Protein AF-0000000085509567 (afdb_homodimer)

pLDDT: mean 89.62, std 10.0, range [28.12, 97.81]

Secondary structure (DSSP, 8-state):
-HHHHHHHHHHHHHHHHHHHHHHHHHHHTT--TTHHHHHHHHHHHHHHHH-GGGHHHHHTS---HHHHHHHHHHHHHHHHHHHHHHHTTEEEEEEEEEEEE-TTS-EEEEEEEEEEETT--EEEEEEEEEEE-S---HHHHHHHHHHHHHHTT--GGGEEEEEE---HHHH-SSSSHHHHHHHHHHHTTPPPPEEEE-HHHHHHHHHHHS--HHHHHHHHHHHHHHHHSHHHHHHHHHHHHHTT-S-S-PPP--TT-HHHHHHHHHHHHHTHHHHHHHHHHTT---GGGG-HHHHHHHHHHHHHHHHHHHHHHHT--SS--HHHHHHHHHHHHHHHHHHHHHHHTT--TT-HHHHHHHTT-SS---HHHHHHHHHHHHHHHHHHTHHHHHTHHHHHHHH-GGG--GGGS-HHHHHHHHHHHT-HHHHHHHHTS-HHHHHHHS-TTTSHHHHHHHHHHHT--S--HHHHHHHHHHHHHT-GGGTT--HHHHHHHHHHHH-SPPP-HHHHHHH-S-PPPPP----/-HHHHHHHHHHHHHHHHHHHHHHHHHHHTT--TTHHHHHHHHHHHHHHHH-GGGHHHHHT----HHHHHHHHHHHHHHHHHHHHHHHTT-SEEEEEEEEEE-TTS-EEEEEEEEEE-TT--EEEEEEEEEEE-S---HHHHHHHHHHHHHHTT--GGGEEEEEE---HHHH-SSSSHHHHHHHHHHHTTPPPPEEEE-HHHHHHHHHHHS--HHHHHHHHHHHHHHHHSHHHHHHHHHHHHHTT-S-S-PPP--TT-HHHHHHHHHHHHHTHHHHHHHHHHTT---GGGG-HHHHHHHHHHHHHHHHHHHHHHHT--SS--HHHHHHHHHHHHHHHHHHHHHHHTT--TT-HHHHHHHTT-SS---HHHHHHHHHHHHHHHHHHTHHHHHTHHHHHHHH-GGG--GGGS-HHHHHHHHHHHT-HHHHHHHHTS-HHHHHHHS-TTT-HHHHHHHHHHHT--S--HHHHHHHHHHHHHT-GGGTT--HHHHHHHHHHHH-SPPP-HHHHHHH-S-PPPPP----

Radius of gyration: 35.25 Å; Cα contacts (8 Å, |Δi|>4): 1503; chains: 2; bounding box: 77×113×80 Å

Structure (mmCIF, N/CA/C/O backbone):
data_AF-0000000085509567-model_v1
#
loop_
_entity.id
_entity.type
_entity.pdbx_description
1 polymer 'Transcription factor II-I repeat domain-containing 2-like'
#
loop_
_atom_site.group_PDB
_atom_site.id
_atom_site.type_symbol
_atom_site.label_atom_id
_atom_site.label_alt_id
_atom_site.label_comp_id
_atom_site.label_asym_id
_atom_site.label_entity_id
_atom_site.label_seq_id
_atom_site.pdbx_PDB_ins_code
_atom_site.Cartn_x
_atom_site.Cartn_y
_atom_site.Cartn_z
_atom_site.occupancy
_atom_site.B_iso_or_equiv
_atom_site.auth_seq_id
_atom_site.auth_comp_id
_atom_site.auth_asym_id
_atom_site.auth_atom_id
_atom_site.pdbx_PDB_model_num
ATOM 1 N N . MET A 1 1 ? 49.219 -7.938 20.172 1 51.41 1 MET A N 1
ATOM 2 C CA . MET A 1 1 ? 47.969 -8.438 20.734 1 51.41 1 MET A CA 1
ATOM 3 C C . MET A 1 1 ? 47.062 -7.285 21.109 1 51.41 1 MET A C 1
ATOM 5 O O . MET A 1 1 ? 45.875 -7.27 20.719 1 51.41 1 MET A O 1
ATOM 9 N N . GLN A 1 2 ? 47.625 -6.383 21.859 1 54.72 2 GLN A N 1
ATOM 10 C CA . GLN A 1 2 ? 46.844 -5.215 22.281 1 54.72 2 GLN A CA 1
ATOM 11 C C . GLN A 1 2 ? 46.438 -4.367 21.094 1 54.72 2 GLN A C 1
ATOM 13 O O . GLN A 1 2 ? 45.312 -3.877 21.031 1 54.72 2 GLN A O 1
ATOM 18 N N . PHE A 1 3 ? 47.188 -4.254 20.094 1 52.94 3 PHE A N 1
ATOM 19 C CA . PHE A 1 3 ? 46.938 -3.445 18.906 1 52.94 3 PHE A CA 1
ATOM 20 C C . PHE A 1 3 ? 45.844 -4.078 18.031 1 52.94 3 PHE A C 1
ATOM 22 O O . PHE A 1 3 ? 44.969 -3.381 17.5 1 52.94 3 PHE A O 1
ATOM 29 N N . VAL A 1 4 ? 45.938 -5.383 17.891 1 52.88 4 VAL A N 1
ATOM 30 C CA . VAL A 1 4 ? 44.938 -6.121 17.109 1 52.88 4 VAL A CA 1
ATOM 31 C C . VAL A 1 4 ? 43.594 -6.035 17.781 1 52.88 4 VAL A C 1
ATOM 33 O O . VAL A 1 4 ? 42.562 -5.863 17.094 1 52.88 4 VAL A O 1
ATOM 36 N N . PHE A 1 5 ? 43.625 -6.055 19.125 1 49.5 5 PHE A N 1
ATOM 37 C CA . PHE A 1 5 ? 42.344 -5.969 19.859 1 49.5 5 PHE A CA 1
ATOM 38 C C . PHE A 1 5 ? 41.75 -4.574 19.75 1 49.5 5 PHE A C 1
ATOM 40 O O . PHE A 1 5 ? 40.531 -4.418 19.641 1 49.5 5 PHE A O 1
ATOM 47 N N . LYS A 1 6 ? 42.688 -3.643 19.797 1 53.94 6 LYS A N 1
ATOM 48 C CA . LYS A 1 6 ? 42.219 -2.268 19.672 1 53.94 6 LYS A CA 1
ATOM 49 C C . LYS A 1 6 ? 41.656 -1.998 18.281 1 53.94 6 LYS A C 1
ATOM 51 O O . LYS A 1 6 ? 40.625 -1.31 18.141 1 53.94 6 LYS A O 1
ATOM 56 N N . LYS A 1 7 ? 42.312 -2.549 17.375 1 65.44 7 LYS A N 1
ATOM 57 C CA . LYS A 1 7 ? 41.875 -2.352 16 1 65.44 7 LYS A CA 1
ATOM 58 C C . LYS A 1 7 ? 40.5 -3.004 15.758 1 65.44 7 LYS A C 1
ATOM 60 O O . LYS A 1 7 ? 39.625 -2.414 15.117 1 65.44 7 LYS A O 1
ATOM 65 N N . LYS A 1 8 ? 40.469 -4.062 16.344 1 66.31 8 LYS A N 1
ATOM 66 C CA . LYS A 1 8 ? 39.188 -4.77 16.203 1 66.31 8 LYS A CA 1
ATOM 67 C C . LYS A 1 8 ? 38.062 -4.035 16.922 1 66.31 8 LYS A C 1
ATOM 69 O O . LYS A 1 8 ? 36.938 -4.004 16.438 1 66.31 8 LYS A O 1
ATOM 74 N N . ALA A 1 9 ? 38.469 -3.492 18.016 1 70.69 9 ALA A N 1
ATOM 75 C CA . ALA A 1 9 ? 37.469 -2.742 18.766 1 70.69 9 ALA A CA 1
ATOM 76 C C . ALA A 1 9 ? 37.031 -1.504 18 1 70.69 9 ALA A C 1
ATOM 78 O O . ALA A 1 9 ? 35.844 -1.166 18 1 70.69 9 ALA A O 1
ATOM 79 N N . VAL A 1 10 ? 37.938 -0.827 17.438 1 78.31 10 VAL A N 1
ATOM 80 C CA . VAL A 1 10 ? 37.656 0.365 16.641 1 78.31 10 VAL A CA 1
ATOM 81 C C . VAL A 1 10 ? 36.812 -0.015 15.43 1 78.31 10 VAL A C 1
ATOM 83 O O . VAL A 1 10 ? 35.875 0.704 15.062 1 78.31 10 VAL A O 1
ATOM 86 N N . GLU A 1 11 ? 37.094 -1.118 14.93 1 81.69 11 GLU A N 1
ATOM 87 C CA . GLU A 1 11 ? 36.344 -1.59 13.766 1 81.69 11 GLU A CA 1
ATOM 88 C C . GLU A 1 11 ? 34.906 -1.926 14.148 1 81.69 11 GLU A C 1
ATOM 90 O O . GLU A 1 11 ? 33.969 -1.673 13.367 1 81.69 11 GLU A O 1
ATOM 95 N N . LYS A 1 12 ? 34.781 -2.514 15.281 1 85.31 12 LYS A N 1
ATOM 96 C CA . LYS A 1 12 ? 33.438 -2.85 15.766 1 85.31 12 LYS A CA 1
ATOM 97 C C . LYS A 1 12 ? 32.625 -1.591 16.031 1 85.31 12 LYS A C 1
ATOM 99 O O . LYS A 1 12 ? 31.422 -1.561 15.758 1 85.31 12 LYS A O 1
ATOM 104 N N . GLU A 1 13 ? 33.312 -0.675 16.578 1 88.81 13 GLU A N 1
ATOM 105 C CA . GLU A 1 13 ? 32.625 0.588 16.828 1 88.81 13 GLU A CA 1
ATOM 106 C C . GLU A 1 13 ? 32.219 1.262 15.516 1 88.81 13 GLU A C 1
ATOM 108 O O . GLU A 1 13 ? 31.109 1.816 15.414 1 88.81 13 GLU A O 1
ATOM 113 N N . ARG A 1 14 ? 33.125 1.211 14.57 1 90.06 14 ARG A N 1
ATOM 114 C CA . ARG A 1 14 ? 32.812 1.804 13.273 1 90.06 14 ARG A CA 1
ATOM 115 C C . ARG A 1 14 ? 31.672 1.078 12.586 1 90.06 14 ARG A C 1
ATOM 117 O O . ARG A 1 14 ? 30.812 1.711 11.969 1 90.06 14 ARG A O 1
ATOM 124 N N . ALA A 1 15 ? 31.672 -0.149 12.695 1 92.38 15 ALA A N 1
ATOM 125 C CA . ALA A 1 15 ? 30.609 -0.95 12.102 1 92.38 15 ALA A CA 1
ATOM 126 C C . ALA A 1 15 ? 29.266 -0.639 12.758 1 92.38 15 ALA A C 1
ATOM 128 O O . ALA A 1 15 ? 28.234 -0.588 12.086 1 92.38 15 ALA A O 1
ATOM 129 N N . THR A 1 16 ? 29.328 -0.497 14.039 1 93.81 16 THR A N 1
ATOM 130 C CA . THR A 1 16 ? 28.109 -0.164 14.773 1 93.81 16 THR A CA 1
ATOM 131 C C . THR A 1 16 ? 27.594 1.219 14.375 1 93.81 16 THR A C 1
ATOM 133 O O . THR A 1 16 ? 26.391 1.414 14.188 1 93.81 16 THR A O 1
ATOM 136 N N . ARG A 1 17 ? 28.531 2.168 14.242 1 94.06 17 ARG A N 1
ATOM 137 C CA . ARG A 1 17 ? 28.156 3.508 13.797 1 94.06 17 ARG A CA 1
ATOM 138 C C . ARG A 1 17 ? 27.516 3.469 12.414 1 94.06 17 ARG A C 1
ATOM 140 O O . ARG A 1 17 ? 26.531 4.152 12.164 1 94.06 17 ARG A O 1
ATOM 147 N N . ALA A 1 18 ? 28.141 2.68 11.594 1 95 18 ALA A N 1
ATOM 148 C CA . ALA A 1 18 ? 27.609 2.529 10.242 1 95 18 ALA A CA 1
ATOM 149 C C . ALA A 1 18 ? 26.188 1.986 10.266 1 95 18 ALA A C 1
ATOM 151 O O . ALA A 1 18 ? 25.328 2.443 9.508 1 95 18 ALA A O 1
ATOM 152 N N . SER A 1 19 ? 25.953 1.021 11.102 1 96.12 19 SER A N 1
ATOM 153 C CA . SER A 1 19 ? 24.625 0.432 11.227 1 96.12 19 SER A CA 1
ATOM 154 C C . SER A 1 19 ? 23.609 1.461 11.703 1 96.12 19 SER A C 1
ATOM 156 O O . SER A 1 19 ? 22.438 1.429 11.289 1 96.12 19 SER A O 1
ATOM 158 N N . PHE A 1 20 ? 24.016 2.389 12.578 1 96.81 20 PHE A N 1
ATOM 159 C CA . PHE A 1 20 ? 23.125 3.441 13.062 1 96.81 20 PHE A CA 1
ATOM 160 C C . PHE A 1 20 ? 22.781 4.414 11.945 1 96.81 20 PHE A C 1
ATOM 162 O O . PHE A 1 20 ? 21.641 4.875 11.852 1 96.81 20 PHE A O 1
ATOM 169 N N . HIS A 1 21 ? 23.781 4.727 11.125 1 96.88 21 HIS A N 1
ATOM 170 C CA . HIS A 1 21 ? 23.516 5.617 10.008 1 96.88 21 HIS A CA 1
ATOM 171 C C . HIS A 1 21 ? 22.469 5.027 9.07 1 96.88 21 HIS A C 1
ATOM 173 O O . HIS A 1 21 ? 21.547 5.723 8.633 1 96.88 21 HIS A O 1
ATOM 179 N N . VAL A 1 22 ? 22.625 3.768 8.789 1 97.38 22 VAL A N 1
ATOM 180 C CA . VAL A 1 22 ? 21.703 3.09 7.891 1 97.38 22 VAL A CA 1
ATOM 181 C C . VAL A 1 22 ? 20.312 3.049 8.516 1 97.38 22 VAL A C 1
ATOM 183 O O . VAL A 1 22 ? 19.312 3.355 7.859 1 97.38 22 VAL A O 1
ATOM 186 N N . ALA A 1 23 ? 20.25 2.654 9.766 1 97.75 23 ALA A N 1
ATOM 187 C CA . ALA A 1 23 ? 18.969 2.574 10.469 1 97.75 23 ALA A CA 1
ATOM 188 C C . ALA A 1 23 ? 18.281 3.93 10.492 1 97.75 23 ALA A C 1
ATOM 190 O O . ALA A 1 23 ? 17.047 4.008 10.32 1 97.75 23 ALA A O 1
ATOM 191 N N . ASN A 1 24 ? 19.031 4.988 10.719 1 97.69 24 ASN A N 1
ATOM 192 C CA . ASN A 1 24 ? 18.469 6.336 10.742 1 97.69 24 ASN A CA 1
ATOM 193 C C . ASN A 1 24 ? 17.875 6.723 9.391 1 97.69 24 ASN A C 1
ATOM 195 O O . ASN A 1 24 ? 16.797 7.305 9.328 1 97.69 24 ASN A O 1
ATOM 199 N N . LEU A 1 25 ? 18.609 6.406 8.359 1 97.25 25 LEU A N 1
ATOM 200 C CA . LEU A 1 25 ? 18.141 6.734 7.02 1 97.25 25 LEU A CA 1
ATOM 201 C C . LEU A 1 25 ? 16.875 5.953 6.68 1 97.25 25 LEU A C 1
ATOM 203 O O . LEU A 1 25 ? 15.93 6.508 6.102 1 97.25 25 LEU A O 1
ATOM 207 N N . LEU A 1 26 ? 16.828 4.695 7.02 1 97.31 26 LEU A N 1
ATOM 208 C CA . LEU A 1 26 ? 15.641 3.875 6.793 1 97.31 26 LEU A CA 1
ATOM 209 C C . LEU A 1 26 ? 14.445 4.414 7.57 1 97.31 26 LEU A C 1
ATOM 211 O O . LEU A 1 26 ? 13.344 4.523 7.031 1 97.31 26 LEU A O 1
ATOM 215 N N . ALA A 1 27 ? 14.656 4.742 8.797 1 97.19 27 ALA A N 1
ATOM 216 C CA . ALA A 1 27 ? 13.586 5.246 9.648 1 97.19 27 ALA A CA 1
ATOM 217 C C . ALA A 1 27 ? 13.062 6.582 9.141 1 97.19 27 ALA A C 1
ATOM 219 O O . ALA A 1 27 ? 11.852 6.82 9.141 1 97.19 27 ALA A O 1
ATOM 220 N N . LYS A 1 28 ? 13.945 7.48 8.734 1 96.5 28 LYS A N 1
ATOM 221 C CA . LYS A 1 28 ? 13.555 8.789 8.227 1 96.5 28 LYS A CA 1
ATOM 222 C C . LYS A 1 28 ? 12.641 8.656 7.008 1 96.5 28 LYS A C 1
ATOM 224 O O . LYS A 1 28 ? 11.75 9.484 6.805 1 96.5 28 LYS A O 1
ATOM 229 N N . LYS A 1 29 ? 12.859 7.613 6.254 1 95 29 LYS A N 1
ATOM 230 C CA . LYS A 1 29 ? 12.07 7.422 5.035 1 95 29 LYS A CA 1
ATOM 231 C C . LYS A 1 29 ? 10.891 6.488 5.285 1 95 29 LYS A C 1
ATOM 233 O O . LYS A 1 29 ? 10.117 6.199 4.367 1 95 29 LYS A O 1
ATOM 238 N N . GLY A 1 30 ? 10.75 6.031 6.508 1 94.12 30 GLY A N 1
ATOM 239 C CA . GLY A 1 30 ? 9.641 5.172 6.875 1 94.12 30 GLY A CA 1
ATOM 240 C C . GLY A 1 30 ? 9.719 3.793 6.246 1 94.12 30 GLY A C 1
ATOM 241 O O . GLY A 1 30 ? 8.688 3.162 5.992 1 94.12 30 GLY A O 1
ATOM 242 N N . LYS A 1 31 ? 10.914 3.301 5.902 1 95.56 31 LYS A N 1
ATOM 243 C CA . LYS A 1 31 ? 11.102 1.993 5.281 1 95.56 31 LYS A CA 1
ATOM 244 C C . LYS A 1 31 ? 11.039 0.877 6.32 1 95.56 31 LYS A C 1
ATOM 246 O O . LYS A 1 31 ? 11.32 1.104 7.5 1 95.56 31 LYS A O 1
ATOM 251 N N . PRO A 1 32 ? 10.648 -0.38 5.934 1 94.62 32 PRO A N 1
ATOM 252 C CA . PRO A 1 32 ? 10.625 -1.504 6.871 1 94.62 32 PRO A CA 1
ATOM 253 C C . PRO A 1 32 ? 12.008 -1.86 7.402 1 94.62 32 PRO A C 1
ATOM 255 O O . PRO A 1 32 ? 13.016 -1.613 6.734 1 94.62 32 PRO A O 1
ATOM 258 N N . PHE A 1 33 ? 12.039 -2.48 8.539 1 96.06 33 PHE A N 1
ATOM 259 C CA . PHE A 1 33 ? 13.289 -2.893 9.164 1 96.06 33 PHE A CA 1
ATOM 260 C C . PHE A 1 33 ? 14 -3.938 8.305 1 96.06 33 PHE A C 1
ATOM 262 O O . PHE A 1 33 ? 15.234 -3.994 8.281 1 96.06 33 PHE A O 1
ATOM 269 N N . THR A 1 34 ? 13.25 -4.711 7.609 1 94.94 34 THR A N 1
ATOM 270 C CA . THR A 1 34 ? 13.797 -5.789 6.797 1 94.94 34 THR A CA 1
ATOM 271 C C . THR A 1 34 ? 14.609 -5.234 5.633 1 94.94 34 THR A C 1
ATOM 273 O O . THR A 1 34 ? 15.406 -5.953 5.02 1 94.94 34 THR A O 1
ATOM 276 N N . ASP A 1 35 ? 14.383 -3.977 5.305 1 95.75 35 ASP A N 1
ATOM 277 C CA . ASP A 1 35 ? 15.164 -3.361 4.238 1 95.75 35 ASP A CA 1
ATOM 278 C C . ASP A 1 35 ? 16.641 -3.256 4.621 1 95.75 35 ASP A C 1
ATOM 280 O O . ASP A 1 35 ? 17.5 -3.072 3.76 1 95.75 35 ASP A O 1
ATOM 284 N N . GLY A 1 36 ? 16.891 -3.334 5.93 1 96.62 36 GLY A N 1
ATOM 285 C CA . GLY A 1 36 ? 18.281 -3.4 6.348 1 96.62 36 GLY A CA 1
ATOM 286 C C . GLY A 1 36 ? 19.047 -4.559 5.727 1 96.62 36 GLY A C 1
ATOM 287 O O . GLY A 1 36 ? 20.203 -4.422 5.352 1 96.62 36 GLY A O 1
ATOM 288 N N . GLU A 1 37 ? 18.406 -5.629 5.57 1 96 37 GLU A N 1
ATOM 289 C CA . GLU A 1 37 ? 19.031 -6.805 4.957 1 96 37 GLU A CA 1
ATOM 290 C C . GLU A 1 37 ? 19.312 -6.57 3.48 1 96 37 GLU A C 1
ATOM 292 O O . GLU A 1 37 ? 20.344 -7.027 2.963 1 96 37 GLU A O 1
ATOM 297 N N . LEU A 1 38 ? 18.406 -5.938 2.873 1 96.19 38 LEU A N 1
ATOM 298 C CA . LEU A 1 38 ? 18.625 -5.582 1.474 1 96.19 38 LEU A CA 1
ATOM 299 C C . LEU A 1 38 ? 19.828 -4.66 1.32 1 96.19 38 LEU A C 1
ATOM 301 O O . LEU A 1 38 ? 20.641 -4.844 0.418 1 96.19 38 LEU A O 1
ATOM 305 N N . ILE A 1 39 ? 19.891 -3.686 2.188 1 96.75 39 ILE A N 1
ATOM 306 C CA . ILE A 1 39 ? 21 -2.742 2.145 1 96.75 39 ILE A CA 1
ATOM 307 C C . ILE A 1 39 ? 22.312 -3.479 2.396 1 96.75 39 ILE A C 1
ATOM 309 O O . ILE A 1 39 ? 23.328 -3.189 1.759 1 96.75 39 ILE A O 1
ATOM 313 N N . LYS A 1 40 ? 22.297 -4.387 3.307 1 96 40 LYS A N 1
ATOM 314 C CA . LYS A 1 40 ? 23.484 -5.18 3.582 1 96 40 LYS A CA 1
ATOM 315 C C . LYS A 1 40 ? 23.953 -5.93 2.338 1 96 40 LYS A C 1
ATOM 317 O O . LYS A 1 40 ? 25.141 -5.941 2.018 1 96 40 LYS A O 1
ATOM 322 N N . LYS A 1 41 ? 23.016 -6.562 1.664 1 95.94 41 LYS A N 1
ATOM 323 C CA . LYS A 1 41 ? 23.359 -7.273 0.433 1 95.94 41 LYS A CA 1
ATOM 324 C C . LYS A 1 41 ? 23.938 -6.324 -0.611 1 95.94 41 LYS A C 1
ATOM 326 O O . LYS A 1 41 ? 24.891 -6.668 -1.304 1 95.94 41 LYS A O 1
ATOM 331 N N . CYS A 1 42 ? 23.344 -5.148 -0.742 1 95.94 42 CYS A N 1
ATOM 332 C CA . CYS A 1 42 ? 23.859 -4.148 -1.676 1 95.94 42 CYS A CA 1
ATOM 333 C C . CYS A 1 42 ? 25.266 -3.725 -1.308 1 95.94 42 CYS A C 1
ATOM 335 O O . CYS A 1 42 ? 26.141 -3.625 -2.176 1 95.94 42 CYS A O 1
ATOM 337 N N . LEU A 1 43 ? 25.484 -3.523 -0.003 1 94.94 43 LEU A N 1
ATOM 338 C CA . LEU A 1 43 ? 26.797 -3.119 0.482 1 94.94 43 LEU A CA 1
ATOM 339 C C . LEU A 1 43 ? 27.844 -4.164 0.135 1 94.94 43 LEU A C 1
ATOM 341 O O . LEU A 1 43 ? 28.938 -3.824 -0.325 1 94.94 43 LEU A O 1
ATOM 345 N N . ASN A 1 44 ? 27.469 -5.375 0.305 1 94.19 44 ASN A N 1
ATOM 346 C CA . ASN A 1 44 ? 28.406 -6.461 0.036 1 94.19 44 ASN A CA 1
ATOM 347 C C . ASN A 1 44 ? 28.719 -6.566 -1.451 1 94.19 44 ASN A C 1
ATOM 349 O O . ASN A 1 44 ? 29.891 -6.73 -1.83 1 94.19 44 ASN A O 1
ATOM 353 N N . GLU A 1 45 ? 27.719 -6.461 -2.26 1 94.62 45 GLU A N 1
ATOM 354 C CA . GLU A 1 45 ? 27.938 -6.543 -3.701 1 94.62 45 GLU A CA 1
ATOM 355 C C . GLU A 1 45 ? 28.766 -5.367 -4.203 1 94.62 45 GLU A C 1
ATOM 357 O O . GLU A 1 45 ? 29.625 -5.535 -5.07 1 94.62 45 GLU A O 1
ATOM 362 N N . VAL A 1 46 ? 28.484 -4.211 -3.662 1 94.19 46 VAL A N 1
ATOM 363 C CA . VAL A 1 46 ? 29.219 -3.018 -4.07 1 94.19 46 VAL A CA 1
ATOM 364 C C . VAL A 1 46 ? 30.672 -3.117 -3.598 1 94.19 46 VAL A C 1
ATOM 366 O O . VAL A 1 46 ? 31.594 -2.779 -4.34 1 94.19 46 VAL A O 1
ATOM 369 N N . ALA A 1 47 ? 30.859 -3.537 -2.363 1 92.94 47 ALA A N 1
ATOM 370 C CA . ALA A 1 47 ? 32.219 -3.678 -1.822 1 92.94 47 ALA A CA 1
ATOM 371 C C . ALA A 1 47 ? 33.031 -4.668 -2.645 1 92.94 47 ALA A C 1
ATOM 373 O O . ALA A 1 47 ? 34.219 -4.457 -2.871 1 92.94 47 ALA A O 1
ATOM 374 N N . LYS A 1 48 ? 32.406 -5.699 -3.098 1 93 48 LYS A N 1
ATOM 375 C CA . LYS A 1 48 ? 33.094 -6.699 -3.912 1 93 48 LYS A CA 1
ATOM 376 C C . LYS A 1 48 ? 33.625 -6.082 -5.203 1 93 48 LYS A C 1
ATOM 378 O O . LYS A 1 48 ? 34.688 -6.457 -5.684 1 93 48 LYS A O 1
ATOM 383 N N . GLU A 1 49 ? 32.875 -5.141 -5.754 1 91.5 49 GLU A N 1
ATOM 384 C CA . GLU A 1 49 ? 33.25 -4.52 -7.02 1 91.5 49 GLU A CA 1
ATOM 385 C C . GLU A 1 49 ? 34.25 -3.377 -6.793 1 91.5 49 GLU A C 1
ATOM 387 O O . GLU A 1 49 ? 35.219 -3.229 -7.543 1 91.5 49 GLU A O 1
ATOM 392 N N . MET A 1 50 ? 33.969 -2.584 -5.742 1 89.5 50 MET A N 1
ATOM 393 C CA . MET A 1 50 ? 34.688 -1.314 -5.605 1 89.5 50 MET A CA 1
ATOM 394 C C . MET A 1 50 ? 35.938 -1.474 -4.727 1 89.5 50 MET A C 1
ATOM 396 O O . MET A 1 50 ? 36.938 -0.81 -4.949 1 89.5 50 MET A O 1
ATOM 400 N N . CYS A 1 51 ? 35.781 -2.262 -3.693 1 89.62 51 CYS A N 1
ATOM 401 C CA . CYS A 1 51 ? 36.875 -2.436 -2.764 1 89.62 51 CYS A CA 1
ATOM 402 C C . CYS A 1 51 ? 36.969 -3.871 -2.256 1 89.62 51 CYS A C 1
ATOM 404 O O . CYS A 1 51 ? 36.75 -4.121 -1.065 1 89.62 51 CYS A O 1
ATOM 406 N N . PRO A 1 52 ? 37.406 -4.738 -3.131 1 88.38 52 PRO A N 1
ATOM 407 C CA . PRO A 1 52 ? 37.406 -6.16 -2.777 1 88.38 52 PRO A CA 1
ATOM 408 C C . PRO A 1 52 ? 38.25 -6.449 -1.541 1 88.38 52 PRO A C 1
ATOM 410 O O . PRO A 1 52 ? 38 -7.414 -0.818 1 88.38 52 PRO A O 1
ATOM 413 N N . GLU A 1 53 ? 39.156 -5.586 -1.181 1 87.44 53 GLU A N 1
ATOM 414 C CA . GLU A 1 53 ? 40.031 -5.789 -0.031 1 87.44 53 GLU A CA 1
ATOM 415 C C . GLU A 1 53 ? 39.312 -5.504 1.278 1 87.44 53 GLU A C 1
ATOM 417 O O . GLU A 1 53 ? 39.719 -5.98 2.34 1 87.44 53 GLU A O 1
ATOM 422 N N . ASN A 1 54 ? 38.281 -4.828 1.218 1 86.31 54 ASN A N 1
ATOM 423 C CA . ASN A 1 54 ? 37.562 -4.422 2.422 1 86.31 54 ASN A CA 1
ATOM 424 C C . ASN A 1 54 ? 36.219 -5.125 2.537 1 86.31 54 ASN A C 1
ATOM 426 O O . ASN A 1 54 ? 35.344 -4.688 3.291 1 86.31 54 ASN A O 1
ATOM 430 N N . VAL A 1 55 ? 36 -6.129 1.829 1 88.38 55 VAL A N 1
ATOM 431 C CA . VAL A 1 55 ? 34.688 -6.793 1.778 1 88.38 55 VAL A CA 1
ATOM 432 C C . VAL A 1 55 ? 34.312 -7.297 3.17 1 88.38 55 VAL A C 1
ATOM 434 O O . VAL A 1 55 ? 33.156 -7.227 3.566 1 88.38 55 VAL A O 1
ATOM 437 N N . ASP A 1 56 ? 35.219 -7.73 3.9 1 87.56 56 ASP A N 1
ATOM 438 C CA . ASP A 1 56 ? 34.969 -8.266 5.234 1 87.56 56 ASP A CA 1
ATOM 439 C C . ASP A 1 56 ? 34.5 -7.172 6.191 1 87.56 56 ASP A C 1
ATOM 441 O O . ASP A 1 56 ? 33.688 -7.418 7.086 1 87.56 56 ASP A O 1
ATOM 445 N N . LEU A 1 57 ? 35.062 -6.051 5.98 1 86.5 57 LEU A N 1
ATOM 446 C CA . LEU A 1 57 ? 34.688 -4.922 6.82 1 86.5 57 LEU A CA 1
ATOM 447 C C . LEU A 1 57 ? 33.219 -4.602 6.664 1 86.5 57 LEU A C 1
ATOM 449 O O . LEU A 1 57 ? 32.531 -4.301 7.648 1 86.5 57 LEU A O 1
ATOM 453 N N . PHE A 1 58 ? 32.781 -4.715 5.5 1 88.81 58 PHE A N 1
ATOM 454 C CA . PHE A 1 58 ? 31.375 -4.387 5.211 1 88.81 58 PHE A CA 1
ATOM 455 C C . PHE A 1 58 ? 30.453 -5.516 5.656 1 88.81 58 PHE A C 1
ATOM 457 O O . PHE A 1 58 ? 29.328 -5.266 6.102 1 88.81 58 PHE A O 1
ATOM 464 N N . SER A 1 59 ? 30.922 -6.695 5.52 1 89.12 59 SER A N 1
ATOM 465 C CA . SER A 1 59 ? 30.125 -7.852 5.926 1 89.12 59 SER A CA 1
ATOM 466 C C . SER A 1 59 ? 29.922 -7.879 7.434 1 89.12 59 SER A C 1
ATOM 468 O O . SER A 1 59 ? 28.984 -8.516 7.926 1 89.12 59 SER A O 1
ATOM 470 N N . ALA A 1 60 ? 30.734 -7.148 8.141 1 90.56 60 ALA A N 1
ATOM 471 C CA . ALA A 1 60 ? 30.672 -7.121 9.594 1 90.56 60 ALA A CA 1
ATOM 472 C C . ALA A 1 60 ? 29.547 -6.211 10.078 1 90.56 60 ALA A C 1
ATOM 474 O O . ALA A 1 60 ? 29.141 -6.281 11.242 1 90.56 60 ALA A O 1
ATOM 475 N N . ILE A 1 61 ? 29.047 -5.391 9.273 1 93.56 61 ILE A N 1
ATOM 476 C CA . ILE A 1 61 ? 27.984 -4.473 9.648 1 93.56 61 ILE A CA 1
ATOM 477 C C . ILE A 1 61 ? 26.688 -5.254 9.875 1 93.56 61 ILE A C 1
ATOM 479 O O . ILE A 1 61 ? 26.25 -6.004 9 1 93.56 61 ILE A O 1
ATOM 483 N N . SER A 1 62 ? 26.062 -5.137 11.008 1 93.69 62 SER A N 1
ATOM 484 C CA . SER A 1 62 ? 24.812 -5.836 11.312 1 93.69 62 SER A CA 1
ATOM 485 C C . SER A 1 62 ? 23.609 -5.012 10.906 1 93.69 62 SER A C 1
ATOM 487 O O . SER A 1 62 ? 23.359 -3.936 11.453 1 93.69 62 SER A O 1
ATOM 489 N N . LEU A 1 63 ? 22.875 -5.57 10.016 1 96.19 63 LEU A N 1
ATOM 490 C CA . LEU A 1 63 ? 21.719 -4.848 9.516 1 96.19 63 LEU A CA 1
ATOM 491 C C . LEU A 1 63 ? 20.5 -5.766 9.43 1 96.19 63 LEU A C 1
ATOM 493 O O . LEU A 1 63 ? 19.641 -5.594 8.555 1 96.19 63 LEU A O 1
ATOM 497 N N . SER A 1 64 ? 20.438 -6.777 10.297 1 95.44 64 SER A N 1
ATOM 498 C CA . SER A 1 64 ? 19.234 -7.602 10.367 1 95.44 64 SER A CA 1
ATOM 499 C C . SER A 1 64 ? 18.031 -6.777 10.797 1 95.44 64 SER A C 1
ATOM 501 O O . SER A 1 64 ? 18.172 -5.688 11.352 1 95.44 64 SER A O 1
ATOM 503 N N . ALA A 1 65 ? 16.875 -7.301 10.547 1 95.19 65 ALA A N 1
ATOM 504 C CA . ALA A 1 65 ? 15.648 -6.594 10.898 1 95.19 65 ALA A CA 1
ATOM 505 C C . ALA A 1 65 ? 15.609 -6.273 12.391 1 95.19 65 ALA A C 1
ATOM 507 O O . ALA A 1 65 ? 15.242 -5.164 12.781 1 95.19 65 ALA A O 1
ATOM 508 N N . ASN A 1 66 ? 15.977 -7.207 13.172 1 94.56 66 ASN A N 1
ATOM 509 C CA . ASN A 1 66 ? 15.977 -7.016 14.617 1 94.56 66 ASN A CA 1
ATOM 510 C C . ASN A 1 66 ? 16.984 -5.961 15.047 1 94.56 66 ASN A C 1
ATOM 512 O O . ASN A 1 66 ? 16.719 -5.156 15.938 1 94.56 66 ASN A O 1
ATOM 516 N N . THR A 1 67 ? 18.172 -6.039 14.461 1 95.38 67 THR A N 1
ATOM 517 C CA . THR A 1 67 ? 19.203 -5.062 14.781 1 95.38 67 THR A CA 1
ATOM 518 C C . THR A 1 67 ? 18.75 -3.654 14.406 1 95.38 67 THR A C 1
ATOM 520 O O . THR A 1 67 ? 18.922 -2.715 15.188 1 95.38 67 THR A O 1
ATOM 523 N N . VAL A 1 68 ? 18.25 -3.535 13.219 1 96.94 68 VAL A N 1
ATOM 524 C CA . VAL A 1 68 ? 17.781 -2.232 12.75 1 96.94 68 VAL A CA 1
ATOM 525 C C . VAL A 1 68 ? 16.703 -1.697 13.68 1 96.94 68 VAL A C 1
ATOM 527 O O . VAL A 1 68 ? 16.703 -0.513 14.023 1 96.94 68 VAL A O 1
ATOM 530 N N . ALA A 1 69 ? 15.758 -2.549 14.094 1 96.88 69 ALA A N 1
ATOM 531 C CA . ALA A 1 69 ? 14.695 -2.15 15.016 1 96.88 69 ALA A CA 1
ATOM 532 C C . ALA A 1 69 ? 15.273 -1.609 16.312 1 96.88 69 ALA A C 1
ATOM 534 O O . ALA A 1 69 ? 14.82 -0.582 16.828 1 96.88 69 ALA A O 1
ATOM 535 N N . ARG A 1 70 ? 16.25 -2.285 16.844 1 95.75 70 ARG A N 1
ATOM 536 C CA . ARG A 1 70 ? 16.891 -1.864 18.094 1 95.75 70 ARG A CA 1
ATOM 537 C C . ARG A 1 70 ? 17.594 -0.522 17.922 1 95.75 70 ARG A C 1
ATOM 539 O O . ARG A 1 70 ? 17.547 0.325 18.812 1 95.75 70 ARG A O 1
ATOM 546 N N . ARG A 1 71 ? 18.297 -0.378 16.828 1 97 71 ARG A N 1
ATOM 547 C CA . ARG A 1 71 ? 18.969 0.892 16.562 1 97 71 ARG A CA 1
ATOM 548 C C . ARG A 1 71 ? 17.969 2.035 16.5 1 97 71 ARG A C 1
ATOM 550 O O . ARG A 1 71 ? 18.219 3.133 16.984 1 97 71 ARG A O 1
ATOM 557 N N . VAL A 1 72 ? 16.859 1.796 15.828 1 97.44 72 VAL A N 1
ATOM 558 C CA . VAL A 1 72 ? 15.805 2.801 15.695 1 97.44 72 VAL A CA 1
ATOM 559 C C . VAL A 1 72 ? 15.297 3.201 17.078 1 97.44 72 VAL A C 1
ATOM 561 O O . VAL A 1 72 ? 15.055 4.383 17.344 1 97.44 72 VAL A O 1
ATOM 564 N N . GLU A 1 73 ? 15.141 2.24 17.969 1 96.94 73 GLU A N 1
ATOM 565 C CA . GLU A 1 73 ? 14.727 2.523 19.344 1 96.94 73 GLU A CA 1
ATOM 566 C C . GLU A 1 73 ? 15.719 3.447 20.031 1 96.94 73 GLU A C 1
ATOM 568 O O . GLU A 1 73 ? 15.32 4.395 20.719 1 96.94 73 GLU A O 1
ATOM 573 N N . HIS A 1 74 ? 17 3.133 19.859 1 96.31 74 HIS A N 1
ATOM 574 C CA . HIS A 1 74 ? 18.031 3.949 20.469 1 96.31 74 HIS A CA 1
ATOM 575 C C . HIS A 1 74 ? 18.016 5.375 19.922 1 96.31 74 HIS A C 1
ATOM 577 O O . HIS A 1 74 ? 18.156 6.336 20.688 1 96.31 74 HIS A O 1
ATOM 583 N N . ILE A 1 75 ? 17.812 5.457 18.656 1 97.81 75 ILE A N 1
ATOM 584 C CA . ILE A 1 75 ? 17.797 6.766 18.016 1 97.81 75 ILE A CA 1
ATOM 585 C C . ILE A 1 75 ? 16.609 7.574 18.531 1 97.81 75 ILE A C 1
ATOM 587 O O . ILE A 1 75 ? 16.75 8.758 18.859 1 97.81 75 ILE A O 1
ATOM 591 N N . GLU A 1 76 ? 15.453 6.957 18.547 1 97.12 76 GLU A N 1
ATOM 592 C CA . GLU A 1 76 ? 14.266 7.637 19.047 1 97.12 76 GLU A CA 1
ATOM 593 C C . GLU A 1 76 ? 14.469 8.141 20.484 1 97.12 76 GLU A C 1
ATOM 595 O O . GLU A 1 76 ? 14.078 9.258 20.812 1 97.12 76 GLU A O 1
ATOM 600 N N . ARG A 1 77 ? 15.094 7.305 21.359 1 95.69 77 ARG A N 1
ATOM 601 C CA . ARG A 1 77 ? 15.359 7.703 22.734 1 95.69 77 ARG A CA 1
ATOM 602 C C . ARG A 1 77 ? 16.266 8.922 22.781 1 95.69 77 ARG A C 1
ATOM 604 O O . ARG A 1 77 ? 16.078 9.805 23.625 1 95.69 77 ARG A O 1
ATOM 611 N N . ASN A 1 78 ? 17.203 8.883 21.922 1 97.38 78 ASN A N 1
ATOM 612 C CA . ASN A 1 78 ? 18.109 10.023 21.859 1 97.38 78 ASN A CA 1
ATOM 613 C C . ASN A 1 78 ? 17.375 11.297 21.438 1 97.38 78 ASN A C 1
ATOM 615 O O . ASN A 1 78 ? 17.609 12.367 22 1 97.38 78 ASN A O 1
ATOM 619 N N . ILE A 1 79 ? 16.547 11.195 20.438 1 97.31 79 ILE A N 1
ATOM 620 C CA . ILE A 1 79 ? 15.789 12.336 19.938 1 97.31 79 ILE A CA 1
ATOM 621 C C . ILE A 1 79 ? 14.867 12.867 21.031 1 97.31 79 ILE A C 1
ATOM 623 O O . ILE A 1 79 ? 14.781 14.078 21.25 1 97.31 79 ILE A O 1
ATOM 627 N N . LYS A 1 80 ? 14.211 11.992 21.75 1 96.06 80 LYS A N 1
ATOM 628 C CA . LYS A 1 80 ? 13.328 12.391 22.844 1 96.06 80 LYS A CA 1
ATOM 629 C C . LYS A 1 80 ? 14.117 13.086 23.953 1 96.06 80 LYS A C 1
ATOM 631 O O . LYS A 1 80 ? 13.625 14.047 24.547 1 96.06 80 LYS A O 1
ATOM 636 N N . SER A 1 81 ? 15.289 12.586 24.188 1 96.06 81 SER A N 1
ATOM 637 C CA . SER A 1 81 ? 16.141 13.211 25.203 1 96.06 81 SER A CA 1
ATOM 638 C C . SER A 1 81 ? 16.547 14.617 24.781 1 96.06 81 SER A C 1
ATOM 640 O O . SER A 1 81 ? 16.594 15.531 25.609 1 96.06 81 SER A O 1
ATOM 642 N N . GLN A 1 82 ? 16.859 14.75 23.531 1 97.06 82 GLN A N 1
ATOM 643 C CA . GLN A 1 82 ? 17.188 16.078 23.016 1 97.06 82 GLN A CA 1
ATOM 644 C C . GLN A 1 82 ? 16 17.031 23.141 1 97.06 82 GLN A C 1
ATOM 646 O O . GLN A 1 82 ? 16.188 18.203 23.5 1 97.06 82 GLN A O 1
ATOM 651 N N . LEU A 1 83 ? 14.852 16.547 22.844 1 97.19 83 LEU A N 1
ATOM 652 C CA . LEU A 1 83 ? 13.656 17.375 22.984 1 97.19 83 LEU A CA 1
ATOM 653 C C . LEU A 1 83 ? 13.414 17.734 24.438 1 97.19 83 LEU A C 1
ATOM 655 O O . LEU A 1 83 ? 13.016 18.875 24.75 1 97.19 83 LEU A O 1
ATOM 659 N N . LYS A 1 84 ? 13.617 16.812 25.312 1 96.69 84 LYS A N 1
ATOM 660 C CA . LYS A 1 84 ? 13.477 17.078 26.734 1 96.69 84 LYS A CA 1
ATOM 661 C C . LYS A 1 84 ? 14.406 18.188 27.188 1 96.69 84 LYS A C 1
ATOM 663 O O . LYS A 1 84 ? 14.008 19.062 27.984 1 96.69 84 LYS A O 1
ATOM 668 N N . ASP A 1 85 ? 15.578 18.141 26.703 1 96.12 85 ASP A N 1
ATOM 669 C CA . ASP A 1 85 ? 16.562 19.172 27.016 1 96.12 85 ASP A CA 1
ATOM 670 C C . ASP A 1 85 ? 16.109 20.531 26.516 1 96.12 85 ASP A C 1
ATOM 672 O O . ASP A 1 85 ? 16.219 21.531 27.219 1 96.12 85 ASP A O 1
ATOM 676 N N . LYS A 1 86 ? 15.609 20.609 25.344 1 96.62 86 LYS A N 1
ATOM 677 C CA . LYS A 1 86 ? 15.117 21.859 24.781 1 96.62 86 LYS A CA 1
ATOM 678 C C . LYS A 1 86 ? 13.883 22.344 25.516 1 96.62 86 LYS A C 1
ATOM 680 O O . LYS A 1 86 ? 13.727 23.547 25.75 1 96.62 86 LYS A O 1
ATOM 685 N N . ALA A 1 87 ? 13.008 21.438 25.844 1 96.5 87 ALA A N 1
ATOM 686 C CA . ALA A 1 87 ? 11.734 21.75 26.484 1 96.5 87 ALA A CA 1
ATOM 687 C C . ALA A 1 87 ? 11.953 22.406 27.844 1 96.5 87 ALA A C 1
ATOM 689 O O . ALA A 1 87 ? 11.164 23.25 28.266 1 96.5 87 ALA A O 1
ATOM 690 N N . SER A 1 88 ? 13.031 22.047 28.5 1 95.19 88 SER A N 1
ATOM 691 C CA . SER A 1 88 ? 13.336 22.609 29.812 1 95.19 88 SER A CA 1
ATOM 692 C C . SER A 1 88 ? 13.625 24.094 29.719 1 95.19 88 SER A C 1
ATOM 694 O O . SER A 1 88 ? 13.523 24.812 30.719 1 95.19 88 SER A O 1
ATOM 696 N N . LYS A 1 89 ? 13.898 24.578 28.562 1 95.88 89 LYS A N 1
ATOM 697 C CA . LYS A 1 89 ? 14.289 25.969 28.391 1 95.88 89 LYS A CA 1
ATOM 698 C C . LYS A 1 89 ? 13.141 26.781 27.797 1 95.88 89 LYS A C 1
ATOM 700 O O . LYS A 1 89 ? 13.297 27.984 27.531 1 95.88 89 LYS A O 1
ATOM 705 N N . PHE A 1 90 ? 12.023 26.188 27.656 1 97.12 90 PHE A N 1
ATOM 706 C CA . PHE A 1 90 ? 10.898 26.875 27.047 1 97.12 90 PHE A CA 1
ATOM 707 C C . PHE A 1 90 ? 10.375 27.969 27.969 1 97.12 90 PHE A C 1
ATOM 709 O O . PHE A 1 90 ? 10.227 27.766 29.172 1 97.12 90 PHE A O 1
ATOM 716 N N . VAL A 1 91 ? 10.133 29.125 27.438 1 96.25 91 VAL A N 1
ATOM 717 C CA . VAL A 1 91 ? 9.422 30.188 28.156 1 96.25 91 VAL A CA 1
ATOM 718 C C . VAL A 1 91 ? 7.914 29.969 28.031 1 96.25 91 VAL A C 1
ATOM 720 O O . VAL A 1 91 ? 7.164 30.234 28.969 1 96.25 91 VAL A O 1
ATOM 723 N N . CYS A 1 92 ? 7.496 29.5 26.922 1 96.38 92 CYS A N 1
ATOM 724 C CA . CYS A 1 92 ? 6.117 29.094 26.688 1 96.38 92 CYS A CA 1
ATOM 725 C C . CYS A 1 92 ? 6.035 28.078 25.547 1 96.38 92 CYS A C 1
ATOM 727 O O . CYS A 1 92 ? 7.008 27.875 24.828 1 96.38 92 CYS A O 1
ATOM 729 N N . PHE A 1 93 ? 4.961 27.391 25.453 1 97.69 93 PHE A N 1
ATOM 730 C CA . PHE A 1 93 ? 4.766 26.422 24.391 1 97.69 93 PHE A CA 1
ATOM 731 C C . PHE A 1 93 ? 3.285 26.25 24.078 1 97.69 93 PHE A C 1
ATOM 733 O O . PHE A 1 93 ? 2.428 26.719 24.828 1 97.69 93 PHE A O 1
ATOM 740 N N . SER A 1 94 ? 2.986 25.781 22.953 1 97.75 94 SER A N 1
ATOM 741 C CA . SER A 1 94 ? 1.649 25.406 22.5 1 97.75 94 SER A CA 1
ATOM 742 C C . SER A 1 94 ? 1.634 24 21.906 1 97.75 94 SER A C 1
ATOM 744 O O . SER A 1 94 ? 2.689 23.438 21.641 1 97.75 94 SER A O 1
ATOM 746 N N . VAL A 1 95 ? 0.38 23.438 21.797 1 97 95 VAL A N 1
ATOM 747 C CA . VAL A 1 95 ? 0.291 22.062 21.312 1 97 95 VAL A CA 1
ATOM 748 C C . VAL A 1 95 ? -0.757 21.969 20.219 1 97 95 VAL A C 1
ATOM 750 O O . VAL A 1 95 ? -1.691 22.781 20.156 1 97 95 VAL A O 1
ATOM 753 N N . ALA A 1 96 ? -0.53 21.156 19.312 1 96.62 96 ALA A N 1
ATOM 754 C CA . ALA A 1 96 ? -1.48 20.797 18.281 1 96.62 96 ALA A CA 1
ATOM 755 C C . ALA A 1 96 ? -1.764 19.297 18.297 1 96.62 96 ALA A C 1
ATOM 757 O O . ALA A 1 96 ? -0.84 18.484 18.406 1 96.62 96 ALA A O 1
ATOM 758 N N . LEU A 1 97 ? -3.051 18.938 18.297 1 95.94 97 LEU A N 1
ATOM 759 C CA . LEU A 1 97 ? -3.445 17.547 18.391 1 95.94 97 LEU A CA 1
ATOM 760 C C . LEU A 1 97 ? -4.406 17.172 17.266 1 95.94 97 LEU A C 1
ATOM 762 O O . LEU A 1 97 ? -5.223 17.984 16.844 1 95.94 97 LEU A O 1
ATOM 766 N N . ASP A 1 98 ? -4.27 16.031 16.828 1 94.06 98 ASP A N 1
ATOM 767 C CA . ASP A 1 98 ? -5.188 15.438 15.852 1 94.06 98 ASP A CA 1
ATOM 768 C C . ASP A 1 98 ? -5.16 13.914 15.93 1 94.06 98 ASP A C 1
ATOM 770 O O . ASP A 1 98 ? -4.207 13.328 16.453 1 94.06 98 ASP A O 1
ATOM 774 N N . GLU A 1 99 ? -6.254 13.344 15.57 1 92.94 99 GLU A N 1
ATOM 775 C CA . GLU A 1 99 ? -6.379 11.891 15.617 1 92.94 99 GLU A CA 1
ATOM 776 C C . GLU A 1 99 ? -6.75 11.32 14.25 1 92.94 99 GLU A C 1
ATOM 778 O O . GLU A 1 99 ? -7.492 11.945 13.492 1 92.94 99 GLU A O 1
ATOM 783 N N . SER A 1 100 ? -6.148 10.195 13.93 1 89.94 100 SER A N 1
ATOM 784 C CA . SER A 1 100 ? -6.48 9.492 12.695 1 89.94 100 SER A CA 1
ATOM 785 C C . SER A 1 100 ? -6.426 7.977 12.898 1 89.94 100 SER A C 1
ATOM 787 O O . SER A 1 100 ? -5.734 7.492 13.797 1 89.94 100 SER A O 1
ATOM 789 N N . ILE A 1 101 ? -7.145 7.266 12.109 1 88.44 101 ILE A N 1
ATOM 790 C CA . ILE A 1 101 ? -7.211 5.812 12.227 1 88.44 101 ILE A CA 1
ATOM 791 C C . ILE A 1 101 ? -6.168 5.176 11.312 1 88.44 101 ILE A C 1
ATOM 793 O O . ILE A 1 101 ? -6.031 5.566 10.148 1 88.44 101 ILE A O 1
ATOM 797 N N . ASP A 1 102 ? -5.441 4.27 11.789 1 88.94 102 ASP A N 1
ATOM 798 C CA . ASP A 1 102 ? -4.445 3.596 10.961 1 88.94 102 ASP A CA 1
ATOM 799 C C . ASP A 1 102 ? -5.035 2.363 10.281 1 88.94 102 ASP A C 1
ATOM 801 O O . ASP A 1 102 ? -6.242 2.127 10.352 1 88.94 102 ASP A O 1
ATOM 805 N N . VAL A 1 103 ? -4.258 1.599 9.586 1 84.81 103 VAL A N 1
ATOM 806 C CA . VAL A 1 103 ? -4.695 0.483 8.758 1 84.81 103 VAL A CA 1
ATOM 807 C C . VAL A 1 103 ? -5.297 -0.612 9.633 1 84.81 103 VAL A C 1
ATOM 809 O O . VAL A 1 103 ? -6.16 -1.37 9.18 1 84.81 103 VAL A O 1
ATOM 812 N N . SER A 1 104 ? -4.91 -0.731 10.891 1 80.56 104 SER A N 1
ATOM 813 C CA . SER A 1 104 ? -5.434 -1.736 11.812 1 80.56 104 SER A CA 1
ATOM 814 C C . SER A 1 104 ? -6.66 -1.218 12.555 1 80.56 104 SER A C 1
ATOM 816 O O . SER A 1 104 ? -7.066 -1.796 13.57 1 80.56 104 SER A O 1
ATOM 818 N N . ASP A 1 105 ? -7.117 -0.001 12.203 1 80.81 105 ASP A N 1
ATOM 819 C CA . ASP A 1 105 ? -8.312 0.622 12.766 1 80.81 105 ASP A CA 1
ATOM 820 C C . ASP A 1 105 ? -8.055 1.116 14.188 1 80.81 105 ASP A C 1
ATOM 822 O O . ASP A 1 105 ? -8.961 1.141 15.016 1 80.81 105 ASP A O 1
ATOM 826 N N . THR A 1 106 ? -6.887 1.312 14.414 1 87 106 THR A N 1
ATOM 827 C CA . THR A 1 106 ? -6.508 1.924 15.688 1 87 106 THR A CA 1
ATOM 828 C C . THR A 1 106 ? -6.383 3.438 15.539 1 87 106 THR A C 1
ATOM 830 O O . THR A 1 106 ? -5.777 3.928 14.586 1 87 106 THR A O 1
ATOM 833 N N . SER A 1 107 ? -7.051 4.141 16.469 1 89.62 107 SER A N 1
ATOM 834 C CA . SER A 1 107 ? -6.926 5.594 16.453 1 89.62 107 SER A CA 1
ATOM 835 C C . SER A 1 107 ? -5.555 6.039 16.953 1 89.62 107 SER A C 1
ATOM 837 O O . SER A 1 107 ? -5.113 5.617 18.031 1 89.62 107 SER A O 1
ATOM 839 N N . GLN A 1 108 ? -4.895 6.777 16.141 1 94.06 108 GLN A N 1
ATOM 840 C CA . GLN A 1 108 ? -3.588 7.316 16.5 1 94.06 108 GLN A CA 1
ATOM 841 C C . GLN A 1 108 ? -3.68 8.805 16.828 1 94.06 108 GLN A C 1
ATOM 843 O O . GLN A 1 108 ? -4.074 9.609 15.977 1 94.06 108 GLN A O 1
ATOM 848 N N . LEU A 1 109 ? -3.293 9.133 18.031 1 95.75 109 LEU A N 1
ATOM 849 C CA . LEU A 1 109 ? -3.291 10.523 18.469 1 95.75 109 LEU A CA 1
ATOM 850 C C . LEU A 1 109 ? -1.9 11.133 18.344 1 95.75 109 LEU A C 1
ATOM 852 O O . LEU A 1 109 ? -0.928 10.602 18.875 1 95.75 109 LEU A O 1
ATOM 856 N N . LEU A 1 110 ? -1.834 12.188 17.594 1 97.12 110 LEU A N 1
ATOM 857 C CA . LEU A 1 110 ? -0.572 12.906 17.453 1 97.12 110 LEU A CA 1
ATOM 858 C C . LEU A 1 110 ? -0.56 14.156 18.328 1 97.12 110 LEU A C 1
ATOM 860 O O . LEU A 1 110 ? -1.571 14.852 18.438 1 97.12 110 LEU A O 1
ATOM 864 N N . LEU A 1 111 ? 0.507 14.359 19 1 97.12 111 LEU A N 1
ATOM 865 C CA . LEU A 1 111 ? 0.721 15.555 19.797 1 97.12 111 LEU A CA 1
ATOM 866 C C . LEU A 1 111 ? 1.986 16.281 19.359 1 97.12 111 LEU A C 1
ATOM 868 O O . LEU A 1 111 ? 3.096 15.773 19.531 1 97.12 111 LEU A O 1
ATOM 872 N N . PHE A 1 112 ? 1.865 17.438 18.75 1 97.69 112 PHE A N 1
ATOM 873 C CA . PHE A 1 112 ? 2.986 18.297 18.375 1 97.69 112 PHE A CA 1
ATOM 874 C C . PHE A 1 112 ? 3.15 19.438 19.375 1 97.69 112 PHE A C 1
ATOM 876 O O . PHE A 1 112 ? 2.168 19.922 19.938 1 97.69 112 PHE A O 1
ATOM 883 N N . ILE A 1 113 ? 4.355 19.859 19.547 1 97.5 113 ILE A N 1
ATOM 884 C CA . ILE A 1 113 ? 4.652 20.969 20.438 1 97.5 113 ILE A CA 1
ATOM 885 C C . ILE A 1 113 ? 5.441 22.031 19.672 1 97.5 113 ILE A C 1
ATOM 887 O O . ILE A 1 113 ? 6.215 21.719 18.766 1 97.5 113 ILE A O 1
ATOM 891 N N . ARG A 1 114 ? 5.125 23.203 19.875 1 97.56 114 ARG A N 1
ATOM 892 C CA . ARG A 1 114 ? 5.922 24.344 19.438 1 97.56 114 ARG A CA 1
ATOM 893 C C . ARG A 1 114 ? 6.352 25.188 20.625 1 97.56 114 ARG A C 1
ATOM 895 O O . ARG A 1 114 ? 5.52 25.844 21.266 1 97.56 114 ARG A O 1
ATOM 902 N N . GLY A 1 115 ? 7.625 25.109 20.953 1 97.12 115 GLY A N 1
ATOM 903 C CA . GLY A 1 115 ? 8.172 25.875 22.078 1 97.12 115 GLY A CA 1
ATOM 904 C C . GLY A 1 115 ? 9.148 26.953 21.641 1 97.12 115 GLY A C 1
ATOM 905 O O . GLY A 1 115 ? 9.711 26.875 20.547 1 97.12 115 GLY A O 1
ATOM 906 N N . ILE A 1 116 ? 9.188 27.922 22.5 1 97.19 116 ILE A N 1
ATOM 907 C CA . ILE A 1 116 ? 10.109 29.031 22.234 1 97.19 116 ILE A CA 1
ATOM 908 C C . ILE A 1 116 ? 10.906 29.344 23.5 1 97.19 116 ILE A C 1
ATOM 910 O O . ILE A 1 116 ? 10.352 29.328 24.609 1 97.19 116 ILE A O 1
ATOM 914 N N . ASN A 1 117 ? 12.195 29.516 23.344 1 96.31 117 ASN A N 1
ATOM 915 C CA . ASN A 1 117 ? 13.016 29.875 24.5 1 96.31 117 ASN A CA 1
ATOM 916 C C . ASN A 1 117 ? 13.266 31.375 24.562 1 96.31 117 ASN A C 1
ATOM 918 O O . ASN A 1 117 ? 12.719 32.156 23.75 1 96.31 117 ASN A O 1
ATOM 922 N N . ALA A 1 118 ? 14.047 31.797 25.516 1 93.06 118 ALA A N 1
ATOM 923 C CA . ALA A 1 118 ? 14.273 33.219 25.766 1 93.06 118 ALA A CA 1
ATOM 924 C C . ALA A 1 118 ? 15.031 33.844 24.609 1 93.06 118 ALA A C 1
ATOM 926 O O . ALA A 1 118 ? 14.945 35.062 24.391 1 93.06 118 ALA A O 1
ATOM 927 N N . ASN A 1 119 ? 15.719 33.031 23.828 1 93.5 119 ASN A N 1
ATOM 928 C CA . ASN A 1 119 ? 16.484 33.531 22.688 1 93.5 119 ASN A CA 1
ATOM 929 C C . ASN A 1 119 ? 15.695 33.438 21.391 1 93.5 119 ASN A C 1
ATOM 931 O O . ASN A 1 119 ? 16.266 33.531 20.297 1 93.5 119 ASN A O 1
ATOM 935 N N . PHE A 1 120 ? 14.438 33.219 21.469 1 96 120 PHE A N 1
ATOM 936 C CA . PHE A 1 120 ? 13.508 33.156 20.359 1 96 120 PHE A CA 1
ATOM 937 C C . PHE A 1 120 ? 13.859 32.031 19.406 1 96 120 PHE A C 1
ATOM 939 O O . PHE A 1 120 ? 13.688 32.156 18.188 1 96 120 PHE A O 1
ATOM 946 N N . GLU A 1 121 ? 14.438 30.969 19.953 1 95.19 121 GLU A N 1
ATOM 947 C CA . GLU A 1 121 ? 14.609 29.734 19.203 1 95.19 121 GLU A CA 1
ATOM 948 C C . GLU A 1 121 ? 13.336 28.891 19.234 1 95.19 121 GLU A C 1
ATOM 950 O O . GLU A 1 121 ? 12.844 28.547 20.312 1 95.19 121 GLU A O 1
ATOM 955 N N . ILE A 1 122 ? 12.898 28.672 18.078 1 96.25 122 ILE A N 1
ATOM 956 C CA . ILE A 1 122 ? 11.641 27.938 17.984 1 96.25 122 ILE A CA 1
ATOM 957 C C . ILE A 1 122 ? 11.922 26.453 17.828 1 96.25 122 ILE A C 1
ATOM 959 O O . ILE A 1 122 ? 12.797 26.047 17.047 1 96.25 122 ILE A O 1
ATOM 963 N N . THR A 1 123 ? 11.25 25.578 18.594 1 96.44 123 THR A N 1
ATOM 964 C CA . THR A 1 123 ? 11.305 24.125 18.484 1 96.44 123 THR A CA 1
ATOM 965 C C . THR A 1 123 ? 9.938 23.562 18.156 1 96.44 123 THR A C 1
ATOM 967 O O . THR A 1 123 ? 8.977 23.719 18.922 1 96.44 123 THR A O 1
ATOM 970 N N . GLU A 1 124 ? 9.82 23.031 17.016 1 96.44 124 GLU A N 1
ATOM 971 C CA . GLU A 1 124 ? 8.609 22.375 16.578 1 96.44 124 GLU A CA 1
ATOM 972 C C . GLU A 1 124 ? 8.844 20.875 16.359 1 96.44 124 GLU A C 1
ATOM 974 O O . GLU A 1 124 ? 9.578 20.484 15.445 1 96.44 124 GLU A O 1
ATOM 979 N N . GLU A 1 125 ? 8.234 20.047 17.203 1 97.12 125 GLU A N 1
ATOM 980 C CA . GLU A 1 125 ? 8.539 18.609 17.156 1 97.12 125 GLU A CA 1
ATOM 981 C C . GLU A 1 125 ? 7.324 17.766 17.516 1 97.12 125 GLU A C 1
ATOM 983 O O . GLU A 1 125 ? 6.406 18.25 18.188 1 97.12 125 GLU A O 1
ATOM 988 N N . LEU A 1 126 ? 7.289 16.594 17.078 1 97.44 126 LEU A N 1
ATOM 989 C CA . LEU A 1 126 ? 6.328 15.586 17.516 1 97.44 126 LEU A CA 1
ATOM 990 C C . LEU A 1 126 ? 6.691 15.047 18.891 1 97.44 126 LEU A C 1
ATOM 992 O O . LEU A 1 126 ? 7.777 14.484 19.078 1 97.44 126 LEU A O 1
ATOM 996 N N . VAL A 1 127 ? 5.801 15.266 19.812 1 95.38 127 VAL A N 1
ATOM 997 C CA . VAL A 1 127 ? 6.062 14.859 21.188 1 95.38 127 VAL A CA 1
ATOM 998 C C . VAL A 1 127 ? 5.773 13.367 21.359 1 95.38 127 VAL A C 1
ATOM 1000 O O . VAL A 1 127 ? 6.527 12.656 22.016 1 95.38 127 VAL A O 1
ATOM 1003 N N . SER A 1 128 ? 4.625 13.008 20.766 1 91.5 128 SER A N 1
ATOM 1004 C CA . SER A 1 128 ? 4.27 11.609 20.938 1 91.5 128 SER A CA 1
ATOM 1005 C C . SER A 1 128 ? 3.203 11.172 19.938 1 91.5 128 SER A C 1
ATOM 1007 O O . SER A 1 128 ? 2.479 12.016 19.406 1 91.5 128 SER A O 1
ATOM 1009 N N . VAL A 1 129 ? 3.223 9.93 19.719 1 94.62 129 VAL A N 1
ATOM 1010 C CA . VAL A 1 129 ? 2.17 9.203 19.016 1 94.62 129 VAL A CA 1
ATOM 1011 C C . VAL A 1 129 ? 1.519 8.195 19.969 1 94.62 129 VAL A C 1
ATOM 1013 O O . VAL A 1 129 ? 2.176 7.27 20.453 1 94.62 129 VAL A O 1
ATOM 1016 N N . HIS A 1 130 ? 0.284 8.422 20.219 1 93.56 130 HIS A N 1
ATOM 1017 C CA . HIS A 1 130 ? -0.388 7.516 21.141 1 93.56 130 HIS A CA 1
ATOM 1018 C C . HIS A 1 130 ? -1.427 6.664 20.422 1 93.56 130 HIS A C 1
ATOM 1020 O O . HIS A 1 130 ? -2.361 7.195 19.812 1 93.56 130 HIS A O 1
ATOM 1026 N N . SER A 1 131 ? -1.226 5.387 20.484 1 91.12 131 SER A N 1
ATOM 1027 C CA . SER A 1 131 ? -2.23 4.461 19.969 1 91.12 131 SER A CA 1
ATOM 1028 C C . SER A 1 131 ? -3.389 4.301 20.938 1 91.12 131 SER A C 1
ATOM 1030 O O . SER A 1 131 ? -3.213 3.779 22.047 1 91.12 131 SER A O 1
ATOM 1032 N N . MET A 1 132 ? -4.543 4.699 20.469 1 89.81 132 MET A N 1
ATOM 1033 C CA . MET A 1 132 ? -5.723 4.664 21.328 1 89.81 132 MET A CA 1
ATOM 1034 C C . MET A 1 132 ? -6.469 3.342 21.188 1 89.81 132 MET A C 1
ATOM 1036 O O . MET A 1 132 ? -7.281 3.186 20.266 1 89.81 132 MET A O 1
ATOM 1040 N N . HIS A 1 133 ? -6.332 2.26 21.922 1 81.88 133 HIS A N 1
ATOM 1041 C CA . HIS A 1 133 ? -6.918 0.926 21.812 1 81.88 133 HIS A CA 1
ATOM 1042 C C . HIS A 1 133 ? -8.32 0.889 22.406 1 81.88 133 HIS A C 1
ATOM 1044 O O . HIS A 1 133 ? -9.141 0.05 22.016 1 81.88 133 HIS A O 1
ATOM 1050 N N . GLY A 1 134 ? -8.906 1.854 22.906 1 79.44 134 GLY A N 1
ATOM 1051 C CA . GLY A 1 134 ? -10.234 1.927 23.484 1 79.44 134 GLY A CA 1
ATOM 1052 C C . GLY A 1 134 ? -11.031 3.125 23 1 79.44 134 GLY A C 1
ATOM 1053 O O . GLY A 1 134 ? -11.18 3.336 21.797 1 79.44 134 GLY A O 1
ATOM 1054 N N . THR A 1 135 ? -11.586 3.676 23.906 1 79.69 135 THR A N 1
ATOM 1055 C CA . THR A 1 135 ? -12.383 4.848 23.547 1 79.69 135 THR A CA 1
ATOM 1056 C C . THR A 1 135 ? -11.484 6.066 23.344 1 79.69 135 THR A C 1
ATOM 1058 O O . THR A 1 135 ? -10.328 6.07 23.766 1 79.69 135 THR A O 1
ATOM 1061 N N . THR A 1 136 ? -11.969 6.898 22.547 1 84.56 136 THR A N 1
ATOM 1062 C CA . THR A 1 136 ? -11.234 8.133 22.281 1 84.56 136 THR A CA 1
ATOM 1063 C C . THR A 1 136 ? -11.977 9.336 22.859 1 84.56 136 THR A C 1
ATOM 1065 O O . THR A 1 136 ? -12.141 10.352 22.172 1 84.56 136 THR A O 1
ATOM 1068 N N . THR A 1 137 ? -12.367 9.148 24.094 1 86.88 137 THR A N 1
ATOM 1069 C CA . THR A 1 137 ? -13.078 10.242 24.734 1 86.88 137 THR A CA 1
ATOM 1070 C C . THR A 1 137 ? -12.117 11.367 25.109 1 86.88 137 THR A C 1
ATOM 1072 O O . THR A 1 137 ? -10.898 11.195 25.062 1 86.88 137 THR A O 1
ATOM 1075 N N . GLY A 1 138 ? -12.672 12.477 25.469 1 89.88 138 GLY A N 1
ATOM 1076 C CA . GLY A 1 138 ? -11.859 13.602 25.906 1 89.88 138 GLY A CA 1
ATOM 1077 C C . GLY A 1 138 ? -10.961 13.266 27.078 1 89.88 138 GLY A C 1
ATOM 1078 O O . GLY A 1 138 ? -9.805 13.695 27.125 1 89.88 138 GLY A O 1
ATOM 1079 N N . ILE A 1 139 ? -11.484 12.461 27.938 1 91 139 ILE A N 1
ATOM 1080 C CA . ILE A 1 139 ? -10.742 12.07 29.141 1 91 139 ILE A CA 1
ATOM 1081 C C . ILE A 1 139 ? -9.578 11.164 28.734 1 91 139 ILE A C 1
ATOM 1083 O O . ILE A 1 139 ? -8.477 11.281 29.281 1 91 139 ILE A O 1
ATOM 1087 N N . ASP A 1 140 ? -9.844 10.273 27.828 1 90.56 140 ASP A N 1
ATOM 1088 C CA . ASP A 1 140 ? -8.789 9.375 27.359 1 90.56 140 ASP A CA 1
ATOM 1089 C C . ASP A 1 140 ? -7.656 10.164 26.703 1 90.56 140 ASP A C 1
ATOM 1091 O O . ASP A 1 140 ? -6.48 9.891 26.969 1 90.56 140 ASP A O 1
ATOM 1095 N N . ILE A 1 141 ? -8.07 11.055 25.891 1 93.25 141 ILE A N 1
ATOM 1096 C CA . ILE A 1 141 ? -7.09 11.883 25.188 1 93.25 141 ILE A CA 1
ATOM 1097 C C . ILE A 1 141 ? -6.289 12.703 26.203 1 93.25 141 ILE A C 1
ATOM 1099 O O . ILE A 1 141 ? -5.062 12.797 26.094 1 93.25 141 ILE A O 1
ATOM 1103 N N . PHE A 1 142 ? -6.977 13.273 27.172 1 94.69 142 PHE A N 1
ATOM 1104 C CA . PHE A 1 142 ? -6.324 14.086 28.188 1 94.69 142 PHE A CA 1
ATOM 1105 C C . PHE A 1 142 ? -5.289 13.266 28.953 1 94.69 142 PHE A C 1
ATOM 1107 O O . PHE A 1 142 ? -4.203 13.766 29.25 1 94.69 142 PHE A O 1
ATOM 1114 N N . ARG A 1 143 ? -5.602 12.047 29.234 1 93.5 143 ARG A N 1
ATOM 1115 C CA . ARG A 1 143 ? -4.668 11.18 29.938 1 93.5 143 ARG A CA 1
ATOM 1116 C C . ARG A 1 143 ? -3.367 11.016 29.156 1 93.5 143 ARG A C 1
ATOM 1118 O O . ARG A 1 143 ? -2.279 11.047 29.734 1 93.5 143 ARG A O 1
ATOM 1125 N N . GLU A 1 144 ? -3.523 10.867 27.938 1 92.06 144 GLU A N 1
ATOM 1126 C CA . GLU A 1 144 ? -2.346 10.703 27.094 1 92.06 144 GLU A CA 1
ATOM 1127 C C . GLU A 1 144 ? -1.542 12 27 1 92.06 144 GLU A C 1
ATOM 1129 O O . GLU A 1 144 ? -0.31 11.969 26.969 1 92.06 144 GLU A O 1
ATOM 1134 N N . VAL A 1 145 ? -2.221 13.086 26.922 1 93.62 145 VAL A N 1
ATOM 1135 C CA . VAL A 1 145 ? -1.553 14.383 26.891 1 93.62 145 VAL A CA 1
ATOM 1136 C C . VAL A 1 145 ? -0.803 14.609 28.203 1 93.62 145 VAL A C 1
ATOM 1138 O O . VAL A 1 145 ? 0.338 15.078 28.203 1 93.62 145 VAL A O 1
ATOM 1141 N N . GLU A 1 146 ? -1.442 14.273 29.25 1 94.31 146 GLU A N 1
ATOM 1142 C CA . GLU A 1 146 ? -0.833 14.438 30.562 1 94.31 146 GLU A CA 1
ATOM 1143 C C . GLU A 1 146 ? 0.446 13.609 30.688 1 94.31 146 GLU A C 1
ATOM 1145 O O . GLU A 1 146 ? 1.442 14.078 31.234 1 94.31 146 GLU A O 1
ATOM 1150 N N . LYS A 1 147 ? 0.337 12.445 30.188 1 93.5 147 LYS A N 1
ATOM 1151 C CA . LYS A 1 147 ? 1.516 11.586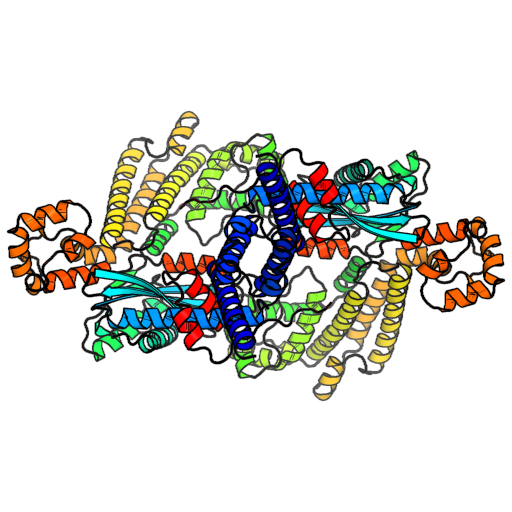 30.188 1 93.5 147 LYS A CA 1
ATOM 1152 C C . LYS A 1 147 ? 2.672 12.227 29.422 1 93.5 147 LYS A C 1
ATOM 1154 O O . LYS A 1 147 ? 3.822 12.164 29.859 1 93.5 147 LYS A O 1
ATOM 1159 N N . SER A 1 148 ? 2.389 12.805 28.328 1 92.38 148 SER A N 1
ATOM 1160 C CA . SER A 1 148 ? 3.408 13.438 27.5 1 92.38 148 SER A CA 1
ATOM 1161 C C . SER A 1 148 ? 3.992 14.664 28.188 1 92.38 148 SER A C 1
ATOM 1163 O O . SER A 1 148 ? 5.203 14.898 28.141 1 92.38 148 SER A O 1
ATOM 1165 N N . VAL A 1 149 ? 3.141 15.469 28.797 1 92.94 149 VAL A N 1
ATOM 1166 C CA . VAL A 1 149 ? 3.578 16.656 29.516 1 92.94 149 VAL A CA 1
ATOM 1167 C C . VAL A 1 149 ? 4.516 16.266 30.656 1 92.94 149 VAL A C 1
ATOM 1169 O O . VAL A 1 149 ? 5.539 16.922 30.875 1 92.94 149 VAL A O 1
ATOM 1172 N N . ALA A 1 150 ? 4.137 15.18 31.281 1 93.44 150 ALA A N 1
ATOM 1173 C CA . ALA A 1 150 ? 4.953 14.688 32.406 1 93.44 150 ALA A CA 1
ATOM 1174 C C . ALA A 1 150 ? 6.289 14.148 31.891 1 93.44 150 ALA A C 1
ATOM 1176 O O . ALA A 1 150 ? 7.332 14.383 32.5 1 93.44 150 ALA A O 1
ATOM 1177 N N . GLU A 1 151 ? 6.211 13.5 30.828 1 92.88 151 GLU A N 1
ATOM 1178 C CA . GLU A 1 151 ? 7.398 12.867 30.266 1 92.88 151 GLU A CA 1
ATOM 1179 C C . GLU A 1 151 ? 8.461 13.906 29.906 1 92.88 151 GLU A C 1
ATOM 1181 O O . GLU A 1 151 ? 9.656 13.672 30.078 1 92.88 151 GLU A O 1
ATOM 1186 N N . TYR A 1 152 ? 8.078 15.031 29.406 1 94.75 152 TYR A N 1
ATOM 1187 C CA . TYR A 1 152 ? 9.016 16.047 28.953 1 94.75 152 TYR A CA 1
ATOM 1188 C C . TYR A 1 152 ? 9.164 17.156 29.984 1 94.75 152 TYR A C 1
ATOM 1190 O O . TYR A 1 152 ? 9.758 18.203 29.703 1 94.75 152 TYR A O 1
ATOM 1198 N N . ASN A 1 153 ? 8.602 17 31.156 1 93.06 153 ASN A N 1
ATOM 1199 C CA . ASN A 1 153 ? 8.688 17.922 32.281 1 93.06 153 ASN A CA 1
ATOM 1200 C C . ASN A 1 153 ? 8.211 19.328 31.875 1 93.06 153 ASN A C 1
ATOM 1202 O O . ASN A 1 153 ? 8.898 20.312 32.125 1 93.06 153 ASN A O 1
ATOM 1206 N N . LEU A 1 154 ? 7.133 19.328 31.219 1 95.06 154 LEU A N 1
ATOM 1207 C CA . LEU A 1 154 ? 6.535 20.609 30.828 1 95.06 154 LEU A CA 1
ATOM 1208 C C . LEU A 1 154 ? 5.641 21.141 31.938 1 95.06 154 LEU A C 1
ATOM 1210 O O . LEU A 1 154 ? 5.082 20.375 32.719 1 95.06 154 LEU A O 1
ATOM 1214 N N . GLU A 1 155 ? 5.555 22.422 31.984 1 94.12 155 GLU A N 1
ATOM 1215 C CA . GLU A 1 155 ? 4.688 23.078 32.969 1 94.12 155 GLU A CA 1
ATOM 1216 C C . GLU A 1 155 ? 3.395 23.562 32.312 1 94.12 155 GLU A C 1
ATOM 1218 O O . GLU A 1 155 ? 3.428 24.344 31.375 1 94.12 155 GLU A O 1
ATOM 1223 N N . TRP A 1 156 ? 2.303 23.234 32.938 1 94.31 156 TRP A N 1
ATOM 1224 C CA . TRP A 1 156 ? 0.992 23.578 32.375 1 94.31 156 TRP A CA 1
ATOM 1225 C C . TRP A 1 156 ? 0.814 25.094 32.281 1 94.31 156 TRP A C 1
ATOM 1227 O O . TRP A 1 156 ? 0.145 25.578 31.375 1 94.31 156 TRP A O 1
ATOM 1237 N N . LYS A 1 157 ? 1.428 25.828 33.156 1 92.75 157 LYS A N 1
ATOM 1238 C CA . LYS A 1 157 ? 1.282 27.281 33.219 1 92.75 157 LYS A CA 1
ATOM 1239 C C . LYS A 1 157 ? 1.899 27.938 31.969 1 92.75 157 LYS A C 1
ATOM 1241 O O . LYS A 1 157 ? 1.552 29.062 31.625 1 92.75 157 LYS A O 1
ATOM 1246 N N . LYS A 1 158 ? 2.795 27.219 31.359 1 95 158 LYS A N 1
ATOM 1247 C CA . LYS A 1 158 ? 3.5 27.766 30.188 1 95 158 LYS A CA 1
ATOM 1248 C C . LYS A 1 158 ? 2.756 27.438 28.906 1 95 158 LYS A C 1
ATOM 1250 O O . LYS A 1 158 ? 3.162 27.875 27.828 1 95 158 LYS A O 1
ATOM 1255 N N . LEU A 1 159 ? 1.651 26.656 29 1 96.56 159 LEU A N 1
ATOM 1256 C CA . LEU A 1 159 ? 0.846 26.328 27.828 1 96.56 159 LEU A CA 1
ATOM 1257 C C . LEU A 1 159 ? 0.003 27.516 27.391 1 96.56 159 LEU A C 1
ATOM 1259 O O . LEU A 1 159 ? -0.801 28.031 28.172 1 96.56 159 LEU A O 1
ATOM 1263 N N . LYS A 1 160 ? 0.147 27.922 26.141 1 95.88 160 LYS A N 1
ATOM 1264 C CA . LYS A 1 160 ? -0.489 29.172 25.734 1 95.88 160 LYS A CA 1
ATOM 1265 C C . LYS A 1 160 ? -1.621 28.906 24.75 1 95.88 160 LYS A C 1
ATOM 1267 O O . LYS A 1 160 ? -2.551 29.719 24.641 1 95.88 160 LYS A O 1
ATOM 1272 N N . CYS A 1 161 ? -1.479 27.781 24.047 1 95.69 161 CYS A N 1
ATOM 1273 C CA . CYS A 1 161 ? -2.514 27.562 23.047 1 95.69 161 CYS A CA 1
ATOM 1274 C C . CYS A 1 161 ? -2.672 26.062 22.766 1 95.69 161 CYS A C 1
ATOM 1276 O O . CYS A 1 161 ? -1.705 25.312 22.844 1 95.69 161 CYS A O 1
ATOM 1278 N N . ILE A 1 162 ? -3.898 25.672 22.516 1 95.12 162 ILE A N 1
ATOM 1279 C CA . ILE A 1 162 ? -4.238 24.328 22.062 1 95.12 162 ILE A CA 1
ATOM 1280 C C . ILE A 1 162 ? -4.961 24.406 20.719 1 95.12 162 ILE A C 1
ATOM 1282 O O . ILE A 1 162 ? -5.973 25.094 20.594 1 95.12 162 ILE A O 1
ATOM 1286 N N . THR A 1 163 ? -4.406 23.797 19.75 1 95.25 163 THR A N 1
ATOM 1287 C CA . THR A 1 163 ? -5.02 23.75 18.438 1 95.25 163 THR A CA 1
ATOM 1288 C C . THR A 1 163 ? -5.496 22.328 18.109 1 95.25 163 THR A C 1
ATOM 1290 O O . THR A 1 163 ? -4.723 21.375 18.203 1 95.25 163 THR A O 1
ATOM 1293 N N . THR A 1 164 ? -6.742 22.172 17.75 1 93.62 164 THR A N 1
ATOM 1294 C CA . THR A 1 164 ? -7.328 20.875 17.453 1 93.62 164 THR A CA 1
ATOM 1295 C C . THR A 1 164 ? -8.195 20.953 16.203 1 93.62 164 THR A C 1
ATOM 1297 O O . THR A 1 164 ? -8.328 22.016 15.594 1 93.62 164 THR A O 1
ATOM 1300 N N . ASP A 1 165 ? -8.719 19.844 15.805 1 86.81 165 ASP A N 1
ATOM 1301 C CA . ASP A 1 165 ? -9.602 19.812 14.641 1 86.81 165 ASP A CA 1
ATOM 1302 C C . ASP A 1 165 ? -11.031 20.172 15.023 1 86.81 165 ASP A C 1
ATOM 1304 O O . ASP A 1 165 ? -11.914 20.234 14.164 1 86.81 165 ASP A O 1
ATOM 1308 N N . GLY A 1 166 ? -11.312 20.453 16.281 1 79.69 166 GLY A N 1
ATOM 1309 C CA . GLY A 1 166 ? -12.625 20.891 16.719 1 79.69 166 GLY A CA 1
ATOM 1310 C C . GLY A 1 166 ? -13.578 19.75 17.016 1 79.69 166 GLY A C 1
ATOM 1311 O O . GLY A 1 166 ? -14.75 19.969 17.312 1 79.69 166 GLY A O 1
ATOM 1312 N N . GLY A 1 167 ? -13.117 18.531 16.875 1 80.94 167 GLY A N 1
ATOM 1313 C CA . GLY A 1 167 ? -13.977 17.406 17.219 1 80.94 167 GLY A CA 1
ATOM 1314 C C . GLY A 1 167 ? -14.523 17.484 18.625 1 80.94 167 GLY A C 1
ATOM 1315 O O . GLY A 1 167 ? -13.953 18.156 19.484 1 80.94 167 GLY A O 1
ATOM 1316 N N . ARG A 1 168 ? -15.672 16.891 19 1 75.94 168 ARG A N 1
ATOM 1317 C CA . ARG A 1 168 ? -16.375 16.953 20.281 1 75.94 168 ARG A CA 1
ATOM 1318 C C . ARG A 1 168 ? -15.469 16.484 21.422 1 75.94 168 ARG A C 1
ATOM 1320 O O . ARG A 1 168 ? -15.477 17.062 22.516 1 75.94 168 ARG A O 1
ATOM 1327 N N . ASN A 1 169 ? -14.766 15.43 21.047 1 81.5 169 ASN A N 1
ATOM 1328 C CA . ASN A 1 169 ? -13.906 14.859 22.078 1 81.5 169 ASN A CA 1
ATOM 1329 C C . ASN A 1 169 ? -12.75 15.805 22.422 1 81.5 169 ASN A C 1
ATOM 1331 O O . ASN A 1 169 ? -12.188 15.734 23.516 1 81.5 169 ASN A O 1
ATOM 1335 N N . MET A 1 170 ? -12.484 16.656 21.547 1 83 170 MET A N 1
ATOM 1336 C CA . MET A 1 170 ? -11.359 17.578 21.75 1 83 170 MET A CA 1
ATOM 1337 C C . MET A 1 170 ? -11.828 18.891 22.375 1 83 170 MET A C 1
ATOM 1339 O O . MET A 1 170 ? -11.203 19.391 23.312 1 83 170 MET A O 1
ATOM 1343 N N . CYS A 1 171 ? -12.898 19.422 21.906 1 79.06 171 CYS A N 1
ATOM 1344 C CA . CYS A 1 171 ? -13.234 20.812 22.219 1 79.06 171 CYS A CA 1
ATOM 1345 C C . CYS A 1 171 ? -14.352 20.875 23.25 1 79.06 171 CYS A C 1
ATOM 1347 O O . CYS A 1 171 ? -14.68 21.953 23.75 1 79.06 171 CYS A O 1
ATOM 1349 N N . GLY A 1 172 ? -14.875 19.766 23.734 1 75.12 172 GLY A N 1
ATOM 1350 C CA . GLY A 1 172 ? -15.93 19.812 24.734 1 75.12 172 GLY A CA 1
ATOM 1351 C C . GLY A 1 172 ? -15.508 20.516 26 1 75.12 172 GLY A C 1
ATOM 1352 O O . GLY A 1 172 ? -14.391 20.328 26.5 1 75.12 172 GLY A O 1
ATOM 1353 N N . THR A 1 173 ? -16.234 21.438 26.469 1 75.12 173 THR A N 1
ATOM 1354 C CA . THR A 1 173 ? -15.891 22.312 27.578 1 75.12 173 THR A CA 1
ATOM 1355 C C . THR A 1 173 ? -15.797 21.516 28.875 1 75.12 173 THR A C 1
ATOM 1357 O O . THR A 1 173 ? -15.031 21.875 29.781 1 75.12 173 THR A O 1
ATOM 1360 N N . LYS A 1 174 ? -16.484 20.438 29.016 1 75.75 174 LYS A N 1
ATOM 1361 C CA . LYS A 1 174 ? -16.469 19.688 30.266 1 75.75 174 LYS A CA 1
ATOM 1362 C C . LYS A 1 174 ? -15.766 18.344 30.109 1 75.75 174 LYS A C 1
ATOM 1364 O O . LYS A 1 174 ? -14.781 18.062 30.797 1 75.75 174 LYS A O 1
ATOM 1369 N N . LYS A 1 175 ? -16.172 17.734 29.125 1 79.06 175 LYS A N 1
ATOM 1370 C CA . LYS A 1 175 ? -15.695 16.359 29 1 79.06 175 LYS A CA 1
ATOM 1371 C C . LYS A 1 175 ? -14.641 16.234 27.922 1 79.06 175 LYS A C 1
ATOM 1373 O O . LYS A 1 175 ? -13.961 15.211 27.812 1 79.06 175 LYS A O 1
ATOM 1378 N N . GLY A 1 176 ? -14.5 17.328 27.281 1 86.62 176 GLY A N 1
ATOM 1379 C CA . GLY A 1 176 ? -13.531 17.297 26.203 1 86.62 176 GLY A CA 1
ATOM 1380 C C . GLY A 1 176 ? -12.109 17.547 26.672 1 86.62 176 GLY A C 1
ATOM 1381 O O . GLY A 1 176 ? -11.875 17.828 27.859 1 86.62 176 GLY A O 1
ATOM 1382 N N . LEU A 1 177 ? -11.211 17.344 25.812 1 90.75 177 LEU A N 1
ATOM 1383 C CA . LEU A 1 177 ? -9.797 17.547 26.094 1 90.75 177 LEU A CA 1
ATOM 1384 C C . LEU A 1 177 ? -9.555 18.953 26.641 1 90.75 177 LEU A C 1
ATOM 1386 O O . LEU A 1 177 ? -8.898 19.125 27.672 1 90.75 177 LEU A O 1
ATOM 1390 N N . VAL A 1 178 ? -10.047 20 26 1 91.06 178 VAL A N 1
ATOM 1391 C CA . VAL A 1 178 ? -9.844 21.391 26.359 1 91.06 178 VAL A CA 1
ATOM 1392 C C . VAL A 1 178 ? -10.383 21.641 27.766 1 91.06 178 VAL A C 1
ATOM 1394 O O . VAL A 1 178 ? -9.75 22.344 28.562 1 91.06 178 VAL A O 1
ATOM 1397 N N . GLY A 1 179 ? -11.57 21.062 28.016 1 90.5 179 GLY A N 1
ATOM 1398 C CA . GLY A 1 179 ? -12.141 21.203 29.359 1 90.5 179 GLY A CA 1
ATOM 1399 C C . GLY A 1 179 ? -11.258 20.625 30.438 1 90.5 179 GLY A C 1
ATOM 1400 O O . GLY A 1 179 ? -11.086 21.25 31.5 1 90.5 179 GLY A O 1
ATOM 1401 N N . GLN A 1 180 ? -10.695 19.531 30.203 1 92.44 180 GLN A N 1
ATOM 1402 C CA . GLN A 1 180 ? -9.82 18.875 31.172 1 92.44 180 GLN A CA 1
ATOM 1403 C C . GLN A 1 180 ? -8.531 19.672 31.375 1 92.44 180 GLN A C 1
ATOM 1405 O O . GLN A 1 180 ? -8.047 19.797 32.5 1 92.44 180 GLN A O 1
ATOM 1410 N N . ILE A 1 181 ? -8.016 20.203 30.328 1 93 181 ILE A N 1
ATOM 1411 C CA . ILE A 1 181 ? -6.781 20.969 30.406 1 93 181 ILE A CA 1
ATOM 1412 C C . ILE A 1 181 ? -7.023 22.266 31.188 1 93 181 ILE A C 1
ATOM 1414 O O . ILE A 1 181 ? -6.203 22.656 32.031 1 93 181 ILE A O 1
ATOM 1418 N N . ASN A 1 182 ? -8.148 22.875 30.906 1 92.19 182 ASN A N 1
ATOM 1419 C CA . ASN A 1 182 ? -8.492 24.094 31.625 1 92.19 182 ASN A CA 1
ATOM 1420 C C . ASN A 1 182 ? -8.57 23.844 33.125 1 92.19 182 ASN A C 1
ATOM 1422 O O . ASN A 1 182 ? -8.133 24.688 33.906 1 92.19 182 ASN A O 1
ATOM 1426 N N . LYS A 1 183 ? -9.102 22.719 33.469 1 91.19 183 LYS A N 1
ATOM 1427 C CA . LYS A 1 183 ? -9.219 22.375 34.906 1 91.19 183 LYS A CA 1
ATOM 1428 C C . LYS A 1 183 ? -7.848 22.234 35.562 1 91.19 183 LYS A C 1
ATOM 1430 O O . LYS A 1 183 ? -7.629 22.734 36.656 1 91.19 183 LYS A O 1
ATOM 1435 N N . VAL A 1 184 ? -7.016 21.625 34.875 1 91.81 184 VAL A N 1
ATOM 1436 C CA . VAL A 1 184 ? -5.688 21.391 35.438 1 91.81 184 VAL A CA 1
ATOM 1437 C C . VAL A 1 184 ? -4.922 22.703 35.531 1 91.81 184 VAL A C 1
ATOM 1439 O O . VAL A 1 184 ? -4.203 22.953 36.5 1 91.81 184 VAL A O 1
ATOM 1442 N N . ILE A 1 185 ? -5.035 23.516 34.562 1 91.94 185 ILE A N 1
ATOM 1443 C CA . ILE A 1 185 ? -4.324 24.797 34.531 1 91.94 185 ILE A CA 1
ATOM 1444 C C . ILE A 1 185 ? -4.871 25.719 35.625 1 91.94 185 ILE A C 1
ATOM 1446 O O . ILE A 1 185 ? -4.109 26.406 36.312 1 91.94 185 ILE A O 1
ATOM 1450 N N . GLU A 1 186 ? -6.152 25.719 35.75 1 89.94 186 GLU A N 1
ATOM 1451 C CA . GLU A 1 186 ? -6.773 26.531 36.812 1 89.94 186 GLU A CA 1
ATOM 1452 C C . GLU A 1 186 ? -6.273 26.109 38.188 1 89.94 186 GLU A C 1
ATOM 1454 O O . GLU A 1 186 ? -6.02 26.969 39.031 1 89.94 186 GLU A O 1
ATOM 1459 N N . ASN A 1 187 ? -6.152 24.891 38.344 1 89.62 187 ASN A N 1
ATOM 1460 C CA . ASN A 1 187 ? -5.668 24.359 39.625 1 89.62 187 ASN A CA 1
ATOM 1461 C C . ASN A 1 187 ? -4.203 24.719 39.844 1 89.62 187 ASN A C 1
ATOM 1463 O O . ASN A 1 187 ? -3.744 24.766 41 1 89.62 187 ASN A O 1
ATOM 1467 N N . SER A 1 188 ? -3.529 24.938 38.812 1 86.69 188 SER A N 1
ATOM 1468 C CA . SER A 1 188 ? -2.113 25.281 38.906 1 86.69 188 SER A CA 1
ATOM 1469 C C . SER A 1 188 ? -1.911 26.781 38.969 1 86.69 188 SER A C 1
ATOM 1471 O O . SER A 1 188 ? -0.778 27.266 39.094 1 86.69 188 SER A O 1
ATOM 1473 N N . GLY A 1 189 ? -2.984 27.516 38.875 1 85.06 189 GLY A N 1
ATOM 1474 C CA . GLY A 1 189 ? -2.924 28.969 39 1 85.06 189 GLY A CA 1
ATOM 1475 C C . GLY A 1 189 ? -2.541 29.656 37.719 1 85.06 189 GLY A C 1
ATOM 1476 O O . GLY A 1 189 ? -2.082 30.797 37.719 1 85.06 189 GLY A O 1
ATOM 1477 N N . GLY A 1 190 ? -2.652 28.922 36.688 1 86.44 190 GLY A N 1
ATOM 1478 C CA . GLY A 1 190 ? -2.301 29.5 35.406 1 86.44 190 GLY A CA 1
ATOM 1479 C C . GLY A 1 190 ? -3.492 30.078 34.688 1 86.44 190 GLY A C 1
ATOM 1480 O O . GLY A 1 190 ? -4.629 29.984 35.156 1 86.44 190 GLY A O 1
ATOM 1481 N N . LEU A 1 191 ? -3.197 30.812 33.594 1 88.25 191 LEU A N 1
ATOM 1482 C CA . LEU A 1 191 ? -4.242 31.375 32.75 1 88.25 191 LEU A CA 1
ATOM 1483 C C . LEU A 1 191 ? -4.672 30.359 31.688 1 88.25 191 LEU A C 1
ATOM 1485 O O . LEU A 1 191 ? -3.842 29.609 31.156 1 88.25 191 LEU A O 1
ATOM 1489 N N . LYS A 1 192 ? -5.953 30.391 31.406 1 90.38 192 LYS A N 1
ATOM 1490 C CA . LYS A 1 192 ? -6.492 29.484 30.391 1 90.38 192 LYS A CA 1
ATOM 1491 C C . LYS A 1 192 ? -5.848 29.734 29.031 1 90.38 192 LYS A C 1
ATOM 1493 O O . LYS A 1 192 ? -5.699 30.891 28.609 1 90.38 192 LYS A O 1
ATOM 1498 N N . PRO A 1 193 ? -5.445 28.688 28.422 1 92.5 193 PRO A N 1
ATOM 1499 C CA . PRO A 1 193 ? -4.828 28.828 27.094 1 92.5 193 PRO A CA 1
ATOM 1500 C C . PRO A 1 193 ? -5.84 29.188 26.016 1 92.5 193 PRO A C 1
ATOM 1502 O O . PRO A 1 193 ? -7.039 28.969 26.188 1 92.5 193 PRO A O 1
ATOM 1505 N N . LEU A 1 194 ? -5.305 29.797 25 1 91.81 194 LEU A N 1
ATOM 1506 C CA . LEU A 1 194 ? -6.121 30.031 23.812 1 91.81 194 LEU A CA 1
ATOM 1507 C C . LEU A 1 194 ? -6.512 28.703 23.156 1 91.81 194 LEU A C 1
ATOM 1509 O O . LEU A 1 194 ? -5.719 27.75 23.141 1 91.81 194 LEU A O 1
ATOM 1513 N N . VAL A 1 195 ? -7.738 28.594 22.734 1 91.56 195 VAL A N 1
ATOM 1514 C CA . VAL A 1 195 ? -8.195 27.422 22.016 1 91.56 195 VAL A CA 1
ATOM 1515 C C . VAL A 1 195 ? -8.5 27.797 20.562 1 91.56 195 VAL A C 1
ATOM 1517 O O . VAL A 1 195 ? -9.352 28.641 20.297 1 91.56 195 VAL A O 1
ATOM 1520 N N . LEU A 1 196 ? -7.77 27.234 19.719 1 92.31 196 LEU A N 1
ATOM 1521 C CA . LEU A 1 196 ? -7.941 27.562 18.297 1 92.31 196 LEU A CA 1
ATOM 1522 C C . LEU A 1 196 ? -8.398 26.344 17.516 1 92.31 196 LEU A C 1
ATOM 1524 O O . LEU A 1 196 ? -7.898 25.234 17.734 1 92.31 196 LEU A O 1
ATOM 1528 N N . HIS A 1 197 ? -9.398 26.547 16.734 1 93.06 197 HIS A N 1
ATOM 1529 C CA . HIS A 1 197 ? -9.781 25.531 15.766 1 93.06 197 HIS A CA 1
ATOM 1530 C C . HIS A 1 197 ? -8.883 25.594 14.531 1 93.06 197 HIS A C 1
ATOM 1532 O O . HIS A 1 197 ? -8.695 26.656 13.945 1 93.06 197 HIS A O 1
ATOM 1538 N N . CYS A 1 198 ? -8.336 24.453 14.18 1 93.81 198 CYS A N 1
ATOM 1539 C CA . CYS A 1 198 ? -7.418 24.375 13.055 1 93.81 198 CYS A CA 1
ATOM 1540 C C . CYS A 1 198 ? -7.98 25.094 11.836 1 93.81 198 CYS A C 1
ATOM 1542 O O . CYS A 1 198 ? -9.062 24.766 11.359 1 93.81 198 CYS A O 1
ATOM 1544 N N . ILE A 1 199 ? -7.234 26.062 11.352 1 94 199 ILE A N 1
ATOM 1545 C CA . ILE A 1 199 ? -7.668 26.891 10.242 1 94 199 ILE A CA 1
ATOM 1546 C C . ILE A 1 199 ? -7.91 26.031 9.008 1 94 199 ILE A C 1
ATOM 1548 O O . ILE A 1 199 ? -8.852 26.266 8.25 1 94 199 ILE A O 1
ATOM 1552 N N . LEU A 1 200 ? -7.082 25.031 8.852 1 91.38 200 LEU A N 1
ATOM 1553 C CA . LEU A 1 200 ? -7.23 24.125 7.723 1 91.38 200 LEU A CA 1
ATOM 1554 C C . LEU A 1 200 ? -8.57 23.391 7.785 1 91.38 200 LEU A C 1
ATOM 1556 O O . LEU A 1 200 ? -9.234 23.234 6.762 1 91.38 200 LEU A O 1
ATOM 1560 N N . HIS A 1 201 ? -8.938 23 8.93 1 89.31 201 HIS A N 1
ATOM 1561 C CA . HIS A 1 201 ? -10.195 22.281 9.109 1 89.31 201 HIS A CA 1
ATOM 1562 C C . HIS A 1 201 ? -11.391 23.219 8.922 1 89.31 201 HIS A C 1
ATOM 1564 O O . HIS A 1 201 ? -12.406 22.828 8.344 1 89.31 201 HIS A O 1
ATOM 1570 N N . GLN A 1 202 ? -11.234 24.422 9.469 1 92.06 202 GLN A N 1
ATOM 1571 C CA . GLN A 1 202 ? -12.297 25.422 9.305 1 92.06 202 GLN A CA 1
ATOM 1572 C C . GLN A 1 202 ? -12.555 25.703 7.824 1 92.06 202 GLN A C 1
ATOM 1574 O O . GLN A 1 202 ? -13.703 25.766 7.395 1 92.06 202 GLN A O 1
ATOM 1579 N N . GLN A 1 203 ? -11.477 25.812 7.145 1 90.31 203 GLN A N 1
ATOM 1580 C CA . GLN A 1 203 ? -11.602 26.078 5.715 1 90.31 203 GLN A CA 1
ATOM 1581 C C . GLN A 1 203 ? -12.289 24.906 5 1 90.31 203 GLN A C 1
ATOM 1583 O O . GLN A 1 203 ? -13.133 25.125 4.129 1 90.31 203 GLN A O 1
ATOM 1588 N N . ALA A 1 204 ? -11.914 23.719 5.309 1 86.19 204 ALA A N 1
ATOM 1589 C CA . ALA A 1 204 ? -12.523 22.531 4.699 1 86.19 204 ALA A CA 1
ATOM 1590 C C . ALA A 1 204 ? -14.023 22.484 4.977 1 86.19 204 ALA A C 1
ATOM 1592 O O . ALA A 1 204 ? -14.812 22.109 4.105 1 86.19 204 ALA A O 1
ATOM 1593 N N . LEU A 1 205 ? -14.406 22.891 6.145 1 86.44 205 LEU A N 1
ATOM 1594 C CA . LEU A 1 205 ? -15.812 22.906 6.539 1 86.44 205 LEU A CA 1
ATOM 1595 C C . LEU A 1 205 ? -16.594 23.938 5.746 1 86.44 205 LEU A C 1
ATOM 1597 O O . LEU A 1 205 ? -17.766 23.75 5.441 1 86.44 205 LEU A O 1
ATOM 1601 N N . CYS A 1 206 ? -15.953 25.062 5.438 1 88.69 206 CYS A N 1
ATOM 1602 C CA . CYS A 1 206 ? -16.594 26.062 4.594 1 88.69 206 CYS A CA 1
ATOM 1603 C C . CYS A 1 206 ? -16.969 25.484 3.238 1 88.69 206 CYS A C 1
ATOM 1605 O O . CYS A 1 206 ? -18.062 25.734 2.729 1 88.69 206 CYS A O 1
ATOM 1607 N N . GLY A 1 207 ? -16.062 24.703 2.684 1 81.69 207 GLY A N 1
ATOM 1608 C CA . GLY A 1 207 ? -16.312 24.078 1.396 1 81.69 207 GLY A CA 1
ATOM 1609 C C . GLY A 1 207 ? -17.422 23.047 1.443 1 81.69 207 GLY A C 1
ATOM 1610 O O . GLY A 1 207 ? -18.219 22.938 0.515 1 81.69 207 GLY A O 1
ATOM 1611 N N . LYS A 1 208 ? -17.484 22.359 2.52 1 78.62 208 LYS A N 1
ATOM 1612 C CA . LYS A 1 208 ? -18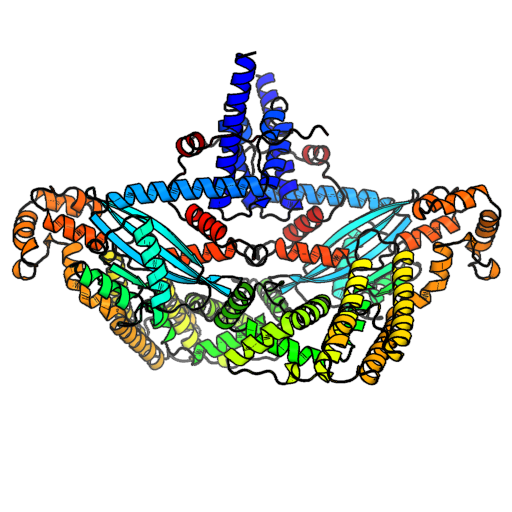.469 21.297 2.674 1 78.62 208 LYS A CA 1
ATOM 1613 C C . LYS A 1 208 ? -19.891 21.859 2.775 1 78.62 208 LYS A C 1
ATOM 1615 O O . LYS A 1 208 ? -20.859 21.188 2.408 1 78.62 208 LYS A O 1
ATOM 1620 N N . HIS A 1 209 ? -19.969 23.031 3.236 1 82.31 209 HIS A N 1
ATOM 1621 C CA . HIS A 1 209 ? -21.266 23.656 3.451 1 82.31 209 HIS A CA 1
ATOM 1622 C C . HIS A 1 209 ? -21.812 24.234 2.156 1 82.31 209 HIS A C 1
ATOM 1624 O O . HIS A 1 209 ? -23.016 24.547 2.066 1 82.31 209 HIS A O 1
ATOM 1630 N N . LEU A 1 210 ? -21.016 24.312 1.21 1 85 210 LEU A N 1
ATOM 1631 C CA . LEU A 1 210 ? -21.453 24.875 -0.059 1 85 210 LEU A CA 1
ATOM 1632 C C . LEU A 1 210 ? -22.438 23.938 -0.748 1 85 210 LEU A C 1
ATOM 1634 O O . LEU A 1 210 ? -22.234 22.719 -0.768 1 85 210 LEU A O 1
ATOM 1638 N N . ASP A 1 211 ? -23.516 24.391 -1.045 1 85.06 211 ASP A N 1
ATOM 1639 C CA . ASP A 1 211 ? -24.516 23.594 -1.759 1 85.06 211 ASP A CA 1
ATOM 1640 C C . ASP A 1 211 ? -24.156 23.484 -3.24 1 85.06 211 ASP A C 1
ATOM 1642 O O . ASP A 1 211 ? -24.734 24.188 -4.074 1 85.06 211 ASP A O 1
ATOM 1646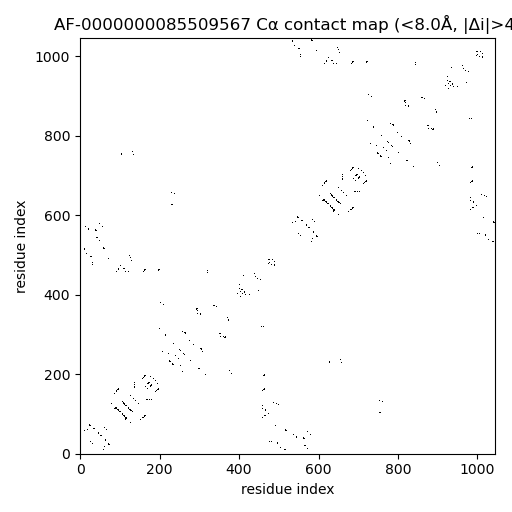 N N . LEU A 1 212 ? -23.266 22.688 -3.568 1 88.5 212 LEU A N 1
ATOM 1647 C CA . LEU A 1 212 ? -22.891 22.422 -4.953 1 88.5 212 LEU A CA 1
ATOM 1648 C C . LEU A 1 212 ? -23.359 21.047 -5.395 1 88.5 212 LEU A C 1
ATOM 1650 O O . LEU A 1 212 ? -22.844 20.484 -6.363 1 88.5 212 LEU A O 1
ATOM 1654 N N . SER A 1 213 ? -24.297 20.516 -4.676 1 87.69 213 SER A N 1
ATOM 1655 C CA . SER A 1 213 ? -24.734 19.156 -4.922 1 87.69 213 SER A CA 1
ATOM 1656 C C . SER A 1 213 ? -25.312 19 -6.324 1 87.69 213 SER A C 1
ATOM 1658 O O . SER A 1 213 ? -25.172 17.953 -6.953 1 87.69 213 SER A O 1
ATOM 1660 N N . SER A 1 214 ? -26 20.094 -6.75 1 91.56 214 SER A N 1
ATOM 1661 C CA . SER A 1 214 ? -26.625 20.047 -8.07 1 91.56 214 SER A CA 1
ATOM 1662 C C . SER A 1 214 ? -25.578 19.844 -9.164 1 91.56 214 SER A C 1
ATOM 1664 O O . SER A 1 214 ? -25.891 19.328 -10.242 1 91.56 214 SER A O 1
ATOM 1666 N N . VAL A 1 215 ? -24.391 20.219 -8.867 1 93.19 215 VAL A N 1
ATOM 1667 C CA . VAL A 1 215 ? -23.297 20.062 -9.828 1 93.19 215 VAL A CA 1
ATOM 1668 C C . VAL A 1 215 ? -22.453 18.844 -9.477 1 93.19 215 VAL A C 1
ATOM 1670 O O . VAL A 1 215 ? -22.141 18.031 -10.344 1 93.19 215 VAL A O 1
ATOM 1673 N N . LEU A 1 216 ? -22.188 18.688 -8.219 1 89.75 216 LEU A N 1
ATOM 1674 C CA . LEU A 1 216 ? -21.266 17.672 -7.734 1 89.75 216 LEU A CA 1
ATOM 1675 C C . LEU A 1 216 ? -21.844 16.266 -7.914 1 89.75 216 LEU A C 1
ATOM 1677 O O . LEU A 1 216 ? -21.141 15.336 -8.305 1 89.75 216 LEU A O 1
ATOM 1681 N N . ASP A 1 217 ? -23.047 16.141 -7.641 1 89.19 217 ASP A N 1
ATOM 1682 C CA . ASP A 1 217 ? -23.641 14.805 -7.637 1 89.19 217 ASP A CA 1
ATOM 1683 C C . ASP A 1 217 ? -23.578 14.172 -9.023 1 89.19 217 ASP A C 1
ATOM 1685 O O . ASP A 1 217 ? -23.141 13.031 -9.18 1 89.19 217 ASP A O 1
ATOM 1689 N N . PRO A 1 218 ? -24.047 14.938 -10 1 92 218 PRO A N 1
ATOM 1690 C CA . PRO A 1 218 ? -23.938 14.359 -11.344 1 92 218 PRO A CA 1
ATOM 1691 C C . PRO A 1 218 ? -22.5 14.062 -11.75 1 92 218 PRO A C 1
ATOM 1693 O O . PRO A 1 218 ? -22.25 13.062 -12.438 1 92 218 PRO A O 1
ATOM 1696 N N . VAL A 1 219 ? -21.625 14.906 -11.375 1 91.38 219 VAL A N 1
ATOM 1697 C CA . VAL A 1 219 ? -20.219 14.711 -11.719 1 91.38 219 VAL A CA 1
ATOM 1698 C C . VAL A 1 219 ? -19.703 13.453 -11.039 1 91.38 219 VAL A C 1
ATOM 1700 O O . VAL A 1 219 ? -19.078 12.602 -11.68 1 91.38 219 VAL A O 1
ATOM 1703 N N . ILE A 1 220 ? -19.938 13.312 -9.742 1 86.12 220 ILE A N 1
ATOM 1704 C CA . ILE A 1 220 ? -19.469 12.164 -8.969 1 86.12 220 ILE A CA 1
ATOM 1705 C C . ILE A 1 220 ? -20.094 10.891 -9.516 1 86.12 220 ILE A C 1
ATOM 1707 O O . ILE A 1 220 ? -19.422 9.867 -9.648 1 86.12 220 ILE A O 1
ATOM 1711 N N . SER A 1 221 ? -21.359 10.969 -9.852 1 86.81 221 SER A N 1
ATOM 1712 C CA . SER A 1 221 ? -22.047 9.812 -10.406 1 86.81 221 SER A CA 1
ATOM 1713 C C . SER A 1 221 ? -21.406 9.367 -11.719 1 86.81 221 SER A C 1
ATOM 1715 O O . SER A 1 221 ? -21.234 8.172 -11.953 1 86.81 221 SER A O 1
ATOM 1717 N N . THR A 1 222 ? -21.109 10.336 -12.523 1 88.19 222 THR A N 1
ATOM 1718 C CA . THR A 1 222 ? -20.5 10.047 -13.812 1 88.19 222 THR A CA 1
ATOM 1719 C C . THR A 1 222 ? -19.109 9.453 -13.625 1 88.19 222 THR A C 1
ATOM 1721 O O . THR A 1 222 ? -18.75 8.461 -14.266 1 88.19 222 THR A O 1
ATOM 1724 N N . VAL A 1 223 ? -18.344 10.055 -12.773 1 84.69 223 VAL A N 1
ATOM 1725 C CA . VAL A 1 223 ? -16.984 9.594 -12.5 1 84.69 223 VAL A CA 1
ATOM 1726 C C . VAL A 1 223 ? -17.016 8.188 -11.922 1 84.69 223 VAL A C 1
ATOM 1728 O O . VAL A 1 223 ? -16.219 7.328 -12.312 1 84.69 223 VAL A O 1
ATOM 1731 N N . ASN A 1 224 ? -17.938 7.977 -11.016 1 79.19 224 ASN A N 1
ATOM 1732 C CA . ASN A 1 224 ? -18.094 6.648 -10.43 1 79.19 224 ASN A CA 1
ATOM 1733 C C . ASN A 1 224 ? -18.469 5.609 -11.484 1 79.19 224 ASN A C 1
ATOM 1735 O O . ASN A 1 224 ? -18 4.473 -11.438 1 79.19 224 ASN A O 1
ATOM 1739 N N . TYR A 1 225 ? -19.375 5.984 -12.359 1 83.12 225 TYR A N 1
ATOM 1740 C CA . TYR A 1 225 ? -19.75 5.09 -13.453 1 83.12 225 TYR A CA 1
ATOM 1741 C C . TYR A 1 225 ? -18.516 4.676 -14.258 1 83.12 225 TYR A C 1
ATOM 1743 O O . TYR A 1 225 ? -18.359 3.5 -14.594 1 83.12 225 TYR A O 1
ATOM 1751 N N . ILE A 1 226 ? -17.703 5.621 -14.516 1 81.5 226 ILE A N 1
ATOM 1752 C CA . ILE A 1 226 ? -16.531 5.375 -15.344 1 81.5 226 ILE A CA 1
ATOM 1753 C C . ILE A 1 226 ? -15.523 4.539 -14.57 1 81.5 226 ILE A C 1
ATOM 1755 O O . ILE A 1 226 ? -14.961 3.576 -15.102 1 81.5 226 ILE A O 1
ATOM 1759 N N . ARG A 1 227 ? -15.398 4.77 -13.266 1 75.81 227 ARG A N 1
ATOM 1760 C CA . ARG A 1 227 ? -14.297 4.203 -12.492 1 75.81 227 ARG A CA 1
ATOM 1761 C C . ARG A 1 227 ? -14.719 2.898 -11.82 1 75.81 227 ARG A C 1
ATOM 1763 O O . ARG A 1 227 ? -13.867 2.109 -11.398 1 75.81 227 ARG A O 1
ATOM 1770 N N . SER A 1 228 ? -15.992 2.588 -11.57 1 71.44 228 SER A N 1
ATOM 1771 C CA . SER A 1 228 ? -16.469 1.444 -10.805 1 71.44 228 SER A CA 1
ATOM 1772 C C . SER A 1 228 ? -16.188 0.133 -11.523 1 71.44 228 SER A C 1
ATOM 1774 O O . SER A 1 228 ? -16.078 -0.919 -10.898 1 71.44 228 SER A O 1
ATOM 1776 N N . HIS A 1 229 ? -16.219 0.173 -12.883 1 71.06 229 HIS A N 1
ATOM 1777 C CA . HIS A 1 229 ? -15.93 -1.042 -13.633 1 71.06 229 HIS A CA 1
ATOM 1778 C C . HIS A 1 229 ? -14.562 -0.961 -14.312 1 71.06 229 HIS A C 1
ATOM 1780 O O . HIS A 1 229 ? -14.297 -0.035 -15.078 1 71.06 229 HIS A O 1
ATOM 1786 N N . GLY A 1 230 ? -13.789 -1.842 -13.945 1 68.62 230 GLY A N 1
ATOM 1787 C CA . GLY A 1 230 ? -12.43 -1.876 -14.469 1 68.62 230 GLY A CA 1
ATOM 1788 C C . GLY A 1 230 ? -12.375 -1.744 -15.984 1 68.62 230 GLY A C 1
ATOM 1789 O O . GLY A 1 230 ? -11.547 -1.008 -16.516 1 68.62 230 GLY A O 1
ATOM 1790 N N . LEU A 1 231 ? -13.336 -2.293 -16.594 1 74.44 231 LEU A N 1
ATOM 1791 C CA . LEU A 1 231 ? -13.344 -2.279 -18.062 1 74.44 231 LEU A CA 1
ATOM 1792 C C . LEU A 1 231 ? -13.641 -0.881 -18.578 1 74.44 231 LEU A C 1
ATOM 1794 O O . LEU A 1 231 ? -12.938 -0.387 -19.469 1 74.44 231 LEU A O 1
ATOM 1798 N N . LYS A 1 232 ? -14.656 -0.253 -18.047 1 78.19 232 LYS A N 1
ATOM 1799 C CA . LYS A 1 232 ? -15.039 1.081 -18.5 1 78.19 232 LYS A CA 1
ATOM 1800 C C . LYS A 1 232 ? -13.914 2.086 -18.266 1 78.19 232 LYS A C 1
ATOM 1802 O O . LYS A 1 232 ? -13.656 2.934 -19.125 1 78.19 232 LYS A O 1
ATOM 1807 N N . HIS A 1 233 ? -13.367 1.918 -17.156 1 79.38 233 HIS A N 1
ATOM 1808 C CA . HIS A 1 233 ? -12.289 2.842 -16.828 1 79.38 233 HIS A CA 1
ATOM 1809 C C . HIS A 1 233 ? -11.117 2.686 -17.797 1 79.38 233 HIS A C 1
ATOM 1811 O O . HIS A 1 233 ? -10.57 3.68 -18.281 1 79.38 233 HIS A O 1
ATOM 1817 N N . ARG A 1 234 ? -10.852 1.496 -18.078 1 78.5 234 ARG A N 1
ATOM 1818 C CA . ARG A 1 234 ? -9.781 1.225 -19.031 1 78.5 234 ARG A CA 1
ATOM 1819 C C . ARG A 1 234 ? -10.117 1.792 -20.406 1 78.5 234 ARG A C 1
ATOM 1821 O O . ARG A 1 234 ? -9.266 2.418 -21.047 1 78.5 234 ARG A O 1
ATOM 1828 N N . GLN A 1 235 ? -11.266 1.572 -20.828 1 79.06 235 GLN A N 1
ATOM 1829 C CA . GLN A 1 235 ? -11.719 2.059 -22.125 1 79.06 235 GLN A CA 1
ATOM 1830 C C . GLN A 1 235 ? -11.688 3.584 -22.188 1 79.06 235 GLN A C 1
ATOM 1832 O O . GLN A 1 235 ? -11.344 4.164 -23.219 1 79.06 235 GLN A O 1
ATOM 1837 N N . PHE A 1 236 ? -12.07 4.176 -21.125 1 81.12 236 PHE A N 1
ATOM 1838 C CA . PHE A 1 236 ? -12.07 5.633 -21.078 1 81.12 236 PHE A CA 1
ATOM 1839 C C . PHE A 1 236 ? -10.656 6.184 -21.172 1 81.12 236 PHE A C 1
ATOM 1841 O O . PHE A 1 236 ? -10.414 7.164 -21.891 1 81.12 236 PHE A O 1
ATOM 1848 N N . ARG A 1 237 ? -9.781 5.508 -20.484 1 77.06 237 ARG A N 1
ATOM 1849 C CA . ARG A 1 237 ? -8.391 5.934 -20.547 1 77.06 237 ARG A CA 1
ATOM 1850 C C . ARG A 1 237 ? -7.836 5.809 -21.969 1 77.06 237 ARG A C 1
ATOM 1852 O O . ARG A 1 237 ? -7.152 6.711 -22.453 1 77.06 237 ARG A O 1
ATOM 1859 N N . ASP A 1 238 ? -8.102 4.762 -22.5 1 76.62 238 ASP A N 1
ATOM 1860 C CA . ASP A 1 238 ? -7.676 4.551 -23.875 1 76.62 238 ASP A CA 1
ATOM 1861 C C . ASP A 1 238 ? -8.305 5.582 -24.812 1 76.62 238 ASP A C 1
ATOM 1863 O O . ASP A 1 238 ? -7.648 6.07 -25.734 1 76.62 238 ASP A O 1
ATOM 1867 N N . PHE A 1 239 ? -9.508 5.785 -24.641 1 78.25 239 PHE A N 1
ATOM 1868 C CA . PHE A 1 239 ? -10.242 6.785 -25.422 1 78.25 239 PHE A CA 1
ATOM 1869 C C . PHE A 1 239 ? -9.57 8.148 -25.312 1 78.25 239 PHE A C 1
ATOM 1871 O O . PHE A 1 239 ? -9.367 8.828 -26.328 1 78.25 239 PHE A O 1
ATOM 1878 N N . LEU A 1 240 ? -9.195 8.492 -24.078 1 80.56 240 LEU A N 1
ATOM 1879 C CA . LEU A 1 240 ? -8.539 9.781 -23.859 1 80.56 240 LEU A CA 1
ATOM 1880 C C . LEU A 1 240 ? -7.188 9.828 -24.578 1 80.56 240 LEU A C 1
ATOM 1882 O O . LEU A 1 240 ? -6.812 10.867 -25.125 1 80.56 240 LEU A O 1
ATOM 1886 N N . GLU A 1 241 ? -6.551 8.734 -24.484 1 73.38 241 GLU A N 1
ATOM 1887 C CA . GLU A 1 241 ? -5.27 8.641 -25.172 1 73.38 241 GLU A CA 1
ATOM 1888 C C . GLU A 1 241 ? -5.445 8.789 -26.672 1 73.38 241 GLU A C 1
ATOM 1890 O O . GLU A 1 241 ? -4.66 9.477 -27.328 1 73.38 241 GLU A O 1
ATOM 1895 N N . GLU A 1 242 ? -6.395 8.172 -27.203 1 73.12 242 GLU A N 1
ATOM 1896 C CA . GLU A 1 242 ? -6.691 8.234 -28.625 1 73.12 242 GLU A CA 1
ATOM 1897 C C . GLU A 1 242 ? -7.047 9.656 -29.062 1 73.12 242 GLU A C 1
ATOM 1899 O O . GLU A 1 242 ? -6.707 10.086 -30.156 1 73.12 242 GLU A O 1
ATOM 1904 N N . MET A 1 243 ? -7.688 10.297 -28.156 1 77.75 243 MET A N 1
ATOM 1905 C CA . MET A 1 243 ? -8.133 11.656 -28.453 1 77.75 243 MET A CA 1
ATOM 1906 C C . MET A 1 243 ? -7.031 12.664 -28.156 1 77.75 243 MET A C 1
ATOM 1908 O O . MET A 1 243 ? -7.219 13.867 -28.359 1 77.75 243 MET A O 1
ATOM 1912 N N . ASN A 1 244 ? -5.906 12.109 -27.688 1 74.94 244 ASN A N 1
ATOM 1913 C CA . ASN A 1 244 ? -4.809 12.984 -27.266 1 74.94 244 ASN A CA 1
ATOM 1914 C C . ASN A 1 244 ? -5.281 14.055 -26.297 1 74.94 244 ASN A C 1
ATOM 1916 O O . ASN A 1 244 ? -5 15.234 -26.484 1 74.94 244 ASN A O 1
ATOM 1920 N N . ALA A 1 245 ? -6.113 13.523 -25.453 1 75.44 245 ALA A N 1
ATOM 1921 C CA . ALA A 1 245 ? -6.602 14.438 -24.422 1 75.44 245 ALA A CA 1
ATOM 1922 C C . ALA A 1 245 ? -5.457 14.938 -23.547 1 75.44 245 ALA A C 1
ATOM 1924 O O . ALA A 1 245 ? -4.469 14.234 -23.344 1 75.44 245 ALA A O 1
ATOM 1925 N N . GLU A 1 246 ? -5.625 16.109 -23.125 1 75.12 246 GLU A N 1
ATOM 1926 C CA . GLU A 1 246 ? -4.613 16.734 -22.281 1 75.12 246 GLU A CA 1
ATOM 1927 C C . GLU A 1 246 ? -4.426 15.961 -20.984 1 75.12 246 GLU A C 1
ATOM 1929 O O . GLU A 1 246 ? -3.32 15.914 -20.438 1 75.12 246 GLU A O 1
ATOM 1934 N N . PHE A 1 247 ? -5.535 15.422 -20.484 1 73.06 247 PHE A N 1
ATOM 1935 C CA . PHE A 1 247 ? -5.488 14.695 -19.219 1 73.06 247 PHE A CA 1
ATOM 1936 C C . PHE A 1 247 ? -5.648 13.195 -19.453 1 73.06 247 PHE A C 1
ATOM 1938 O O . PHE A 1 247 ? -6.469 12.773 -20.266 1 73.06 247 PHE A O 1
ATOM 1945 N N . PRO A 1 248 ? -4.879 12.523 -18.672 1 70.12 248 PRO A N 1
ATOM 1946 C CA . PRO A 1 248 ? -4.902 11.086 -18.922 1 70.12 248 PRO A CA 1
ATOM 1947 C C . PRO A 1 248 ? -6.078 10.383 -18.25 1 70.12 248 PRO A C 1
ATOM 1949 O O . PRO A 1 248 ? -6.441 9.266 -18.641 1 70.12 248 PRO A O 1
ATOM 1952 N N . ASP A 1 249 ? -6.598 10.914 -17.125 1 75 249 ASP A N 1
ATOM 1953 C CA . ASP A 1 249 ? -7.668 10.234 -16.406 1 75 249 ASP A CA 1
ATOM 1954 C C . ASP A 1 249 ? -8.406 11.195 -15.477 1 75 249 ASP A C 1
ATOM 1956 O O . ASP A 1 249 ? -8.031 12.367 -15.352 1 75 249 ASP A O 1
ATOM 1960 N N . LEU A 1 250 ? -9.586 10.828 -14.984 1 77 250 LEU A N 1
ATOM 1961 C CA . LEU A 1 250 ? -10.32 11.547 -13.953 1 77 250 LEU A CA 1
ATOM 1962 C C . LEU A 1 250 ? -9.797 11.188 -12.562 1 77 250 LEU A C 1
ATOM 1964 O O . LEU A 1 250 ? -9.484 10.023 -12.297 1 77 250 LEU A O 1
ATOM 1968 N N . PRO A 1 251 ? -9.625 12.18 -11.719 1 71.69 251 PRO A N 1
ATOM 1969 C CA . PRO A 1 251 ? -9.203 11.867 -10.344 1 71.69 251 PRO A CA 1
ATOM 1970 C C . PRO A 1 251 ? -10.273 11.109 -9.562 1 71.69 251 PRO A C 1
ATOM 1972 O O . PRO A 1 251 ? -11.461 11.172 -9.906 1 71.69 251 PRO A O 1
ATOM 1975 N N . TYR A 1 252 ? -9.797 10.281 -8.547 1 63.94 252 TYR A N 1
ATOM 1976 C CA . TYR A 1 252 ? -10.734 9.555 -7.688 1 63.94 252 TYR A CA 1
ATOM 1977 C C . TYR A 1 252 ? -11.367 10.484 -6.664 1 63.94 252 TYR A C 1
ATOM 1979 O O . TYR A 1 252 ? -10.695 11.352 -6.102 1 63.94 252 TYR A O 1
ATOM 1987 N N . TYR A 1 253 ? -12.75 10.438 -6.688 1 60.72 253 TYR A N 1
ATOM 1988 C CA . TYR A 1 253 ? -13.477 11.195 -5.676 1 60.72 253 TYR A CA 1
ATOM 1989 C C . TYR A 1 253 ? -13.273 10.586 -4.293 1 60.72 253 TYR A C 1
ATOM 1991 O O . TYR A 1 253 ? -13.422 9.375 -4.117 1 60.72 253 TYR A O 1
ATOM 1999 N N . THR A 1 254 ? -12.531 11.062 -3.408 1 56.16 254 THR A N 1
ATOM 2000 C CA . THR A 1 254 ? -12.516 10.602 -2.025 1 56.16 254 THR A CA 1
ATOM 2001 C C . THR A 1 254 ? -13.297 11.555 -1.125 1 56.16 254 THR A C 1
ATOM 2003 O O . THR A 1 254 ? -13.148 12.773 -1.229 1 56.16 254 THR A O 1
ATOM 2006 N N . SER A 1 255 ? -14.539 11.141 -0.649 1 52.69 255 SER A N 1
ATOM 2007 C CA . SER A 1 255 ? -15.391 11.969 0.199 1 52.69 255 SER A CA 1
ATOM 2008 C C . SER A 1 255 ? -14.562 12.883 1.099 1 52.69 255 SER A C 1
ATOM 2010 O O . SER A 1 255 ? -14.969 14.008 1.396 1 52.69 255 SER A O 1
ATOM 2012 N N . VAL A 1 256 ? -13.508 12.453 1.639 1 49.06 256 VAL A N 1
ATOM 2013 C CA . VAL A 1 256 ? -13.008 13.148 2.824 1 49.06 256 VAL A CA 1
ATOM 2014 C C . VAL A 1 256 ? -12.156 14.336 2.408 1 49.06 256 VAL A C 1
ATOM 2016 O O . VAL A 1 256 ? -11.898 15.234 3.213 1 49.06 256 VAL A O 1
ATOM 2019 N N . ARG A 1 257 ? -11.734 14.43 1.16 1 59.62 257 ARG A N 1
ATOM 2020 C CA . ARG A 1 257 ? -10.781 15.523 1.029 1 59.62 257 ARG A CA 1
ATOM 2021 C C . ARG A 1 257 ? -11.281 16.562 0.028 1 59.62 257 ARG A C 1
ATOM 2023 O O . ARG A 1 257 ? -11.5 16.25 -1.144 1 59.62 257 ARG A O 1
ATOM 2030 N N . TRP A 1 258 ? -11.734 17.672 0.502 1 61.44 258 TRP A N 1
ATOM 2031 C CA . TRP A 1 258 ? -12.25 18.828 -0.222 1 61.44 258 TRP A CA 1
ATOM 2032 C C . TRP A 1 258 ? -11.383 19.141 -1.435 1 61.44 258 TRP A C 1
ATOM 2034 O O . TRP A 1 258 ? -11.891 19.547 -2.482 1 61.44 258 TRP A O 1
ATOM 2044 N N . LEU A 1 259 ? -10.164 18.844 -1.292 1 65.06 259 LEU A N 1
ATOM 2045 C CA . LEU A 1 259 ? -9.258 19.219 -2.377 1 65.06 259 LEU A CA 1
ATOM 2046 C C . LEU A 1 259 ? -9.523 18.359 -3.613 1 65.06 259 LEU A C 1
ATOM 2048 O O . LEU A 1 259 ? -9.305 18.812 -4.742 1 65.06 259 LEU A O 1
ATOM 2052 N N . SER A 1 260 ? -10.125 17.359 -3.332 1 74.94 260 SER A N 1
ATOM 2053 C CA . SER A 1 260 ? -10.398 16.438 -4.441 1 74.94 260 SER A CA 1
ATOM 2054 C C . SER A 1 260 ? -11.562 16.938 -5.289 1 74.94 260 SER A C 1
ATOM 2056 O O . SER A 1 260 ? -11.555 16.781 -6.512 1 74.94 260 SER A O 1
ATOM 2058 N N . TYR A 1 261 ? -12.352 17.812 -4.703 1 78.12 261 TYR A N 1
ATOM 2059 C CA . TYR A 1 261 ? -13.523 18.312 -5.41 1 78.12 261 TYR A CA 1
ATOM 2060 C C . TYR A 1 261 ? -13.117 19.25 -6.543 1 78.12 261 TYR A C 1
ATOM 2062 O O . TYR A 1 261 ? -13.586 19.109 -7.676 1 78.12 261 TYR A O 1
ATOM 2070 N N . GLY A 1 262 ? -12.258 20.125 -6.133 1 81.69 262 GLY A N 1
ATOM 2071 C CA . GLY A 1 262 ? -11.836 21.109 -7.125 1 81.69 262 GLY A CA 1
ATOM 2072 C C . GLY A 1 262 ? -11.133 20.484 -8.312 1 81.69 262 GLY A C 1
ATOM 2073 O O . GLY A 1 262 ? -11.406 20.844 -9.461 1 81.69 262 GLY A O 1
ATOM 2074 N N . LYS A 1 263 ? -10.398 19.5 -8.062 1 84.62 263 LYS A N 1
ATOM 2075 C CA . LYS A 1 263 ? -9.641 18.844 -9.125 1 84.62 263 LYS A CA 1
ATOM 2076 C C . LYS A 1 263 ? -10.555 18.016 -10.016 1 84.62 263 LYS A C 1
ATOM 2078 O O . LYS A 1 263 ? -10.398 18 -11.234 1 84.62 263 LYS A O 1
ATOM 2083 N N . ILE A 1 264 ? -11.461 17.422 -9.414 1 86.19 264 ILE A N 1
ATOM 2084 C CA . ILE A 1 264 ? -12.391 16.578 -10.156 1 86.19 264 ILE A CA 1
ATOM 2085 C C . ILE A 1 264 ? -13.273 17.438 -11.055 1 86.19 264 ILE A C 1
ATOM 2087 O O . ILE A 1 264 ? -13.461 17.141 -12.234 1 86.19 264 ILE A O 1
ATOM 2091 N N . LEU A 1 265 ? -13.773 18.516 -10.492 1 90.94 265 LEU A N 1
ATOM 2092 C CA . LEU A 1 265 ? -14.648 19.406 -11.25 1 90.94 265 LEU A CA 1
ATOM 2093 C C . LEU A 1 265 ? -13.898 20.047 -12.406 1 90.94 265 LEU A C 1
ATOM 2095 O O . LEU A 1 265 ? -14.406 20.125 -13.523 1 90.94 265 LEU A O 1
ATOM 2099 N N . ALA A 1 266 ? -12.727 20.453 -12.07 1 91.06 266 ALA A N 1
ATOM 2100 C CA . ALA A 1 266 ? -11.914 21.109 -13.094 1 91.06 266 ALA A CA 1
ATOM 2101 C C . ALA A 1 266 ? -11.594 20.141 -14.234 1 91.06 266 ALA A C 1
ATOM 2103 O O . ALA A 1 266 ? -11.742 20.484 -15.406 1 91.06 266 ALA A O 1
ATOM 2104 N N . ARG A 1 267 ? -11.18 18.953 -13.906 1 88.75 267 ARG A N 1
ATOM 2105 C CA . ARG A 1 267 ? -10.828 17.969 -14.922 1 88.75 267 ARG A CA 1
ATOM 2106 C C . ARG A 1 267 ? -12.062 17.531 -15.695 1 88.75 267 ARG A C 1
ATOM 2108 O O . ARG A 1 267 ? -11.992 17.297 -16.906 1 88.75 267 ARG A O 1
ATOM 2115 N N . PHE A 1 268 ? -13.141 17.359 -15.016 1 91.56 268 PHE A N 1
ATOM 2116 C CA . PHE A 1 268 ? -14.398 16.984 -15.656 1 91.56 268 PHE A CA 1
ATOM 2117 C C . PHE A 1 268 ? -14.805 18.031 -16.688 1 91.56 268 PHE A C 1
ATOM 2119 O O . PHE A 1 268 ? -15.227 17.688 -17.797 1 91.56 268 PHE A O 1
ATOM 2126 N N . PHE A 1 269 ? -14.656 19.266 -16.312 1 94.31 269 PHE A N 1
ATOM 2127 C CA . PHE A 1 269 ? -14.992 20.359 -17.219 1 94.31 269 PHE A CA 1
ATOM 2128 C C . PHE A 1 269 ? -14.086 20.328 -18.453 1 94.31 269 PHE A C 1
ATOM 2130 O O . PHE A 1 269 ? -14.555 20.484 -19.578 1 94.31 269 PHE A O 1
ATOM 2137 N N . GLU A 1 270 ? -12.773 20.109 -18.266 1 91.69 270 GLU A N 1
ATOM 2138 C CA . GLU A 1 270 ? -11.812 20.109 -19.359 1 91.69 270 GLU A CA 1
ATOM 2139 C C . GLU A 1 270 ? -12.07 18.938 -20.328 1 91.69 270 GLU A C 1
ATOM 2141 O O . GLU A 1 270 ? -11.82 19.047 -21.531 1 91.69 270 GLU A O 1
ATOM 2146 N N . LEU A 1 271 ? -12.602 17.859 -19.734 1 90.75 271 LEU A N 1
ATOM 2147 C CA . LEU A 1 271 ? -12.82 16.656 -20.531 1 90.75 271 LEU A CA 1
ATOM 2148 C C . LEU A 1 271 ? -14.297 16.5 -20.875 1 90.75 271 LEU A C 1
ATOM 2150 O O . LEU A 1 271 ? -14.727 15.422 -21.297 1 90.75 271 LEU A O 1
ATOM 2154 N N . ARG A 1 272 ? -15.062 17.516 -20.703 1 92.81 272 ARG A N 1
ATOM 2155 C CA . ARG A 1 272 ? -16.516 17.406 -20.797 1 92.81 272 ARG A CA 1
ATOM 2156 C C . ARG A 1 272 ? -16.922 16.875 -22.172 1 92.81 272 ARG A C 1
ATOM 2158 O O . ARG A 1 272 ? -17.859 16.078 -22.281 1 92.81 272 ARG A O 1
ATOM 2165 N N . THR A 1 273 ? -16.219 17.25 -23.219 1 90.5 273 THR A N 1
ATOM 2166 C CA . THR A 1 273 ? -16.562 16.797 -24.562 1 90.5 273 THR A CA 1
ATOM 2167 C C . THR A 1 273 ? -16.219 15.312 -24.734 1 90.5 273 THR A C 1
ATOM 2169 O O . THR A 1 273 ? -17.031 14.555 -25.266 1 90.5 273 THR A O 1
ATOM 2172 N N . GLU A 1 274 ? -15.008 14.977 -24.297 1 89.12 274 GLU A N 1
ATOM 2173 C CA . GLU A 1 274 ? -14.586 13.578 -24.359 1 89.12 274 GLU A CA 1
ATOM 2174 C C . GLU A 1 274 ? -15.5 12.672 -23.547 1 89.12 274 GLU A C 1
ATOM 2176 O O . GLU A 1 274 ? -15.844 11.57 -23.984 1 89.12 274 GLU A O 1
ATOM 2181 N N . ILE A 1 275 ? -15.914 13.156 -22.422 1 90.56 275 ILE A N 1
ATOM 2182 C CA . ILE A 1 275 ? -16.781 12.383 -21.547 1 90.56 275 ILE A CA 1
ATOM 2183 C C . ILE A 1 275 ? -18.141 12.18 -22.203 1 90.56 275 ILE A C 1
ATOM 2185 O O . ILE A 1 275 ? -18.703 11.078 -22.172 1 90.56 275 ILE A O 1
ATOM 2189 N N . GLU A 1 276 ? -18.625 13.211 -22.781 1 90.94 276 GLU A N 1
ATOM 2190 C CA . GLU A 1 276 ? -19.922 13.125 -23.469 1 90.94 276 GLU A CA 1
ATOM 2191 C C . GLU A 1 276 ? -19.875 12.086 -24.594 1 90.94 276 GLU A C 1
ATOM 2193 O O . GLU A 1 276 ? -20.766 11.242 -24.688 1 90.94 276 GLU A O 1
ATOM 2198 N N . ILE A 1 277 ? -18.859 12.141 -25.391 1 89.19 277 ILE A N 1
ATOM 2199 C CA . ILE A 1 277 ? -18.703 11.219 -26.516 1 89.19 277 ILE A CA 1
ATOM 2200 C C . ILE A 1 277 ? -18.609 9.789 -25.984 1 89.19 277 ILE A C 1
ATOM 2202 O O . ILE A 1 277 ? -19.25 8.883 -26.516 1 89.19 277 ILE A O 1
ATOM 2206 N N . PHE A 1 278 ? -17.844 9.656 -25 1 88.38 278 PHE A N 1
ATOM 2207 C CA . PHE A 1 278 ? -17.625 8.336 -24.422 1 88.38 278 PHE A CA 1
ATOM 2208 C C . PHE A 1 278 ? -18.922 7.773 -23.859 1 88.38 278 PHE A C 1
ATOM 2210 O O . PHE A 1 278 ? -19.25 6.605 -24.094 1 88.38 278 PHE A O 1
ATOM 2217 N N . LEU A 1 279 ? -19.594 8.602 -23.156 1 90.88 279 LEU A N 1
ATOM 2218 C CA . LEU A 1 279 ? -20.828 8.156 -22.531 1 90.88 279 LEU A CA 1
ATOM 2219 C C . LEU A 1 279 ? -21.875 7.797 -23.578 1 90.88 279 LEU A C 1
ATOM 2221 O O . LEU A 1 279 ? -22.641 6.844 -23.406 1 90.88 279 LEU A O 1
ATOM 2225 N N . ASN A 1 280 ? -21.922 8.547 -24.578 1 88.88 280 ASN A N 1
ATOM 2226 C CA . ASN A 1 280 ? -22.828 8.25 -25.672 1 88.88 280 ASN A CA 1
ATOM 2227 C C . ASN A 1 280 ? -22.516 6.91 -26.328 1 88.88 280 ASN A C 1
ATOM 2229 O O . ASN A 1 280 ? -23.422 6.156 -26.688 1 88.88 280 ASN A O 1
ATOM 2233 N N . GLU A 1 281 ? -21.219 6.68 -26.484 1 85 281 GLU A N 1
ATOM 2234 C CA . GLU A 1 281 ? -20.781 5.41 -27.047 1 85 281 GLU A CA 1
ATOM 2235 C C . GLU A 1 281 ? -21.188 4.234 -26.172 1 85 281 GLU A C 1
ATOM 2237 O O . GLU A 1 281 ? -21.453 3.137 -26.672 1 85 281 GLU A O 1
ATOM 2242 N N . LYS A 1 282 ? -21.297 4.496 -24.906 1 85.31 282 LYS A N 1
ATOM 2243 C CA . LYS A 1 282 ? -21.656 3.439 -23.969 1 85.31 282 LYS A CA 1
ATOM 2244 C C . LYS A 1 282 ? -23.156 3.441 -23.688 1 85.31 282 LYS A C 1
ATOM 2246 O O . LYS A 1 282 ? -23.625 2.742 -22.797 1 85.31 282 LYS A O 1
ATOM 2251 N N . ASN A 1 283 ? -23.938 4.238 -24.312 1 87.88 283 ASN A N 1
ATOM 2252 C CA . ASN A 1 283 ? -25.375 4.359 -24.172 1 87.88 283 ASN A CA 1
ATOM 2253 C C . ASN A 1 283 ? -25.781 4.789 -22.766 1 87.88 283 ASN A C 1
ATOM 2255 O O . ASN A 1 283 ? -26.719 4.238 -22.188 1 87.88 283 ASN A O 1
ATOM 2259 N N . HIS A 1 284 ? -24.938 5.461 -22.141 1 88 284 HIS A N 1
ATOM 2260 C CA . HIS A 1 284 ? -25.172 6.062 -20.844 1 88 284 HIS A CA 1
ATOM 2261 C C . HIS A 1 284 ? -25.078 7.586 -20.906 1 88 284 HIS A C 1
ATOM 2263 O O . HIS A 1 284 ? -24.312 8.195 -20.172 1 88 284 HIS A O 1
ATOM 2269 N N . SER A 1 285 ? -25.938 8.062 -21.656 1 85.94 285 SER A N 1
ATOM 2270 C CA . SER A 1 285 ? -25.875 9.492 -21.938 1 85.94 285 SER A CA 1
ATOM 2271 C C . SER A 1 285 ? -26.203 10.32 -20.703 1 85.94 285 SER A C 1
ATOM 2273 O O . SER A 1 285 ? -27.078 9.953 -19.922 1 85.94 285 SER A O 1
ATOM 2275 N N . GLN A 1 286 ? -25.422 11.32 -20.5 1 87.69 286 GLN A N 1
ATOM 2276 C CA . GLN A 1 286 ? -25.656 12.32 -19.453 1 87.69 286 GLN A CA 1
ATOM 2277 C C . GLN A 1 286 ? -26.234 13.602 -20.047 1 87.69 286 GLN A C 1
ATOM 2279 O O . GLN A 1 286 ? -25.484 14.438 -20.562 1 87.69 286 GLN A O 1
ATOM 2284 N N . VAL A 1 287 ? -27.422 13.836 -19.766 1 88.44 287 VAL A N 1
ATOM 2285 C CA . VAL A 1 287 ? -28.172 14.914 -20.391 1 88.44 287 VAL A CA 1
ATOM 2286 C C . VAL A 1 287 ? -27.625 16.266 -19.953 1 88.44 287 VAL A C 1
ATOM 2288 O O . VAL A 1 287 ? -27.656 17.234 -20.703 1 88.44 287 VAL A O 1
ATOM 2291 N N . LEU A 1 288 ? -27.078 16.297 -18.859 1 92.69 288 LEU A N 1
ATOM 2292 C CA . LEU A 1 288 ? -26.609 17.562 -18.281 1 92.69 288 LEU A CA 1
ATOM 2293 C C . LEU A 1 288 ? -25.406 18.094 -19.078 1 92.69 288 LEU A C 1
ATOM 2295 O O . LEU A 1 288 ? -25.125 19.297 -19.031 1 92.69 288 LEU A O 1
ATOM 2299 N N . LEU A 1 289 ? -24.734 17.234 -19.781 1 93.5 289 LEU A N 1
ATOM 2300 C CA . LEU A 1 289 ? -23.562 17.656 -20.531 1 93.5 289 LEU A CA 1
ATOM 2301 C C . LEU A 1 289 ? -23.969 18.484 -21.766 1 93.5 289 LEU A C 1
ATOM 2303 O O . LEU A 1 289 ? -23.141 19.156 -22.359 1 93.5 289 LEU A O 1
ATOM 2307 N N . LYS A 1 290 ? -25.234 18.422 -22.031 1 92.69 290 LYS A N 1
ATOM 2308 C CA . LYS A 1 290 ? -25.75 19.219 -23.141 1 92.69 290 LYS A CA 1
ATOM 2309 C C . LYS A 1 290 ? -26.484 20.453 -22.625 1 92.69 290 LYS A C 1
ATOM 2311 O O . LYS A 1 290 ? -26.906 21.312 -23.422 1 92.69 290 LYS A O 1
ATOM 2316 N N . ASP A 1 291 ? -26.641 20.516 -21.344 1 95.06 291 ASP A N 1
ATOM 2317 C CA . ASP A 1 291 ? -27.312 21.641 -20.719 1 95.06 291 ASP A CA 1
ATOM 2318 C C . ASP A 1 291 ? -26.344 22.812 -20.484 1 95.06 291 ASP A C 1
ATOM 2320 O O . ASP A 1 291 ? -25.516 22.766 -19.578 1 95.06 291 ASP A O 1
ATOM 2324 N N . SER A 1 292 ? -26.562 23.844 -21.188 1 95.12 292 SER A N 1
ATOM 2325 C CA . SER A 1 292 ? -25.672 25 -21.125 1 95.12 292 SER A CA 1
ATOM 2326 C C . SER A 1 292 ? -25.688 25.641 -19.75 1 95.12 292 SER A C 1
ATOM 2328 O O . SER A 1 292 ? -24.641 26.094 -19.25 1 95.12 292 SER A O 1
ATOM 2330 N N . GLU A 1 293 ? -26.766 25.672 -19.156 1 95.44 293 GLU A N 1
ATOM 2331 C CA . GLU A 1 293 ? -26.859 26.266 -17.812 1 95.44 293 GLU A CA 1
ATOM 2332 C C . GLU A 1 293 ? -26.062 25.438 -16.797 1 95.44 293 GLU A C 1
ATOM 2334 O O . GLU A 1 293 ? -25.375 26 -15.945 1 95.44 293 GLU A O 1
ATOM 2339 N N . TRP A 1 294 ? -26.219 24.188 -16.938 1 96.5 294 TRP A N 1
ATOM 2340 C CA . TRP A 1 294 ? -25.5 23.312 -16.016 1 96.5 294 TRP A CA 1
ATOM 2341 C C . TRP A 1 294 ? -23.984 23.406 -16.25 1 96.5 294 TRP A C 1
ATOM 2343 O O . TRP A 1 294 ? -23.203 23.375 -15.297 1 96.5 294 TRP A O 1
ATOM 2353 N N . LEU A 1 295 ? -23.672 23.547 -17.453 1 97.06 295 LEU A N 1
ATOM 2354 C CA . LEU A 1 295 ? -22.25 23.656 -17.781 1 97.06 295 LEU A CA 1
ATOM 2355 C C . LEU A 1 295 ? -21.672 24.953 -17.219 1 97.06 295 LEU A C 1
ATOM 2357 O O . LEU A 1 295 ? -20.5 24.984 -16.812 1 97.06 295 LEU A O 1
ATOM 2361 N N . TRP A 1 296 ? -22.484 25.969 -17.172 1 96.69 296 TRP A N 1
ATOM 2362 C CA . TRP A 1 296 ? -22.078 27.203 -16.484 1 96.69 296 TRP A CA 1
ATOM 2363 C C . TRP A 1 296 ? -21.812 26.953 -15.008 1 96.69 296 TRP A C 1
ATOM 2365 O O . TRP A 1 296 ? -20.812 27.406 -14.469 1 96.69 296 TRP A O 1
ATOM 2375 N N . LYS A 1 297 ? -22.75 26.281 -14.445 1 96.75 297 LYS A N 1
ATOM 2376 C CA . LYS A 1 297 ? -22.609 25.969 -13.023 1 96.75 297 LYS A CA 1
ATOM 2377 C C . LYS A 1 297 ? -21.375 25.125 -12.758 1 96.75 297 LYS A C 1
ATOM 2379 O O . LYS A 1 297 ? -20.703 25.312 -11.742 1 96.75 297 LYS A O 1
ATOM 2384 N N . LEU A 1 298 ? -21.109 24.219 -13.664 1 96.62 298 LEU A N 1
ATOM 2385 C CA . LEU A 1 298 ? -19.938 23.375 -13.555 1 96.62 298 LEU A CA 1
ATOM 2386 C C . LEU A 1 298 ? -18.656 24.203 -13.656 1 96.62 298 LEU A C 1
ATOM 2388 O O . LEU A 1 298 ? -17.75 24.062 -12.836 1 96.62 298 LEU A O 1
ATOM 2392 N N . ALA A 1 299 ? -18.594 25.016 -14.602 1 96.56 299 ALA A N 1
ATOM 2393 C CA . ALA A 1 299 ? -17.438 25.875 -14.797 1 96.56 299 ALA A CA 1
ATOM 2394 C C . ALA A 1 299 ? -17.188 26.766 -13.586 1 96.56 299 ALA A C 1
ATOM 2396 O O . ALA A 1 299 ? -16.062 26.875 -13.094 1 96.56 299 ALA A O 1
ATOM 2397 N N . PHE A 1 300 ? -18.281 27.359 -13.141 1 96.31 300 PHE A N 1
ATOM 2398 C CA . PHE A 1 300 ? -18.219 28.25 -11.977 1 96.31 300 PHE A CA 1
ATOM 2399 C C . PHE A 1 300 ? -17.734 27.484 -10.75 1 96.31 300 PHE A C 1
ATOM 2401 O O . PHE A 1 300 ? -16.828 27.938 -10.039 1 96.31 300 PHE A O 1
ATOM 2408 N N . SER A 1 301 ? -18.359 26.344 -10.523 1 95 301 SER A N 1
ATOM 2409 C CA . SER A 1 301 ? -18.016 25.531 -9.359 1 95 301 SER A CA 1
ATOM 2410 C C . SER A 1 301 ? -16.562 25.078 -9.414 1 95 301 SER A C 1
ATOM 2412 O O . SER A 1 301 ? -15.875 25.047 -8.391 1 95 301 SER A O 1
ATOM 2414 N N . ALA A 1 302 ? -16.141 24.703 -10.555 1 94.12 302 ALA A N 1
ATOM 2415 C CA . ALA A 1 302 ? -14.758 24.281 -10.727 1 94.12 302 ALA A CA 1
ATOM 2416 C C . ALA A 1 302 ? -13.789 25.406 -10.398 1 94.12 302 ALA A C 1
ATOM 2418 O O . ALA A 1 302 ? -12.812 25.219 -9.68 1 94.12 302 ALA A O 1
ATOM 2419 N N . ASP A 1 303 ? -14.039 26.562 -10.906 1 95.69 303 ASP A N 1
ATOM 2420 C CA . ASP A 1 303 ? -13.18 27.703 -10.656 1 95.69 303 ASP A CA 1
ATOM 2421 C C . ASP A 1 303 ? -13.164 28.078 -9.18 1 95.69 303 ASP A C 1
ATOM 2423 O O . ASP A 1 303 ? -12.102 28.312 -8.602 1 95.69 303 ASP A O 1
ATOM 2427 N N . LEU A 1 304 ? -14.344 28.219 -8.633 1 94.06 304 LEU A N 1
ATOM 2428 C CA . LEU A 1 304 ? -14.453 28.609 -7.234 1 94.06 304 LEU A CA 1
ATOM 2429 C C . LEU A 1 304 ? -13.711 27.625 -6.332 1 94.06 304 LEU A C 1
ATOM 2431 O O . LEU A 1 304 ? -12.977 28.031 -5.438 1 94.06 304 LEU A O 1
ATOM 2435 N N . THR A 1 305 ? -14 26.359 -6.57 1 92 305 THR A N 1
ATOM 2436 C CA . THR A 1 305 ? -13.359 25.344 -5.746 1 92 305 THR A CA 1
ATOM 2437 C C . THR A 1 305 ? -11.844 25.344 -5.953 1 92 305 THR A C 1
ATOM 2439 O O . THR A 1 305 ? -11.086 25.062 -5.027 1 92 305 THR A O 1
ATOM 2442 N N . MET A 1 306 ? -11.383 25.719 -7.109 1 91.31 306 MET A N 1
ATOM 2443 C CA . MET A 1 306 ? -9.953 25.844 -7.352 1 91.31 306 MET A CA 1
ATOM 2444 C C . MET A 1 306 ? -9.359 26.984 -6.539 1 91.31 306 MET A C 1
ATOM 2446 O O . MET A 1 306 ? -8.219 26.891 -6.07 1 91.31 306 MET A O 1
ATOM 2450 N N . HIS A 1 307 ? -10.062 28.062 -6.434 1 93.56 307 HIS A N 1
ATOM 2451 C CA . HIS A 1 307 ? -9.641 29.156 -5.566 1 93.56 307 HIS A CA 1
ATOM 2452 C C . HIS A 1 307 ? -9.531 28.703 -4.117 1 93.56 307 HIS A C 1
ATOM 2454 O O . HIS A 1 307 ? -8.594 29.078 -3.408 1 93.56 307 HIS A O 1
ATOM 2460 N N . LEU A 1 308 ? -10.523 27.953 -3.75 1 91.94 308 LEU A N 1
ATOM 2461 C CA . LEU A 1 308 ? -10.508 27.422 -2.391 1 91.94 308 LEU A CA 1
ATOM 2462 C C . LEU A 1 308 ? -9.328 26.469 -2.191 1 91.94 308 LEU A C 1
ATOM 2464 O O . LEU A 1 308 ? -8.703 26.469 -1.125 1 91.94 308 LEU A O 1
ATOM 2468 N N . ASN A 1 309 ? -9.047 25.688 -3.211 1 89.31 309 ASN A N 1
ATOM 2469 C CA . ASN A 1 309 ? -7.891 24.797 -3.15 1 89.31 309 ASN A CA 1
ATOM 2470 C C . ASN A 1 309 ? -6.59 25.578 -3.023 1 89.31 309 ASN A C 1
ATOM 2472 O O . ASN A 1 309 ? -5.695 25.203 -2.27 1 89.31 309 ASN A O 1
ATOM 2476 N N . ASP A 1 310 ? -6.504 26.578 -3.766 1 90.94 310 ASP A N 1
ATOM 2477 C CA . ASP A 1 310 ? -5.324 27.438 -3.699 1 90.94 310 ASP A CA 1
ATOM 2478 C C . ASP A 1 310 ? -5.152 28.031 -2.301 1 90.94 310 ASP A C 1
ATOM 2480 O O . ASP A 1 310 ? -4.039 28.078 -1.778 1 90.94 310 ASP A O 1
ATOM 2484 N N . PHE A 1 311 ? -6.207 28.547 -1.786 1 93.31 311 PHE A N 1
ATOM 2485 C CA . PHE A 1 311 ? -6.184 29.062 -0.423 1 93.31 311 PHE A CA 1
ATOM 2486 C C . PHE A 1 311 ? -5.699 28 0.552 1 93.31 311 PHE A C 1
ATOM 2488 O O . PHE A 1 311 ? -4.863 28.266 1.414 1 93.31 311 PHE A O 1
ATOM 2495 N N . ASN A 1 312 ? -6.238 26.797 0.421 1 90.88 312 ASN A N 1
ATOM 2496 C CA . ASN A 1 312 ? -5.84 25.672 1.268 1 90.88 312 ASN A CA 1
ATOM 2497 C C . ASN A 1 312 ? -4.332 25.438 1.215 1 90.88 312 ASN A C 1
ATOM 2499 O O . ASN A 1 312 ? -3.693 25.25 2.252 1 90.88 312 ASN A O 1
ATOM 2503 N N . LEU A 1 313 ? -3.768 25.453 0.066 1 90.25 313 LEU A N 1
ATOM 2504 C CA . LEU A 1 313 ? -2.34 25.219 -0.111 1 90.25 313 LEU A CA 1
ATOM 2505 C C . LEU A 1 313 ? -1.521 26.328 0.544 1 90.25 313 LEU A C 1
ATOM 2507 O O . LEU A 1 313 ? -0.452 26.062 1.102 1 90.25 313 LEU A O 1
ATOM 2511 N N . ARG A 1 314 ? -2.045 27.469 0.547 1 92.19 314 ARG A N 1
ATOM 2512 C CA . ARG A 1 314 ? -1.327 28.625 1.066 1 92.19 314 ARG A CA 1
ATOM 2513 C C . ARG A 1 314 ? -1.263 28.594 2.59 1 92.19 314 ARG A C 1
ATOM 2515 O O . ARG A 1 314 ? -0.363 29.188 3.191 1 92.19 314 ARG A O 1
ATOM 2522 N N . ILE A 1 315 ? -2.246 27.969 3.184 1 93.94 315 ILE A N 1
ATOM 2523 C CA . ILE A 1 315 ? -2.268 27.984 4.641 1 93.94 315 ILE A CA 1
ATOM 2524 C C . ILE A 1 315 ? -1.616 26.703 5.172 1 93.94 315 ILE A C 1
ATOM 2526 O O . ILE A 1 315 ? -1.658 26.438 6.375 1 93.94 315 ILE A O 1
ATOM 2530 N N . GLN A 1 316 ? -1.046 25.938 4.281 1 90.19 316 GLN A N 1
ATOM 2531 C CA . GLN A 1 316 ? -0.256 24.797 4.691 1 90.19 316 GLN A CA 1
ATOM 2532 C C . GLN A 1 316 ? 1.206 25.172 4.906 1 90.19 316 GLN A C 1
ATOM 2534 O O . GLN A 1 316 ? 1.65 26.234 4.449 1 90.19 316 GLN A O 1
ATOM 2539 N N . GLY A 1 317 ? 1.913 24.438 5.746 1 87.88 317 GLY A N 1
ATOM 2540 C CA . GLY A 1 317 ? 3.334 24.672 5.934 1 87.88 317 GLY A CA 1
ATOM 2541 C C . GLY A 1 317 ? 3.764 24.609 7.387 1 87.88 317 GLY A C 1
ATOM 2542 O O . GLY A 1 317 ? 2.926 24.672 8.289 1 87.88 317 GLY A O 1
ATOM 2543 N N . GLU A 1 318 ? 5.062 24.531 7.484 1 86.19 318 GLU A N 1
ATOM 2544 C CA . GLU A 1 318 ? 5.633 24.469 8.828 1 86.19 318 GLU A CA 1
ATOM 2545 C C . GLU A 1 318 ? 6.055 25.859 9.305 1 86.19 318 GLU A C 1
ATOM 2547 O O . GLU A 1 318 ? 6.367 26.734 8.492 1 86.19 318 GLU A O 1
ATOM 2552 N N . THR A 1 319 ? 6.004 26.125 10.508 1 84.88 319 THR A N 1
ATOM 2553 C CA . THR A 1 319 ? 6.516 27.297 11.195 1 84.88 319 THR A CA 1
ATOM 2554 C C . THR A 1 319 ? 5.793 28.562 10.727 1 84.88 319 THR A C 1
ATOM 2556 O O . THR A 1 319 ? 6.398 29.625 10.617 1 84.88 319 THR A O 1
ATOM 2559 N N . SER A 1 320 ? 4.574 28.359 10.383 1 90.88 320 SER A N 1
ATOM 2560 C CA . SER A 1 320 ? 3.773 29.531 10.023 1 90.88 320 SER A CA 1
ATOM 2561 C C . SER A 1 320 ? 3.289 30.266 11.266 1 90.88 320 SER A C 1
ATOM 2563 O O . SER A 1 320 ? 2.842 29.641 12.234 1 90.88 320 SER A O 1
ATOM 2565 N N . LEU A 1 321 ? 3.475 31.562 11.188 1 94.81 321 LEU A N 1
ATOM 2566 C CA . LEU A 1 321 ? 2.969 32.375 12.297 1 94.81 321 LEU A CA 1
ATOM 2567 C C . LEU A 1 321 ? 1.462 32.562 12.172 1 94.81 321 LEU A C 1
ATOM 2569 O O . LEU A 1 321 ? 0.938 32.719 11.062 1 94.81 321 LEU A O 1
ATOM 2573 N N . ILE A 1 322 ? 0.781 32.625 13.234 1 95.06 322 ILE A N 1
ATOM 2574 C CA . ILE A 1 322 ? -0.673 32.75 13.281 1 95.06 322 ILE A CA 1
ATOM 2575 C C . ILE A 1 322 ? -1.113 34.031 12.602 1 95.06 322 ILE A C 1
ATOM 2577 O O . ILE A 1 322 ? -2.164 34.094 11.961 1 95.06 322 ILE A O 1
ATOM 2581 N N . CYS A 1 323 ? -0.308 35.125 12.773 1 94.44 323 CYS A N 1
ATOM 2582 C CA . CYS A 1 323 ? -0.687 36.406 12.164 1 94.44 323 CYS A CA 1
ATOM 2583 C C . CYS A 1 323 ? -0.623 36.312 10.641 1 94.44 323 CYS A C 1
ATOM 2585 O O . CYS A 1 323 ? -1.436 36.906 9.945 1 94.44 323 CYS A O 1
ATOM 2587 N N . ASP A 1 324 ? 0.324 35.562 10.172 1 94.25 324 ASP A N 1
ATOM 2588 C CA . ASP A 1 324 ? 0.416 35.344 8.727 1 94.25 324 ASP A CA 1
ATOM 2589 C C . ASP A 1 324 ? -0.791 34.562 8.211 1 94.25 324 ASP A C 1
ATOM 2591 O O . ASP A 1 324 ? -1.336 34.906 7.152 1 94.25 324 ASP A O 1
ATOM 2595 N N . LEU A 1 325 ? -1.152 33.562 8.906 1 95.75 325 LEU A N 1
ATOM 2596 C CA . LEU A 1 325 ? -2.307 32.75 8.523 1 95.75 325 LEU A CA 1
ATOM 2597 C C . LEU A 1 325 ? -3.584 33.594 8.555 1 95.75 325 LEU A C 1
ATOM 2599 O O . LEU A 1 325 ? -4.422 33.469 7.656 1 95.75 325 LEU A O 1
ATOM 2603 N N . TYR A 1 326 ? -3.67 34.375 9.57 1 95.19 326 TYR A N 1
ATOM 2604 C CA . TYR A 1 326 ? -4.832 35.25 9.695 1 95.19 326 TYR A CA 1
ATOM 2605 C C . TYR A 1 326 ? -4.895 36.219 8.531 1 95.19 326 TYR A C 1
ATOM 2607 O O . TYR A 1 326 ? -5.973 36.5 8 1 95.19 326 TYR A O 1
ATOM 2615 N N . SER A 1 327 ? -3.793 36.75 8.188 1 94.62 327 SER A N 1
ATOM 2616 C CA . SER A 1 327 ? -3.725 37.656 7.047 1 94.62 327 SER A CA 1
ATOM 2617 C C . SER A 1 327 ? -4.203 36.969 5.766 1 94.62 327 SER A C 1
ATOM 2619 O O . SER A 1 327 ? -4.844 37.594 4.926 1 94.62 327 SER A O 1
ATOM 2621 N N . LYS A 1 328 ? -3.857 35.75 5.645 1 95.94 328 LYS A N 1
ATOM 2622 C CA . LYS A 1 328 ? -4.289 35 4.473 1 95.94 328 LYS A CA 1
ATOM 2623 C C . LYS A 1 328 ? -5.805 34.812 4.473 1 95.94 328 LYS A C 1
ATOM 2625 O O . LYS A 1 328 ? -6.441 34.844 3.42 1 95.94 328 LYS A O 1
ATOM 2630 N N . VAL A 1 329 ? -6.395 34.562 5.629 1 96.12 329 VAL A N 1
ATOM 2631 C CA . VAL A 1 329 ? -7.84 34.438 5.762 1 96.12 329 VAL A CA 1
ATOM 2632 C C . VAL A 1 329 ? -8.523 35.75 5.375 1 96.12 329 VAL A C 1
ATOM 2634 O O . VAL A 1 329 ? -9.484 35.75 4.605 1 96.12 329 VAL A O 1
ATOM 2637 N N . LYS A 1 330 ? -7.984 36.844 5.855 1 95.19 330 LYS A N 1
ATOM 2638 C CA . LYS A 1 330 ? -8.539 38.188 5.543 1 95.19 330 LYS A CA 1
ATOM 2639 C C . LYS A 1 330 ? -8.438 38.469 4.047 1 95.19 330 LYS A C 1
ATOM 2641 O O . LYS A 1 330 ? -9.383 38.969 3.447 1 95.19 330 LYS A O 1
ATOM 2646 N N . ALA A 1 331 ? -7.316 38.125 3.537 1 96.38 331 ALA A N 1
ATOM 2647 C CA . ALA A 1 331 ? -7.117 38.312 2.105 1 96.38 331 ALA A CA 1
ATOM 2648 C C . ALA A 1 331 ? -8.141 37.531 1.29 1 96.38 331 ALA A C 1
ATOM 2650 O O . ALA A 1 331 ? -8.68 38.062 0.306 1 96.38 331 ALA A O 1
ATOM 2651 N N . PHE A 1 332 ? -8.375 36.344 1.659 1 96.94 332 PHE A N 1
ATOM 2652 C CA . PHE A 1 332 ? -9.32 35.531 0.91 1 96.94 332 PHE A CA 1
ATOM 2653 C C . PHE A 1 332 ? -10.734 36.062 1.043 1 96.94 332 PHE A C 1
ATOM 2655 O O . PHE A 1 332 ? -11.508 36.031 0.085 1 96.94 332 PHE A O 1
ATOM 2662 N N . ARG A 1 333 ? -11.078 36.562 2.232 1 96.69 333 ARG A N 1
ATOM 2663 C CA . ARG A 1 333 ? -12.375 37.219 2.424 1 96.69 333 ARG A CA 1
ATOM 2664 C C . ARG A 1 333 ? -12.555 38.406 1.475 1 96.69 333 ARG A C 1
ATOM 2666 O O . ARG A 1 333 ? -13.633 38.594 0.91 1 96.69 333 ARG A O 1
ATOM 2673 N N . LYS A 1 334 ? -11.508 39.125 1.304 1 96.81 334 LYS A N 1
ATOM 2674 C CA . LYS A 1 334 ? -11.555 40.25 0.376 1 96.81 334 LYS A CA 1
ATOM 2675 C C . LYS A 1 334 ? -11.711 39.75 -1.064 1 96.81 334 LYS A C 1
ATOM 2677 O O . LYS A 1 334 ? -12.383 40.406 -1.869 1 96.81 334 LYS A O 1
ATOM 2682 N N . LYS A 1 335 ? -11.07 38.688 -1.348 1 96.75 335 LYS A N 1
ATOM 2683 C CA . LYS A 1 335 ? -11.227 38.125 -2.68 1 96.75 335 LYS A CA 1
ATOM 2684 C C . LYS A 1 335 ? -12.68 37.719 -2.939 1 96.75 335 LYS A C 1
ATOM 2686 O O . LYS A 1 335 ? -13.18 37.875 -4.051 1 96.75 335 LYS A O 1
ATOM 2691 N N . LEU A 1 336 ? -13.297 37.156 -1.931 1 96.56 336 LEU A N 1
ATOM 2692 C CA . LEU A 1 336 ? -14.688 36.75 -2.084 1 96.56 336 LEU A CA 1
ATOM 2693 C C . LEU A 1 336 ? -15.578 37.938 -2.408 1 96.56 336 LEU A C 1
ATOM 2695 O O . LEU A 1 336 ? -16.5 37.844 -3.215 1 96.56 336 LEU A O 1
ATOM 2699 N N . ILE A 1 337 ? -15.273 39.062 -1.837 1 96.38 337 ILE A N 1
ATOM 2700 C CA . ILE A 1 337 ? -16.016 40.312 -2.119 1 96.38 337 ILE A CA 1
ATOM 2701 C C . ILE A 1 337 ? -15.789 40.719 -3.568 1 96.38 337 ILE A C 1
ATOM 2703 O O . ILE A 1 337 ? -16.734 41.094 -4.273 1 96.38 337 ILE A O 1
ATOM 2707 N N . LEU A 1 338 ? -14.609 40.625 -3.949 1 96.44 338 LEU A N 1
ATOM 2708 C CA . LEU A 1 338 ? -14.266 40.938 -5.328 1 96.44 338 LEU A CA 1
ATOM 2709 C C . LEU A 1 338 ? -14.977 40 -6.301 1 96.44 338 LEU A C 1
ATOM 2711 O O . LEU A 1 338 ? -15.516 40.469 -7.316 1 96.44 338 LEU A O 1
ATOM 2715 N N . PHE A 1 339 ? -14.938 38.719 -5.996 1 96.25 339 PHE A N 1
ATOM 2716 C CA . PHE A 1 339 ? -15.594 37.719 -6.84 1 96.25 339 PHE A CA 1
ATOM 2717 C C . PHE A 1 339 ? -17.078 38.031 -6.992 1 96.25 339 PHE A C 1
ATOM 2719 O O . PHE A 1 339 ? -17.609 37.969 -8.102 1 96.25 339 PHE A O 1
ATOM 2726 N N . GLU A 1 340 ? -17.641 38.312 -5.906 1 94.62 340 GLU A N 1
ATOM 2727 C CA . GLU A 1 340 ? -19.062 38.656 -5.918 1 94.62 340 GLU A CA 1
ATOM 2728 C C . GLU A 1 340 ? -19.359 39.812 -6.852 1 94.62 340 GLU A C 1
ATOM 2730 O O . GLU A 1 340 ? -20.266 39.75 -7.672 1 94.62 340 GLU A O 1
ATOM 2735 N N . SER A 1 341 ? -18.578 40.812 -6.727 1 94.94 341 SER A N 1
ATOM 2736 C CA . SER A 1 341 ? -18.75 42.031 -7.539 1 94.94 341 SER A CA 1
ATOM 2737 C C . SER A 1 341 ? -18.516 41.719 -9.016 1 94.94 341 SER A C 1
ATOM 2739 O O . SER A 1 341 ? -19.281 42.188 -9.875 1 94.94 341 SER A O 1
ATOM 2741 N N . GLN A 1 342 ? -17.531 41 -9.305 1 93.62 342 GLN A N 1
ATOM 2742 C CA . GLN A 1 342 ? -17.172 40.688 -10.68 1 93.62 342 GLN A CA 1
ATOM 2743 C C . GLN A 1 342 ? -18.203 39.75 -11.32 1 93.62 342 GLN A C 1
ATOM 2745 O O . GLN A 1 342 ? -18.594 39.969 -12.477 1 93.62 342 GLN A O 1
ATOM 2750 N N . LEU A 1 343 ? -18.625 38.781 -10.648 1 93.38 343 LEU A N 1
ATOM 2751 C CA . LEU A 1 343 ? -19.578 37.812 -11.203 1 93.38 343 LEU A CA 1
ATOM 2752 C C . LEU A 1 343 ? -20.922 38.469 -11.469 1 93.38 343 LEU A C 1
ATOM 2754 O O . LEU A 1 343 ? -21.625 38.094 -12.414 1 93.38 343 LEU A O 1
ATOM 2758 N N . THR A 1 344 ? -21.297 39.438 -10.641 1 91.31 344 THR A N 1
ATOM 2759 C CA . THR A 1 344 ? -22.547 40.188 -10.852 1 91.31 344 THR A CA 1
ATOM 2760 C C . THR A 1 344 ? -22.5 40.938 -12.164 1 91.31 344 THR A C 1
ATOM 2762 O O . THR A 1 344 ? -23.531 41.125 -12.82 1 91.31 344 THR A O 1
ATOM 2765 N N . ARG A 1 345 ? -21.359 41.281 -12.617 1 91.75 345 ARG A N 1
ATOM 2766 C CA . ARG A 1 345 ? -21.172 42 -13.867 1 91.75 345 ARG A CA 1
ATOM 2767 C C . ARG A 1 345 ? -20.766 41.062 -15 1 91.75 345 ARG A C 1
ATOM 2769 O O . ARG A 1 345 ? -20.375 41.531 -16.078 1 91.75 345 ARG A O 1
ATOM 2776 N N . SER A 1 346 ? -20.734 39.844 -14.742 1 90.81 346 SER A N 1
ATOM 2777 C CA . SER A 1 346 ? -20.344 38.812 -15.703 1 90.81 346 SER A CA 1
ATOM 2778 C C . SER A 1 346 ? -18.906 39.031 -16.156 1 90.81 346 SER A C 1
ATOM 2780 O O . SER A 1 346 ? -18.609 38.938 -17.359 1 90.81 346 SER A O 1
ATOM 2782 N N . CYS A 1 347 ? -18.172 39.5 -15.234 1 93.5 347 CYS A N 1
ATOM 2783 C CA . CYS A 1 347 ? -16.734 39.562 -15.43 1 93.5 347 CYS A CA 1
ATOM 2784 C C . CYS A 1 347 ? -16.031 38.312 -14.922 1 93.5 347 CYS A C 1
ATOM 2786 O O . CYS A 1 347 ? -16.109 38 -13.727 1 93.5 347 CYS A O 1
ATOM 2788 N N . PHE A 1 348 ? -15.383 37.656 -15.82 1 95.62 348 PHE A N 1
ATOM 2789 C CA . PHE A 1 348 ? -14.836 36.344 -15.445 1 95.62 348 PHE A CA 1
ATOM 2790 C C . PHE A 1 348 ? -13.312 36.375 -15.453 1 95.62 348 PHE A C 1
ATOM 2792 O O . PHE A 1 348 ? -12.656 35.375 -15.727 1 95.62 348 PHE A O 1
ATOM 2799 N N . THR A 1 349 ? -12.68 37.438 -15.078 1 93.44 349 THR A N 1
ATOM 2800 C CA . THR A 1 349 ? -11.242 37.656 -15.109 1 93.44 349 THR A CA 1
ATOM 2801 C C . THR A 1 349 ? -10.523 36.594 -14.25 1 93.44 349 THR A C 1
ATOM 2803 O O . THR A 1 349 ? -9.461 36.094 -14.633 1 93.44 349 THR A O 1
ATOM 2806 N N . HIS A 1 350 ? -11.086 36.219 -13.133 1 95.56 350 HIS A N 1
ATOM 2807 C CA . HIS A 1 350 ? -10.453 35.281 -12.203 1 95.56 350 HIS A CA 1
ATOM 2808 C C . HIS A 1 350 ? -11.148 33.906 -12.227 1 95.56 350 HIS A C 1
ATOM 2810 O O . HIS A 1 350 ? -10.953 33.094 -11.328 1 95.56 350 HIS A O 1
ATOM 2816 N N . PHE A 1 351 ? -11.969 33.75 -13.203 1 96.69 351 PHE A N 1
ATOM 2817 C CA . PHE A 1 351 ? -12.68 32.5 -13.43 1 96.69 351 PHE A CA 1
ATOM 2818 C C . PHE A 1 351 ? -12.414 31.984 -14.828 1 96.69 351 PHE A C 1
ATOM 2820 O O . PHE A 1 351 ? -13.242 32.156 -15.727 1 96.69 351 PHE A O 1
ATOM 2827 N N . SER A 1 352 ? -11.312 31.312 -14.961 1 94.62 352 SER A N 1
ATOM 2828 C CA . SER A 1 352 ? -10.75 30.953 -16.266 1 94.62 352 SER A CA 1
ATOM 2829 C C . SER A 1 352 ? -11.68 30 -17.016 1 94.62 352 SER A C 1
ATOM 2831 O O . SER A 1 352 ? -11.828 30.109 -18.234 1 94.62 352 SER A O 1
ATOM 2833 N N . ARG A 1 353 ? -12.227 29.062 -16.312 1 95.31 353 ARG A N 1
ATOM 2834 C CA . ARG A 1 353 ? -13.102 28.109 -16.984 1 95.31 353 ARG A CA 1
ATOM 2835 C C . ARG A 1 353 ? -14.406 28.766 -17.406 1 95.31 353 ARG A C 1
ATOM 2837 O O . ARG A 1 353 ? -14.945 28.469 -18.469 1 95.31 353 ARG A O 1
ATOM 2844 N N . CYS A 1 354 ? -14.922 29.688 -16.578 1 96.44 354 CYS A N 1
ATOM 2845 C CA . CYS A 1 354 ? -16.078 30.469 -16.984 1 96.44 354 CYS A CA 1
ATOM 2846 C C . CYS A 1 354 ? -15.766 31.328 -18.203 1 96.44 354 CYS A C 1
ATOM 2848 O O . CYS A 1 354 ? -16.594 31.438 -19.125 1 96.44 354 CYS A O 1
ATOM 2850 N N . ASP A 1 355 ? -14.586 31.859 -18.156 1 95.5 355 ASP A N 1
ATOM 2851 C CA . ASP A 1 355 ? -14.172 32.688 -19.281 1 95.5 355 ASP A CA 1
ATOM 2852 C C . ASP A 1 355 ? -14.07 31.875 -20.562 1 95.5 355 ASP A C 1
ATOM 2854 O O . ASP A 1 355 ? -14.461 32.344 -21.641 1 95.5 355 ASP A O 1
ATOM 2858 N N . LYS A 1 356 ? -13.492 30.766 -20.484 1 93.5 356 LYS A N 1
ATOM 2859 C CA . LYS A 1 356 ? -13.375 29.859 -21.641 1 93.5 356 LYS A CA 1
ATOM 2860 C C . LYS A 1 356 ? -14.75 29.438 -22.141 1 93.5 356 LYS A C 1
ATOM 2862 O O . LYS A 1 356 ? -14.969 29.359 -23.359 1 93.5 356 LYS A O 1
ATOM 2867 N N . TYR A 1 357 ? -15.664 29.188 -21.234 1 95.44 357 TYR A N 1
ATOM 2868 C CA . TYR A 1 357 ? -16.969 28.656 -21.609 1 95.44 357 TYR A CA 1
ATOM 2869 C C . TYR A 1 357 ? -17.859 29.766 -22.172 1 95.44 357 TYR A C 1
ATOM 2871 O O . TYR A 1 357 ? -18.781 29.484 -22.953 1 95.44 357 TYR A O 1
ATOM 2879 N N . ARG A 1 358 ? -17.609 30.969 -21.797 1 94.12 358 ARG A N 1
ATOM 2880 C CA . ARG A 1 358 ? -18.422 32.125 -22.219 1 94.12 358 ARG A CA 1
ATOM 2881 C C . ARG A 1 358 ? -18.547 32.156 -23.734 1 94.12 358 ARG A C 1
ATOM 2883 O O . ARG A 1 358 ? -19.594 32.5 -24.266 1 94.12 358 ARG A O 1
ATOM 2890 N N . GLN A 1 359 ? -17.5 31.688 -24.391 1 90.44 359 GLN A N 1
ATOM 2891 C CA . GLN A 1 359 ? -17.469 31.734 -25.844 1 90.44 359 GLN A CA 1
ATOM 2892 C C . GLN A 1 359 ? -18.344 30.641 -26.453 1 90.44 359 GLN A C 1
ATOM 2894 O O . GLN A 1 359 ? -18.859 30.781 -27.562 1 90.44 359 GLN A O 1
ATOM 2899 N N . GLU A 1 360 ? -18.531 29.625 -25.719 1 91 360 GLU A N 1
ATOM 2900 C CA . GLU A 1 360 ? -19.234 28.453 -26.234 1 91 360 GLU A CA 1
ATOM 2901 C C . GLU A 1 360 ? -20.688 28.422 -25.734 1 91 360 GLU A C 1
ATOM 2903 O O . GLU A 1 360 ? -21.531 27.734 -26.312 1 91 360 GLU A O 1
ATOM 2908 N N . ALA A 1 361 ? -21.047 29.219 -24.75 1 91.12 361 ALA A N 1
ATOM 2909 C CA . ALA A 1 361 ? -22.281 29.047 -24 1 91.12 361 ALA A CA 1
ATOM 2910 C C . ALA A 1 361 ? -23.469 29.562 -24.797 1 91.12 361 ALA A C 1
ATOM 2912 O O . ALA A 1 361 ? -23.375 30.594 -25.469 1 91.12 361 ALA A O 1
ATOM 2913 N N . ALA A 1 362 ? -24.5 28.797 -24.75 1 91.06 362 ALA A N 1
ATOM 2914 C CA . ALA A 1 362 ? -25.734 29.172 -25.422 1 91.06 362 ALA A CA 1
ATOM 2915 C C . ALA A 1 362 ? -26.641 29.969 -24.5 1 91.06 362 ALA A C 1
ATOM 2917 O O . ALA A 1 362 ? -27.547 30.672 -24.969 1 91.06 362 ALA A O 1
ATOM 2918 N N . THR A 1 363 ? -26.484 29.844 -23.281 1 94 363 THR A N 1
ATOM 2919 C CA . THR A 1 363 ? -27.281 30.531 -22.281 1 94 363 THR A CA 1
ATOM 2920 C C . THR A 1 363 ? -26.438 31.5 -21.469 1 94 363 THR A C 1
ATOM 2922 O O . THR A 1 363 ? -25.203 31.391 -21.453 1 94 363 THR A O 1
ATOM 2925 N N . PRO A 1 364 ? -27.125 32.469 -20.891 1 93.88 364 PRO A N 1
ATOM 2926 C CA . PRO A 1 364 ? -26.375 33.406 -20.062 1 93.88 364 PRO A CA 1
ATOM 2927 C C . PRO A 1 364 ? -25.875 32.781 -18.766 1 93.88 364 PRO A C 1
ATOM 2929 O O . PRO A 1 364 ? -26.391 31.75 -18.328 1 93.88 364 PRO A O 1
ATOM 2932 N N . PHE A 1 365 ? -24.891 33.406 -18.203 1 95.81 365 PHE A N 1
ATOM 2933 C CA . PHE A 1 365 ? -24.312 33 -16.938 1 95.81 365 PHE A CA 1
ATOM 2934 C C . PHE A 1 365 ? -25.359 33.031 -15.828 1 95.81 365 PHE A C 1
ATOM 2936 O O . PHE A 1 365 ? -26.125 33.969 -15.719 1 95.81 365 PHE A O 1
ATOM 2943 N N . PRO A 1 366 ? -25.422 31.953 -15.086 1 94.56 366 PRO A N 1
ATOM 2944 C CA . PRO A 1 366 ? -26.391 31.906 -13.992 1 94.56 366 PRO A CA 1
ATOM 2945 C C . PRO A 1 366 ? -25.969 32.75 -12.781 1 94.56 366 PRO A C 1
ATOM 2947 O O . PRO A 1 366 ? -25.531 32.188 -11.773 1 94.56 366 PRO A O 1
ATOM 2950 N N . ASN A 1 367 ? -26.281 33.969 -12.758 1 93.94 367 ASN A N 1
ATOM 2951 C CA . ASN A 1 367 ? -25.828 34.906 -11.75 1 93.94 367 ASN A CA 1
ATOM 2952 C C . ASN A 1 367 ? -26.422 34.594 -10.375 1 93.94 367 ASN A C 1
ATOM 2954 O O . ASN A 1 367 ? -25.75 34.719 -9.359 1 93.94 367 ASN A O 1
ATOM 2958 N N . LEU A 1 368 ? -27.625 34.25 -10.344 1 93.62 368 LEU A N 1
ATOM 2959 C CA . LEU A 1 368 ? -28.281 33.969 -9.078 1 93.62 368 LEU A CA 1
ATOM 2960 C C . LEU A 1 368 ? -27.625 32.812 -8.352 1 93.62 368 LEU A C 1
ATOM 2962 O O . LEU A 1 368 ? -27.438 32.844 -7.137 1 93.62 368 LEU A O 1
ATOM 2966 N N . PHE A 1 369 ? -27.344 31.812 -9.078 1 94.38 369 PHE A N 1
ATOM 2967 C CA . PHE A 1 369 ? -26.672 30.641 -8.508 1 94.38 369 PHE A CA 1
ATOM 2968 C C . PHE A 1 369 ? -25.312 31.031 -7.941 1 94.38 369 PHE A C 1
ATOM 2970 O O . PHE A 1 369 ? -24.984 30.656 -6.812 1 94.38 369 PHE A O 1
ATOM 2977 N N . ALA A 1 370 ? -24.531 31.688 -8.695 1 94.94 370 ALA A N 1
ATOM 2978 C CA . ALA A 1 370 ? -23.188 32.094 -8.297 1 94.94 370 ALA A CA 1
ATOM 2979 C C . ALA A 1 370 ? -23.234 33 -7.062 1 94.94 370 ALA A C 1
ATOM 2981 O O . ALA A 1 370 ? -22.422 32.844 -6.148 1 94.94 370 ALA A O 1
ATOM 2982 N N . GLN A 1 371 ? -24.188 33.875 -7.086 1 94.25 371 GLN A N 1
ATOM 2983 C CA . GLN A 1 371 ? -24.328 34.812 -5.969 1 94.25 371 GLN A CA 1
ATOM 2984 C C . GLN A 1 371 ? -24.688 34.062 -4.684 1 94.25 371 GLN A C 1
ATOM 2986 O O . GLN A 1 371 ? -24.172 34.375 -3.611 1 94.25 371 GLN A O 1
ATOM 2991 N N . ASP A 1 372 ? -25.547 33.188 -4.82 1 94.5 372 ASP A N 1
ATOM 2992 C CA . ASP A 1 372 ? -25.969 32.438 -3.652 1 94.5 372 ASP A CA 1
ATOM 2993 C C . ASP A 1 372 ? -24.797 31.656 -3.064 1 94.5 372 ASP A C 1
ATOM 2995 O O . ASP A 1 372 ? -24.625 31.578 -1.844 1 94.5 372 ASP A O 1
ATOM 2999 N N . VAL A 1 373 ? -24.047 31.062 -3.896 1 94.94 373 VAL A N 1
ATOM 3000 C CA . VAL A 1 373 ? -22.906 30.25 -3.463 1 94.94 373 VAL A CA 1
ATOM 3001 C C . VAL A 1 373 ? -21.859 31.141 -2.797 1 94.94 373 VAL A C 1
ATOM 3003 O O . VAL A 1 373 ? -21.344 30.812 -1.733 1 94.94 373 VAL A O 1
ATOM 3006 N N . ILE A 1 374 ? -21.562 32.25 -3.381 1 95.69 374 ILE A N 1
ATOM 3007 C CA . ILE A 1 374 ? -20.547 33.156 -2.863 1 95.69 374 ILE A CA 1
ATOM 3008 C C . ILE A 1 374 ? -21.016 33.75 -1.534 1 95.69 374 ILE A C 1
ATOM 3010 O O . ILE A 1 374 ? -20.219 33.906 -0.599 1 95.69 374 ILE A O 1
ATOM 3014 N N . LEU A 1 375 ? -22.297 34.094 -1.499 1 95.19 375 LEU A N 1
ATOM 3015 C CA . LEU A 1 375 ? -22.844 34.625 -0.261 1 95.19 375 LEU A CA 1
ATOM 3016 C C . LEU A 1 375 ? -22.75 33.625 0.868 1 95.19 375 LEU A C 1
ATOM 3018 O O . LEU A 1 375 ? -22.406 33.969 2 1 95.19 375 LEU A O 1
ATOM 3022 N N . ALA A 1 376 ? -23.078 32.469 0.513 1 95.12 376 ALA A N 1
ATOM 3023 C CA . ALA A 1 376 ? -22.969 31.391 1.505 1 95.12 376 ALA A CA 1
ATOM 3024 C C . ALA A 1 376 ? -21.531 31.219 1.975 1 95.12 376 ALA A C 1
ATOM 3026 O O . ALA A 1 376 ? -21.281 31.016 3.166 1 95.12 376 ALA A O 1
ATOM 3027 N N . LEU A 1 377 ? -20.625 31.219 1.06 1 95.31 377 LEU A N 1
ATOM 3028 C CA . LEU A 1 377 ? -19.203 31.062 1.387 1 95.31 377 LEU A CA 1
ATOM 3029 C C . LEU A 1 377 ? -18.719 32.219 2.262 1 95.31 377 LEU A C 1
ATOM 3031 O O . LEU A 1 377 ? -17.969 32 3.217 1 95.31 377 LEU A O 1
ATOM 3035 N N . LYS A 1 378 ? -19.141 33.375 1.951 1 95.81 378 LYS A N 1
ATOM 3036 C CA . LYS A 1 378 ? -18.781 34.562 2.756 1 95.81 378 LYS A CA 1
ATOM 3037 C C . LYS A 1 378 ? -19.297 34.406 4.188 1 95.81 378 LYS A C 1
ATOM 3039 O O . LYS A 1 378 ? -18.578 34.719 5.145 1 95.81 378 LYS A O 1
ATOM 3044 N N . GLN A 1 379 ? -20.469 33.969 4.246 1 95.62 379 GLN A N 1
ATOM 3045 C CA . GLN A 1 379 ? -21.078 33.781 5.562 1 95.62 379 GLN A CA 1
ATOM 3046 C C . GLN A 1 379 ? -20.312 32.719 6.359 1 95.62 379 GLN A C 1
ATOM 3048 O O . GLN A 1 379 ? -20.062 32.875 7.555 1 95.62 379 GLN A O 1
ATOM 3053 N N . GLN A 1 380 ? -19.984 31.672 5.699 1 94.81 380 GLN A N 1
ATOM 3054 C CA . GLN A 1 380 ? -19.25 30.594 6.371 1 94.81 380 GLN A CA 1
ATOM 3055 C C . GLN A 1 380 ? -17.891 31.094 6.844 1 94.81 380 GLN A C 1
ATOM 3057 O O . GLN A 1 380 ? -17.453 30.781 7.957 1 94.81 380 GLN A O 1
ATOM 3062 N N . PHE A 1 381 ? -17.203 31.812 6.047 1 95.44 381 PHE A N 1
ATOM 3063 C CA . PHE A 1 381 ? -15.891 32.312 6.418 1 95.44 381 PHE A CA 1
ATOM 3064 C C . PHE A 1 381 ? -15.992 33.25 7.613 1 95.44 381 PHE A C 1
ATOM 3066 O O . PHE A 1 381 ? -15.102 33.312 8.461 1 95.44 381 PHE A O 1
ATOM 3073 N N . GLU A 1 382 ? -17.031 33.969 7.688 1 94.44 382 GLU A N 1
ATOM 3074 C CA . GLU A 1 382 ? -17.25 34.875 8.805 1 94.44 382 GLU A CA 1
ATOM 3075 C C . GLU A 1 382 ? -17.562 34.125 10.086 1 94.44 382 GLU A C 1
ATOM 3077 O O . GLU A 1 382 ? -17.047 34.438 11.156 1 94.44 382 GLU A O 1
ATOM 3082 N N . GLU A 1 383 ? -18.359 33.188 9.945 1 94.25 383 GLU A N 1
ATOM 3083 C CA . GLU A 1 383 ? -18.812 32.438 11.117 1 94.25 383 GLU A CA 1
ATOM 3084 C C . GLU A 1 383 ? -17.703 31.531 11.641 1 94.25 383 GLU A C 1
ATOM 3086 O O . GLU A 1 383 ? -17.422 31.516 12.836 1 94.25 383 GLU A O 1
ATOM 3091 N N . ARG A 1 384 ? -17.094 30.859 10.828 1 92.88 384 ARG A N 1
ATOM 3092 C CA . ARG A 1 384 ? -16.188 29.797 11.242 1 92.88 384 ARG A CA 1
ATOM 3093 C C . ARG A 1 384 ? -14.859 30.375 11.734 1 92.88 384 ARG A C 1
ATOM 3095 O O . ARG A 1 384 ? -14.219 29.797 12.617 1 92.88 384 ARG A O 1
ATOM 3102 N N . PHE A 1 385 ? -14.5 31.516 11.227 1 94.12 385 PHE A N 1
ATOM 3103 C CA . PHE A 1 385 ? -13.227 32.094 11.648 1 94.12 385 PHE A CA 1
ATOM 3104 C C . PHE A 1 385 ? -13.453 33.156 12.711 1 94.12 385 PHE A C 1
ATOM 3106 O O . PHE A 1 385 ? -12.594 34.031 12.906 1 94.12 385 PHE A O 1
ATOM 3113 N N . SER A 1 386 ? -14.57 33.031 13.391 1 90.88 386 SER A N 1
ATOM 3114 C CA . SER A 1 386 ? -14.906 34 14.422 1 90.88 386 SER A CA 1
ATOM 3115 C C . SER A 1 386 ? -13.945 33.906 15.602 1 90.88 386 SER A C 1
ATOM 3117 O O . SER A 1 386 ? -13.648 34.906 16.25 1 90.88 386 SER A O 1
ATOM 3119 N N . ASP A 1 387 ? -13.484 32.781 15.945 1 84.38 387 ASP A N 1
ATOM 3120 C CA . ASP A 1 387 ? -12.523 32.594 17.031 1 84.38 387 ASP A CA 1
ATOM 3121 C C . ASP A 1 387 ? -11.219 33.344 16.719 1 84.38 387 ASP A C 1
ATOM 3123 O O . ASP A 1 387 ? -10.609 33.906 17.609 1 84.38 387 ASP A O 1
ATOM 3127 N N . LEU A 1 388 ? -10.828 33.25 15.492 1 89.56 388 LEU A N 1
ATOM 3128 C CA . LEU A 1 388 ? -9.633 33.969 15.055 1 89.56 388 LEU A CA 1
ATOM 3129 C C . LEU A 1 388 ? -9.852 35.469 15.125 1 89.56 388 LEU A C 1
ATOM 3131 O O . LEU A 1 388 ? -8.953 36.219 15.523 1 89.56 388 LEU A O 1
ATOM 3135 N N . ASP A 1 389 ? -11.039 35.844 14.812 1 93.25 389 ASP A N 1
ATOM 3136 C CA . ASP A 1 389 ? -11.391 37.25 14.844 1 93.25 389 ASP A CA 1
ATOM 3137 C C . ASP A 1 389 ? -11.391 37.781 16.281 1 93.25 389 ASP A C 1
ATOM 3139 O O . ASP A 1 389 ? -11.062 38.938 16.516 1 93.25 389 ASP A O 1
ATOM 3143 N N . ALA A 1 390 ? -11.727 36.906 17.109 1 89.81 390 ALA A N 1
ATOM 3144 C CA . ALA A 1 390 ? -11.773 37.312 18.516 1 89.81 390 ALA A CA 1
ATOM 3145 C C . ALA A 1 390 ? -10.383 37.656 19.031 1 89.81 390 ALA A C 1
ATOM 3147 O O . ALA A 1 390 ? -10.242 38.5 19.938 1 89.81 390 ALA A O 1
ATOM 3148 N N . CYS A 1 391 ? -9.391 37.156 18.469 1 89.94 391 CYS A N 1
ATOM 3149 C CA . CYS A 1 391 ? -8.023 37.438 18.891 1 89.94 391 CYS A CA 1
ATOM 3150 C C . CYS A 1 391 ? -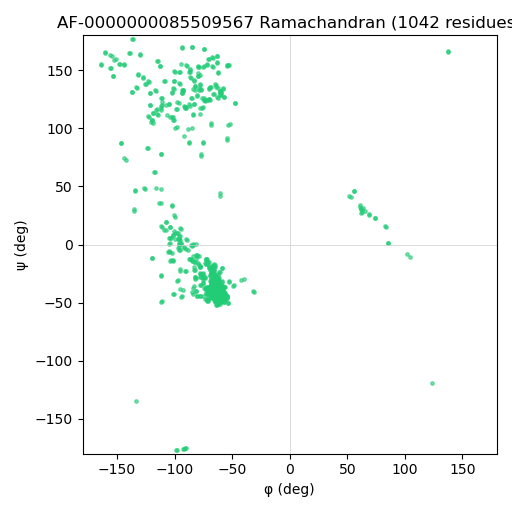7.375 38.469 18 1 89.94 391 CYS A C 1
ATOM 3152 O O . CYS A 1 391 ? -6.168 38.719 18.094 1 89.94 391 CYS A O 1
ATOM 3154 N N . SER A 1 392 ? -8.094 39.094 17.203 1 91.5 392 SER A N 1
ATOM 3155 C CA . SER A 1 392 ? -7.559 39.969 16.156 1 91.5 392 SER A CA 1
ATOM 3156 C C . SER A 1 392 ? -6.797 41.156 16.766 1 91.5 392 SER A C 1
ATOM 3158 O O . SER A 1 392 ? -5.762 41.562 16.234 1 91.5 392 SER A O 1
ATOM 3160 N N . SER A 1 393 ? -7.309 41.688 17.828 1 91.06 393 SER A N 1
ATOM 3161 C CA . SER A 1 393 ? -6.664 42.844 18.438 1 91.06 393 SER A CA 1
ATOM 3162 C C . SER A 1 393 ? -5.266 42.5 18.938 1 91.06 393 SER A C 1
ATOM 3164 O O . SER A 1 393 ? -4.312 43.25 18.688 1 91.06 393 SER A O 1
ATOM 3166 N N . LYS A 1 394 ? -5.164 41.438 19.594 1 92.06 394 LYS A N 1
ATOM 3167 C CA . LYS A 1 394 ? -3.869 40.969 20.094 1 92.06 394 LYS A CA 1
ATOM 3168 C C . LYS A 1 394 ? -2.924 40.625 18.953 1 92.06 394 LYS A C 1
ATOM 3170 O O . LYS A 1 394 ? -1.721 40.875 19.031 1 92.06 394 LYS A O 1
ATOM 3175 N N . LEU A 1 395 ? -3.469 40.062 17.953 1 93.62 395 LEU A N 1
ATOM 3176 C CA . LEU A 1 395 ? -2.666 39.688 16.781 1 93.62 395 LEU A CA 1
ATOM 3177 C C . LEU A 1 395 ? -2.098 40.938 16.094 1 93.62 395 LEU A C 1
ATOM 3179 O O . LEU A 1 395 ? -0.966 40.906 15.609 1 93.62 395 LEU A O 1
ATOM 3183 N N . ARG A 1 396 ? -2.861 41.969 16.125 1 92.38 396 ARG A N 1
ATOM 3184 C CA . ARG A 1 396 ? -2.404 43.188 15.523 1 92.38 396 ARG A CA 1
ATOM 3185 C C . ARG A 1 396 ? -1.235 43.781 16.312 1 92.38 396 ARG A C 1
ATOM 3187 O O . ARG A 1 396 ? -0.293 44.312 15.719 1 92.38 396 ARG A O 1
ATOM 3194 N N . ILE A 1 397 ? -1.382 43.688 17.609 1 94 397 ILE A N 1
ATOM 3195 C CA . ILE A 1 397 ? -0.296 44.188 18.453 1 94 397 ILE A CA 1
ATOM 3196 C C . ILE A 1 397 ? 0.976 43.375 18.156 1 94 397 ILE A C 1
ATOM 3198 O O . ILE A 1 397 ? 2.051 43.969 17.984 1 94 397 ILE A O 1
ATOM 3202 N N . PHE A 1 398 ? 0.868 42.156 18.078 1 95.25 398 PHE A N 1
ATOM 3203 C CA . PHE A 1 398 ? 1.99 41.281 17.828 1 95.25 398 PHE A CA 1
ATOM 3204 C C . PHE A 1 398 ? 2.604 41.562 16.453 1 95.25 398 PHE A C 1
ATOM 3206 O O . PHE A 1 398 ? 3.826 41.656 16.328 1 95.25 398 PHE A O 1
ATOM 3213 N N . GLU A 1 399 ? 1.737 41.688 15.492 1 94.38 399 GLU A N 1
ATOM 3214 C CA . GLU A 1 399 ? 2.178 41.875 14.117 1 94.38 399 GLU A CA 1
ATOM 3215 C C . GLU A 1 399 ? 2.871 43.219 13.938 1 94.38 399 GLU A C 1
ATOM 3217 O O . GLU A 1 399 ? 3.857 43.312 13.211 1 94.38 399 GLU A O 1
ATOM 3222 N N . ASN A 1 400 ? 2.238 44.25 14.57 1 94 400 ASN A N 1
ATOM 3223 C CA . ASN A 1 400 ? 2.783 45.594 14.438 1 94 400 ASN A CA 1
ATOM 3224 C C . ASN A 1 400 ? 2.572 46.438 15.703 1 94 400 ASN A C 1
ATOM 3226 O O . ASN A 1 400 ? 1.683 47.281 15.758 1 94 400 ASN A O 1
ATOM 3230 N N . PRO A 1 401 ? 3.5 46.312 16.594 1 94 401 PRO A N 1
ATOM 3231 C CA . PRO A 1 401 ? 3.361 47.062 17.844 1 94 401 PRO A CA 1
ATOM 3232 C C . PRO A 1 401 ? 3.561 48.562 17.656 1 94 401 PRO A C 1
ATOM 3234 O O . PRO A 1 401 ? 3.137 49.344 18.5 1 94 401 PRO A O 1
ATOM 3237 N N . PHE A 1 402 ? 4.113 49.031 16.547 1 94.56 402 PHE A N 1
ATOM 3238 C CA . PHE A 1 402 ? 4.383 50.438 16.297 1 94.56 402 PHE A CA 1
ATOM 3239 C C . PHE A 1 402 ? 3.094 51.188 15.969 1 94.56 402 PHE A C 1
ATOM 3241 O O . PHE A 1 402 ? 3 52.406 16.188 1 94.56 402 PHE A O 1
ATOM 3248 N N . ASN A 1 403 ? 2.195 50.438 15.484 1 91.38 403 ASN A N 1
ATOM 3249 C CA . ASN A 1 403 ? 0.944 51.031 15.055 1 91.38 403 ASN A CA 1
ATOM 3250 C C . ASN A 1 403 ? -0.134 50.938 16.125 1 91.38 403 ASN A C 1
ATOM 3252 O O . ASN A 1 403 ? -1.273 51.344 15.914 1 91.38 403 ASN A O 1
ATOM 3256 N N . SER A 1 404 ? 0.187 50.469 17.234 1 92.81 404 SER A N 1
ATOM 3257 C CA . SER A 1 404 ? -0.797 50.25 18.297 1 92.81 404 SER A CA 1
ATOM 3258 C C . SER A 1 404 ? -1.115 51.531 19.031 1 92.81 404 SER A C 1
ATOM 3260 O O . SER A 1 404 ? -0.241 52.375 19.219 1 92.81 404 SER A O 1
ATOM 3262 N N . VAL A 1 405 ? -2.404 51.562 19.406 1 92.56 405 VAL A N 1
ATOM 3263 C CA . VAL A 1 405 ? -2.836 52.656 20.25 1 92.56 405 VAL A CA 1
ATOM 3264 C C . VAL A 1 405 ? -2.561 52.312 21.719 1 92.56 405 VAL A C 1
ATOM 3266 O O . VAL A 1 405 ? -3.045 51.312 22.219 1 92.56 405 VAL A O 1
ATOM 3269 N N . ILE A 1 406 ? -1.854 53.219 22.359 1 91.94 406 ILE A N 1
ATOM 3270 C CA . ILE A 1 406 ? -1.329 52.969 23.688 1 91.94 406 ILE A CA 1
ATOM 3271 C C . ILE A 1 406 ? -2.482 52.688 24.656 1 91.94 406 ILE A C 1
ATOM 3273 O O . ILE A 1 406 ? -2.396 51.781 25.5 1 91.94 406 ILE A O 1
ATOM 3277 N N . GLY A 1 407 ? -3.514 53.375 24.516 1 89.62 407 GLY A N 1
ATOM 3278 C CA . GLY A 1 407 ? -4.656 53.25 25.406 1 89.62 407 GLY A CA 1
ATOM 3279 C C . GLY A 1 407 ? -5.359 51.906 25.281 1 89.62 407 GLY A C 1
ATOM 3280 O O . GLY A 1 407 ? -6.02 51.469 26.219 1 89.62 407 GLY A O 1
ATOM 3281 N N . ASP A 1 408 ? -5.156 51.25 24.219 1 88.88 408 ASP A N 1
ATOM 3282 C CA . ASP A 1 408 ? -5.859 50 23.953 1 88.88 408 ASP A CA 1
ATOM 3283 C C . ASP A 1 408 ? -5.012 48.812 24.359 1 88.88 408 ASP A C 1
ATOM 3285 O O . ASP A 1 408 ? -5.496 47.656 24.359 1 88.88 408 ASP A O 1
ATOM 3289 N N . LEU A 1 409 ? -3.863 49.062 24.75 1 93 409 LEU A N 1
ATOM 3290 C CA . LEU A 1 409 ? -2.938 48 25.094 1 93 409 LEU A CA 1
ATOM 3291 C C . LEU A 1 409 ? -3.107 47.562 26.547 1 93 409 LEU A C 1
ATOM 3293 O O . LEU A 1 409 ? -3.555 48.375 27.375 1 93 409 LEU A O 1
ATOM 3297 N N . PRO A 1 410 ? -2.857 46.344 26.75 1 90.94 410 PRO A N 1
ATOM 3298 C CA . PRO A 1 410 ? -2.77 45.969 28.156 1 90.94 410 PRO A CA 1
ATOM 3299 C C . PRO A 1 410 ? -1.787 46.844 28.938 1 90.94 410 PRO A C 1
ATOM 3301 O O . PRO A 1 410 ? -0.76 47.25 28.391 1 90.94 410 PRO A O 1
ATOM 3304 N N . SER A 1 411 ? -2.006 46.938 30.188 1 93.06 411 SER A N 1
ATOM 3305 C CA . SER A 1 411 ? -1.249 47.844 31.031 1 93.06 411 SER A CA 1
ATOM 3306 C C . SER A 1 411 ? 0.23 47.5 31.062 1 93.06 411 SER A C 1
ATOM 3308 O O . SER A 1 411 ? 1.094 48.375 31.094 1 93.06 411 SER A O 1
ATOM 3310 N N . GLU A 1 412 ? 0.428 46.281 30.984 1 92 412 GLU A N 1
ATOM 3311 C CA . GLU A 1 412 ? 1.802 45.812 31.141 1 92 412 GLU A CA 1
ATOM 3312 C C . GLU A 1 412 ? 2.633 46.156 29.906 1 92 412 GLU A C 1
ATOM 3314 O O . GLU A 1 412 ? 3.863 46.188 29.969 1 92 412 GLU A O 1
ATOM 3319 N N . LEU A 1 413 ? 1.989 46.469 28.828 1 95.25 413 LEU A N 1
ATOM 3320 C CA . LEU A 1 413 ? 2.697 46.688 27.578 1 95.25 413 LEU A CA 1
ATOM 3321 C C . LEU A 1 413 ? 2.805 48.188 27.266 1 95.25 413 LEU A C 1
ATOM 3323 O O . LEU A 1 413 ? 3.633 48.594 26.453 1 95.25 413 LEU A O 1
ATOM 3327 N N . GLN A 1 414 ? 2.074 49.031 27.938 1 95.12 414 GLN A N 1
ATOM 3328 C CA . GLN A 1 414 ? 1.89 50.406 27.562 1 95.12 414 GLN A CA 1
ATOM 3329 C C . GLN A 1 414 ? 3.211 51.188 27.594 1 95.12 414 GLN A C 1
ATOM 3331 O O . GLN A 1 414 ? 3.611 51.781 26.609 1 95.12 414 GLN A O 1
ATOM 3336 N N . MET A 1 415 ? 3.887 51.031 28.688 1 95.06 415 MET A N 1
ATOM 3337 C CA . MET A 1 415 ? 5.125 51.812 28.844 1 95.06 415 MET A CA 1
ATOM 3338 C C . MET A 1 415 ? 6.191 51.312 27.875 1 95.06 415 MET A C 1
ATOM 3340 O O . MET A 1 415 ? 6.926 52.125 27.281 1 95.06 415 MET A O 1
ATOM 3344 N N . GLU A 1 416 ? 6.188 50 27.672 1 96.06 416 GLU A N 1
ATOM 3345 C CA . GLU A 1 416 ? 7.188 49.438 26.781 1 96.06 416 GLU A CA 1
ATOM 3346 C C . GLU A 1 416 ? 6.934 49.844 25.328 1 96.06 416 GLU A C 1
ATOM 3348 O O . GLU A 1 416 ? 7.871 50.125 24.594 1 96.06 416 GLU A O 1
ATOM 3353 N N . VAL A 1 417 ? 5.711 49.938 24.984 1 95.75 417 VAL A N 1
ATOM 3354 C CA . VAL A 1 417 ? 5.363 50.25 23.609 1 95.75 417 VAL A CA 1
ATOM 3355 C C . VAL A 1 417 ? 5.613 51.719 23.344 1 95.75 417 VAL A C 1
ATOM 3357 O O . VAL A 1 417 ? 6 52.094 22.234 1 95.75 417 VAL A O 1
ATOM 3360 N N . ILE A 1 418 ? 5.445 52.531 24.281 1 95.62 418 ILE A N 1
ATOM 3361 C CA . ILE A 1 418 ? 5.785 53.938 24.156 1 95.62 418 ILE A CA 1
ATOM 3362 C C . ILE A 1 418 ? 7.273 54.062 23.844 1 95.62 418 ILE A C 1
ATOM 3364 O O . ILE A 1 418 ? 7.652 54.812 22.938 1 95.62 418 ILE A O 1
ATOM 3368 N N . ASP A 1 419 ? 8.039 53.344 24.656 1 95.44 419 ASP A N 1
ATOM 3369 C CA . ASP A 1 419 ? 9.484 53.375 24.438 1 95.44 419 ASP A CA 1
ATOM 3370 C C . ASP A 1 419 ? 9.828 52.844 23.047 1 95.44 419 ASP A C 1
ATOM 3372 O O . ASP A 1 419 ? 10.711 53.375 22.375 1 95.44 419 ASP A O 1
ATOM 3376 N N . LEU A 1 420 ? 9.141 51.844 22.641 1 96.19 420 LEU A N 1
ATOM 3377 C CA . LEU A 1 420 ? 9.367 51.219 21.344 1 96.19 420 LEU A CA 1
ATOM 3378 C C . LEU A 1 420 ? 9.047 52.188 20.203 1 96.19 420 LEU A C 1
ATOM 3380 O O . LEU A 1 420 ? 9.852 52.375 19.281 1 96.19 420 LEU A O 1
ATOM 3384 N N . GLN A 1 421 ? 7.938 52.844 20.281 1 95 421 GLN A N 1
ATOM 3385 C CA . GLN A 1 421 ? 7.453 53.719 19.234 1 95 421 GLN A CA 1
ATOM 3386 C C . GLN A 1 421 ? 8.328 54.969 19.125 1 95 421 GLN A C 1
ATOM 3388 O O . GLN A 1 421 ? 8.352 55.625 18.078 1 95 421 GLN A O 1
ATOM 3393 N N . SER A 1 422 ? 9.039 55.219 20.188 1 94.38 422 SER A N 1
ATOM 3394 C CA . SER A 1 422 ? 9.883 56.406 20.219 1 94.38 422 SER A CA 1
ATOM 3395 C C . SER A 1 422 ? 11.312 56.062 19.797 1 94.38 422 SER A C 1
ATOM 3397 O O . SER A 1 422 ? 12.195 56.938 19.828 1 94.38 422 SER A O 1
ATOM 3399 N N . ASN A 1 423 ? 11.539 54.906 19.484 1 93.94 423 ASN A N 1
ATOM 3400 C CA . ASN A 1 423 ? 12.883 54.469 19.125 1 93.94 423 ASN A CA 1
ATOM 3401 C C . ASN A 1 423 ? 13.016 54.219 17.625 1 93.94 423 ASN A C 1
ATOM 3403 O O . ASN A 1 423 ? 12.57 53.188 17.125 1 93.94 423 ASN A O 1
ATOM 3407 N N . ASP A 1 424 ? 13.742 55 16.969 1 92.62 424 ASP A N 1
ATOM 3408 C CA . ASP A 1 424 ? 13.852 54.969 15.523 1 92.62 424 ASP A CA 1
ATOM 3409 C C . ASP A 1 424 ? 14.719 53.781 15.078 1 92.62 424 ASP A C 1
ATOM 3411 O O . ASP A 1 424 ? 14.5 53.219 14.008 1 92.62 424 ASP A O 1
ATOM 3415 N N . ILE A 1 425 ? 15.578 53.438 15.844 1 93 425 ILE A N 1
ATOM 3416 C CA . ILE A 1 425 ? 16.469 52.312 15.523 1 93 425 ILE A CA 1
ATOM 3417 C C . ILE A 1 425 ? 15.664 51.031 15.484 1 93 425 ILE A C 1
ATOM 3419 O O . ILE A 1 425 ? 15.82 50.219 14.562 1 93 425 ILE A O 1
ATOM 3423 N N . LEU A 1 426 ? 14.875 50.875 16.438 1 93.81 426 LEU A N 1
ATOM 3424 C CA . LEU A 1 426 ? 14.047 49.656 16.5 1 93.81 426 LEU A CA 1
ATOM 3425 C C . LEU A 1 426 ? 13 49.656 15.391 1 93.81 426 LEU A C 1
ATOM 3427 O O . LEU A 1 426 ? 12.633 48.594 14.875 1 93.81 426 LEU A O 1
ATOM 3431 N N . LYS A 1 427 ? 12.562 50.781 15.031 1 93.56 427 LYS A N 1
ATOM 3432 C CA . LYS A 1 427 ? 11.625 50.906 13.922 1 93.56 427 LYS A CA 1
ATOM 3433 C C . LYS A 1 427 ? 12.266 50.469 12.609 1 93.56 427 LYS A C 1
ATOM 3435 O O . LYS A 1 427 ? 11.617 49.812 11.789 1 93.56 427 LYS A O 1
ATOM 3440 N N . ASP A 1 428 ? 13.445 50.812 12.398 1 93.06 428 ASP A N 1
ATOM 3441 C CA . ASP A 1 428 ? 14.164 50.438 11.195 1 93.06 428 ASP A CA 1
ATOM 3442 C C . ASP A 1 428 ? 14.383 48.906 11.164 1 93.06 428 ASP A C 1
ATOM 3444 O O . ASP A 1 428 ? 14.344 48.281 10.094 1 93.06 428 ASP A O 1
ATOM 3448 N N . LYS A 1 429 ? 14.617 48.375 12.289 1 93.31 429 LYS A N 1
ATOM 3449 C CA . LYS A 1 429 ? 14.781 46.906 12.383 1 93.31 429 LYS A CA 1
ATOM 3450 C C . LYS A 1 429 ? 13.484 46.188 12.008 1 93.31 429 LYS A C 1
ATOM 3452 O O . LYS A 1 429 ? 13.516 45.156 11.367 1 93.31 429 LYS A O 1
ATOM 3457 N N . TYR A 1 430 ? 12.422 46.688 12.453 1 94.06 430 TYR A N 1
ATOM 3458 C CA . TYR A 1 430 ? 11.117 46.125 12.141 1 94.06 430 TYR A CA 1
ATOM 3459 C C . TYR A 1 430 ? 10.859 46.156 10.641 1 94.06 430 TYR A C 1
ATOM 3461 O O . TYR A 1 430 ? 10.281 45.219 10.086 1 94.06 430 TYR A O 1
ATOM 3469 N N . LYS A 1 431 ? 11.336 47.125 9.961 1 91.31 431 LYS A N 1
ATOM 3470 C CA . LYS A 1 431 ? 11.109 47.312 8.531 1 91.31 431 LYS A CA 1
ATOM 3471 C C . LYS A 1 431 ? 11.883 46.281 7.715 1 91.31 431 LYS A C 1
ATOM 3473 O O . LYS A 1 431 ? 11.578 46.062 6.543 1 91.31 431 LYS A O 1
ATOM 3478 N N . GLU A 1 432 ? 12.773 45.594 8.297 1 89.38 432 GLU A N 1
ATOM 3479 C CA . GLU A 1 432 ? 13.531 44.531 7.613 1 89.38 432 GLU A CA 1
ATOM 3480 C C . GLU A 1 432 ? 12.641 43.344 7.254 1 89.38 432 GLU A C 1
ATOM 3482 O O . GLU A 1 432 ? 12.977 42.562 6.363 1 89.38 432 GLU A O 1
ATOM 3487 N N . GLY A 1 433 ? 11.586 43.219 7.965 1 86 433 GLY A N 1
ATOM 3488 C CA . GLY A 1 433 ? 10.555 42.312 7.496 1 86 433 GLY A CA 1
ATOM 3489 C C . GLY A 1 433 ? 10.555 40.969 8.234 1 86 433 GLY A C 1
ATOM 3490 O O . GLY A 1 433 ? 9.648 40.156 8.039 1 86 433 GLY A O 1
ATOM 3491 N N . ASN A 1 434 ? 11.531 40.656 9.086 1 91.56 434 ASN A N 1
ATOM 3492 C CA . ASN A 1 434 ? 11.547 39.438 9.867 1 91.56 434 ASN A CA 1
ATOM 3493 C C . ASN A 1 434 ? 11.086 39.656 11.297 1 91.56 434 ASN A C 1
ATOM 3495 O O . ASN A 1 434 ? 11.867 40.094 12.141 1 91.56 434 ASN A O 1
ATOM 3499 N N . LEU A 1 435 ? 9.836 39.312 11.523 1 94.12 435 LEU A N 1
ATOM 3500 C CA . LEU A 1 435 ? 9.188 39.625 12.789 1 94.12 435 LEU A CA 1
ATOM 3501 C C . LEU A 1 435 ? 9.898 38.938 13.953 1 94.12 435 LEU A C 1
ATOM 3503 O O . LEU A 1 435 ? 10.062 39.531 15.023 1 94.12 435 LEU A O 1
ATOM 3507 N N . ILE A 1 436 ? 10.312 37.719 13.781 1 94.62 436 ILE A N 1
ATOM 3508 C CA . ILE A 1 436 ? 10.984 36.969 14.828 1 94.62 436 ILE A CA 1
ATOM 3509 C C . ILE A 1 436 ? 12.328 37.594 15.156 1 94.62 436 ILE A C 1
ATOM 3511 O O . ILE A 1 436 ? 12.664 37.781 16.328 1 94.62 436 ILE A O 1
ATOM 3515 N N . GLU A 1 437 ? 13.062 37.938 14.125 1 94.38 437 GLU A N 1
ATOM 3516 C CA . GLU A 1 437 ? 14.352 38.594 14.328 1 94.38 437 GLU A CA 1
ATOM 3517 C C . GLU A 1 437 ? 14.188 39.969 14.992 1 94.38 437 GLU A C 1
ATOM 3519 O O . GLU A 1 437 ? 15.031 40.375 15.789 1 94.38 437 GLU A O 1
ATOM 3524 N N . PHE A 1 438 ? 13.141 40.688 14.766 1 96.12 438 PHE A N 1
ATOM 3525 C CA . PHE A 1 438 ? 12.844 41.969 15.375 1 96.12 438 PHE A CA 1
ATOM 3526 C C . PHE A 1 438 ? 12.664 41.812 16.875 1 96.12 438 PHE A C 1
ATOM 3528 O O . PHE A 1 438 ? 13.312 42.531 17.656 1 96.12 438 PHE A O 1
ATOM 3535 N N . TYR A 1 439 ? 11.805 40.875 17.203 1 96.25 439 TYR A N 1
ATOM 3536 C CA . TYR A 1 439 ? 11.555 40.719 18.625 1 96.25 439 TYR A CA 1
ATOM 3537 C C . TYR A 1 439 ? 12.797 40.219 19.344 1 96.25 439 TYR A C 1
ATOM 3539 O O . TYR A 1 439 ? 13.039 40.562 20.5 1 96.25 439 TYR A O 1
ATOM 3547 N N . LYS A 1 440 ? 13.562 39.406 18.641 1 94.62 440 LYS A N 1
ATOM 3548 C CA . LYS A 1 440 ? 14.805 38.875 19.203 1 94.62 440 LYS A CA 1
ATOM 3549 C C . LYS A 1 440 ? 15.781 40 19.531 1 94.62 440 LYS A C 1
ATOM 3551 O O . LYS A 1 440 ? 16.516 39.906 20.516 1 94.62 440 LYS A O 1
ATOM 3556 N N . CYS A 1 441 ? 15.773 41.031 18.828 1 94.19 441 CYS A N 1
ATOM 3557 C CA . CYS A 1 441 ? 16.75 42.125 18.953 1 94.19 441 CYS A CA 1
ATOM 3558 C C . CYS A 1 441 ? 16.344 43.062 20.078 1 94.19 441 CYS A C 1
ATOM 3560 O O . CYS A 1 441 ? 17.172 43.875 20.531 1 94.19 441 CYS A O 1
ATOM 3562 N N . LEU A 1 442 ? 15.117 43 20.562 1 96 442 LEU A N 1
ATOM 3563 C CA . LEU A 1 442 ? 14.672 43.875 21.641 1 96 442 LEU A CA 1
ATOM 3564 C C . LEU A 1 442 ? 15.422 43.562 22.922 1 96 442 LEU A C 1
ATOM 3566 O O . LEU A 1 442 ? 15.516 42.406 23.344 1 96 442 LEU A O 1
ATOM 3570 N N . PRO A 1 443 ? 15.953 44.594 23.516 1 93.81 443 PRO A N 1
ATOM 3571 C CA . PRO A 1 443 ? 16.625 44.344 24.797 1 93.81 443 PRO A CA 1
ATOM 3572 C C . PRO A 1 443 ? 15.688 43.781 25.859 1 93.81 443 PRO A C 1
ATOM 3574 O O . PRO A 1 443 ? 14.617 44.344 26.109 1 93.81 443 PRO A O 1
ATOM 3577 N N . SER A 1 444 ? 16.031 42.75 26.516 1 92.06 444 SER A N 1
ATOM 3578 C CA . SER A 1 444 ? 15.188 42.031 27.453 1 92.06 444 SER A CA 1
ATOM 3579 C C . SER A 1 444 ? 14.906 42.875 28.703 1 92.06 444 SER A C 1
ATOM 3581 O O . SER A 1 444 ? 13.852 42.719 29.328 1 92.06 444 SER A O 1
ATOM 3583 N N . ASP A 1 445 ? 15.812 43.719 29.062 1 92.12 445 ASP A N 1
ATOM 3584 C CA . ASP A 1 445 ? 15.664 44.5 30.281 1 92.12 445 ASP A CA 1
ATOM 3585 C C . ASP A 1 445 ? 14.641 45.625 30.078 1 92.12 445 ASP A C 1
ATOM 3587 O O . ASP A 1 445 ? 13.945 46 31.031 1 92.12 445 ASP A O 1
ATOM 3591 N N . GLN A 1 446 ? 14.508 46.094 28.875 1 93.62 446 GLN A N 1
ATOM 3592 C CA . GLN A 1 446 ? 13.625 47.219 28.594 1 93.62 446 GLN A CA 1
ATOM 3593 C C . GLN A 1 446 ? 12.273 46.719 28.078 1 93.62 446 GLN A C 1
ATOM 3595 O O . GLN A 1 446 ? 11.266 47.438 28.234 1 93.62 446 GLN A O 1
ATOM 3600 N N . PHE A 1 447 ? 12.242 45.594 27.391 1 96.31 447 PHE A N 1
ATOM 3601 C CA . PHE A 1 447 ? 11.023 45.188 26.719 1 96.31 447 PHE A CA 1
ATOM 3602 C C . PHE A 1 447 ? 10.648 43.75 27.141 1 96.31 447 PHE A C 1
ATOM 3604 O O . PHE A 1 447 ? 10.344 42.906 26.297 1 96.31 447 PHE A O 1
ATOM 3611 N N . LEU A 1 448 ? 10.664 43.5 28.406 1 94.81 448 LEU A N 1
ATOM 3612 C CA . LEU A 1 448 ? 10.422 42.188 28.938 1 94.81 448 LEU A CA 1
ATOM 3613 C C . LEU A 1 448 ? 9.008 41.719 28.609 1 94.81 448 LEU A C 1
ATOM 3615 O O . LEU A 1 448 ? 8.82 40.594 28.141 1 94.81 448 LEU A O 1
ATOM 3619 N N . HIS A 1 449 ? 8.07 42.531 28.828 1 95.25 449 HIS A N 1
ATOM 3620 C CA . HIS A 1 449 ? 6.672 42.156 28.641 1 95.25 449 HIS A CA 1
ATOM 3621 C C . HIS A 1 449 ? 6.336 42.031 27.156 1 95.25 449 HIS A C 1
ATOM 3623 O O . HIS A 1 449 ? 5.586 41.125 26.766 1 95.25 449 HIS A O 1
ATOM 3629 N N . LEU A 1 450 ? 6.867 42.875 26.359 1 96.25 450 LEU A N 1
ATOM 3630 C CA . LEU A 1 450 ? 6.637 42.812 24.922 1 96.25 450 LEU A CA 1
ATOM 3631 C C . LEU A 1 450 ? 7.258 41.562 24.328 1 96.25 450 LEU A C 1
ATOM 3633 O O . LEU A 1 450 ? 6.668 40.938 23.453 1 96.25 450 LEU A O 1
ATOM 3637 N N . ARG A 1 451 ? 8.406 41.188 24.828 1 96.44 451 ARG A N 1
ATOM 3638 C CA . ARG A 1 451 ? 9.078 39.969 24.391 1 96.44 451 ARG A CA 1
ATOM 3639 C C . ARG A 1 451 ? 8.258 38.75 24.75 1 96.44 451 ARG A C 1
ATOM 3641 O O . ARG A 1 451 ? 8.086 37.844 23.922 1 96.44 451 ARG A O 1
ATOM 3648 N N . ARG A 1 452 ? 7.793 38.75 25.922 1 94.88 452 ARG A N 1
ATOM 3649 C CA . ARG A 1 452 ? 6.984 37.625 26.375 1 94.88 452 ARG A CA 1
ATOM 3650 C C . ARG A 1 452 ? 5.703 37.5 25.562 1 94.88 452 ARG A C 1
ATOM 3652 O O . ARG A 1 452 ? 5.293 36.406 25.203 1 94.88 452 ARG A O 1
ATOM 3659 N N . PHE A 1 453 ? 5.148 38.656 25.359 1 95.25 453 PHE A N 1
ATOM 3660 C CA . PHE A 1 453 ? 3.939 38.719 24.531 1 95.25 453 PHE A CA 1
ATOM 3661 C C . PHE A 1 453 ? 4.191 38.156 23.156 1 95.25 453 PHE A C 1
ATOM 3663 O O . PHE A 1 453 ? 3.387 37.344 22.656 1 95.25 453 PHE A O 1
ATOM 3670 N N . ALA A 1 454 ? 5.242 38.469 22.578 1 96.56 454 ALA A N 1
ATOM 3671 C CA . ALA A 1 454 ? 5.605 38 21.25 1 96.56 454 ALA A CA 1
ATOM 3672 C C . ALA A 1 454 ? 5.836 36.5 21.266 1 96.56 454 ALA A C 1
ATOM 3674 O O . ALA A 1 454 ? 5.41 35.781 20.359 1 96.56 454 ALA A O 1
ATOM 3675 N N . CYS A 1 455 ? 6.52 35.969 22.297 1 96.88 455 CYS A N 1
ATOM 3676 C CA . CYS A 1 455 ? 6.797 34.562 22.406 1 96.88 455 CYS A CA 1
ATOM 3677 C C . CYS A 1 455 ? 5.5 33.75 22.438 1 96.88 455 CYS A C 1
ATOM 3679 O O . CYS A 1 455 ? 5.418 32.688 21.844 1 96.88 455 CYS A O 1
ATOM 3681 N N . GLU A 1 456 ? 4.527 34.281 23.047 1 95.81 456 GLU A N 1
ATOM 3682 C CA . GLU A 1 456 ? 3.248 33.562 23.156 1 95.81 456 GLU A CA 1
ATOM 3683 C C . GLU A 1 456 ? 2.619 33.344 21.781 1 95.81 456 GLU A C 1
ATOM 3685 O O . GLU A 1 456 ? 2.193 32.25 21.469 1 95.81 456 GLU A O 1
ATOM 3690 N N . PHE A 1 457 ? 2.688 34.344 21 1 95.69 457 PHE A N 1
ATOM 3691 C CA . PHE A 1 457 ? 2.008 34.25 19.703 1 95.69 457 PHE A CA 1
ATOM 3692 C C . PHE A 1 457 ? 2.875 33.5 18.703 1 95.69 457 PHE A C 1
ATOM 3694 O O . PHE A 1 457 ? 2.357 32.844 17.797 1 95.69 457 PHE A O 1
ATOM 3701 N N . ILE A 1 458 ? 4.199 33.594 18.875 1 96.88 458 ILE A N 1
ATOM 3702 C CA . ILE A 1 458 ? 5.094 32.812 18 1 96.88 458 ILE A CA 1
ATOM 3703 C C . ILE A 1 458 ? 4.91 31.328 18.25 1 96.88 458 ILE A C 1
ATOM 3705 O O . ILE A 1 458 ? 5.016 30.516 17.328 1 96.88 458 ILE A O 1
ATOM 3709 N N . SER A 1 459 ? 4.559 30.938 19.422 1 97.12 459 SER A N 1
ATOM 3710 C CA . SER A 1 459 ? 4.445 29.531 19.797 1 97.12 459 SER A CA 1
ATOM 3711 C C . SER A 1 459 ? 3.117 28.938 19.328 1 97.12 459 SER A C 1
ATOM 3713 O O . SER A 1 459 ? 2.949 27.719 19.312 1 97.12 459 SER A O 1
ATOM 3715 N N . VAL A 1 460 ? 2.182 29.719 18.859 1 96 460 VAL A N 1
ATOM 3716 C CA . VAL A 1 460 ? 0.823 29.297 18.547 1 96 460 VAL A CA 1
ATOM 3717 C C . VAL A 1 460 ? 0.811 28.547 17.219 1 96 460 VAL A C 1
ATOM 3719 O O . VAL A 1 460 ? 1.413 28.984 16.234 1 96 460 VAL A O 1
ATOM 3722 N N . PHE A 1 461 ? 0.087 27.344 17.203 1 94.69 461 PHE A N 1
ATOM 3723 C CA . PHE A 1 461 ? -0.215 26.641 15.961 1 94.69 461 PHE A CA 1
ATOM 3724 C C . PHE A 1 461 ? -1.502 27.172 15.336 1 94.69 461 PHE A C 1
ATOM 3726 O O . PHE A 1 461 ? -2.564 27.125 15.961 1 94.69 461 PHE A O 1
ATOM 3733 N N . GLY A 1 462 ? -1.325 27.672 14.148 1 92.81 462 GLY A N 1
ATOM 3734 C CA . GLY A 1 462 ? -2.557 28.062 13.477 1 92.81 462 GLY A CA 1
ATOM 3735 C C . GLY A 1 462 ? -3.258 26.891 12.812 1 92.81 462 GLY A C 1
ATOM 3736 O O . GLY A 1 462 ? -4.461 26.953 12.555 1 92.81 462 GLY A O 1
ATOM 3737 N N . THR A 1 463 ? -2.484 25.859 12.539 1 94.19 463 THR A N 1
ATOM 3738 C CA . THR A 1 463 ? -3.025 24.703 11.836 1 94.19 463 THR A CA 1
ATOM 3739 C C . THR A 1 463 ? -2.488 23.406 12.43 1 94.19 463 THR A C 1
ATOM 3741 O O . THR A 1 463 ? -1.578 23.438 13.258 1 94.19 463 THR A O 1
ATOM 3744 N N . THR A 1 464 ? -3.189 22.297 12.039 1 93.69 464 THR A N 1
ATOM 3745 C CA . THR A 1 464 ? -2.689 20.953 12.359 1 93.69 464 THR A CA 1
ATOM 3746 C C . THR A 1 464 ? -2.037 20.312 11.133 1 93.69 464 THR A C 1
ATOM 3748 O O . THR A 1 464 ? -2.176 19.109 10.914 1 93.69 464 THR A O 1
ATOM 3751 N N . TYR A 1 465 ? -1.422 21.125 10.336 1 92.5 465 TYR A N 1
ATOM 3752 C CA . TYR A 1 465 ? -0.78 20.672 9.102 1 92.5 465 TYR A CA 1
ATOM 3753 C C . TYR A 1 465 ? 0.254 19.594 9.398 1 92.5 465 TYR A C 1
ATOM 3755 O O . TYR A 1 465 ? 0.341 18.594 8.672 1 92.5 465 TYR A O 1
ATOM 3763 N N . LEU A 1 466 ? 1.018 19.766 10.43 1 94.81 466 LEU A N 1
ATOM 3764 C CA . LEU A 1 466 ? 2.057 18.812 10.789 1 94.81 466 LEU A CA 1
ATOM 3765 C C . LEU A 1 466 ? 1.453 17.438 11.094 1 94.81 466 LEU A C 1
ATOM 3767 O O . LEU A 1 466 ? 2.035 16.406 10.758 1 94.81 466 LEU A O 1
ATOM 3771 N N . CYS A 1 467 ? 0.291 17.469 11.711 1 94.94 467 CYS A N 1
ATOM 3772 C CA . CYS A 1 467 ? -0.397 16.203 11.992 1 94.94 467 CYS A CA 1
ATOM 3773 C C . CYS A 1 467 ? -0.824 15.523 10.695 1 94.94 467 CYS A C 1
ATOM 3775 O O . CYS A 1 467 ? -0.602 14.32 10.523 1 94.94 467 CYS A O 1
ATOM 3777 N N . GLU A 1 468 ? -1.344 16.344 9.812 1 90.62 468 GLU A N 1
ATOM 3778 C CA . GLU A 1 468 ? -1.787 15.789 8.531 1 90.62 468 GLU A CA 1
ATOM 3779 C C . GLU A 1 468 ? -0.618 15.188 7.754 1 90.62 468 GLU A C 1
ATOM 3781 O O . GLU A 1 468 ? -0.74 14.109 7.176 1 90.62 468 GLU A O 1
ATOM 3786 N N . LYS A 1 469 ? 0.37 15.953 7.715 1 92.25 469 LYS A N 1
ATOM 3787 C CA . LYS A 1 469 ? 1.576 15.492 7.035 1 92.25 469 LYS A CA 1
ATOM 3788 C C . LYS A 1 469 ? 2.086 14.188 7.648 1 92.25 469 LYS A C 1
ATOM 3790 O O . LYS A 1 469 ? 2.477 13.266 6.93 1 92.25 469 LYS A O 1
ATOM 3795 N N . THR A 1 470 ? 2.088 14.094 8.945 1 95.69 470 THR A N 1
ATOM 3796 C CA . THR A 1 470 ? 2.564 12.914 9.656 1 95.69 470 THR A CA 1
ATOM 3797 C C . THR A 1 470 ? 1.633 11.727 9.422 1 95.69 470 THR A C 1
ATOM 3799 O O . THR A 1 470 ? 2.086 10.586 9.328 1 95.69 470 THR A O 1
ATOM 3802 N N . PHE A 1 471 ? 0.319 12 9.375 1 94 471 PHE A N 1
ATOM 3803 C CA . PHE A 1 471 ? -0.629 10.938 9.078 1 94 471 PHE A CA 1
ATOM 3804 C C . PHE A 1 471 ? -0.361 10.344 7.703 1 94 471 PHE A C 1
ATOM 3806 O O . PHE A 1 471 ? -0.521 9.133 7.5 1 94 471 PHE A O 1
ATOM 3813 N N . SER A 1 472 ? -0.01 11.195 6.805 1 89.06 472 SER A N 1
ATOM 3814 C CA . SER A 1 472 ? 0.364 10.703 5.48 1 89.06 472 SER A CA 1
ATOM 3815 C C . SER A 1 472 ? 1.573 9.781 5.559 1 89.06 472 SER A C 1
ATOM 3817 O O . SER A 1 472 ? 1.601 8.734 4.91 1 89.06 472 SER A O 1
ATOM 3819 N N . LYS A 1 473 ? 2.508 10.172 6.289 1 92.75 473 LYS A N 1
ATOM 3820 C CA . LYS A 1 473 ? 3.688 9.336 6.5 1 92.75 473 LYS A CA 1
ATOM 3821 C C . LYS A 1 473 ? 3.318 8.023 7.184 1 92.75 473 LYS A C 1
ATOM 3823 O O . LYS A 1 473 ? 3.891 6.973 6.879 1 92.75 473 LYS A O 1
ATOM 3828 N N . MET A 1 474 ? 2.424 8.109 8.094 1 94.81 474 MET A N 1
ATOM 3829 C CA . MET A 1 474 ? 1.977 6.926 8.828 1 94.81 474 MET A CA 1
ATOM 3830 C C . MET A 1 474 ? 1.357 5.902 7.887 1 94.81 474 MET A C 1
ATOM 3832 O O . MET A 1 474 ? 1.594 4.699 8.023 1 94.81 474 MET A O 1
ATOM 3836 N N . LYS A 1 475 ? 0.614 6.402 6.949 1 89.25 475 LYS A N 1
ATOM 3837 C CA . LYS A 1 475 ? -0.033 5.512 5.988 1 89.25 475 LYS A CA 1
ATOM 3838 C C . LYS A 1 475 ? 1 4.727 5.184 1 89.25 475 LYS A C 1
ATOM 3840 O O . LYS A 1 475 ? 0.772 3.562 4.844 1 89.25 475 LYS A O 1
ATOM 3845 N N . TYR A 1 476 ? 2.041 5.301 4.926 1 88.25 476 TYR A N 1
ATOM 3846 C CA . TYR A 1 476 ? 3.121 4.648 4.195 1 88.25 476 TYR A CA 1
ATOM 3847 C C . TYR A 1 476 ? 3.902 3.703 5.098 1 88.25 476 TYR A C 1
ATOM 3849 O O . TYR A 1 476 ? 4.27 2.602 4.684 1 88.25 476 TYR A O 1
ATOM 3857 N N . THR A 1 477 ? 4.172 4.207 6.277 1 92.81 477 THR A N 1
ATOM 3858 C CA . THR A 1 477 ? 4.988 3.461 7.23 1 92.81 477 THR A CA 1
ATOM 3859 C C . THR A 1 477 ? 4.254 2.209 7.707 1 92.81 477 THR A C 1
ATOM 3861 O O . THR A 1 477 ? 4.852 1.136 7.812 1 92.81 477 THR A O 1
ATOM 3864 N N . LYS A 1 478 ? 3.002 2.387 8.023 1 92.12 478 LYS A N 1
ATOM 3865 C CA . LYS A 1 478 ? 2.15 1.28 8.445 1 92.12 478 LYS A CA 1
ATOM 3866 C C . LYS A 1 478 ? 1.075 0.981 7.402 1 92.12 478 LYS A C 1
ATOM 3868 O O . LYS A 1 478 ? -0.089 1.344 7.582 1 92.12 478 LYS A O 1
ATOM 3873 N N . SER A 1 479 ? 1.509 0.321 6.398 1 86.75 479 SER A N 1
ATOM 3874 C CA . SER A 1 479 ? 0.635 -0.018 5.277 1 86.75 479 SER A CA 1
ATOM 3875 C C . SER A 1 479 ? 0.005 -1.395 5.465 1 86.75 479 SER A C 1
ATOM 3877 O O . SER A 1 479 ? 0.216 -2.045 6.492 1 86.75 479 SER A O 1
ATOM 3879 N N . CYS A 1 480 ? -0.726 -1.867 4.512 1 81.12 480 CYS A N 1
ATOM 3880 C CA . CYS A 1 480 ? -1.364 -3.178 4.57 1 81.12 480 CYS A CA 1
ATOM 3881 C C . CYS A 1 480 ? -0.325 -4.293 4.543 1 81.12 480 CYS A C 1
ATOM 3883 O O . CYS A 1 480 ? -0.586 -5.402 5.016 1 81.12 480 CYS A O 1
ATOM 3885 N N . TYR A 1 481 ? 0.867 -4 4.047 1 78.62 481 TYR A N 1
ATOM 3886 C CA . TYR A 1 481 ? 1.937 -4.988 3.979 1 78.62 481 TYR A CA 1
ATOM 3887 C C . TYR A 1 481 ? 2.729 -5.027 5.277 1 78.62 481 TYR A C 1
ATOM 3889 O O . TYR A 1 481 ? 3.516 -5.949 5.508 1 78.62 481 TYR A O 1
ATOM 3897 N N . ARG A 1 482 ? 2.521 -3.996 6.164 1 85.62 482 ARG A N 1
ATOM 3898 C CA . ARG A 1 482 ? 3.221 -3.842 7.438 1 85.62 482 ARG A CA 1
ATOM 3899 C C . ARG A 1 482 ? 2.248 -3.504 8.562 1 85.62 482 ARG A C 1
ATOM 3901 O O . ARG A 1 482 ? 2.449 -2.533 9.289 1 85.62 482 ARG A O 1
ATOM 3908 N N . SER A 1 483 ? 1.209 -4.191 8.633 1 76.62 483 SER A N 1
ATOM 3909 C CA . SER A 1 483 ? 0.108 -3.846 9.523 1 76.62 483 SER A CA 1
ATOM 3910 C C . SER A 1 483 ? 0.395 -4.297 10.953 1 76.62 483 SER A C 1
ATOM 3912 O O . SER A 1 483 ? -0.272 -3.857 11.891 1 76.62 483 SER A O 1
ATOM 3914 N N . GLN A 1 484 ? 1.518 -5.109 11.094 1 79.56 484 GLN A N 1
ATOM 3915 C CA . GLN A 1 484 ? 1.786 -5.672 12.414 1 79.56 484 GLN A CA 1
ATOM 3916 C C . GLN A 1 484 ? 2.82 -4.84 13.172 1 79.56 484 GLN A C 1
ATOM 3918 O O . GLN A 1 484 ? 3.336 -5.27 14.203 1 79.56 484 GLN A O 1
ATOM 3923 N N . LEU A 1 485 ? 3.129 -3.742 12.672 1 89.69 485 LEU A N 1
ATOM 3924 C CA . LEU A 1 485 ? 4.062 -2.842 13.344 1 89.69 485 LEU A CA 1
ATOM 3925 C C . LEU A 1 485 ? 3.57 -2.486 14.742 1 89.69 485 LEU A C 1
ATOM 3927 O O . LEU A 1 485 ? 2.41 -2.104 14.914 1 89.69 485 LEU A O 1
ATOM 3931 N N . SER A 1 486 ? 4.41 -2.684 15.742 1 91.25 486 SER A N 1
ATOM 3932 C CA . SER A 1 486 ? 4.02 -2.4 17.125 1 91.25 486 SER A CA 1
ATOM 3933 C C . SER A 1 486 ? 3.809 -0.905 17.344 1 91.25 486 SER A C 1
ATOM 3935 O O . SER A 1 486 ? 4.293 -0.084 16.547 1 91.25 486 SER A O 1
ATOM 3937 N N . ASP A 1 487 ? 3.088 -0.55 18.391 1 92.38 487 ASP A N 1
ATOM 3938 C CA . ASP A 1 487 ? 2.846 0.85 18.734 1 92.38 487 ASP A CA 1
ATOM 3939 C C . ASP A 1 487 ? 4.156 1.586 19 1 92.38 487 ASP A C 1
ATOM 3941 O O . ASP A 1 487 ? 4.336 2.723 18.547 1 92.38 487 ASP A O 1
ATOM 3945 N N . GLU A 1 488 ? 5.074 0.906 19.656 1 94.31 488 GLU A N 1
ATOM 3946 C CA . GLU A 1 488 ? 6.355 1.514 20.016 1 94.31 488 GLU A CA 1
ATOM 3947 C C . GLU A 1 488 ? 7.188 1.806 18.766 1 94.31 488 GLU A C 1
ATOM 3949 O O . GLU A 1 488 ? 7.793 2.875 18.656 1 94.31 488 GLU A O 1
ATOM 3954 N N . HIS A 1 489 ? 7.18 0.878 17.906 1 95.56 489 HIS A N 1
ATOM 3955 C CA . HIS A 1 489 ? 7.969 1.058 16.688 1 95.56 489 HIS A CA 1
ATOM 3956 C C . HIS A 1 489 ? 7.332 2.096 15.773 1 95.56 489 HIS A C 1
ATOM 3958 O O . HIS A 1 489 ? 8.039 2.844 15.086 1 95.56 489 HIS A O 1
ATOM 3964 N N . LEU A 1 490 ? 6 2.068 15.734 1 96.12 490 LEU A N 1
ATOM 3965 C CA . LEU A 1 490 ? 5.328 3.104 14.953 1 96.12 490 LEU A CA 1
ATOM 3966 C C . LEU A 1 490 ? 5.676 4.492 15.477 1 96.12 490 LEU A C 1
ATOM 3968 O O . LEU A 1 490 ? 5.988 5.395 14.703 1 96.12 490 LEU A O 1
ATOM 3972 N N . ASN A 1 491 ? 5.594 4.625 16.766 1 95.62 491 ASN A N 1
ATOM 3973 C CA . ASN A 1 491 ? 5.961 5.891 17.391 1 95.62 491 ASN A CA 1
ATOM 3974 C C . ASN A 1 491 ? 7.395 6.289 17.047 1 95.62 491 ASN A C 1
ATOM 3976 O O . ASN A 1 491 ? 7.645 7.43 16.656 1 95.62 491 ASN A O 1
ATOM 3980 N N . ALA A 1 492 ? 8.305 5.348 17.156 1 96.81 492 ALA A N 1
ATOM 3981 C CA . ALA A 1 492 ? 9.711 5.625 16.891 1 96.81 492 ALA A CA 1
ATOM 3982 C C . ALA A 1 492 ? 9.93 6.078 15.453 1 96.81 492 ALA A C 1
ATOM 3984 O O . ALA A 1 492 ? 10.633 7.059 15.203 1 96.81 492 ALA A O 1
ATOM 3985 N N . LEU A 1 493 ? 9.312 5.395 14.586 1 97.31 493 LEU A N 1
ATOM 3986 C CA . LEU A 1 493 ? 9.492 5.68 13.172 1 97.31 493 LEU A CA 1
ATOM 3987 C C . LEU A 1 493 ? 8.906 7.039 12.812 1 97.31 493 LEU A C 1
ATOM 3989 O O . LEU A 1 493 ? 9.484 7.785 12.016 1 97.31 493 LEU A O 1
ATOM 3993 N N . LEU A 1 494 ? 7.762 7.379 13.367 1 97.56 494 LEU A N 1
ATOM 3994 C CA . LEU A 1 494 ? 7.133 8.656 13.055 1 97.56 494 LEU A CA 1
ATOM 3995 C C . LEU A 1 494 ? 7.906 9.812 13.688 1 97.56 494 LEU A C 1
ATOM 3997 O O . LEU A 1 494 ? 8.047 10.875 13.078 1 97.56 494 LEU A O 1
ATOM 4001 N N . VAL A 1 495 ? 8.414 9.586 14.883 1 97.44 495 VAL A N 1
ATOM 4002 C CA . VAL A 1 495 ? 9.211 10.609 15.547 1 97.44 495 VAL A CA 1
ATOM 4003 C C . VAL A 1 495 ? 10.469 10.891 14.727 1 97.44 495 VAL A C 1
ATOM 4005 O O . VAL A 1 495 ? 10.773 12.047 14.414 1 97.44 495 VAL A O 1
ATOM 4008 N N . ILE A 1 496 ? 11.148 9.844 14.344 1 97.5 496 ILE A N 1
ATOM 4009 C CA . ILE A 1 496 ? 12.383 9.992 13.578 1 97.5 496 ILE A CA 1
ATOM 4010 C C . ILE A 1 496 ? 12.062 10.578 12.203 1 97.5 496 ILE A C 1
ATOM 4012 O O . ILE A 1 496 ? 12.828 11.398 11.68 1 97.5 496 ILE A O 1
ATOM 4016 N N . GLY A 1 497 ? 10.961 10.203 11.68 1 96.31 497 GLY A N 1
ATOM 4017 C CA . GLY A 1 497 ? 10.586 10.633 10.336 1 96.31 497 GLY A CA 1
ATOM 4018 C C . GLY A 1 497 ? 10.164 12.086 10.273 1 96.31 497 GLY A C 1
ATOM 4019 O O . GLY A 1 497 ? 10.141 12.688 9.195 1 96.31 497 GLY A O 1
ATOM 4020 N N . THR A 1 498 ? 9.867 12.695 11.398 1 96.06 498 THR A N 1
ATOM 4021 C CA . THR A 1 498 ? 9.312 14.047 11.367 1 96.06 498 THR A CA 1
ATOM 4022 C C . THR A 1 498 ? 10.227 15.016 12.117 1 96.06 498 THR A C 1
ATOM 4024 O O . THR A 1 498 ? 10.109 16.234 11.961 1 96.06 498 THR A O 1
ATOM 4027 N N . THR A 1 499 ? 11.195 14.562 12.859 1 96.81 499 THR A N 1
ATOM 4028 C CA . THR A 1 499 ? 11.992 15.391 13.758 1 96.81 499 THR A CA 1
ATOM 4029 C C . THR A 1 499 ? 12.992 16.234 12.977 1 96.81 499 THR A C 1
ATOM 4031 O O . THR A 1 499 ? 13.344 15.898 11.844 1 96.81 499 THR A O 1
ATOM 4034 N N . HIS A 1 500 ? 13.336 17.344 13.547 1 94.94 500 HIS A N 1
ATOM 4035 C CA . HIS A 1 500 ? 14.398 18.188 13.016 1 94.94 500 HIS A CA 1
ATOM 4036 C C . HIS A 1 500 ? 15.727 17.906 13.711 1 94.94 500 HIS A C 1
ATOM 4038 O O . HIS A 1 500 ? 16.766 18.422 13.312 1 94.94 500 HIS A O 1
ATOM 4044 N N . PHE A 1 501 ? 15.68 17 14.695 1 96.31 501 PHE A N 1
ATOM 4045 C CA . PHE A 1 501 ? 16.891 16.641 15.43 1 96.31 501 PHE A CA 1
ATOM 4046 C C . PHE A 1 501 ? 17.688 15.586 14.68 1 96.31 501 PHE A C 1
ATOM 4048 O O . PHE A 1 501 ? 17.109 14.703 14.047 1 96.31 501 PHE A O 1
ATOM 4055 N N . GLU A 1 502 ? 18.969 15.742 14.734 1 96.31 502 GLU A N 1
ATOM 4056 C CA . GLU A 1 502 ? 19.844 14.672 14.281 1 96.31 502 GLU A CA 1
ATOM 4057 C C . GLU A 1 502 ? 20.312 13.812 15.453 1 96.31 502 GLU A C 1
ATOM 4059 O O . GLU A 1 502 ? 20.594 14.32 16.531 1 96.31 502 GLU A O 1
ATOM 4064 N N . PRO A 1 503 ? 20.328 12.578 15.195 1 96.25 503 PRO A N 1
ATOM 4065 C CA . PRO A 1 503 ? 20.781 11.719 16.297 1 96.25 503 PRO A CA 1
ATOM 4066 C C . PRO A 1 503 ? 22.234 11.984 16.672 1 96.25 503 PRO A C 1
ATOM 4068 O O . PRO A 1 503 ? 23.094 12.156 15.797 1 96.25 503 PRO A O 1
ATOM 4071 N N . GLN A 1 504 ? 22.484 12.07 17.953 1 96.62 504 GLN A N 1
ATOM 4072 C CA . GLN A 1 504 ? 23.828 12.195 18.484 1 96.62 504 GLN A CA 1
ATOM 4073 C C . GLN A 1 504 ? 24.469 10.828 18.703 1 96.62 504 GLN A C 1
ATOM 4075 O O . GLN A 1 504 ? 24.453 10.297 19.812 1 96.62 504 GLN A O 1
ATOM 4080 N N . LEU A 1 505 ? 25.078 10.32 17.719 1 94.56 505 LEU A N 1
ATOM 4081 C CA . LEU A 1 505 ? 25.562 8.945 17.703 1 94.56 505 LEU A CA 1
ATOM 4082 C C . LEU A 1 505 ? 26.625 8.727 18.781 1 94.56 505 LEU A C 1
ATOM 4084 O O . LEU A 1 505 ? 26.688 7.66 19.391 1 94.56 505 LEU A O 1
ATOM 4088 N N . ASP A 1 506 ? 27.422 9.711 19 1 92.75 506 ASP A N 1
ATOM 4089 C CA . ASP A 1 506 ? 28.438 9.586 20.016 1 92.75 506 ASP A CA 1
ATOM 4090 C C . ASP A 1 506 ? 27.828 9.32 21.391 1 92.75 506 ASP A C 1
ATOM 4092 O O . ASP A 1 506 ? 28.312 8.477 22.141 1 92.75 506 ASP A O 1
ATOM 4096 N N . LYS A 1 507 ? 26.812 10.086 21.609 1 93.62 507 LYS A N 1
ATOM 4097 C CA . LYS A 1 507 ? 26.125 9.906 22.891 1 93.62 507 LYS A CA 1
ATOM 4098 C C . LYS A 1 507 ? 25.453 8.539 22.953 1 93.62 507 LYS A C 1
ATOM 4100 O O . LYS A 1 507 ? 25.5 7.879 24 1 93.62 507 LYS A O 1
ATOM 4105 N N . ILE A 1 508 ? 24.875 8.094 21.891 1 94.25 508 ILE A N 1
ATOM 4106 C CA . ILE A 1 508 ? 24.188 6.805 21.844 1 94.25 508 ILE A CA 1
ATOM 4107 C C . ILE A 1 508 ? 25.188 5.676 22.094 1 94.25 508 ILE A C 1
ATOM 4109 O O . ILE A 1 508 ? 24.922 4.766 22.875 1 94.25 508 ILE A O 1
ATOM 4113 N N . LEU A 1 509 ? 26.312 5.766 21.438 1 92.25 509 LEU A N 1
ATOM 4114 C CA . LEU A 1 509 ? 27.328 4.715 21.531 1 92.25 509 LEU A CA 1
ATOM 4115 C C . LEU A 1 509 ? 27.938 4.668 22.922 1 92.25 509 LEU A C 1
ATOM 4117 O O . LEU A 1 509 ? 28.281 3.592 23.406 1 92.25 509 LEU A O 1
ATOM 4121 N N . SER A 1 510 ? 28.078 5.789 23.516 1 89.06 510 SER A N 1
ATOM 4122 C CA . SER A 1 510 ? 28.641 5.84 24.859 1 89.06 510 SER A CA 1
ATOM 4123 C C . SER A 1 510 ? 27.734 5.148 25.875 1 89.06 510 SER A C 1
ATOM 4125 O O . SER A 1 510 ? 28.203 4.617 26.875 1 89.06 510 SER A O 1
ATOM 4127 N N . GLU A 1 511 ? 26.5 5.18 25.547 1 85.06 511 GLU A N 1
ATOM 4128 C CA . GLU A 1 511 ? 25.531 4.574 26.469 1 85.06 511 GLU A CA 1
ATOM 4129 C C . GLU A 1 511 ? 25.406 3.074 26.203 1 85.06 511 GLU A C 1
ATOM 4131 O O . GLU A 1 511 ? 24.844 2.346 27.031 1 85.06 511 GLU A O 1
ATOM 4136 N N . MET A 1 512 ? 25.984 2.725 25.062 1 81.38 512 MET A N 1
ATOM 4137 C CA . MET A 1 512 ? 25.875 1.308 24.734 1 81.38 512 MET A CA 1
ATOM 4138 C C . MET A 1 512 ? 26.969 0.5 25.422 1 81.38 512 MET A C 1
ATOM 4140 O O . MET A 1 512 ? 28.109 0.933 25.5 1 81.38 512 MET A O 1
ATOM 4144 N N . LYS A 1 513 ? 26.734 -0.601 26.047 1 66.25 513 LYS A N 1
ATOM 4145 C CA . LYS A 1 513 ? 27.672 -1.44 26.797 1 66.25 513 LYS A CA 1
ATOM 4146 C C . LYS A 1 513 ? 28.453 -2.344 25.844 1 66.25 513 LYS A C 1
ATOM 4148 O O . LYS A 1 513 ? 29.625 -2.648 26.094 1 66.25 513 LYS A O 1
ATOM 4153 N N . GLN A 1 514 ? 27.781 -2.887 24.828 1 71.88 514 GLN A N 1
ATOM 4154 C CA . GLN A 1 514 ? 28.406 -3.854 23.922 1 71.88 514 GLN A CA 1
ATOM 4155 C C . GLN A 1 514 ? 28.031 -3.568 22.469 1 71.88 514 GLN A C 1
ATOM 4157 O O . GLN A 1 514 ? 26.922 -3.133 22.172 1 71.88 514 GLN A O 1
ATOM 4162 N N . PHE A 1 515 ? 29.188 -3.562 21.625 1 70.25 515 PHE A N 1
ATOM 4163 C CA . PHE A 1 515 ? 28.984 -3.41 20.188 1 70.25 515 PHE A CA 1
ATOM 4164 C C . PHE A 1 515 ? 28.844 -4.77 19.516 1 70.25 515 PHE A C 1
ATOM 4166 O O . PHE A 1 515 ? 29.594 -5.703 19.828 1 70.25 515 PHE A O 1
ATOM 4173 N N . HIS A 1 516 ? 27.672 -5.078 18.875 1 59.16 516 HIS A N 1
ATOM 4174 C CA . HIS A 1 516 ? 27.453 -6.363 18.234 1 59.16 516 HIS A CA 1
ATOM 4175 C C . HIS A 1 516 ? 27.688 -6.273 16.734 1 59.16 516 HIS A C 1
ATOM 4177 O O . HIS A 1 516 ? 27.219 -5.34 16.078 1 59.16 516 HIS A O 1
ATOM 4183 N N . VAL A 1 517 ? 28.75 -7.035 16.188 1 62.81 517 VAL A N 1
ATOM 4184 C CA . VAL A 1 517 ? 29.031 -7.113 14.758 1 62.81 517 VAL A CA 1
ATOM 4185 C C . VAL A 1 517 ? 28.484 -8.414 14.195 1 62.81 517 VAL A C 1
ATOM 4187 O O . VAL A 1 517 ? 28.281 -9.391 14.93 1 62.81 517 VAL A O 1
ATOM 4190 N N . SER A 1 518 ? 27.844 -8.43 12.852 1 65.5 518 SER A N 1
ATOM 4191 C CA . SER A 1 518 ? 27.328 -9.617 12.172 1 65.5 518 SER A CA 1
ATOM 4192 C C . SER A 1 518 ? 28.422 -10.672 12 1 65.5 518 SER A C 1
ATOM 4194 O O . SER A 1 518 ? 29.578 -10.336 11.766 1 65.5 518 SER A O 1
ATOM 4196 N N . PRO A 1 519 ? 28.078 -11.969 12.328 1 54.28 519 PRO A N 1
ATOM 4197 C CA . PRO A 1 519 ? 29.078 -12.992 12.047 1 54.28 519 PRO A CA 1
ATOM 4198 C C . PRO A 1 519 ? 29.406 -13.109 10.562 1 54.28 519 PRO A C 1
ATOM 4200 O O . PRO A 1 519 ? 28.547 -12.852 9.719 1 54.28 519 PRO A O 1
ATOM 4203 N N . ILE A 1 520 ? 30.625 -13.031 10.117 1 48.03 520 ILE A N 1
ATOM 4204 C CA . ILE A 1 520 ? 31.094 -13.188 8.742 1 48.03 520 ILE A CA 1
ATOM 4205 C C . ILE A 1 520 ? 30.562 -14.492 8.156 1 48.03 520 ILE A C 1
ATOM 4207 O O . ILE A 1 520 ? 30.734 -15.562 8.742 1 48.03 520 ILE A O 1
ATOM 4211 N N . ASP A 1 521 ? 29.625 -14.453 7.359 1 38.91 521 ASP A N 1
ATOM 4212 C CA . ASP A 1 521 ? 29.141 -15.664 6.699 1 38.91 521 ASP A CA 1
ATOM 4213 C C . ASP A 1 521 ? 30.281 -16.391 5.988 1 38.91 521 ASP A C 1
ATOM 4215 O O . ASP A 1 521 ? 30.953 -15.828 5.121 1 38.91 521 ASP A O 1
ATOM 4219 N N . GLN A 1 522 ? 31.047 -17.344 6.582 1 34.81 522 GLN A N 1
ATOM 4220 C CA . GLN A 1 522 ? 31.938 -18.266 5.895 1 34.81 522 GLN A CA 1
ATOM 4221 C C . GLN A 1 522 ? 31.188 -19.156 4.914 1 34.81 522 GLN A C 1
ATOM 4223 O O . GLN A 1 522 ? 30.672 -20.219 5.285 1 34.81 522 GLN A O 1
ATOM 4228 N N . SER A 1 523 ? 30.281 -18.703 4.176 1 28.91 523 SER A N 1
ATOM 4229 C CA . SER A 1 523 ? 30.047 -19.719 3.146 1 28.91 523 SER A CA 1
ATOM 4230 C C . SER A 1 523 ? 31.109 -19.641 2.053 1 28.91 523 SER A C 1
ATOM 4232 O O . SER A 1 523 ? 31.578 -18.562 1.708 1 28.91 523 SER A O 1
ATOM 4234 N N . MET B 1 1 ? 49.938 9.234 -17.594 1 51.62 1 MET B N 1
ATOM 4235 C CA . MET B 1 1 ? 48.688 9.695 -18.203 1 51.62 1 MET B CA 1
ATOM 4236 C C . MET B 1 1 ? 47.844 8.508 -18.641 1 51.62 1 MET B C 1
ATOM 4238 O O . MET B 1 1 ? 46.656 8.453 -18.312 1 51.62 1 MET B O 1
ATOM 4242 N N . GLN B 1 2 ? 48.469 7.645 -19.375 1 54.75 2 GLN B N 1
ATOM 4243 C CA . GLN B 1 2 ? 47.75 6.453 -19.844 1 54.75 2 GLN B CA 1
ATOM 4244 C C . GLN B 1 2 ? 47.312 5.582 -18.672 1 54.75 2 GLN B C 1
ATOM 4246 O O . GLN B 1 2 ? 46.188 5.059 -18.656 1 54.75 2 GLN B O 1
ATOM 4251 N N . PHE B 1 3 ? 48.031 5.488 -17.625 1 53 3 PHE B N 1
ATOM 4252 C CA . PHE B 1 3 ? 47.719 4.668 -16.453 1 53 3 PHE B CA 1
ATOM 4253 C C . PHE B 1 3 ? 46.594 5.266 -15.641 1 53 3 PHE B C 1
ATOM 4255 O O . PHE B 1 3 ? 45.719 4.539 -15.156 1 53 3 PHE B O 1
ATOM 4262 N N . VAL B 1 4 ? 46.625 6.57 -15.484 1 52.94 4 VAL B N 1
ATOM 4263 C CA . VAL B 1 4 ? 45.594 7.273 -14.75 1 52.94 4 VAL B CA 1
ATOM 4264 C C . VAL B 1 4 ? 44.25 7.145 -15.492 1 52.94 4 VAL B C 1
ATOM 4266 O O . VAL B 1 4 ? 43.219 6.945 -14.875 1 52.94 4 VAL B O 1
ATOM 4269 N N . PHE B 1 5 ? 44.375 7.16 -16.844 1 49.16 5 PHE B N 1
ATOM 4270 C CA . PHE B 1 5 ? 43.156 7.039 -17.641 1 49.16 5 PHE B CA 1
ATOM 4271 C C . PHE B 1 5 ? 42.594 5.621 -17.562 1 49.16 5 PHE B C 1
ATOM 4273 O O . PHE B 1 5 ? 41.375 5.434 -17.516 1 49.16 5 PHE B O 1
ATOM 4280 N N . LYS B 1 6 ? 43.531 4.719 -17.562 1 53.75 6 LYS B N 1
ATOM 4281 C CA . LYS B 1 6 ? 43.094 3.328 -17.469 1 53.75 6 LYS B CA 1
ATOM 4282 C C . LYS B 1 6 ? 42.469 3.039 -16.109 1 53.75 6 LYS B C 1
ATOM 4284 O O . LYS B 1 6 ? 41.469 2.318 -16.016 1 53.75 6 LYS B O 1
ATOM 4289 N N . LYS B 1 7 ? 43.062 3.605 -15.156 1 65.5 7 LYS B N 1
ATOM 4290 C CA . LYS B 1 7 ? 42.562 3.396 -13.805 1 65.5 7 LYS B CA 1
ATOM 4291 C C . LYS B 1 7 ? 41.188 4.004 -13.633 1 65.5 7 LYS B C 1
ATOM 4293 O O . LYS B 1 7 ? 40.281 3.389 -13.031 1 65.5 7 LYS B O 1
ATOM 4298 N N . LYS B 1 8 ? 41.125 5.062 -14.242 1 66.56 8 LYS B N 1
ATOM 4299 C CA . LYS B 1 8 ? 39.812 5.727 -14.164 1 66.56 8 LYS B CA 1
ATOM 4300 C C . LYS B 1 8 ? 38.75 4.957 -14.938 1 66.56 8 LYS B C 1
ATOM 4302 O O . LYS B 1 8 ? 37.594 4.891 -14.516 1 66.56 8 LYS B O 1
ATOM 4307 N N . ALA B 1 9 ? 39.219 4.441 -16 1 70.69 9 ALA B N 1
ATOM 4308 C CA . ALA B 1 9 ? 38.312 3.66 -16.812 1 70.69 9 ALA B CA 1
ATOM 4309 C C . ALA B 1 9 ? 37.844 2.408 -16.062 1 70.69 9 ALA B C 1
ATOM 4311 O O . ALA B 1 9 ? 36.656 2.035 -16.125 1 70.69 9 ALA B O 1
ATOM 4312 N N . VAL B 1 10 ? 38.781 1.756 -15.438 1 78.12 10 VAL B N 1
ATOM 4313 C CA . VAL B 1 10 ? 38.469 0.555 -14.672 1 78.12 10 VAL B CA 1
ATOM 4314 C C . VAL B 1 10 ? 37.562 0.909 -13.5 1 78.12 10 VAL B C 1
ATOM 4316 O O . VAL B 1 10 ? 36.625 0.163 -13.18 1 78.12 10 VAL B O 1
ATOM 4319 N N . GLU B 1 11 ? 37.781 2.021 -12.984 1 81.5 11 GLU B N 1
ATOM 4320 C CA . GLU B 1 11 ? 36.969 2.469 -11.859 1 81.5 11 GLU B CA 1
ATOM 4321 C C . GLU B 1 11 ? 35.531 2.762 -12.312 1 81.5 11 GLU B C 1
ATOM 4323 O O . GLU B 1 11 ? 34.594 2.48 -11.586 1 81.5 11 GLU B O 1
ATOM 4328 N N . LYS B 1 12 ? 35.438 3.344 -13.469 1 85.38 12 LYS B N 1
ATOM 4329 C CA . LYS B 1 12 ? 34.125 3.641 -14.016 1 85.38 12 LYS B CA 1
ATOM 4330 C C . LYS B 1 12 ? 33.344 2.357 -14.32 1 85.38 12 LYS B C 1
ATOM 4332 O O . LYS B 1 12 ? 32.156 2.289 -14.117 1 85.38 12 LYS B O 1
ATOM 4337 N N . GLU B 1 13 ? 34.094 1.466 -14.828 1 88.69 13 GLU B N 1
ATOM 4338 C CA . GLU B 1 13 ? 33.469 0.183 -15.109 1 88.69 13 GLU B CA 1
ATOM 4339 C C . GLU B 1 13 ? 33 -0.506 -13.828 1 88.69 13 GLU B C 1
ATOM 4341 O O . GLU B 1 13 ? 31.922 -1.097 -13.781 1 88.69 13 GLU B O 1
ATOM 4346 N N . ARG B 1 14 ? 33.844 -0.43 -12.836 1 90.12 14 ARG B N 1
ATOM 4347 C CA . ARG B 1 14 ? 33.531 -1.033 -11.547 1 90.12 14 ARG B CA 1
ATOM 4348 C C . ARG B 1 14 ? 32.312 -0.345 -10.93 1 90.12 14 ARG B C 1
ATOM 4350 O O . ARG B 1 14 ? 31.438 -1.005 -10.352 1 90.12 14 ARG B O 1
ATOM 4357 N N . ALA B 1 15 ? 32.281 0.884 -11.031 1 92.38 15 ALA B N 1
ATOM 4358 C CA . ALA B 1 15 ? 31.141 1.65 -10.508 1 92.38 15 ALA B CA 1
ATOM 4359 C C . ALA B 1 15 ? 29.859 1.298 -11.234 1 92.38 15 ALA B C 1
ATOM 4361 O O . ALA B 1 15 ? 28.797 1.213 -10.617 1 92.38 15 ALA B O 1
ATOM 4362 N N . THR B 1 16 ? 30 1.155 -12.5 1 93.81 16 THR B N 1
ATOM 4363 C CA . THR B 1 16 ? 28.828 0.786 -13.297 1 93.81 16 THR B CA 1
ATOM 4364 C C . THR B 1 16 ? 28.344 -0.613 -12.93 1 93.81 16 THR B C 1
ATOM 4366 O O . THR B 1 16 ? 27.141 -0.845 -12.805 1 93.81 16 THR B O 1
ATOM 4369 N N . ARG B 1 17 ? 29.281 -1.528 -12.758 1 94.06 17 ARG B N 1
ATOM 4370 C CA . ARG B 1 17 ? 28.938 -2.881 -12.328 1 94.06 17 ARG B CA 1
ATOM 4371 C C . ARG B 1 17 ? 28.234 -2.865 -10.984 1 94.06 17 ARG B C 1
ATOM 4373 O O . ARG B 1 17 ? 27.25 -3.584 -10.781 1 94.06 17 ARG B O 1
ATOM 4380 N N . ALA B 1 18 ? 28.766 -2.057 -10.133 1 95.06 18 ALA B N 1
ATOM 4381 C CA . ALA B 1 18 ? 28.172 -1.929 -8.805 1 95.06 18 ALA B CA 1
ATOM 4382 C C . ALA B 1 18 ? 26.734 -1.433 -8.906 1 95.06 18 ALA B C 1
ATOM 4384 O O . ALA B 1 18 ? 25.844 -1.919 -8.188 1 95.06 18 ALA B O 1
ATOM 4385 N N . SER B 1 19 ? 26.516 -0.478 -9.758 1 96.12 19 SER B N 1
ATOM 4386 C CA . SER B 1 19 ? 25.172 0.067 -9.938 1 96.12 19 SER B CA 1
ATOM 4387 C C . SER B 1 19 ? 24.219 -0.991 -10.469 1 96.12 19 SER B C 1
ATOM 4389 O O . SER B 1 19 ? 23.031 -0.996 -10.117 1 96.12 19 SER B O 1
ATOM 4391 N N . PHE B 1 20 ? 24.703 -1.908 -11.328 1 96.88 20 PHE B N 1
ATOM 4392 C CA . PHE B 1 20 ? 23.875 -2.986 -11.859 1 96.88 20 PHE B CA 1
ATOM 4393 C C . PHE B 1 20 ? 23.5 -3.973 -10.766 1 96.88 20 PHE B C 1
ATOM 4395 O O . PHE B 1 20 ? 22.359 -4.469 -10.727 1 96.88 20 PHE B O 1
ATOM 4402 N N . HIS B 1 21 ? 24.469 -4.25 -9.891 1 96.88 21 HIS B N 1
ATOM 4403 C CA . HIS B 1 21 ? 24.172 -5.152 -8.781 1 96.88 21 HIS B CA 1
ATOM 4404 C C . HIS B 1 21 ? 23.062 -4.594 -7.898 1 96.88 21 HIS B C 1
ATOM 4406 O O . HIS B 1 21 ? 22.141 -5.316 -7.52 1 96.88 21 HIS B O 1
ATOM 4412 N N . VAL B 1 22 ? 23.156 -3.334 -7.609 1 97.38 22 VAL B N 1
ATOM 4413 C CA . VAL B 1 22 ? 22.172 -2.688 -6.762 1 97.38 22 VAL B CA 1
ATOM 4414 C C . VAL B 1 22 ? 20.812 -2.686 -7.465 1 97.38 22 VAL B C 1
ATOM 4416 O O . VAL B 1 22 ? 19.797 -3.023 -6.859 1 97.38 22 VAL B O 1
ATOM 4419 N N . ALA B 1 23 ? 20.812 -2.289 -8.711 1 97.81 23 ALA B N 1
ATOM 4420 C CA . ALA B 1 23 ? 19.562 -2.248 -9.484 1 97.81 23 ALA B CA 1
ATOM 4421 C C . ALA B 1 23 ? 18.906 -3.623 -9.539 1 97.81 23 ALA B C 1
ATOM 4423 O O . ALA B 1 23 ? 17.688 -3.738 -9.438 1 97.81 23 ALA B O 1
ATOM 4424 N N . ASN B 1 24 ? 19.703 -4.656 -9.734 1 97.69 24 ASN B N 1
ATOM 4425 C CA . ASN B 1 24 ? 19.203 -6.02 -9.781 1 97.69 24 ASN B CA 1
ATOM 4426 C C . ASN B 1 24 ? 18.547 -6.426 -8.469 1 97.69 24 ASN B C 1
ATOM 4428 O O . ASN B 1 24 ? 17.469 -7.039 -8.461 1 97.69 24 ASN B O 1
ATOM 4432 N N . LEU B 1 25 ? 19.203 -6.09 -7.395 1 97.25 25 LEU B N 1
ATOM 4433 C CA . LEU B 1 25 ? 18.672 -6.43 -6.078 1 97.25 25 LEU B CA 1
ATOM 4434 C C . LEU B 1 25 ? 17.359 -5.691 -5.809 1 97.25 25 LEU B C 1
ATOM 4436 O O . LEU B 1 25 ? 16.406 -6.27 -5.277 1 97.25 25 LEU B O 1
ATOM 4440 N N . LEU B 1 26 ? 17.297 -4.434 -6.152 1 97.38 26 LEU B N 1
ATOM 4441 C CA . LEU B 1 26 ? 16.078 -3.65 -5.988 1 97.38 26 LEU B CA 1
ATOM 4442 C C . LEU B 1 26 ? 14.953 -4.227 -6.828 1 97.38 26 LEU B C 1
ATOM 4444 O O . LEU B 1 26 ? 13.828 -4.371 -6.348 1 97.38 26 LEU B O 1
ATOM 4448 N N . ALA B 1 27 ? 15.234 -4.535 -8.039 1 97.25 27 ALA B N 1
ATOM 4449 C CA . ALA B 1 27 ? 14.234 -5.074 -8.953 1 97.25 27 ALA B CA 1
ATOM 4450 C C . ALA B 1 27 ? 13.711 -6.426 -8.469 1 97.25 27 ALA B C 1
ATOM 4452 O O . ALA B 1 27 ? 12.516 -6.695 -8.531 1 97.25 27 ALA B O 1
ATOM 4453 N N . LYS B 1 28 ? 14.602 -7.293 -8.016 1 96.56 28 LYS B N 1
ATOM 4454 C CA . LYS B 1 28 ? 14.219 -8.617 -7.527 1 96.56 28 LYS B CA 1
ATOM 4455 C C . LYS B 1 28 ? 13.242 -8.508 -6.359 1 96.56 28 LYS B C 1
ATOM 4457 O O . LYS B 1 28 ? 12.359 -9.359 -6.203 1 96.56 28 LYS B O 1
ATOM 4462 N N . LYS B 1 29 ? 13.391 -7.469 -5.598 1 95 29 LYS B N 1
ATOM 4463 C CA . LYS B 1 29 ? 12.539 -7.301 -4.422 1 95 29 LYS B CA 1
ATOM 4464 C C . LYS B 1 29 ? 11.344 -6.406 -4.73 1 95 29 LYS B C 1
ATOM 4466 O O . LYS B 1 29 ? 10.508 -6.148 -3.859 1 95 29 LYS B O 1
ATOM 4471 N N . GLY B 1 30 ? 11.258 -5.949 -5.961 1 94.19 30 GLY B N 1
ATOM 4472 C CA . GLY B 1 30 ? 10.141 -5.125 -6.383 1 94.19 30 GLY B CA 1
ATOM 4473 C C . GLY B 1 30 ? 10.141 -3.744 -5.75 1 94.19 30 GLY B C 1
ATOM 4474 O O . GLY B 1 30 ? 9.078 -3.148 -5.547 1 94.19 30 GLY B O 1
ATOM 4475 N N . LYS B 1 31 ? 11.305 -3.215 -5.34 1 95.62 31 LYS B N 1
ATOM 4476 C CA . LYS B 1 31 ? 11.422 -1.902 -4.707 1 95.62 31 LYS B CA 1
ATOM 4477 C C . LYS B 1 31 ? 11.391 -0.787 -5.75 1 95.62 31 LYS B C 1
ATOM 4479 O O . LYS B 1 31 ? 11.742 -1.003 -6.91 1 95.62 31 LYS B O 1
ATOM 4484 N N . PRO B 1 32 ? 10.93 0.448 -5.379 1 94.62 32 PRO B N 1
ATOM 4485 C CA . PRO B 1 32 ? 10.922 1.571 -6.316 1 94.62 32 PRO B CA 1
ATOM 4486 C C . PRO B 1 32 ? 12.32 1.973 -6.777 1 94.62 32 PRO B C 1
ATOM 4488 O O . PRO B 1 32 ? 13.297 1.757 -6.051 1 94.62 32 PRO B O 1
ATOM 4491 N N . PHE B 1 33 ? 12.391 2.602 -7.91 1 96.06 33 PHE B N 1
ATOM 4492 C CA . PHE B 1 33 ? 13.656 3.053 -8.461 1 96.06 33 PHE B CA 1
ATOM 4493 C C . PHE B 1 33 ? 14.289 4.117 -7.574 1 96.06 33 PHE B C 1
ATOM 4495 O O . PHE B 1 33 ? 15.516 4.211 -7.484 1 96.06 33 PHE B O 1
ATOM 4502 N N . THR B 1 34 ? 13.477 4.859 -6.914 1 94.94 34 THR B N 1
ATOM 4503 C CA . THR B 1 34 ? 13.945 5.957 -6.07 1 94.94 34 THR B CA 1
ATOM 4504 C C . THR B 1 34 ? 14.711 5.422 -4.867 1 94.94 34 THR B C 1
ATOM 4506 O O . THR B 1 34 ? 15.453 6.164 -4.215 1 94.94 34 THR B O 1
ATOM 4509 N N . ASP B 1 35 ? 14.516 4.16 -4.555 1 95.69 35 ASP B N 1
ATOM 4510 C CA . ASP B 1 35 ? 15.258 3.566 -3.449 1 95.69 35 ASP B CA 1
ATOM 4511 C C . ASP B 1 35 ? 16.75 3.51 -3.76 1 95.69 35 ASP B C 1
ATOM 4513 O O . ASP B 1 35 ? 17.578 3.357 -2.854 1 95.69 35 ASP B O 1
ATOM 4517 N N . GLY B 1 36 ? 17.062 3.602 -5.047 1 96.62 36 GLY B N 1
ATOM 4518 C CA . GLY B 1 36 ? 18.484 3.711 -5.395 1 96.62 36 GLY B CA 1
ATOM 4519 C C . GLY B 1 36 ? 19.156 4.891 -4.734 1 96.62 36 GLY B C 1
ATOM 4520 O O . GLY B 1 36 ? 20.312 4.785 -4.305 1 96.62 36 GLY B O 1
ATOM 4521 N N . GLU B 1 37 ? 18.5 5.934 -4.609 1 96.06 37 GLU B N 1
ATOM 4522 C CA . GLU B 1 37 ? 19.047 7.125 -3.969 1 96.06 37 GLU B CA 1
ATOM 4523 C C . GLU B 1 37 ? 19.266 6.898 -2.477 1 96.06 37 GLU B C 1
ATOM 4525 O O . GLU B 1 37 ? 20.25 7.383 -1.909 1 96.06 37 GLU B O 1
ATOM 4530 N N . LEU B 1 38 ? 18.359 6.238 -1.914 1 96.19 38 LEU B N 1
ATOM 4531 C CA . LEU B 1 38 ? 18.5 5.887 -0.505 1 96.19 38 LEU B CA 1
ATOM 4532 C C . LEU B 1 38 ? 19.719 5 -0.293 1 96.19 38 LEU B C 1
ATOM 4534 O O . LEU B 1 38 ? 20.484 5.207 0.65 1 96.19 38 LEU B O 1
ATOM 4538 N N . ILE B 1 39 ? 19.859 4.035 -1.158 1 96.81 39 ILE B N 1
ATOM 4539 C CA . ILE B 1 39 ? 21 3.125 -1.06 1 96.81 39 ILE B CA 1
ATOM 4540 C C . ILE B 1 39 ? 22.297 3.902 -1.246 1 96.81 39 ILE B C 1
ATOM 4542 O O . ILE B 1 39 ? 23.281 3.645 -0.556 1 96.81 39 ILE B O 1
ATOM 4546 N N . LYS B 1 40 ? 22.297 4.809 -2.158 1 96 40 LYS B N 1
ATOM 4547 C CA . LYS B 1 40 ? 23.484 5.641 -2.373 1 96 40 LYS B CA 1
ATOM 4548 C C . LYS B 1 40 ? 23.859 6.402 -1.104 1 96 40 LYS B C 1
ATOM 4550 O O . LYS B 1 40 ? 25.031 6.445 -0.724 1 96 40 LYS B O 1
ATOM 4555 N N . LYS B 1 41 ? 22.875 7 -0.484 1 95.94 41 LYS B N 1
ATOM 4556 C CA . LYS B 1 41 ? 23.125 7.719 0.762 1 95.94 41 LYS B CA 1
ATOM 4557 C C . LYS B 1 41 ? 23.672 6.789 1.835 1 95.94 41 LYS B C 1
ATOM 4559 O O . LYS B 1 41 ? 24.594 7.16 2.574 1 95.94 41 LYS B O 1
ATOM 4564 N N . CYS B 1 42 ? 23.125 5.594 1.931 1 96 42 CYS B N 1
ATOM 4565 C CA . CYS B 1 42 ? 23.609 4.613 2.891 1 96 42 CYS B CA 1
ATOM 4566 C C . CYS B 1 42 ? 25.062 4.234 2.596 1 96 42 CYS B C 1
ATOM 4568 O O . CYS B 1 42 ? 25.891 4.16 3.508 1 96 42 CYS B O 1
ATOM 4570 N N . LEU B 1 43 ? 25.344 4.027 1.312 1 95 43 LEU B N 1
ATOM 4571 C CA . LEU B 1 43 ? 26.703 3.664 0.898 1 95 43 LEU B CA 1
ATOM 4572 C C . LEU B 1 43 ? 27.703 4.742 1.3 1 95 43 LEU B C 1
ATOM 4574 O O . LEU B 1 43 ? 28.766 4.434 1.82 1 95 43 LEU B O 1
ATOM 4578 N N . ASN B 1 44 ? 27.281 5.941 1.104 1 94.25 44 ASN B N 1
ATOM 4579 C CA . ASN B 1 44 ? 28.172 7.055 1.424 1 94.25 44 ASN B CA 1
ATOM 4580 C C . ASN B 1 44 ? 28.406 7.168 2.928 1 94.25 44 ASN B C 1
ATOM 4582 O O . ASN B 1 44 ? 29.547 7.371 3.367 1 94.25 44 ASN B O 1
ATOM 4586 N N . GLU B 1 45 ? 27.359 7.035 3.686 1 94.62 45 GLU B N 1
ATOM 4587 C CA . GLU B 1 45 ? 27.5 7.121 5.137 1 94.62 45 GLU B CA 1
ATOM 4588 C C . GLU B 1 45 ? 28.344 5.973 5.68 1 94.62 45 GLU B C 1
ATOM 4590 O O . GLU B 1 45 ? 29.141 6.168 6.594 1 94.62 45 GLU B O 1
ATOM 4595 N N . VAL B 1 46 ? 28.125 4.809 5.125 1 94.25 46 VAL B N 1
ATOM 4596 C CA . VAL B 1 46 ? 28.875 3.641 5.574 1 94.25 46 VAL B CA 1
ATOM 4597 C C . VAL B 1 46 ? 30.344 3.787 5.18 1 94.25 46 VAL B C 1
ATOM 4599 O O . VAL B 1 46 ? 31.234 3.482 5.973 1 94.25 46 VAL B O 1
ATOM 4602 N N . ALA B 1 47 ? 30.578 4.211 3.965 1 93 47 ALA B N 1
ATOM 4603 C CA . ALA B 1 47 ? 31.953 4.395 3.496 1 93 47 ALA B CA 1
ATOM 4604 C C . ALA B 1 47 ? 32.688 5.41 4.359 1 93 47 ALA B C 1
ATOM 4606 O O . ALA B 1 47 ? 33.875 5.238 4.652 1 93 47 ALA B O 1
ATOM 4607 N N . LYS B 1 48 ? 32 6.426 4.773 1 93.06 48 LYS B N 1
ATOM 4608 C CA . LYS B 1 48 ? 32.625 7.445 5.617 1 93.06 48 LYS B CA 1
ATOM 4609 C C . LYS B 1 48 ? 33.094 6.852 6.938 1 93.06 48 LYS B C 1
ATOM 4611 O O . 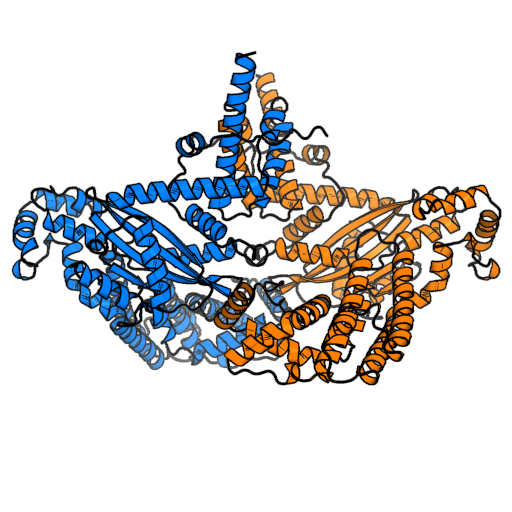LYS B 1 48 ? 34.125 7.262 7.473 1 93.06 48 LYS B O 1
ATOM 4616 N N . GLU B 1 49 ? 32.344 5.879 7.449 1 91.5 49 GLU B N 1
ATOM 4617 C CA . GLU B 1 49 ? 32.688 5.27 8.734 1 91.5 49 GLU B CA 1
ATOM 4618 C C . GLU B 1 49 ? 33.719 4.16 8.562 1 91.5 49 GLU B C 1
ATOM 4620 O O . GLU B 1 49 ? 34.656 4.043 9.359 1 91.5 49 GLU B O 1
ATOM 4625 N N . MET B 1 50 ? 33.562 3.352 7.508 1 89.56 50 MET B N 1
ATOM 4626 C CA . MET B 1 50 ? 34.312 2.105 7.41 1 89.56 50 MET B CA 1
ATOM 4627 C C . MET B 1 50 ? 35.562 2.299 6.598 1 89.56 50 MET B C 1
ATOM 4629 O O . MET B 1 50 ? 36.594 1.667 6.875 1 89.56 50 MET B O 1
ATOM 4633 N N . CYS B 1 51 ? 35.469 3.078 5.555 1 89.69 51 CYS B N 1
ATOM 4634 C CA . CYS B 1 51 ? 36.625 3.281 4.684 1 89.69 51 CYS B CA 1
ATOM 4635 C C . CYS B 1 51 ? 36.656 4.715 4.172 1 89.69 51 CYS B C 1
ATOM 4637 O O . CYS B 1 51 ? 36.531 4.953 2.973 1 89.69 51 CYS B O 1
ATOM 4639 N N . PRO B 1 52 ? 37.031 5.598 5.07 1 88.38 52 PRO B N 1
ATOM 4640 C CA . PRO B 1 52 ? 37.031 7.02 4.707 1 88.38 52 PRO B CA 1
ATOM 4641 C C . PRO B 1 52 ? 37.938 7.328 3.518 1 88.38 52 PRO B C 1
ATOM 4643 O O . PRO B 1 52 ? 37.688 8.281 2.779 1 88.38 52 PRO B O 1
ATOM 4646 N N . GLU B 1 53 ? 38.875 6.492 3.207 1 87.5 53 GLU B N 1
ATOM 4647 C CA . GLU B 1 53 ? 39.812 6.715 2.105 1 87.5 53 GLU B CA 1
ATOM 4648 C C . GLU B 1 53 ? 39.156 6.414 0.761 1 87.5 53 GLU B C 1
ATOM 4650 O O . GLU B 1 53 ? 39.594 6.895 -0.279 1 87.5 53 GLU B O 1
ATOM 4655 N N . ASN B 1 54 ? 38.125 5.711 0.771 1 86.38 54 ASN B N 1
ATOM 4656 C CA . ASN B 1 54 ? 37.469 5.285 -0.469 1 86.38 54 ASN B CA 1
ATOM 4657 C C . ASN B 1 54 ? 36.125 5.949 -0.655 1 86.38 54 ASN B C 1
ATOM 4659 O O . ASN B 1 54 ? 35.312 5.488 -1.454 1 86.38 54 ASN B O 1
ATOM 4663 N N . VAL B 1 55 ? 35.844 6.949 0.03 1 88.44 55 VAL B N 1
ATOM 4664 C CA . VAL B 1 55 ? 34.531 7.574 0.011 1 88.44 55 VAL B CA 1
ATOM 4665 C C . VAL B 1 55 ? 34.219 8.07 -1.399 1 88.44 55 VAL B C 1
ATOM 4667 O O . VAL B 1 55 ? 33.062 7.973 -1.854 1 88.44 55 VAL B O 1
ATOM 4670 N N . ASP B 1 56 ? 35.156 8.523 -2.084 1 87.69 56 ASP B N 1
ATOM 4671 C CA . ASP B 1 56 ? 34.938 9.055 -3.43 1 87.69 56 ASP B CA 1
ATOM 4672 C C . ASP B 1 56 ? 34.562 7.941 -4.406 1 87.69 56 ASP B C 1
ATOM 4674 O O . ASP B 1 56 ? 33.781 8.164 -5.34 1 87.69 56 ASP B O 1
ATOM 4678 N N . LEU B 1 57 ? 35.125 6.836 -4.156 1 86.69 57 LEU B N 1
ATOM 4679 C CA . LEU B 1 57 ? 34.844 5.695 -5.012 1 86.69 57 LEU B CA 1
ATOM 4680 C C . LEU B 1 57 ? 33.344 5.336 -4.926 1 86.69 57 LEU B C 1
ATOM 4682 O O . LEU B 1 57 ? 32.719 5.016 -5.941 1 86.69 57 LEU B O 1
ATOM 4686 N N . PHE B 1 58 ? 32.844 5.426 -3.787 1 88.94 58 PHE B N 1
ATOM 4687 C CA . PHE B 1 58 ? 31.469 5.062 -3.57 1 88.94 58 PHE B CA 1
ATOM 4688 C C . PHE B 1 58 ? 30.531 6.164 -4.062 1 88.94 58 PHE B C 1
ATOM 4690 O O . PHE B 1 58 ? 29.438 5.883 -4.566 1 88.94 58 PHE B O 1
ATOM 4697 N N . SER B 1 59 ? 30.969 7.359 -3.904 1 89.31 59 SER B N 1
ATOM 4698 C CA . SER B 1 59 ? 30.172 8.5 -4.352 1 89.31 59 SER B CA 1
ATOM 4699 C C . SER B 1 59 ? 30.031 8.523 -5.871 1 89.31 59 SER B C 1
ATOM 4701 O O . SER B 1 59 ? 29.109 9.133 -6.41 1 89.31 59 SER B O 1
ATOM 4703 N N . ALA B 1 60 ? 30.906 7.816 -6.527 1 90.62 60 ALA B N 1
ATOM 4704 C CA . ALA B 1 60 ? 30.922 7.793 -7.988 1 90.62 60 ALA B CA 1
ATOM 4705 C C . ALA B 1 60 ? 29.844 6.852 -8.531 1 90.62 60 ALA B C 1
ATOM 4707 O O . ALA B 1 60 ? 29.5 6.914 -9.719 1 90.62 60 ALA B O 1
ATOM 4708 N N . ILE B 1 61 ? 29.328 6.023 -7.75 1 93.56 61 ILE B N 1
ATOM 4709 C CA . ILE B 1 61 ? 28.312 5.078 -8.188 1 93.56 61 ILE B CA 1
ATOM 4710 C C . ILE B 1 61 ? 27 5.82 -8.477 1 93.56 61 ILE B C 1
ATOM 4712 O O . ILE B 1 61 ? 26.5 6.566 -7.629 1 93.56 61 ILE B O 1
ATOM 4716 N N . SER B 1 62 ? 26.438 5.688 -9.641 1 93.75 62 SER B N 1
ATOM 4717 C CA . SER B 1 62 ? 25.188 6.355 -10.016 1 93.75 62 SER B CA 1
ATOM 4718 C C . SER B 1 62 ? 23.984 5.492 -9.672 1 93.75 62 SER B C 1
ATOM 4720 O O . SER B 1 62 ? 23.812 4.406 -10.227 1 93.75 62 SER B O 1
ATOM 4722 N N . LEU B 1 63 ? 23.203 6.02 -8.82 1 96.19 63 LEU B N 1
ATOM 4723 C CA . LEU B 1 63 ? 22.031 5.262 -8.391 1 96.19 63 LEU B CA 1
ATOM 4724 C C . LEU B 1 63 ? 20.781 6.145 -8.367 1 96.19 63 LEU B C 1
ATOM 4726 O O . LEU B 1 63 ? 19.891 5.941 -7.539 1 96.19 63 LEU B O 1
ATOM 4730 N N . SER B 1 64 ? 20.734 7.148 -9.242 1 95.44 64 SER B N 1
ATOM 4731 C CA . SER B 1 64 ? 19.516 7.934 -9.375 1 95.44 64 SER B CA 1
ATOM 4732 C C . SER B 1 64 ? 18.359 7.078 -9.867 1 95.44 64 SER B C 1
ATOM 4734 O O . SER B 1 64 ? 18.562 5.996 -10.422 1 95.44 64 SER B O 1
ATOM 4736 N N . ALA B 1 65 ? 17.172 7.559 -9.68 1 95.19 65 ALA B N 1
ATOM 4737 C CA . ALA B 1 65 ? 15.992 6.816 -10.102 1 95.19 65 ALA B CA 1
ATOM 4738 C C . ALA B 1 65 ? 16.047 6.496 -11.594 1 95.19 65 ALA B C 1
ATOM 4740 O O . ALA B 1 65 ? 15.727 5.375 -12 1 95.19 65 ALA B O 1
ATOM 4741 N N . ASN B 1 66 ? 16.422 7.445 -12.344 1 94.56 66 ASN B N 1
ATOM 4742 C CA . ASN B 1 66 ? 16.5 7.258 -13.789 1 94.56 66 ASN B CA 1
ATOM 4743 C C . ASN B 1 66 ? 17.578 6.238 -14.164 1 94.56 66 ASN B C 1
ATOM 4745 O O . ASN B 1 66 ? 17.375 5.426 -15.07 1 94.56 66 ASN B O 1
ATOM 4749 N N . THR B 1 67 ? 18.703 6.355 -13.516 1 95.44 67 THR B N 1
ATOM 4750 C CA . THR B 1 67 ? 19.797 5.414 -13.789 1 95.44 67 THR B CA 1
ATOM 4751 C C . THR B 1 67 ? 19.375 3.99 -13.43 1 95.44 67 THR B C 1
ATOM 4753 O O . THR B 1 67 ? 19.594 3.057 -14.203 1 95.44 67 THR B O 1
ATOM 4756 N N . VAL B 1 68 ? 18.812 3.846 -12.273 1 97 68 VAL B N 1
ATOM 4757 C CA . VAL B 1 68 ? 18.359 2.529 -11.828 1 97 68 VAL B CA 1
ATOM 4758 C C . VAL B 1 68 ? 17.344 1.961 -12.82 1 97 68 VAL B C 1
ATOM 4760 O O . VAL B 1 68 ? 17.406 0.778 -13.164 1 97 68 VAL B O 1
ATOM 4763 N N . ALA B 1 69 ? 16.391 2.779 -13.273 1 96.94 69 ALA B N 1
ATOM 4764 C CA . ALA B 1 69 ? 15.398 2.35 -14.25 1 96.94 69 ALA B CA 1
ATOM 4765 C C . ALA B 1 69 ? 16.062 1.828 -15.523 1 96.94 69 ALA B C 1
ATOM 4767 O O . ALA B 1 69 ? 15.664 0.79 -16.062 1 96.94 69 ALA B O 1
ATOM 4768 N N . ARG B 1 70 ? 17.047 2.539 -16 1 95.75 70 ARG B N 1
ATOM 4769 C CA . ARG B 1 70 ? 17.75 2.139 -17.219 1 95.75 70 ARG B CA 1
ATOM 4770 C C . ARG B 1 70 ? 18.5 0.819 -17 1 95.75 70 ARG B C 1
ATOM 4772 O O . ARG B 1 70 ? 18.516 -0.03 -17.906 1 95.75 70 ARG B O 1
ATOM 4779 N N . ARG B 1 71 ? 19.141 0.697 -15.883 1 97 71 ARG B N 1
ATOM 4780 C CA . ARG B 1 71 ? 19.844 -0.552 -15.578 1 97 71 ARG B CA 1
ATOM 4781 C C . ARG B 1 71 ? 18.859 -1.725 -15.555 1 97 71 ARG B C 1
ATOM 4783 O O . ARG B 1 71 ? 19.188 -2.814 -16.031 1 97 71 ARG B O 1
ATOM 4790 N N . VAL B 1 72 ? 17.719 -1.525 -14.953 1 97.5 72 VAL B N 1
ATOM 4791 C CA . VAL B 1 72 ? 16.688 -2.561 -14.875 1 97.5 72 VAL B CA 1
ATOM 4792 C C . VAL B 1 72 ? 16.266 -2.977 -16.281 1 97.5 72 VAL B C 1
ATOM 4794 O O . VAL B 1 72 ? 16.078 -4.164 -16.547 1 97.5 72 VAL B O 1
ATOM 4797 N N . GLU B 1 73 ? 16.125 -2.014 -17.188 1 96.88 73 GLU B N 1
ATOM 4798 C CA . GLU B 1 73 ? 15.797 -2.307 -18.578 1 96.88 73 GLU B CA 1
ATOM 4799 C C . GLU B 1 73 ? 16.859 -3.199 -19.219 1 96.88 73 GLU B C 1
ATOM 4801 O O . GLU B 1 73 ? 16.531 -4.156 -19.922 1 96.88 73 GLU B O 1
ATOM 4806 N N . HIS B 1 74 ? 18.109 -2.842 -18.953 1 96.31 74 HIS B N 1
ATOM 4807 C CA . HIS B 1 74 ? 19.203 -3.625 -19.516 1 96.31 74 HIS B CA 1
ATOM 4808 C C . HIS B 1 74 ? 19.188 -5.051 -18.969 1 96.31 74 HIS B C 1
ATOM 4810 O O . HIS B 1 74 ? 19.422 -6.004 -19.719 1 96.31 74 HIS B O 1
ATOM 4816 N N . ILE B 1 75 ? 18.938 -5.137 -17.719 1 97.81 75 ILE B N 1
ATOM 4817 C CA . ILE B 1 75 ? 18.922 -6.449 -17.078 1 97.81 75 ILE B CA 1
ATOM 4818 C C . ILE B 1 75 ? 17.797 -7.293 -17.656 1 97.81 75 ILE B C 1
ATOM 4820 O O . ILE B 1 75 ? 17.984 -8.469 -17.984 1 97.81 75 ILE B O 1
ATOM 4824 N N . GLU B 1 76 ? 16.625 -6.723 -17.75 1 97.12 76 GLU B N 1
ATOM 4825 C CA . GLU B 1 76 ? 15.477 -7.438 -18.312 1 97.12 76 GLU B CA 1
ATOM 4826 C C . GLU B 1 76 ? 15.773 -7.93 -19.719 1 97.12 76 GLU B C 1
ATOM 4828 O O . GLU B 1 76 ? 15.438 -9.062 -20.062 1 97.12 76 GLU B O 1
ATOM 4833 N N . ARG B 1 77 ? 16.422 -7.074 -20.547 1 95.62 77 ARG B N 1
ATOM 4834 C CA . ARG B 1 77 ? 16.766 -7.461 -21.922 1 95.62 77 ARG B CA 1
ATOM 4835 C C . ARG B 1 77 ? 17.719 -8.656 -21.922 1 95.62 77 ARG B C 1
ATOM 4837 O O . ARG B 1 77 ? 17.594 -9.539 -22.766 1 95.62 77 ARG B O 1
ATOM 4844 N N . ASN B 1 78 ? 18.594 -8.586 -21.016 1 97.31 78 ASN B N 1
ATOM 4845 C CA . ASN B 1 78 ? 19.531 -9.695 -20.922 1 97.31 78 ASN B CA 1
ATOM 4846 C C . ASN B 1 78 ? 18.828 -10.992 -20.516 1 97.31 78 ASN B C 1
ATOM 4848 O O . ASN B 1 78 ? 19.109 -12.055 -21.078 1 97.31 78 ASN B O 1
ATOM 4852 N N . ILE B 1 79 ? 17.938 -10.914 -19.562 1 97.25 79 ILE B N 1
ATOM 4853 C CA . ILE B 1 79 ? 17.203 -12.078 -19.109 1 97.25 79 ILE B CA 1
ATOM 4854 C C . ILE B 1 79 ? 16.359 -12.641 -20.25 1 97.25 79 ILE B C 1
ATOM 4856 O O . ILE B 1 79 ? 16.312 -13.852 -20.469 1 97.25 79 ILE B O 1
ATOM 4860 N N . LYS B 1 80 ? 15.695 -11.789 -21 1 96.06 80 LYS B N 1
ATOM 4861 C CA . LYS B 1 80 ? 14.891 -12.211 -22.141 1 96.06 80 LYS B CA 1
ATOM 4862 C C . LYS B 1 80 ? 15.758 -12.891 -23.203 1 96.06 80 LYS B C 1
ATOM 4864 O O . LYS B 1 80 ? 15.336 -13.859 -23.828 1 96.06 80 LYS B O 1
ATOM 4869 N N . SER B 1 81 ? 16.922 -12.336 -23.375 1 96 81 SER B N 1
ATOM 4870 C CA . SER B 1 81 ? 17.844 -12.938 -24.344 1 96 81 SER B CA 1
ATOM 4871 C C . SER B 1 81 ? 18.266 -14.336 -23.906 1 96 81 SER B C 1
ATOM 4873 O O . SER B 1 81 ? 18.391 -15.242 -24.734 1 96 81 SER B O 1
ATOM 4875 N N . GLN B 1 82 ? 18.516 -14.453 -22.625 1 97.06 82 GLN B N 1
ATOM 4876 C CA . GLN B 1 82 ? 18.859 -15.766 -22.094 1 97.06 82 GLN B CA 1
ATOM 4877 C C . GLN B 1 82 ? 17.719 -16.766 -22.297 1 97.06 82 GLN B C 1
ATOM 4879 O O . GLN B 1 82 ? 17.953 -17.922 -22.641 1 97.06 82 GLN B O 1
ATOM 4884 N N . LEU B 1 83 ? 16.547 -16.328 -22.062 1 97.12 83 LEU B N 1
ATOM 4885 C CA . LEU B 1 83 ? 15.375 -17.188 -22.25 1 97.12 83 LEU B CA 1
ATOM 4886 C C . LEU B 1 83 ? 15.227 -17.562 -23.719 1 97.12 83 LEU B C 1
ATOM 4888 O O . LEU B 1 83 ? 14.883 -18.703 -24.047 1 97.12 83 LEU B O 1
ATOM 4892 N N . LYS B 1 84 ? 15.445 -16.625 -24.578 1 96.62 84 LYS B N 1
ATOM 4893 C CA . LYS B 1 84 ? 15.383 -16.891 -26.016 1 96.62 84 LYS B CA 1
ATOM 4894 C C . LYS B 1 84 ? 16.375 -17.984 -26.406 1 96.62 84 LYS B C 1
ATOM 4896 O O . LYS B 1 84 ? 16.047 -18.859 -27.219 1 96.62 84 LYS B O 1
ATOM 4901 N N . ASP B 1 85 ? 17.516 -17.875 -25.859 1 96 85 ASP B N 1
ATOM 4902 C CA . ASP B 1 85 ? 18.531 -18.875 -26.125 1 96 85 ASP B CA 1
ATOM 4903 C C . ASP B 1 85 ? 18.109 -20.266 -25.641 1 96 85 ASP B C 1
ATOM 4905 O O . ASP B 1 85 ? 18.281 -21.266 -26.344 1 96 85 ASP B O 1
ATOM 4909 N N . LYS B 1 86 ? 17.547 -20.344 -24.5 1 96.56 86 LYS B N 1
ATOM 4910 C CA . LYS B 1 86 ? 17.062 -21.609 -23.969 1 96.56 86 LYS B CA 1
ATOM 4911 C C . LYS B 1 86 ? 15.891 -22.141 -24.766 1 96.56 86 LYS B C 1
ATOM 4913 O O . LYS B 1 86 ? 15.781 -23.344 -25 1 96.56 86 LYS B O 1
ATOM 4918 N N . ALA B 1 87 ? 15 -21.266 -25.141 1 96.38 87 ALA B N 1
ATOM 4919 C CA . ALA B 1 87 ? 13.773 -21.625 -25.844 1 96.38 87 ALA B CA 1
ATOM 4920 C C . ALA B 1 87 ? 14.086 -22.266 -27.188 1 96.38 87 ALA B C 1
ATOM 4922 O O . ALA B 1 87 ? 13.344 -23.125 -27.656 1 96.38 87 ALA B O 1
ATOM 4923 N N . SER B 1 88 ? 15.188 -21.859 -27.781 1 95.12 88 SER B N 1
ATOM 4924 C CA . SER B 1 88 ? 15.578 -22.406 -29.078 1 95.12 88 SER B CA 1
ATOM 4925 C C . SER B 1 88 ? 15.906 -23.891 -28.984 1 95.12 88 SER B C 1
ATOM 4927 O O . SER B 1 88 ? 15.875 -24.609 -29.984 1 95.12 88 SER B O 1
ATOM 4929 N N . LYS B 1 89 ? 16.141 -24.359 -27.812 1 95.81 89 LYS B N 1
ATOM 4930 C CA . LYS B 1 89 ? 16.562 -25.734 -27.625 1 95.81 89 LYS B CA 1
ATOM 4931 C C . LYS B 1 89 ? 15.406 -26.594 -27.094 1 95.81 89 LYS B C 1
ATOM 4933 O O . LYS B 1 89 ? 15.578 -27.781 -26.828 1 95.81 89 LYS B O 1
ATOM 4938 N N . PHE B 1 90 ? 14.266 -26.031 -27.016 1 97.12 90 PHE B N 1
ATOM 4939 C CA . PHE B 1 90 ? 13.125 -26.766 -26.469 1 97.12 90 PHE B CA 1
ATOM 4940 C C . PHE B 1 90 ? 12.688 -27.875 -27.422 1 97.12 90 PHE B C 1
ATOM 4942 O O . PHE B 1 90 ? 12.594 -27.656 -28.625 1 97.12 90 PHE B O 1
ATOM 4949 N N . VAL B 1 91 ? 12.453 -29.016 -26.906 1 96.25 91 VAL B N 1
ATOM 4950 C CA . VAL B 1 91 ? 11.812 -30.094 -27.656 1 96.25 91 VAL B CA 1
ATOM 4951 C C . VAL B 1 91 ? 10.297 -29.922 -27.609 1 96.25 91 VAL B C 1
ATOM 4953 O O . VAL B 1 91 ? 9.602 -30.203 -28.594 1 96.25 91 VAL B O 1
ATOM 4956 N N . CYS B 1 92 ? 9.805 -29.5 -26.531 1 96.38 92 CYS B N 1
ATOM 4957 C CA . CYS B 1 92 ? 8.406 -29.125 -26.359 1 96.38 92 CYS B CA 1
ATOM 4958 C C . CYS B 1 92 ? 8.234 -28.125 -25.234 1 96.38 92 CYS B C 1
ATOM 4960 O O . CYS B 1 92 ? 9.164 -27.891 -24.469 1 96.38 92 CYS B O 1
ATOM 4962 N N . PHE B 1 93 ? 7.145 -27.453 -25.203 1 97.62 93 PHE B N 1
ATOM 4963 C CA . PHE B 1 93 ? 6.863 -26.484 -24.141 1 97.62 93 PHE B CA 1
ATOM 4964 C C . PHE B 1 93 ? 5.363 -26.375 -23.906 1 97.62 93 PHE B C 1
ATOM 4966 O O . PHE B 1 93 ? 4.562 -26.859 -24.703 1 97.62 93 PHE B O 1
ATOM 4973 N N . SER B 1 94 ? 4.988 -25.906 -22.797 1 97.69 94 SER B N 1
ATOM 4974 C CA . SER B 1 94 ? 3.619 -25.578 -22.422 1 97.69 94 SER B CA 1
ATOM 4975 C C . SER B 1 94 ? 3.527 -24.172 -21.828 1 97.69 94 SER B C 1
ATOM 4977 O O . SER B 1 94 ? 4.551 -23.562 -21.5 1 97.69 94 SER B O 1
ATOM 4979 N N . VAL B 1 95 ? 2.256 -23.656 -21.781 1 96.94 95 VAL B N 1
ATOM 4980 C CA . VAL B 1 95 ? 2.1 -22.281 -21.297 1 96.94 95 VAL B CA 1
ATOM 4981 C C . VAL B 1 95 ? 0.989 -22.219 -20.25 1 96.94 95 VAL B C 1
ATOM 4983 O O . VAL B 1 95 ? 0.074 -23.047 -20.266 1 96.94 95 VAL B O 1
ATOM 4986 N N . ALA B 1 96 ? 1.145 -21.406 -19.359 1 96.62 96 ALA B N 1
ATOM 4987 C CA . ALA B 1 96 ? 0.128 -21.062 -18.359 1 96.62 96 ALA B CA 1
ATOM 4988 C C . ALA B 1 96 ? -0.196 -19.578 -18.406 1 96.62 96 ALA B C 1
ATOM 4990 O O . ALA B 1 96 ? 0.708 -18.734 -18.469 1 96.62 96 ALA B O 1
ATOM 4991 N N . LEU B 1 97 ? -1.497 -19.266 -18.469 1 95.94 97 LEU B N 1
ATOM 4992 C CA . LEU B 1 97 ? -1.928 -17.875 -18.594 1 95.94 97 LEU B CA 1
ATOM 4993 C C . LEU B 1 97 ? -2.957 -17.531 -17.516 1 95.94 97 LEU B C 1
ATOM 4995 O O . LEU B 1 97 ? -3.77 -18.375 -17.141 1 95.94 97 LEU B O 1
ATOM 4999 N N . ASP B 1 98 ? -2.877 -16.391 -17.062 1 94.06 98 ASP B N 1
ATOM 5000 C CA . ASP B 1 98 ? -3.863 -15.828 -16.141 1 94.06 98 ASP B CA 1
ATOM 5001 C C . ASP B 1 98 ? -3.875 -14.297 -16.219 1 94.06 98 ASP B C 1
ATOM 5003 O O . ASP B 1 98 ? -2.914 -13.688 -16.688 1 94.06 98 ASP B O 1
ATOM 5007 N N . GLU B 1 99 ? -5.012 -13.766 -15.93 1 92.88 99 GLU B N 1
ATOM 5008 C CA . GLU B 1 99 ? -5.18 -12.312 -15.984 1 92.88 99 GLU B CA 1
ATOM 5009 C C . GLU B 1 99 ? -5.641 -11.758 -14.641 1 92.88 99 GLU B C 1
ATOM 5011 O O . GLU B 1 99 ? -6.406 -12.414 -13.922 1 92.88 99 GLU B O 1
ATOM 5016 N N . SER B 1 100 ? -5.086 -10.617 -14.281 1 90 100 SER B N 1
ATOM 5017 C CA . SER B 1 100 ? -5.508 -9.922 -13.07 1 90 100 SER B CA 1
ATOM 5018 C C . SER B 1 100 ? -5.484 -8.414 -13.266 1 90 100 SER B C 1
ATOM 5020 O O . SER B 1 100 ? -4.754 -7.902 -14.117 1 90 100 SER B O 1
ATOM 5022 N N . ILE B 1 101 ? -6.266 -7.715 -12.516 1 88.44 101 ILE B N 1
ATOM 5023 C CA . ILE B 1 101 ? -6.371 -6.266 -12.633 1 88.44 101 ILE B CA 1
ATOM 5024 C C . ILE B 1 101 ? -5.398 -5.598 -11.664 1 88.44 101 ILE B C 1
ATOM 5026 O O . ILE B 1 101 ? -5.316 -5.984 -10.492 1 88.44 101 ILE B O 1
ATOM 5030 N N . ASP B 1 102 ? -4.68 -4.664 -12.102 1 88.94 102 ASP B N 1
ATOM 5031 C CA . ASP B 1 102 ? -3.75 -3.967 -11.219 1 88.94 102 ASP B CA 1
ATOM 5032 C C . ASP B 1 102 ? -4.41 -2.752 -10.57 1 88.94 102 ASP B C 1
ATOM 5034 O O . ASP B 1 102 ? -5.617 -2.547 -10.711 1 88.94 102 ASP B O 1
ATOM 5038 N N . VAL B 1 103 ? -3.691 -1.965 -9.828 1 84.69 103 VAL B N 1
ATOM 5039 C CA . VAL B 1 103 ? -4.203 -0.862 -9.023 1 84.69 103 VAL B CA 1
ATOM 5040 C C . VAL B 1 103 ? -4.785 0.217 -9.93 1 84.69 103 VAL B C 1
ATOM 5042 O O . VAL B 1 103 ? -5.691 0.953 -9.531 1 84.69 103 VAL B O 1
ATOM 5045 N N . SER B 1 104 ? -4.332 0.346 -11.172 1 80.25 104 SER B N 1
ATOM 5046 C CA . SER B 1 104 ? -4.828 1.335 -12.125 1 80.25 104 SER B CA 1
ATOM 5047 C C . SER B 1 104 ? -6 0.785 -12.93 1 80.25 104 SER B C 1
ATOM 5049 O O . SER B 1 104 ? -6.375 1.355 -13.953 1 80.25 104 SER B O 1
ATOM 5051 N N . ASP B 1 105 ? -6.445 -0.442 -12.602 1 80.56 105 ASP B N 1
ATOM 5052 C CA . ASP B 1 105 ? -7.59 -1.099 -13.227 1 80.56 105 ASP B CA 1
ATOM 5053 C C . ASP B 1 105 ? -7.242 -1.591 -14.625 1 80.56 105 ASP B C 1
ATOM 5055 O O . ASP B 1 105 ? -8.109 -1.66 -15.5 1 80.56 105 ASP B O 1
ATOM 5059 N N . THR B 1 106 ? -6.062 -1.75 -14.789 1 86.81 106 THR B N 1
ATOM 5060 C CA . THR B 1 106 ? -5.598 -2.35 -16.031 1 86.81 106 THR B CA 1
ATOM 5061 C C . THR B 1 106 ? -5.438 -3.859 -15.883 1 86.81 106 THR B C 1
ATOM 5063 O O . THR B 1 106 ? -4.875 -4.332 -14.891 1 86.81 106 THR B O 1
ATOM 5066 N N . SER B 1 107 ? -6.027 -4.582 -16.844 1 89.56 107 SER B N 1
ATOM 5067 C CA . SER B 1 107 ? -5.863 -6.031 -16.828 1 89.56 107 SER B CA 1
ATOM 5068 C C . SER B 1 107 ? -4.453 -6.43 -17.266 1 89.56 107 SER B C 1
ATOM 5070 O O . SER B 1 107 ? -3.969 -6 -18.312 1 89.56 107 SER B O 1
ATOM 5072 N N . GLN B 1 108 ? -3.811 -7.152 -16.406 1 94.12 108 GLN B N 1
ATOM 5073 C CA . GLN B 1 108 ? -2.471 -7.652 -16.703 1 94.12 108 GLN B CA 1
ATOM 5074 C C . GLN B 1 108 ? -2.5 -9.141 -17.031 1 94.12 108 GLN B C 1
ATOM 5076 O O . GLN B 1 108 ? -2.912 -9.961 -16.203 1 94.12 108 GLN B O 1
ATOM 5081 N N . LEU B 1 109 ? -2.047 -9.461 -18.219 1 95.81 109 LEU B N 1
ATOM 5082 C CA . LEU B 1 109 ? -1.979 -10.852 -18.672 1 95.81 109 LEU B CA 1
ATOM 5083 C C . LEU B 1 109 ? -0.579 -11.422 -18.453 1 95.81 109 LEU B C 1
ATOM 5085 O O . LEU B 1 109 ? 0.404 -10.852 -18.938 1 95.81 109 LEU B O 1
ATOM 5089 N N . LEU B 1 110 ? -0.523 -12.469 -17.703 1 97.12 110 LEU B N 1
ATOM 5090 C CA . LEU B 1 110 ? 0.75 -13.156 -17.484 1 97.12 110 LEU B CA 1
ATOM 5091 C C . LEU B 1 110 ? 0.847 -14.398 -18.359 1 97.12 110 LEU B C 1
ATOM 5093 O O . LEU B 1 110 ? -0.136 -15.125 -18.531 1 97.12 110 LEU B O 1
ATOM 5097 N N . LEU B 1 111 ? 1.955 -14.57 -18.984 1 97.06 111 LEU B N 1
ATOM 5098 C CA . LEU B 1 111 ? 2.248 -15.758 -19.766 1 97.06 111 LEU B CA 1
ATOM 5099 C C . LEU B 1 111 ? 3.508 -16.453 -19.266 1 97.06 111 LEU B C 1
ATOM 5101 O O . LEU B 1 111 ? 4.609 -15.906 -19.375 1 97.06 111 LEU B O 1
ATOM 5105 N N . PHE B 1 112 ? 3.387 -17.609 -18.656 1 97.62 112 PHE B N 1
ATOM 5106 C CA . PHE B 1 112 ? 4.512 -18.438 -18.219 1 97.62 112 PHE B CA 1
ATOM 5107 C C . PHE B 1 112 ? 4.762 -19.562 -19.219 1 97.62 112 PHE B C 1
ATOM 5109 O O . PHE B 1 112 ? 3.822 -20.078 -19.828 1 97.62 112 PHE B O 1
ATOM 5116 N N . ILE B 1 113 ? 5.988 -19.938 -19.328 1 97.44 113 ILE B N 1
ATOM 5117 C CA . ILE B 1 113 ? 6.363 -21.047 -20.188 1 97.44 113 ILE B CA 1
ATOM 5118 C C . ILE B 1 113 ? 7.141 -22.094 -19.391 1 97.44 113 ILE B C 1
ATOM 5120 O O . ILE B 1 113 ? 7.855 -21.75 -18.438 1 97.44 113 ILE B O 1
ATOM 5124 N N . ARG B 1 114 ? 6.871 -23.266 -19.609 1 97.5 114 ARG B N 1
ATOM 5125 C CA . ARG B 1 114 ? 7.676 -24.391 -19.125 1 97.5 114 ARG B CA 1
ATOM 5126 C C . ARG B 1 114 ? 8.195 -25.219 -20.297 1 97.5 114 ARG B C 1
ATOM 5128 O O . ARG B 1 114 ? 7.426 -25.906 -20.969 1 97.5 114 ARG B O 1
ATOM 5135 N N . GLY B 1 115 ? 9.484 -25.109 -20.562 1 97 115 GLY B N 1
ATOM 5136 C CA . GLY B 1 115 ? 10.109 -25.844 -21.641 1 97 115 GLY B CA 1
ATOM 5137 C C . GLY B 1 115 ? 11.094 -26.891 -21.156 1 97 115 GLY B C 1
ATOM 5138 O O . GLY B 1 115 ? 11.586 -26.812 -20.031 1 97 115 GLY B O 1
ATOM 5139 N N . ILE B 1 116 ? 11.219 -27.859 -22.016 1 97.19 116 ILE B N 1
ATOM 5140 C CA . ILE B 1 116 ? 12.156 -28.922 -21.703 1 97.19 116 ILE B CA 1
ATOM 5141 C C . ILE B 1 116 ? 13.023 -29.219 -22.922 1 97.19 116 ILE B C 1
ATOM 5143 O O . ILE B 1 116 ? 12.531 -29.219 -24.062 1 97.19 116 ILE B O 1
ATOM 5147 N N . ASN B 1 117 ? 14.312 -29.359 -22.688 1 96.31 117 ASN B N 1
ATOM 5148 C CA . ASN B 1 117 ? 15.195 -29.688 -23.812 1 96.31 117 ASN B CA 1
ATOM 5149 C C . ASN B 1 117 ? 15.5 -31.188 -23.859 1 96.31 117 ASN B C 1
ATOM 5151 O O . ASN B 1 117 ? 14.938 -31.969 -23.078 1 96.31 117 ASN B O 1
ATOM 5155 N N . ALA B 1 118 ? 16.328 -31.594 -24.781 1 93.06 118 ALA B N 1
ATOM 5156 C CA . ALA B 1 118 ? 16.609 -33 -25.016 1 93.06 118 ALA B CA 1
ATOM 5157 C C . ALA B 1 118 ? 17.328 -33.625 -23.828 1 93.06 118 ALA B C 1
ATOM 5159 O O . ALA B 1 118 ? 17.266 -34.844 -23.609 1 93.06 118 ALA B O 1
ATOM 5160 N N . ASN B 1 119 ? 17.969 -32.781 -23.016 1 93.5 119 ASN B N 1
ATOM 5161 C CA . ASN B 1 119 ? 18.688 -33.25 -21.844 1 93.5 119 ASN B CA 1
ATOM 5162 C C . ASN B 1 119 ? 17.828 -33.188 -20.578 1 93.5 119 ASN B C 1
ATOM 5164 O O . ASN B 1 119 ? 18.359 -33.281 -19.469 1 93.5 119 ASN B O 1
ATOM 5168 N N . PHE B 1 120 ? 16.562 -33 -20.719 1 96 120 PHE B N 1
ATOM 5169 C CA . PHE B 1 120 ? 15.57 -32.969 -19.656 1 96 120 PHE B CA 1
ATOM 5170 C C . PHE B 1 120 ? 15.844 -31.828 -18.688 1 96 120 PHE B C 1
ATOM 5172 O O . PHE B 1 120 ? 15.625 -31.969 -17.484 1 96 120 PHE B O 1
ATOM 5179 N N . GLU B 1 121 ? 16.422 -30.75 -19.203 1 95.12 121 GLU B N 1
ATOM 5180 C CA . GLU B 1 121 ? 16.516 -29.516 -18.438 1 95.12 121 GLU B CA 1
ATOM 5181 C C . GLU B 1 121 ? 15.219 -28.703 -18.547 1 95.12 121 GLU B C 1
ATOM 5183 O O . GLU B 1 121 ? 14.773 -28.375 -19.641 1 95.12 121 GLU B O 1
ATOM 5188 N N . ILE B 1 122 ? 14.711 -28.516 -17.422 1 96.19 122 ILE B N 1
ATOM 5189 C CA . ILE B 1 122 ? 13.422 -27.828 -17.375 1 96.19 122 ILE B CA 1
ATOM 5190 C C . ILE B 1 122 ? 13.648 -26.328 -17.203 1 96.19 122 ILE B C 1
ATOM 5192 O O . ILE B 1 122 ? 14.477 -25.906 -16.391 1 96.19 122 ILE B O 1
ATOM 5196 N N . THR B 1 123 ? 12.984 -25.469 -18 1 96.31 123 THR B N 1
ATOM 5197 C CA . THR B 1 123 ? 13 -24.016 -17.891 1 96.31 123 THR B CA 1
ATOM 5198 C C . THR B 1 123 ? 11.594 -23.484 -17.625 1 96.31 123 THR B C 1
ATOM 5200 O O . THR B 1 123 ? 10.688 -23.688 -18.438 1 96.31 123 THR B O 1
ATOM 5203 N N . GLU B 1 124 ? 11.414 -22.969 -16.516 1 96.38 124 GLU B N 1
ATOM 5204 C CA . GLU B 1 124 ? 10.156 -22.344 -16.125 1 96.38 124 GLU B CA 1
ATOM 5205 C C . GLU B 1 124 ? 10.336 -20.844 -15.906 1 96.38 124 GLU B C 1
ATOM 5207 O O . GLU B 1 124 ? 11.016 -20.422 -14.961 1 96.38 124 GLU B O 1
ATOM 5212 N N . GLU B 1 125 ? 9.742 -20.016 -16.781 1 97.06 125 GLU B N 1
ATOM 5213 C CA . GLU B 1 125 ? 10.008 -18.594 -16.719 1 97.06 125 GLU B CA 1
ATOM 5214 C C . GLU B 1 125 ? 8.789 -17.781 -17.156 1 97.06 125 GLU B C 1
ATOM 5216 O O . GLU B 1 125 ? 7.922 -18.297 -17.875 1 97.06 125 GLU B O 1
ATOM 5221 N N . LEU B 1 126 ? 8.695 -16.609 -16.719 1 97.38 126 LEU B N 1
ATOM 5222 C CA . LEU B 1 126 ? 7.723 -15.633 -17.203 1 97.38 126 LEU B CA 1
ATOM 5223 C C . LEU B 1 126 ? 8.141 -15.078 -18.547 1 97.38 126 LEU B C 1
ATOM 5225 O O . LEU B 1 126 ? 9.219 -14.484 -18.688 1 97.38 126 LEU B O 1
ATOM 5229 N N . VAL B 1 127 ? 7.312 -15.328 -19.516 1 95.25 127 VAL B N 1
ATOM 5230 C CA . VAL B 1 127 ? 7.629 -14.914 -20.875 1 95.25 127 VAL B CA 1
ATOM 5231 C C . VAL B 1 127 ? 7.305 -13.43 -21.062 1 95.25 127 VAL B C 1
ATOM 5233 O O . VAL B 1 127 ? 8.07 -12.695 -21.688 1 95.25 127 VAL B O 1
ATOM 5236 N N . SER B 1 128 ? 6.121 -13.102 -20.531 1 91.25 128 SER B N 1
ATOM 5237 C CA . SER B 1 128 ? 5.734 -11.703 -20.719 1 91.25 128 SER B CA 1
ATOM 5238 C C . SER B 1 128 ? 4.605 -11.305 -19.781 1 91.25 128 SER B C 1
ATOM 5240 O O . SER B 1 128 ? 3.879 -12.164 -19.266 1 91.25 128 SER B O 1
ATOM 5242 N N . VAL B 1 129 ? 4.59 -10.07 -19.547 1 94.5 129 VAL B N 1
ATOM 5243 C CA . VAL B 1 129 ? 3.477 -9.383 -18.906 1 94.5 129 VAL B CA 1
ATOM 5244 C C . VAL B 1 129 ? 2.848 -8.391 -19.891 1 94.5 129 VAL B C 1
ATOM 5246 O O . VAL B 1 129 ? 3.5 -7.441 -20.328 1 94.5 129 VAL B O 1
ATOM 5249 N N . HIS B 1 130 ? 1.647 -8.648 -20.203 1 93.56 130 HIS B N 1
ATOM 5250 C CA . HIS B 1 130 ? 1.002 -7.766 -21.156 1 93.56 130 HIS B CA 1
ATOM 5251 C C . HIS B 1 130 ? -0.107 -6.953 -20.5 1 93.56 130 HIS B C 1
ATOM 5253 O O . HIS B 1 130 ? -1.061 -7.516 -19.969 1 93.56 130 HIS B O 1
ATOM 5259 N N . SER B 1 131 ? 0.076 -5.688 -20.547 1 91.06 131 SER B N 1
ATOM 5260 C CA . SER B 1 131 ? -0.987 -4.797 -20.094 1 91.06 131 SER B CA 1
ATOM 5261 C C . SER B 1 131 ? -2.09 -4.672 -21.141 1 91.06 131 SER B C 1
ATOM 5263 O O . SER B 1 131 ? -1.862 -4.141 -22.234 1 91.06 131 SER B O 1
ATOM 5265 N N . MET B 1 132 ? -3.223 -5.191 -20.828 1 89.5 132 MET B N 1
ATOM 5266 C CA . MET B 1 132 ? -4.344 -5.195 -21.766 1 89.5 132 MET B CA 1
ATOM 5267 C C . MET B 1 132 ? -5.125 -3.891 -21.688 1 89.5 132 MET B C 1
ATOM 5269 O O . MET B 1 132 ? -5.977 -3.725 -20.812 1 89.5 132 MET B O 1
ATOM 5273 N N . HIS B 1 133 ? -4.746 -3.078 -22.719 1 82.44 133 HIS B N 1
ATOM 5274 C CA . HIS B 1 133 ? -5.426 -1.79 -22.766 1 82.44 133 HIS B CA 1
ATOM 5275 C C . HIS B 1 133 ? -6.719 -1.885 -23.578 1 82.44 133 HIS B C 1
ATOM 5277 O O . HIS B 1 133 ? -6.727 -2.424 -24.688 1 82.44 133 HIS B O 1
ATOM 5283 N N . GLY B 1 134 ? -7.895 -2.008 -23.016 1 79.88 134 GLY B N 1
ATOM 5284 C CA . GLY B 1 134 ? -9.188 -2.119 -23.672 1 79.88 134 GLY B CA 1
ATOM 5285 C C . GLY B 1 134 ? -9.945 -3.373 -23.281 1 79.88 134 GLY B C 1
ATOM 5286 O O . GLY B 1 134 ? -10.172 -3.625 -22.094 1 79.88 134 GLY B O 1
ATOM 5287 N N . THR B 1 135 ? -10.164 -4.137 -24.422 1 79.5 135 THR B N 1
ATOM 5288 C CA . THR B 1 135 ? -10.938 -5.336 -24.125 1 79.5 135 THR B CA 1
ATOM 5289 C C . THR B 1 135 ? -10.023 -6.531 -23.875 1 79.5 135 THR B C 1
ATOM 5291 O O . THR B 1 135 ? -8.844 -6.496 -24.234 1 79.5 135 THR B O 1
ATOM 5294 N N . THR B 1 136 ? -10.523 -7.438 -23.172 1 84.56 136 THR B N 1
ATOM 5295 C CA . THR B 1 136 ? -9.773 -8.648 -22.875 1 84.56 136 THR B CA 1
ATOM 5296 C C . THR B 1 136 ? -10.453 -9.875 -23.484 1 84.56 136 THR B C 1
ATOM 5298 O O . THR B 1 136 ? -10.625 -10.898 -22.828 1 84.56 136 THR B O 1
ATOM 5301 N N . THR B 1 137 ? -10.773 -9.703 -24.75 1 87 137 THR B N 1
ATOM 5302 C CA . THR B 1 137 ? -11.422 -10.812 -25.438 1 87 137 THR B CA 1
ATOM 5303 C C . THR B 1 137 ? -10.414 -11.914 -25.75 1 87 137 THR B C 1
ATOM 5305 O O . THR B 1 137 ? -9.203 -11.703 -25.641 1 87 137 THR B O 1
ATOM 5308 N N . GLY B 1 138 ? -10.922 -13.047 -26.141 1 89.94 138 GLY B N 1
ATOM 5309 C CA . GLY B 1 138 ? -10.055 -14.148 -26.531 1 89.94 138 GLY B CA 1
ATOM 5310 C C . GLY B 1 138 ? -9.102 -13.781 -27.656 1 89.94 138 GLY B C 1
ATOM 5311 O O . GLY B 1 138 ? -7.938 -14.18 -27.641 1 89.94 138 GLY B O 1
ATOM 5312 N N . ILE B 1 139 ? -9.602 -12.992 -28.531 1 91.06 139 ILE B N 1
ATOM 5313 C CA . ILE B 1 139 ? -8.805 -12.578 -29.688 1 91.06 139 ILE B CA 1
ATOM 5314 C C . ILE B 1 139 ? -7.691 -11.641 -29.234 1 91.06 139 ILE B C 1
ATOM 5316 O O . ILE B 1 139 ? -6.559 -11.734 -29.703 1 91.06 139 ILE B O 1
ATOM 5320 N N . ASP B 1 140 ? -8.031 -10.75 -28.344 1 90.5 140 ASP B N 1
ATOM 5321 C CA . ASP B 1 140 ? -7.035 -9.828 -27.812 1 90.5 140 ASP B CA 1
ATOM 5322 C C . ASP B 1 140 ? -5.91 -10.578 -27.109 1 90.5 140 ASP B C 1
ATOM 5324 O O . ASP B 1 140 ? -4.734 -10.273 -27.297 1 90.5 140 ASP B O 1
ATOM 5328 N N . ILE B 1 141 ? -6.336 -11.492 -26.312 1 93.25 141 ILE B N 1
ATOM 5329 C CA . ILE B 1 141 ? -5.375 -12.289 -25.562 1 93.25 141 ILE B CA 1
ATOM 5330 C C . ILE B 1 141 ? -4.496 -13.086 -26.516 1 93.25 141 ILE B C 1
ATOM 5332 O O . ILE B 1 141 ? -3.277 -13.148 -26.359 1 93.25 141 ILE B O 1
ATOM 5336 N N . PHE B 1 142 ? -5.113 -13.68 -27.516 1 94.69 142 PHE B N 1
ATOM 5337 C CA . PHE B 1 142 ? -4.387 -14.477 -28.5 1 94.69 142 PHE B CA 1
ATOM 5338 C C . PHE B 1 142 ? -3.334 -13.625 -29.219 1 94.69 142 PHE B C 1
ATOM 5340 O O . PHE B 1 142 ? -2.219 -14.094 -29.453 1 94.69 142 PHE B O 1
ATOM 5347 N N . ARG B 1 143 ? -3.672 -12.414 -29.516 1 93.44 143 ARG B N 1
ATOM 5348 C CA . ARG B 1 143 ? -2.727 -11.523 -30.172 1 93.44 143 ARG B CA 1
ATOM 5349 C C . ARG B 1 143 ? -1.476 -11.32 -29.328 1 93.44 143 ARG B C 1
ATOM 5351 O O . ARG B 1 143 ? -0.359 -11.32 -29.844 1 93.44 143 ARG B O 1
ATOM 5358 N N . GLU B 1 144 ? -1.695 -11.164 -28.125 1 91.94 144 GLU B N 1
ATOM 5359 C CA . GLU B 1 144 ? -0.567 -10.961 -27.219 1 91.94 144 GLU B CA 1
ATOM 5360 C C . GLU B 1 144 ? 0.268 -12.234 -27.078 1 91.94 144 GLU B C 1
ATOM 5362 O O . GLU B 1 144 ? 1.495 -12.172 -26.984 1 91.94 144 GLU B O 1
ATOM 5367 N N . VAL B 1 145 ? -0.383 -13.336 -27.031 1 93.56 145 VAL B N 1
ATOM 5368 C CA . VAL B 1 145 ? 0.32 -14.617 -26.953 1 93.56 145 VAL B CA 1
ATOM 5369 C C . VAL B 1 145 ? 1.144 -14.828 -28.219 1 93.56 145 VAL B C 1
ATOM 5371 O O . VAL B 1 145 ? 2.297 -15.258 -28.156 1 93.56 145 VAL B O 1
ATOM 5374 N N . GLU B 1 146 ? 0.554 -14.523 -29.297 1 94.25 146 GLU B N 1
ATOM 5375 C CA . GLU B 1 146 ? 1.237 -14.664 -30.594 1 94.25 146 GLU B CA 1
ATOM 5376 C C . GLU B 1 146 ? 2.496 -13.805 -30.641 1 94.25 146 GLU B C 1
ATOM 5378 O O . GLU B 1 146 ? 3.533 -14.242 -31.141 1 94.25 146 GLU B O 1
ATOM 5383 N N . LYS B 1 147 ? 2.326 -12.641 -30.156 1 93.44 147 LYS B N 1
ATOM 5384 C CA . LYS B 1 147 ? 3.479 -11.742 -30.094 1 93.44 147 LYS B CA 1
ATOM 5385 C C . LYS B 1 147 ? 4.609 -12.344 -29.281 1 93.44 147 LYS B C 1
ATOM 5387 O O . LYS B 1 147 ? 5.781 -12.25 -29.656 1 93.44 147 LYS B O 1
ATOM 5392 N N . SER B 1 148 ? 4.289 -12.93 -28.188 1 92.19 148 SER B N 1
ATOM 5393 C CA . SER B 1 148 ? 5.281 -13.531 -27.312 1 92.19 148 SER B CA 1
ATOM 5394 C C . SER B 1 148 ? 5.938 -14.742 -27.953 1 92.19 148 SER B C 1
ATOM 5396 O O . SER B 1 148 ? 7.148 -14.938 -27.844 1 92.19 148 SER B O 1
ATOM 5398 N N . VAL B 1 149 ? 5.141 -15.562 -28.609 1 92.75 149 VAL B N 1
ATOM 5399 C CA . VAL B 1 149 ? 5.652 -16.75 -29.297 1 92.75 149 VAL B CA 1
ATOM 5400 C C . VAL B 1 149 ? 6.633 -16.328 -30.391 1 92.75 149 VAL B C 1
ATOM 5402 O O . VAL B 1 149 ? 7.688 -16.953 -30.547 1 92.75 149 VAL B O 1
ATOM 5405 N N . ALA B 1 150 ? 6.254 -15.266 -31.047 1 93.25 150 ALA B N 1
ATOM 5406 C CA . ALA B 1 150 ? 7.113 -14.75 -32.094 1 93.25 150 ALA B CA 1
ATOM 5407 C C . ALA B 1 150 ? 8.406 -14.172 -31.531 1 93.25 150 ALA B C 1
ATOM 5409 O O . ALA B 1 150 ? 9.484 -14.367 -32.094 1 93.25 150 ALA B O 1
ATOM 5410 N N . GLU B 1 151 ? 8.25 -13.516 -30.484 1 92.62 151 GLU B N 1
ATOM 5411 C CA . GLU B 1 151 ? 9.391 -12.844 -29.859 1 92.62 151 GLU B CA 1
ATOM 5412 C C . GLU B 1 151 ? 10.461 -13.852 -29.438 1 92.62 151 GLU B C 1
ATOM 5414 O O . GLU B 1 151 ? 11.656 -13.586 -29.562 1 92.62 151 GLU B O 1
ATOM 5419 N N . TYR B 1 152 ? 10.086 -14.984 -28.969 1 94.56 152 TYR B N 1
ATOM 5420 C CA . TYR B 1 152 ? 11.023 -15.977 -28.453 1 94.56 152 TYR B CA 1
ATOM 5421 C C . TYR B 1 152 ? 11.258 -17.078 -29.469 1 94.56 152 TYR B C 1
ATOM 5423 O O . TYR B 1 152 ? 11.867 -18.109 -29.156 1 94.56 152 TYR B O 1
ATOM 5431 N N . ASN B 1 153 ? 10.758 -16.938 -30.672 1 92.88 153 ASN B N 1
ATOM 5432 C CA . ASN B 1 153 ? 10.93 -17.859 -31.781 1 92.88 153 ASN B CA 1
ATOM 5433 C C . ASN B 1 153 ? 10.484 -19.266 -31.422 1 92.88 153 ASN B C 1
ATOM 5435 O O . ASN B 1 153 ? 11.211 -20.234 -31.641 1 92.88 153 ASN B O 1
ATOM 5439 N N . LEU B 1 154 ? 9.367 -19.312 -30.828 1 94.94 154 LEU B N 1
ATOM 5440 C CA . LEU B 1 154 ? 8.789 -20.609 -30.469 1 94.94 154 LEU B CA 1
ATOM 5441 C C . LEU B 1 154 ? 7.973 -21.172 -31.625 1 94.94 154 LEU B C 1
ATOM 5443 O O . LEU B 1 154 ? 7.43 -20.422 -32.438 1 94.94 154 LEU B O 1
ATOM 5447 N N . GLU B 1 155 ? 7.938 -22.453 -31.672 1 94 155 GLU B N 1
ATOM 5448 C CA . GLU B 1 155 ? 7.145 -23.125 -32.688 1 94 155 GLU B CA 1
ATOM 5449 C C . GLU B 1 155 ? 5.832 -23.656 -32.125 1 94 155 GLU B C 1
ATOM 5451 O O . GLU B 1 155 ? 5.836 -24.438 -31.172 1 94 155 GLU B O 1
ATOM 5456 N N . TRP B 1 156 ? 4.762 -23.359 -32.781 1 94.19 156 TRP B N 1
ATOM 5457 C CA . TRP B 1 156 ? 3.434 -23.734 -32.312 1 94.19 156 TRP B CA 1
ATOM 5458 C C . TRP B 1 156 ? 3.295 -25.25 -32.219 1 94.19 156 TRP B C 1
ATOM 5460 O O . TRP B 1 156 ? 2.596 -25.766 -31.359 1 94.19 156 TRP B O 1
ATOM 5470 N N . LYS B 1 157 ? 3.979 -25.969 -33.094 1 92.62 157 LYS B N 1
ATOM 5471 C CA . LYS B 1 157 ? 3.877 -27.422 -33.125 1 92.62 157 LYS B CA 1
ATOM 5472 C C . LYS B 1 157 ? 4.445 -28.047 -31.859 1 92.62 157 LYS B C 1
ATOM 5474 O O . LYS B 1 157 ? 4.113 -29.188 -31.531 1 92.62 157 LYS B O 1
ATOM 5479 N N . LYS B 1 158 ? 5.293 -27.328 -31.203 1 94.94 158 LYS B N 1
ATOM 5480 C CA . LYS B 1 158 ? 5.949 -27.844 -30 1 94.94 158 LYS B CA 1
ATOM 5481 C C . LYS B 1 158 ? 5.125 -27.547 -28.75 1 94.94 158 LYS B C 1
ATOM 5483 O O . LYS B 1 158 ? 5.488 -27.969 -27.656 1 94.94 158 LYS B O 1
ATOM 5488 N N . LEU B 1 159 ? 4.016 -26.797 -28.906 1 96.5 159 LEU B N 1
ATOM 5489 C CA . LEU B 1 159 ? 3.137 -26.5 -27.781 1 96.5 159 LEU B CA 1
ATOM 5490 C C . LEU B 1 159 ? 2.307 -27.719 -27.391 1 96.5 159 LEU B C 1
ATOM 5492 O O . LEU B 1 159 ? 1.562 -28.25 -28.219 1 96.5 159 LEU B O 1
ATOM 5496 N N . LYS B 1 160 ? 2.4 -28.109 -26.141 1 95.88 160 LYS B N 1
ATOM 5497 C CA . LYS B 1 160 ? 1.779 -29.391 -25.766 1 95.88 160 LYS B CA 1
ATOM 5498 C C . LYS B 1 160 ? 0.589 -29.156 -24.844 1 95.88 160 LYS B C 1
ATOM 5500 O O . LYS B 1 160 ? -0.319 -30 -24.781 1 95.88 160 LYS B O 1
ATOM 5505 N N . CYS B 1 161 ? 0.653 -28.047 -24.125 1 95.69 161 CYS B N 1
ATOM 5506 C CA . CYS B 1 161 ? -0.439 -27.844 -23.188 1 95.69 161 CYS B CA 1
ATOM 5507 C C . CYS B 1 161 ? -0.66 -26.359 -22.906 1 95.69 161 CYS B C 1
ATOM 5509 O O . CYS B 1 161 ? 0.288 -25.578 -22.938 1 95.69 161 CYS B O 1
ATOM 5511 N N . ILE B 1 162 ? -1.911 -26 -22.719 1 95.12 162 ILE B N 1
ATOM 5512 C CA . ILE B 1 162 ? -2.316 -24.672 -22.297 1 95.12 162 ILE B CA 1
ATOM 5513 C C . ILE B 1 162 ? -3.107 -24.766 -21 1 95.12 162 ILE B C 1
ATOM 5515 O O . ILE B 1 162 ? -4.105 -25.484 -20.922 1 95.12 162 ILE B O 1
ATOM 5519 N N . THR B 1 163 ? -2.623 -24.141 -20 1 95.31 163 THR B N 1
ATOM 5520 C CA . THR B 1 163 ? -3.311 -24.125 -18.719 1 95.31 163 THR B CA 1
ATOM 5521 C C . THR B 1 163 ? -3.844 -22.719 -18.406 1 95.31 163 THR B C 1
ATOM 5523 O O . THR B 1 163 ? -3.098 -21.734 -18.469 1 95.31 163 THR B O 1
ATOM 5526 N N . THR B 1 164 ? -5.113 -22.594 -18.125 1 93.75 164 THR B N 1
ATOM 5527 C CA . THR B 1 164 ? -5.758 -21.312 -17.859 1 93.75 164 THR B CA 1
ATOM 5528 C C . THR B 1 164 ? -6.691 -21.422 -16.656 1 93.75 164 THR B C 1
ATOM 5530 O O . THR B 1 164 ? -6.816 -22.484 -16.047 1 93.75 164 THR B O 1
ATOM 5533 N N . ASP B 1 165 ? -7.273 -20.328 -16.281 1 86.81 165 ASP B N 1
ATOM 5534 C CA . ASP B 1 165 ? -8.211 -20.328 -15.172 1 86.81 165 ASP B CA 1
ATOM 5535 C C . ASP B 1 165 ? -9.609 -20.734 -15.625 1 86.81 165 ASP B C 1
ATOM 5537 O O . ASP B 1 165 ? -10.539 -20.797 -14.82 1 86.81 165 ASP B O 1
ATOM 5541 N N . GLY B 1 166 ? -9.812 -21.031 -16.891 1 79.69 166 GLY B N 1
ATOM 5542 C CA . GLY B 1 166 ? -11.086 -21.516 -17.406 1 79.69 166 GLY B CA 1
ATOM 5543 C C . GLY B 1 166 ? -12.055 -20.391 -17.75 1 79.69 166 GLY B C 1
ATOM 5544 O O . GLY B 1 166 ? -13.203 -20.641 -18.125 1 79.69 166 GLY B O 1
ATOM 5545 N N . GLY B 1 167 ? -11.648 -19.156 -17.578 1 81.12 167 GLY B N 1
ATOM 5546 C CA . GLY B 1 167 ? -12.523 -18.047 -17.969 1 81.12 167 GLY B CA 1
ATOM 5547 C C . GLY B 1 167 ? -12.984 -18.125 -19.406 1 81.12 167 GLY B C 1
ATOM 5548 O O . GLY B 1 167 ? -12.352 -18.797 -20.234 1 81.12 167 GLY B O 1
ATOM 5549 N N . ARG B 1 168 ? -14.148 -17.562 -19.859 1 76.44 168 ARG B N 1
ATOM 5550 C CA . ARG B 1 168 ? -14.766 -17.641 -21.172 1 76.44 168 ARG B CA 1
ATOM 5551 C C . ARG B 1 168 ? -13.82 -17.141 -22.266 1 76.44 168 ARG B C 1
ATOM 5553 O O . ARG B 1 168 ? -13.75 -17.703 -23.344 1 76.44 168 ARG B O 1
ATOM 5560 N N . ASN B 1 169 ? -13.164 -16.062 -21.844 1 82.06 169 ASN B N 1
ATOM 5561 C CA . ASN B 1 169 ? -12.258 -15.469 -22.812 1 82.06 169 ASN B CA 1
ATOM 5562 C C . ASN B 1 169 ? -11.062 -16.375 -23.094 1 82.06 169 ASN B C 1
ATOM 5564 O O . ASN B 1 169 ? -10.438 -16.281 -24.156 1 82.06 169 ASN B O 1
ATOM 5568 N N . MET B 1 170 ? -10.805 -17.234 -22.219 1 83.19 170 MET B N 1
ATOM 5569 C CA . MET B 1 170 ? -9.648 -18.109 -22.359 1 83.19 170 MET B CA 1
ATOM 5570 C C . MET B 1 170 ? -10.047 -19.438 -23.016 1 83.19 170 MET B C 1
ATOM 5572 O O . MET B 1 170 ? -9.352 -19.906 -23.922 1 83.19 170 MET B O 1
ATOM 5576 N N . CYS B 1 171 ? -11.109 -20.016 -22.594 1 79.25 171 CYS B N 1
ATOM 5577 C CA . CYS B 1 171 ? -11.383 -21.406 -22.938 1 79.25 171 CYS B CA 1
ATOM 5578 C C . CYS B 1 171 ? -12.453 -21.5 -24.016 1 79.25 171 CYS B C 1
ATOM 5580 O O . CYS B 1 171 ? -12.719 -22.594 -24.531 1 79.25 171 CYS B O 1
ATOM 5582 N N . GLY B 1 172 ? -12.977 -20.391 -24.516 1 75.5 172 GLY B N 1
ATOM 5583 C CA . GLY B 1 172 ? -13.977 -20.484 -25.578 1 75.5 172 GLY B CA 1
ATOM 5584 C C . GLY B 1 172 ? -13.469 -21.188 -26.828 1 75.5 172 GLY B C 1
ATOM 5585 O O . GLY B 1 172 ? -12.328 -20.953 -27.25 1 75.5 172 GLY B O 1
ATOM 5586 N N . THR B 1 173 ? -14.156 -22.109 -27.328 1 75.25 173 THR B N 1
ATOM 5587 C CA . THR B 1 173 ? -13.727 -22.969 -28.422 1 75.25 173 THR B CA 1
ATOM 5588 C C . THR B 1 173 ? -13.578 -22.172 -29.703 1 75.25 173 THR B C 1
ATOM 5590 O O . THR B 1 173 ? -12.773 -22.516 -30.578 1 75.25 173 THR B O 1
ATOM 5593 N N . LYS B 1 174 ? -14.297 -21.109 -29.859 1 75.12 174 LYS B N 1
ATOM 5594 C CA . LYS B 1 174 ? -14.227 -20.359 -31.109 1 75.12 174 LYS B CA 1
ATOM 5595 C C . LYS B 1 174 ? -13.57 -19 -30.891 1 75.12 174 LYS B C 1
ATOM 5597 O O . LYS B 1 174 ? -12.555 -18.688 -31.516 1 75.12 174 LYS B O 1
ATOM 5602 N N . LYS B 1 175 ? -14.047 -18.391 -29.953 1 79.12 175 LYS B N 1
ATOM 5603 C CA . LYS B 1 175 ? -13.617 -17 -29.797 1 79.12 175 LYS B CA 1
ATOM 5604 C C . LYS B 1 175 ? -12.625 -16.844 -28.656 1 79.12 175 LYS B C 1
ATOM 5606 O O . LYS B 1 175 ? -11.992 -15.805 -28.516 1 79.12 175 LYS B O 1
ATOM 5611 N N . GLY B 1 176 ? -12.492 -17.938 -28.031 1 86.81 176 GLY B N 1
ATOM 5612 C CA . GLY B 1 176 ? -11.578 -17.891 -26.906 1 86.81 176 GLY B CA 1
ATOM 5613 C C . GLY B 1 176 ? -10.125 -18.094 -27.297 1 86.81 176 GLY B C 1
ATOM 5614 O O . GLY B 1 176 ? -9.828 -18.359 -28.453 1 86.81 176 GLY B O 1
ATOM 5615 N N . LEU B 1 177 ? -9.289 -17.859 -26.375 1 90.88 177 LEU B N 1
ATOM 5616 C CA . LEU B 1 177 ? -7.855 -18.031 -26.594 1 90.88 177 LEU B CA 1
ATOM 5617 C C . LEU B 1 177 ? -7.539 -19.422 -27.125 1 90.88 177 LEU B C 1
ATOM 5619 O O . LEU B 1 177 ? -6.832 -19.562 -28.125 1 90.88 177 LEU B O 1
ATOM 5623 N N . VAL B 1 178 ? -8.031 -20.484 -26.5 1 91.12 178 VAL B N 1
ATOM 5624 C CA . VAL B 1 178 ? -7.773 -21.875 -26.859 1 91.12 178 VAL B CA 1
ATOM 5625 C C . VAL B 1 178 ? -8.234 -22.141 -28.297 1 91.12 178 VAL B C 1
ATOM 5627 O O . VAL B 1 178 ? -7.535 -22.812 -29.062 1 91.12 178 VAL B O 1
ATOM 5630 N N . GLY B 1 179 ? -9.422 -21.594 -28.609 1 90.56 179 GLY B N 1
ATOM 5631 C CA . GLY B 1 179 ? -9.914 -21.75 -29.969 1 90.56 179 GLY B CA 1
ATOM 5632 C C . GLY B 1 179 ? -8.984 -21.141 -31.016 1 90.56 179 GLY B C 1
ATOM 5633 O O . GLY B 1 179 ? -8.742 -21.75 -32.062 1 90.56 179 GLY B O 1
ATOM 5634 N N . GLN B 1 180 ? -8.477 -20.031 -30.734 1 92.44 180 GLN B N 1
ATOM 5635 C CA . GLN B 1 180 ? -7.574 -19.344 -31.656 1 92.44 180 GLN B CA 1
ATOM 5636 C C . GLN B 1 180 ? -6.254 -20.094 -31.797 1 92.44 180 GLN B C 1
ATOM 5638 O O . GLN B 1 180 ? -5.711 -20.203 -32.906 1 92.44 180 GLN B O 1
ATOM 5643 N N . ILE B 1 181 ? -5.777 -20.609 -30.734 1 92.94 181 ILE B N 1
ATOM 5644 C CA . ILE B 1 181 ? -4.52 -21.359 -30.734 1 92.94 181 ILE B CA 1
ATOM 5645 C C . ILE B 1 181 ? -4.68 -22.641 -31.531 1 92.94 181 ILE B C 1
ATOM 5647 O O . ILE B 1 181 ? -3.805 -23 -32.312 1 92.94 181 ILE B O 1
ATOM 5651 N N . ASN B 1 182 ? -5.789 -23.281 -31.297 1 92.12 182 ASN B N 1
ATOM 5652 C CA . ASN B 1 182 ? -6.059 -24.516 -32.031 1 92.12 182 ASN B CA 1
ATOM 5653 C C . ASN B 1 182 ? -6.07 -24.266 -33.562 1 92.12 182 ASN B C 1
ATOM 5655 O O . ASN B 1 182 ? -5.562 -25.094 -34.312 1 92.12 182 ASN B O 1
ATOM 5659 N N . LYS B 1 183 ? -6.617 -23.156 -33.938 1 91.06 183 LYS B N 1
ATOM 5660 C CA . LYS B 1 183 ? -6.676 -22.812 -35.344 1 91.06 183 LYS B CA 1
ATOM 5661 C C . LYS B 1 183 ? -5.273 -22.625 -35.938 1 91.06 183 LYS B C 1
ATOM 5663 O O . LYS B 1 183 ? -4.984 -23.125 -37.031 1 91.06 183 LYS B O 1
ATOM 5668 N N . VAL B 1 184 ? -4.496 -22 -35.219 1 91.62 184 VAL B N 1
ATOM 5669 C CA . VAL B 1 184 ? -3.146 -21.734 -35.688 1 91.62 184 VAL B CA 1
ATOM 5670 C C . VAL B 1 184 ? -2.34 -23.031 -35.75 1 91.62 184 VAL B C 1
ATOM 5672 O O . VAL B 1 184 ? -1.566 -23.25 -36.688 1 91.62 184 VAL B O 1
ATOM 5675 N N . ILE B 1 185 ? -2.477 -23.844 -34.812 1 91.69 185 ILE B N 1
ATOM 5676 C CA . ILE B 1 185 ? -1.73 -25.094 -34.75 1 91.69 185 ILE B CA 1
ATOM 5677 C C . ILE B 1 185 ? -2.191 -26.031 -35.844 1 91.69 185 ILE B C 1
ATOM 5679 O O . ILE B 1 185 ? -1.373 -26.703 -36.469 1 91.69 185 ILE B O 1
ATOM 5683 N N . GLU B 1 186 ? -3.465 -26.062 -36.031 1 89.69 186 GLU B N 1
ATOM 5684 C CA . GLU B 1 186 ? -4 -26.891 -37.125 1 89.69 186 GLU B CA 1
ATOM 5685 C C . GLU B 1 186 ? -3.439 -26.453 -38.469 1 89.69 186 GLU B C 1
ATOM 5687 O O . GLU B 1 186 ? -3.117 -27.297 -39.312 1 89.69 186 GLU B O 1
ATOM 5692 N N . ASN B 1 187 ? -3.342 -25.234 -38.625 1 89.31 187 ASN B N 1
ATOM 5693 C CA . ASN B 1 187 ? -2.803 -24.688 -39.875 1 89.31 187 ASN B CA 1
ATOM 5694 C C . ASN B 1 187 ? -1.316 -25 -40 1 89.31 187 ASN B C 1
ATOM 5696 O O . ASN B 1 187 ? -0.796 -25.031 -41.125 1 89.31 187 ASN B O 1
ATOM 5700 N N . SER B 1 188 ? -0.7 -25.203 -38.938 1 86.38 188 SER B N 1
ATOM 5701 C CA . SER B 1 188 ? 0.73 -25.484 -38.969 1 86.38 188 SER B CA 1
ATOM 5702 C C . SER B 1 188 ? 0.987 -26.984 -39.031 1 86.38 188 SER B C 1
ATOM 5704 O O . SER B 1 188 ? 2.139 -27.422 -39.062 1 86.38 188 SER B O 1
ATOM 5706 N N . GLY B 1 189 ? -0.066 -27.766 -39 1 84.69 189 GLY B N 1
ATOM 5707 C CA . GLY B 1 189 ? 0.049 -29.203 -39.125 1 84.69 189 GLY B CA 1
ATOM 5708 C C . GLY B 1 189 ? 0.382 -29.891 -37.812 1 84.69 189 GLY B C 1
ATOM 5709 O O . GLY B 1 189 ? 0.877 -31.016 -37.781 1 84.69 189 GLY B O 1
ATOM 5710 N N . GLY B 1 190 ? 0.197 -29.156 -36.812 1 86.12 190 GLY B N 1
ATOM 5711 C CA . GLY B 1 190 ? 0.494 -29.734 -35.5 1 86.12 190 GLY B CA 1
ATOM 5712 C C . GLY B 1 190 ? -0.717 -30.344 -34.844 1 86.12 190 GLY B C 1
ATOM 5713 O O . GLY B 1 190 ? -1.827 -30.281 -35.375 1 86.12 190 GLY B O 1
ATOM 5714 N N . LEU B 1 191 ? -0.467 -31.078 -33.75 1 88.06 191 LEU B N 1
ATOM 5715 C CA . LEU B 1 191 ? -1.541 -31.672 -32.938 1 88.06 191 LEU B CA 1
ATOM 5716 C C . LEU B 1 191 ? -2.059 -30.672 -31.906 1 88.06 191 LEU B C 1
ATOM 5718 O O . LEU B 1 191 ? -1.282 -29.906 -31.328 1 88.06 191 LEU B O 1
ATOM 5722 N N . LYS B 1 192 ? -3.35 -30.75 -31.703 1 90.25 192 LYS B N 1
ATOM 5723 C CA . LYS B 1 192 ? -3.973 -29.859 -30.719 1 90.25 192 LYS B CA 1
ATOM 5724 C C . LYS B 1 192 ? -3.393 -30.094 -29.328 1 90.25 192 LYS B C 1
ATOM 5726 O O . LYS B 1 192 ? -3.238 -31.25 -28.891 1 90.25 192 LYS B O 1
ATOM 5731 N N . PRO B 1 193 ? -3.047 -29.047 -28.703 1 92.5 193 PRO B N 1
ATOM 5732 C CA . PRO B 1 193 ? -2.494 -29.172 -27.344 1 92.5 193 PRO B CA 1
ATOM 5733 C C . PRO B 1 193 ? -3.551 -29.562 -26.312 1 92.5 193 PRO B C 1
ATOM 5735 O O . PRO B 1 193 ? -4.746 -29.375 -26.547 1 92.5 193 PRO B O 1
ATOM 5738 N N . LEU B 1 194 ? -3.057 -30.172 -25.281 1 91.81 194 LEU B N 1
ATOM 5739 C CA . LEU B 1 194 ? -3.928 -30.422 -24.141 1 91.81 194 LEU B CA 1
ATOM 5740 C C . LEU B 1 194 ? -4.391 -29.109 -23.5 1 91.81 194 LEU B C 1
ATOM 5742 O O . LEU B 1 194 ? -3.631 -28.141 -23.453 1 91.81 194 LEU B O 1
ATOM 5746 N N . VAL B 1 195 ? -5.641 -29.047 -23.156 1 91.69 195 VAL B N 1
ATOM 5747 C CA . VAL B 1 195 ? -6.172 -27.875 -22.453 1 91.69 195 VAL B CA 1
ATOM 5748 C C . VAL B 1 195 ? -6.539 -28.266 -21.031 1 91.69 195 VAL B C 1
ATOM 5750 O O . VAL B 1 195 ? -7.383 -29.141 -20.812 1 91.69 195 VAL B O 1
ATOM 5753 N N . LEU B 1 196 ? -5.883 -27.672 -20.141 1 92.31 196 LEU B N 1
ATOM 5754 C CA . LEU B 1 196 ? -6.121 -28.016 -18.734 1 92.31 196 LEU B CA 1
ATOM 5755 C C . LEU B 1 196 ? -6.66 -26.797 -17.984 1 92.31 196 LEU B C 1
ATOM 5757 O O . LEU B 1 196 ? -6.184 -25.672 -18.172 1 92.31 196 LEU B O 1
ATOM 5761 N N . HIS B 1 197 ? -7.688 -27.031 -17.25 1 93.12 197 HIS B N 1
ATOM 5762 C CA . HIS B 1 197 ? -8.148 -26.031 -16.297 1 93.12 197 HIS B CA 1
ATOM 5763 C C . HIS B 1 197 ? -7.324 -26.062 -15.016 1 93.12 197 HIS B C 1
ATOM 5765 O O . HIS B 1 197 ? -7.137 -27.125 -14.422 1 93.12 197 HIS B O 1
ATOM 5771 N N . CYS B 1 198 ? -6.828 -24.922 -14.641 1 93.81 198 CYS B N 1
ATOM 5772 C CA . CYS B 1 198 ? -5.977 -24.812 -13.469 1 93.81 198 CYS B CA 1
ATOM 5773 C C . CYS B 1 198 ? -6.582 -25.547 -12.281 1 93.81 198 CYS B C 1
ATOM 5775 O O . CYS B 1 198 ? -7.695 -25.25 -11.852 1 93.81 198 CYS B O 1
ATOM 5777 N N . ILE B 1 199 ? -5.836 -26.484 -11.766 1 94 199 ILE B N 1
ATOM 5778 C CA . ILE B 1 199 ? -6.301 -27.344 -10.672 1 94 199 ILE B CA 1
ATOM 5779 C C . ILE B 1 199 ? -6.641 -26.484 -9.453 1 94 199 ILE B C 1
ATOM 5781 O O . ILE B 1 199 ? -7.613 -26.75 -8.75 1 94 199 ILE B O 1
ATOM 5785 N N . LEU B 1 200 ? -5.84 -25.469 -9.258 1 91.31 200 LEU B N 1
ATOM 5786 C CA . LEU B 1 200 ? -6.078 -24.562 -8.141 1 91.31 200 LEU B CA 1
ATOM 5787 C C . LEU B 1 200 ? -7.43 -23.875 -8.273 1 91.31 200 LEU B C 1
ATOM 5789 O O . LEU B 1 200 ? -8.156 -23.734 -7.293 1 91.31 200 LEU B O 1
ATOM 5793 N N . HIS B 1 201 ? -7.746 -23.484 -9.438 1 89.38 201 HIS B N 1
ATOM 5794 C CA . HIS B 1 201 ? -9.016 -22.812 -9.688 1 89.38 201 HIS B CA 1
ATOM 5795 C C . HIS B 1 201 ? -10.188 -23.781 -9.562 1 89.38 201 HIS B C 1
ATOM 5797 O O . HIS B 1 201 ? -11.25 -23.422 -9.047 1 89.38 201 HIS B O 1
ATOM 5803 N N . GLN B 1 202 ? -9.977 -24.984 -10.086 1 92 202 GLN B N 1
ATOM 5804 C CA . GLN B 1 202 ? -11.016 -26 -9.977 1 92 202 GLN B CA 1
ATOM 5805 C C . GLN B 1 202 ? -11.344 -26.297 -8.516 1 92 202 GLN B C 1
ATOM 5807 O O . GLN B 1 202 ? -12.516 -26.391 -8.141 1 92 202 GLN B O 1
ATOM 5812 N N . GLN B 1 203 ? -10.305 -26.359 -7.781 1 90.19 203 GLN B N 1
ATOM 5813 C CA . GLN B 1 203 ? -10.508 -26.625 -6.359 1 90.19 203 GLN B CA 1
ATOM 5814 C C . GLN B 1 203 ? -11.258 -25.484 -5.688 1 90.19 203 GLN B C 1
ATOM 5816 O O . GLN B 1 203 ? -12.148 -25.719 -4.867 1 90.19 203 GLN B O 1
ATOM 5821 N N . ALA B 1 204 ? -10.898 -24.281 -5.98 1 86.19 204 ALA B N 1
ATOM 5822 C CA . ALA B 1 204 ? -11.57 -23.125 -5.414 1 86.19 204 ALA B CA 1
ATOM 5823 C C . ALA B 1 204 ? -13.055 -23.109 -5.777 1 86.19 204 ALA B C 1
ATOM 5825 O O . ALA B 1 204 ? -13.898 -22.766 -4.953 1 86.19 204 ALA B O 1
ATOM 5826 N N . LEU B 1 205 ? -13.367 -23.531 -6.961 1 86.19 205 LEU B N 1
ATOM 5827 C CA . LEU B 1 205 ? -14.75 -23.594 -7.43 1 86.19 205 LEU B CA 1
ATOM 5828 C C . LEU B 1 205 ? -15.539 -24.656 -6.68 1 86.19 205 LEU B C 1
ATOM 5830 O O . LEU B 1 205 ? -16.734 -24.484 -6.441 1 86.19 205 LEU B O 1
ATOM 5834 N N . CYS B 1 206 ? -14.891 -25.75 -6.324 1 88.62 206 CYS B N 1
ATOM 5835 C CA . CYS B 1 206 ? -15.547 -26.766 -5.512 1 88.62 206 CYS B CA 1
ATOM 5836 C C . CYS B 1 206 ? -16.016 -26.188 -4.184 1 88.62 206 CYS B C 1
ATOM 5838 O O . CYS B 1 206 ? -17.125 -26.453 -3.738 1 88.62 206 CYS B O 1
ATOM 5840 N N . GLY B 1 207 ? -15.164 -25.406 -3.59 1 81.19 207 GLY B N 1
ATOM 5841 C CA . GLY B 1 207 ? -15.508 -24.781 -2.32 1 81.19 207 GLY B CA 1
ATOM 5842 C C . GLY B 1 207 ? -16.641 -23.781 -2.43 1 81.19 207 GLY B C 1
ATOM 5843 O O . GLY B 1 207 ? -17.5 -23.703 -1.545 1 81.19 207 GLY B O 1
ATOM 5844 N N . LYS B 1 208 ? -16.688 -23.094 -3.514 1 78.25 208 LYS B N 1
ATOM 5845 C CA . LYS B 1 208 ? -17.688 -22.062 -3.725 1 78.25 208 LYS B CA 1
ATOM 5846 C C . LYS B 1 208 ? -19.078 -22.672 -3.891 1 78.25 208 LYS B C 1
ATOM 5848 O O . LYS B 1 208 ? -20.094 -22.047 -3.574 1 78.25 208 LYS B O 1
ATOM 5853 N N . HIS B 1 209 ? -19.094 -23.875 -4.34 1 81.75 209 HIS B N 1
ATOM 5854 C CA . HIS B 1 209 ? -20.375 -24.531 -4.617 1 81.75 209 HIS B CA 1
ATOM 5855 C C . HIS B 1 209 ? -20.953 -25.156 -3.355 1 81.75 209 HIS B C 1
ATOM 5857 O O . HIS B 1 209 ? -22.125 -25.516 -3.328 1 81.75 209 HIS B O 1
ATOM 5863 N N . LEU B 1 210 ? -20.188 -25.188 -2.367 1 84.69 210 LEU B N 1
ATOM 5864 C CA . LEU B 1 210 ? -20.672 -25.766 -1.121 1 84.69 210 LEU B CA 1
ATOM 5865 C C . LEU B 1 210 ? -21.719 -24.859 -0.476 1 84.69 210 LEU B C 1
ATOM 5867 O O . LEU B 1 210 ? -21.547 -23.641 -0.443 1 84.69 210 LEU B O 1
ATOM 5871 N N . ASP B 1 211 ? -22.781 -25.344 -0.229 1 84.88 211 ASP B N 1
ATOM 5872 C CA . ASP B 1 211 ? -23.844 -24.578 0.434 1 84.88 211 ASP B CA 1
ATOM 5873 C C . ASP B 1 211 ? -23.578 -24.453 1.933 1 84.88 211 ASP B C 1
ATOM 5875 O O . ASP B 1 211 ? -24.156 -25.188 2.732 1 84.88 211 ASP B O 1
ATOM 5879 N N . LEU B 1 212 ? -22.719 -23.641 2.314 1 88.56 212 LEU B N 1
ATOM 5880 C CA . LEU B 1 212 ? -22.422 -23.375 3.717 1 88.56 212 LEU B CA 1
ATOM 5881 C C . LEU B 1 212 ? -22.953 -22.016 4.141 1 88.56 212 LEU B C 1
ATOM 5883 O O . LEU B 1 212 ? -22.5 -21.438 5.133 1 88.56 212 LEU B O 1
ATOM 5887 N N . SER B 1 213 ? -23.875 -21.516 3.373 1 87.69 213 SER B N 1
ATOM 5888 C CA . SER B 1 213 ? -24.375 -20.156 3.596 1 87.69 213 SER B CA 1
ATOM 5889 C C . SER B 1 213 ? -25.031 -20.031 4.969 1 87.69 213 SER B C 1
ATOM 5891 O O . SER B 1 213 ? -24.953 -18.984 5.605 1 87.69 213 SER B O 1
ATOM 5893 N N . SER B 1 214 ? -25.688 -21.141 5.371 1 91.62 214 SER B N 1
ATOM 5894 C CA . SER B 1 214 ? -26.375 -21.109 6.66 1 91.62 214 SER B CA 1
ATOM 5895 C C . SER B 1 214 ? -25.391 -20.875 7.805 1 91.62 214 SER B C 1
ATOM 5897 O O . SER B 1 214 ? -25.781 -20.375 8.859 1 91.62 214 SER B O 1
ATOM 5899 N N . VAL B 1 215 ? -24.172 -21.219 7.57 1 93.19 215 VAL B N 1
ATOM 5900 C CA . VAL B 1 215 ? -23.141 -21.031 8.586 1 93.19 215 VAL B CA 1
ATOM 5901 C C . VAL B 1 215 ? -22.328 -19.781 8.266 1 93.19 215 VAL B C 1
ATOM 5903 O O . VAL B 1 215 ? -22.078 -18.953 9.148 1 93.19 215 VAL B O 1
ATOM 5906 N N . LEU B 1 216 ? -22 -19.609 7.02 1 89.69 216 LEU B N 1
ATOM 5907 C CA . LEU B 1 216 ? -21.094 -18.562 6.578 1 89.69 216 LEU B CA 1
ATOM 5908 C C . LEU B 1 216 ? -21.734 -17.188 6.727 1 89.69 216 LEU B C 1
ATOM 5910 O O . LEU B 1 216 ? -21.078 -16.234 7.164 1 89.69 216 LEU B O 1
ATOM 5914 N N . ASP B 1 217 ? -22.906 -17.078 6.402 1 89.12 217 ASP B N 1
ATOM 5915 C CA . ASP B 1 217 ? -23.562 -15.773 6.371 1 89.12 217 ASP B CA 1
ATOM 5916 C C . ASP B 1 217 ? -23.594 -15.148 7.762 1 89.12 217 ASP B C 1
ATOM 5918 O O . ASP B 1 217 ? -23.188 -13.992 7.934 1 89.12 217 ASP B O 1
ATOM 5922 N N . PRO B 1 218 ? -24.062 -15.93 8.719 1 92 218 PRO B N 1
ATOM 5923 C CA . PRO B 1 218 ? -24.047 -15.352 10.062 1 92 218 PRO B CA 1
ATOM 5924 C C . PRO B 1 218 ? -22.641 -15 10.539 1 92 218 PRO B C 1
ATOM 5926 O O . PRO B 1 218 ? -22.453 -14 11.234 1 92 218 PRO B O 1
ATOM 5929 N N . VAL B 1 219 ? -21.719 -15.82 10.203 1 91.44 219 VAL B N 1
ATOM 5930 C CA . VAL B 1 219 ? -20.344 -15.578 10.617 1 91.44 219 VAL B CA 1
ATOM 5931 C C . VAL B 1 219 ? -19.828 -14.297 9.961 1 91.44 219 VAL B C 1
ATOM 5933 O O . VAL B 1 219 ? -19.266 -13.43 10.641 1 91.44 219 VAL B O 1
ATOM 5936 N N . ILE B 1 220 ? -20 -14.172 8.641 1 86.19 220 ILE B N 1
ATOM 5937 C CA . ILE B 1 220 ? -19.547 -13.008 7.895 1 86.19 220 ILE B CA 1
ATOM 5938 C C . ILE B 1 220 ? -20.234 -11.75 8.414 1 86.19 220 ILE B C 1
ATOM 5940 O O . ILE B 1 220 ? -19.594 -10.711 8.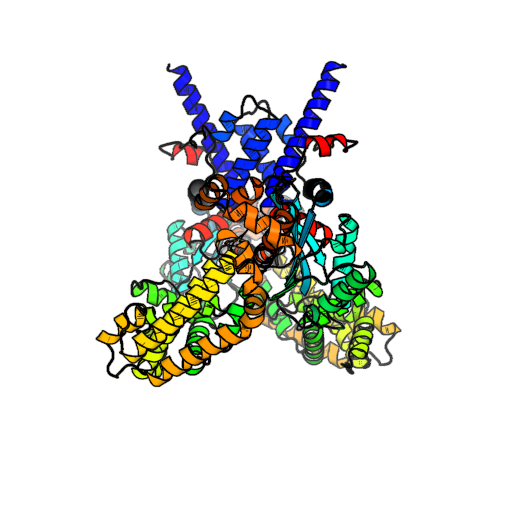586 1 86.19 220 ILE B O 1
ATOM 5944 N N . SER B 1 221 ? -21.5 -11.867 8.688 1 86.88 221 SER B N 1
ATOM 5945 C CA . SER B 1 221 ? -22.266 -10.734 9.211 1 86.88 221 SER B CA 1
ATOM 5946 C C . SER B 1 221 ? -21.703 -10.273 10.555 1 86.88 221 SER B C 1
ATOM 5948 O O . SER B 1 221 ? -21.578 -9.078 10.797 1 86.88 221 SER B O 1
ATOM 5950 N N . THR B 1 222 ? -21.422 -11.234 11.383 1 88.25 222 THR B N 1
ATOM 5951 C CA . THR B 1 222 ? -20.875 -10.93 12.695 1 88.25 222 THR B CA 1
ATOM 5952 C C . THR B 1 222 ? -19.5 -10.297 12.578 1 88.25 222 THR B C 1
ATOM 5954 O O . THR B 1 222 ? -19.203 -9.289 13.234 1 88.25 222 THR B O 1
ATOM 5957 N N . VAL B 1 223 ? -18.672 -10.859 11.758 1 84.75 223 VAL B N 1
ATOM 5958 C CA . VAL B 1 223 ? -17.328 -10.359 11.555 1 84.75 223 VAL B CA 1
ATOM 5959 C C . VAL B 1 223 ? -17.375 -8.945 10.977 1 84.75 223 VAL B C 1
ATOM 5961 O O . VAL B 1 223 ? -16.625 -8.07 11.406 1 84.75 223 VAL B O 1
ATOM 5964 N N . ASN B 1 224 ? -18.266 -8.758 10.023 1 79.31 224 ASN B N 1
ATOM 5965 C CA . ASN B 1 224 ? -18.422 -7.438 9.438 1 79.31 224 ASN B CA 1
ATOM 5966 C C . ASN B 1 224 ? -18.891 -6.418 10.477 1 79.31 224 ASN B C 1
ATOM 5968 O O . ASN B 1 224 ? -18.453 -5.266 10.461 1 79.31 224 ASN B O 1
ATOM 5972 N N . TYR B 1 225 ? -19.812 -6.832 11.312 1 83.25 225 TYR B N 1
ATOM 5973 C CA . TYR B 1 225 ? -20.281 -5.957 12.383 1 83.25 225 TYR B CA 1
ATOM 5974 C C . TYR B 1 225 ? -19.109 -5.504 13.258 1 83.25 225 TYR B C 1
ATOM 5976 O O . TYR B 1 225 ? -19 -4.328 13.602 1 83.25 225 TYR B O 1
ATOM 5984 N N . ILE B 1 226 ? -18.281 -6.43 13.539 1 82 226 ILE B N 1
ATOM 5985 C CA . ILE B 1 226 ? -17.156 -6.148 14.43 1 82 226 ILE B CA 1
ATOM 5986 C C . ILE B 1 226 ? -16.125 -5.277 13.703 1 82 226 ILE B C 1
ATOM 5988 O O . ILE B 1 226 ? -15.625 -4.301 14.266 1 82 226 ILE B O 1
ATOM 5992 N N . ARG B 1 227 ? -15.922 -5.496 12.406 1 76.31 227 ARG B N 1
ATOM 5993 C CA . ARG B 1 227 ? -14.805 -4.887 11.695 1 76.31 227 ARG B CA 1
ATOM 5994 C C . ARG B 1 227 ? -15.234 -3.607 10.992 1 76.31 227 ARG B C 1
ATOM 5996 O O . ARG B 1 227 ? -14.391 -2.799 10.586 1 76.31 227 ARG B O 1
ATOM 6003 N N . SER B 1 228 ? -16.5 -3.328 10.688 1 71.81 228 SER B N 1
ATOM 6004 C CA . SER B 1 228 ? -16.984 -2.211 9.883 1 71.81 228 SER B CA 1
ATOM 6005 C C . SER B 1 228 ? -16.766 -0.881 10.602 1 71.81 228 SER B C 1
ATOM 6007 O O . SER B 1 228 ? -16.656 0.165 9.953 1 71.81 228 SER B O 1
ATOM 6009 N N . HIS B 1 229 ? -16.812 -0.909 11.961 1 71.75 229 HIS B N 1
ATOM 6010 C CA . HIS B 1 229 ? -16.594 0.329 12.703 1 71.75 229 HIS B CA 1
ATOM 6011 C C . HIS B 1 229 ? -15.273 0.288 13.461 1 71.75 229 HIS B C 1
ATOM 6013 O O . HIS B 1 229 ? -15.023 -0.641 14.234 1 71.75 229 HIS B O 1
ATOM 6019 N N . GLY B 1 230 ? -14.516 1.209 13.164 1 68.75 230 GLY B N 1
ATOM 6020 C CA . GLY B 1 230 ? -13.203 1.292 13.773 1 68.75 230 GLY B CA 1
ATOM 6021 C C . GLY B 1 230 ? -13.234 1.157 15.289 1 68.75 230 GLY B C 1
ATOM 6022 O O . GLY B 1 230 ? -12.422 0.444 15.875 1 68.75 230 GLY B O 1
ATOM 6023 N N . LEU B 1 231 ? -14.242 1.677 15.852 1 74.69 231 LEU B N 1
ATOM 6024 C CA . LEU B 1 231 ? -14.336 1.658 17.297 1 74.69 231 LEU B CA 1
ATOM 6025 C C . LEU B 1 231 ? -14.625 0.249 17.812 1 74.69 231 LEU B C 1
ATOM 6027 O O . LEU B 1 231 ? -13.961 -0.228 18.734 1 74.69 231 LEU B O 1
ATOM 6031 N N . LYS B 1 232 ? -15.594 -0.393 17.219 1 78.81 232 LYS B N 1
ATOM 6032 C CA . LYS B 1 232 ? -15.969 -1.74 17.641 1 78.81 232 LYS B CA 1
ATOM 6033 C C . LYS B 1 232 ? -14.805 -2.709 17.484 1 78.81 232 LYS B C 1
ATOM 6035 O O . LYS B 1 232 ? -14.562 -3.549 18.359 1 78.81 232 LYS B O 1
ATOM 6040 N N . HIS B 1 233 ? -14.203 -2.527 16.406 1 80 233 HIS B N 1
ATOM 6041 C CA . HIS B 1 233 ? -13.078 -3.416 16.125 1 80 233 HIS B CA 1
ATOM 6042 C C . HIS B 1 233 ? -11.961 -3.227 17.156 1 80 233 HIS B C 1
ATOM 6044 O O . HIS B 1 233 ? -11.414 -4.203 17.672 1 80 233 HIS B O 1
ATOM 6050 N N . ARG B 1 234 ? -11.742 -2.027 17.453 1 78.94 234 ARG B N 1
ATOM 6051 C CA . ARG B 1 234 ? -10.734 -1.724 18.469 1 78.94 234 ARG B CA 1
ATOM 6052 C C . ARG B 1 234 ? -11.133 -2.305 19.828 1 78.94 234 ARG B C 1
ATOM 6054 O O . ARG B 1 234 ? -10.305 -2.904 20.516 1 78.94 234 ARG B O 1
ATOM 6061 N N . GLN B 1 235 ? -12.312 -2.135 20.172 1 79.5 235 GLN B N 1
ATOM 6062 C CA . GLN B 1 235 ? -12.828 -2.641 21.453 1 79.5 235 GLN B CA 1
ATOM 6063 C C . GLN B 1 235 ? -12.75 -4.164 21.5 1 79.5 235 GLN B C 1
ATOM 6065 O O . GLN B 1 235 ? -12.445 -4.738 22.547 1 79.5 235 GLN B O 1
ATOM 6070 N N . PHE B 1 236 ? -13.062 -4.77 20.422 1 81.62 236 PHE B N 1
ATOM 6071 C CA . PHE B 1 236 ? -13.016 -6.227 20.359 1 81.62 236 PHE B CA 1
ATOM 6072 C C . PHE B 1 236 ? -11.586 -6.73 20.562 1 81.62 236 PHE B C 1
ATOM 6074 O O . PHE B 1 236 ? -11.359 -7.699 21.281 1 81.62 236 PHE B O 1
ATOM 6081 N N . ARG B 1 237 ? -10.688 -6.016 19.922 1 77.81 237 ARG B N 1
ATOM 6082 C CA . ARG B 1 237 ? -9.281 -6.398 20.062 1 77.81 237 ARG B CA 1
ATOM 6083 C C . ARG B 1 237 ? -8.82 -6.262 21.5 1 77.81 237 ARG B C 1
ATOM 6085 O O . ARG B 1 237 ? -8.141 -7.141 22.031 1 77.81 237 ARG B O 1
ATOM 6092 N N . ASP B 1 238 ? -9.156 -5.211 22.031 1 76.94 238 ASP B N 1
ATOM 6093 C CA . ASP B 1 238 ? -8.82 -4.988 23.438 1 76.94 238 ASP B CA 1
ATOM 6094 C C . ASP B 1 238 ? -9.461 -6.047 24.328 1 76.94 238 ASP B C 1
ATOM 6096 O O . ASP B 1 238 ? -8.844 -6.516 25.281 1 76.94 238 ASP B O 1
ATOM 6100 N N . PHE B 1 239 ? -10.656 -6.305 24.094 1 79.25 239 PHE B N 1
ATOM 6101 C CA . PHE B 1 239 ? -11.391 -7.332 24.812 1 79.25 239 PHE B CA 1
ATOM 6102 C C . PHE B 1 239 ? -10.672 -8.672 24.75 1 79.25 239 PHE B C 1
ATOM 6104 O O . PHE B 1 239 ? -10.5 -9.344 25.766 1 79.25 239 PHE B O 1
ATOM 6111 N N . LEU B 1 240 ? -10.211 -8.992 23.547 1 81.25 240 LEU B N 1
ATOM 6112 C CA . LEU B 1 240 ? -9.5 -10.258 23.359 1 81.25 240 LEU B CA 1
ATOM 6113 C C . LEU B 1 240 ? -8.195 -10.266 24.141 1 81.25 240 LEU B C 1
ATOM 6115 O O . LEU B 1 240 ? -7.812 -11.289 24.719 1 81.25 240 LEU B O 1
ATOM 6119 N N . GLU B 1 241 ? -7.594 -9.148 24.094 1 73.94 241 GLU B N 1
ATOM 6120 C CA . GLU B 1 241 ? -6.355 -9.016 24.844 1 73.94 241 GLU B CA 1
ATOM 6121 C C . GLU B 1 241 ? -6.609 -9.172 26.344 1 73.94 241 GLU B C 1
ATOM 6123 O O . GLU B 1 241 ? -5.848 -9.836 27.047 1 73.94 241 GLU B O 1
ATOM 6128 N N . GLU B 1 242 ? -7.609 -8.578 26.828 1 73.19 242 GLU B N 1
ATOM 6129 C CA . GLU B 1 242 ? -7.984 -8.664 28.234 1 73.19 242 GLU B CA 1
ATOM 6130 C C . GLU B 1 242 ? -8.312 -10.094 28.641 1 73.19 242 GLU B C 1
ATOM 6132 O O . GLU B 1 242 ? -8.023 -10.516 29.766 1 73.19 242 GLU B O 1
ATOM 6137 N N . MET B 1 243 ? -8.883 -10.758 27.719 1 77.75 243 MET B N 1
ATOM 6138 C CA . MET B 1 243 ? -9.297 -12.133 27.984 1 77.75 243 MET B CA 1
ATOM 6139 C C . MET B 1 243 ? -8.141 -13.102 27.75 1 77.75 243 MET B C 1
ATOM 6141 O O . MET B 1 243 ? -8.297 -14.312 27.938 1 77.75 243 MET B O 1
ATOM 6145 N N . ASN B 1 244 ? -7.004 -12.508 27.328 1 74.94 244 ASN B N 1
ATOM 6146 C CA . ASN B 1 244 ? -5.859 -13.336 26.984 1 74.94 244 ASN B CA 1
ATOM 6147 C C . ASN B 1 244 ? -6.234 -14.422 25.969 1 74.94 244 ASN B C 1
ATOM 6149 O O . ASN B 1 244 ? -5.926 -15.602 26.172 1 74.94 244 ASN B O 1
ATOM 6153 N N . ALA B 1 245 ? -7.031 -13.93 25.078 1 75.62 245 ALA B N 1
ATOM 6154 C CA . ALA B 1 245 ? -7.434 -14.859 24.031 1 75.62 245 ALA B CA 1
ATOM 6155 C C . ALA B 1 245 ? -6.227 -15.336 23.234 1 75.62 245 ALA B C 1
ATOM 6157 O O . ALA B 1 245 ? -5.246 -14.602 23.078 1 75.62 245 ALA B O 1
ATOM 6158 N N . GLU B 1 246 ? -6.348 -16.516 22.797 1 75.19 246 GLU B N 1
ATOM 6159 C CA . GLU B 1 246 ? -5.27 -17.109 22.016 1 75.19 246 GLU B CA 1
ATOM 6160 C C . GLU B 1 246 ? -5.027 -16.328 20.719 1 75.19 246 GLU B C 1
ATOM 6162 O O . GLU B 1 246 ? -3.896 -16.25 20.25 1 75.19 246 GLU B O 1
ATOM 6167 N N . PHE B 1 247 ? -6.121 -15.82 20.172 1 73.06 247 PHE B N 1
ATOM 6168 C CA . PHE B 1 247 ? -6.023 -15.102 18.906 1 73.06 247 PHE B CA 1
ATOM 6169 C C . PHE B 1 247 ? -6.242 -13.609 19.109 1 73.06 247 PHE B C 1
ATOM 6171 O O . PHE B 1 247 ? -7.113 -13.211 19.875 1 73.06 247 PHE B O 1
ATOM 6178 N N . PRO B 1 248 ? -5.461 -12.914 18.375 1 69.81 248 PRO B N 1
ATOM 6179 C CA . PRO B 1 248 ? -5.535 -11.477 18.625 1 69.81 248 PRO B CA 1
ATOM 6180 C C . PRO B 1 248 ? -6.703 -10.812 17.891 1 69.81 248 PRO B C 1
ATOM 6182 O O . PRO B 1 248 ? -7.117 -9.703 18.266 1 69.81 248 PRO B O 1
ATOM 6185 N N . ASP B 1 249 ? -7.141 -11.359 16.734 1 74.94 249 ASP B N 1
ATOM 6186 C CA . ASP B 1 249 ? -8.195 -10.711 15.961 1 74.94 249 ASP B CA 1
ATOM 6187 C C . ASP B 1 249 ? -8.859 -11.695 15 1 74.94 249 ASP B C 1
ATOM 6189 O O . ASP B 1 249 ? -8.445 -12.852 14.906 1 74.94 249 ASP B O 1
ATOM 6193 N N . LEU B 1 250 ? -10.023 -11.359 14.43 1 77 250 LEU B N 1
ATOM 6194 C CA . LEU B 1 250 ? -10.672 -12.102 13.352 1 77 250 LEU B CA 1
ATOM 6195 C C . LEU B 1 250 ? -10.086 -11.719 12 1 77 250 LEU B C 1
ATOM 6197 O O . LEU B 1 250 ? -9.805 -10.539 11.75 1 77 250 LEU B O 1
ATOM 6201 N N . PRO B 1 251 ? -9.828 -12.703 11.156 1 71.81 251 PRO B N 1
ATOM 6202 C CA . PRO B 1 251 ? -9.344 -12.367 9.812 1 71.81 251 PRO B CA 1
ATOM 6203 C C . PRO B 1 251 ? -10.406 -11.656 8.969 1 71.81 251 PRO B C 1
ATOM 6205 O O . PRO B 1 251 ? -11.602 -11.758 9.258 1 71.81 251 PRO B O 1
ATOM 6208 N N . TYR B 1 252 ? -9.922 -10.797 7.938 1 64.19 252 TYR B N 1
ATOM 6209 C CA . TYR B 1 252 ? -10.836 -10.125 7.027 1 64.19 252 TYR B CA 1
ATOM 6210 C C . TYR B 1 252 ? -11.406 -11.094 6.004 1 64.19 252 TYR B C 1
ATOM 6212 O O . TYR B 1 252 ? -10.688 -11.961 5.492 1 64.19 252 TYR B O 1
ATOM 6220 N N . TYR B 1 253 ? -12.797 -11.086 5.969 1 60.84 253 TYR B N 1
ATOM 6221 C CA . TYR B 1 253 ? -13.461 -11.875 4.938 1 60.84 253 TYR B CA 1
ATOM 6222 C C . TYR B 1 253 ? -13.219 -11.281 3.557 1 60.84 253 TYR B C 1
ATOM 6224 O O . TYR B 1 253 ? -13.398 -10.078 3.355 1 60.84 253 TYR B O 1
ATOM 6232 N N . THR B 1 254 ? -12.422 -11.711 2.717 1 55.78 254 THR B N 1
ATOM 6233 C CA . THR B 1 254 ? -12.3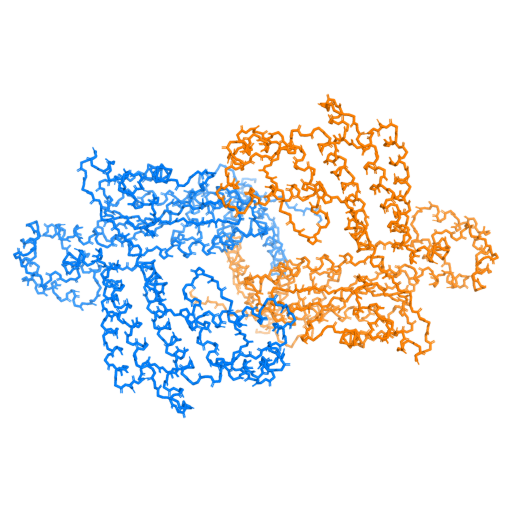52 -11.258 1.33 1 55.78 254 THR B CA 1
ATOM 6234 C C . THR B 1 254 ? -13.047 -12.258 0.406 1 55.78 254 THR B C 1
ATOM 6236 O O . THR B 1 254 ? -12.867 -13.469 0.544 1 55.78 254 THR B O 1
ATOM 6239 N N . SER B 1 255 ? -14.281 -11.891 -0.123 1 52.78 255 SER B N 1
ATOM 6240 C CA . SER B 1 255 ? -15.055 -12.758 -1.015 1 52.78 255 SER B CA 1
ATOM 6241 C C . SER B 1 255 ? -14.133 -13.633 -1.86 1 52.78 255 SER B C 1
ATOM 6243 O O . SER B 1 255 ? -14.477 -14.773 -2.184 1 52.78 255 SER B O 1
ATOM 6245 N N . VAL B 1 256 ? -13.062 -13.148 -2.357 1 48.84 256 VAL B N 1
ATOM 6246 C CA . VAL B 1 256 ? -12.492 -13.82 -3.523 1 48.84 256 VAL B CA 1
ATOM 6247 C C . VAL B 1 256 ? -11.633 -15 -3.072 1 48.84 256 VAL B C 1
ATOM 6249 O O . VAL B 1 256 ? -11.328 -15.891 -3.867 1 48.84 256 VAL B O 1
ATOM 6252 N N . ARG B 1 257 ? -11.172 -15.07 -1.804 1 59.38 257 ARG B N 1
ATOM 6253 C CA . ARG B 1 257 ? -10.211 -16.156 -1.673 1 59.38 257 ARG B CA 1
ATOM 6254 C C . ARG B 1 257 ? -10.703 -17.203 -0.668 1 59.38 257 ARG B C 1
ATOM 6256 O O . ARG B 1 257 ? -10.953 -16.875 0.495 1 59.38 257 ARG B O 1
ATOM 6263 N N . TRP B 1 258 ? -11.18 -18.344 -1.147 1 60.88 258 TRP B N 1
ATOM 6264 C CA . TRP B 1 258 ? -11.688 -19.5 -0.425 1 60.88 258 TRP B CA 1
ATOM 6265 C C . TRP B 1 258 ? -10.852 -19.781 0.817 1 60.88 258 TRP B C 1
ATOM 6267 O O . TRP B 1 258 ? -11.375 -20.188 1.852 1 60.88 258 TRP B O 1
ATOM 6277 N N . LEU B 1 259 ? -9.633 -19.438 0.723 1 65 259 LEU B N 1
ATOM 6278 C CA . LEU B 1 259 ? -8.758 -19.766 1.847 1 65 259 LEU B CA 1
ATOM 6279 C C . LEU B 1 259 ? -9.109 -18.906 3.066 1 65 259 LEU B C 1
ATOM 6281 O O . LEU B 1 259 ? -8.938 -19.359 4.203 1 65 259 LEU B O 1
ATOM 6285 N N . SER B 1 260 ? -9.734 -17.922 2.744 1 74.62 260 SER B N 1
ATOM 6286 C CA . SER B 1 260 ? -10.086 -17.016 3.838 1 74.62 260 SER B CA 1
ATOM 6287 C C . SER B 1 260 ? -11.281 -17.547 4.629 1 74.62 260 SER B C 1
ATOM 6289 O O . SER B 1 260 ? -11.336 -17.391 5.852 1 74.62 260 SER B O 1
ATOM 6291 N N . TYR B 1 261 ? -12.008 -18.438 4.012 1 78.12 261 TYR B N 1
ATOM 6292 C CA . TYR B 1 261 ? -13.195 -18.984 4.656 1 78.12 261 TYR B CA 1
ATOM 6293 C C . TYR B 1 261 ? -12.82 -19.906 5.809 1 78.12 261 TYR B C 1
ATOM 6295 O O . TYR B 1 261 ? -13.352 -19.781 6.914 1 78.12 261 TYR B O 1
ATOM 6303 N N . GLY B 1 262 ? -11.922 -20.766 5.457 1 81.31 262 GLY B N 1
ATOM 6304 C CA . GLY B 1 262 ? -11.531 -21.719 6.473 1 81.31 262 GLY B CA 1
ATOM 6305 C C . GLY B 1 262 ? -10.906 -21.078 7.699 1 81.31 262 GLY B C 1
ATOM 6306 O O . GLY B 1 262 ? -11.234 -21.453 8.828 1 81.31 262 GLY B O 1
ATOM 6307 N N . LYS B 1 263 ? -10.188 -20.078 7.488 1 84.25 263 LYS B N 1
ATOM 6308 C CA . LYS B 1 263 ? -9.508 -19.406 8.594 1 84.25 263 LYS B CA 1
ATOM 6309 C C . LYS B 1 263 ? -10.492 -18.594 9.43 1 84.25 263 LYS B C 1
ATOM 6311 O O . LYS B 1 263 ? -10.406 -18.578 10.656 1 84.25 263 LYS B O 1
ATOM 6316 N N . ILE B 1 264 ? -11.383 -18.031 8.781 1 86.25 264 ILE B N 1
ATOM 6317 C CA . ILE B 1 264 ? -12.375 -17.219 9.469 1 86.25 264 ILE B CA 1
ATOM 6318 C C . ILE B 1 264 ? -13.273 -18.109 10.32 1 86.25 264 ILE B C 1
ATOM 6320 O O . ILE B 1 264 ? -13.523 -17.812 11.492 1 86.25 264 ILE B O 1
ATOM 6324 N N . LEU B 1 265 ? -13.719 -19.188 9.734 1 90.94 265 LEU B N 1
ATOM 6325 C CA . LEU B 1 265 ? -14.609 -20.094 10.453 1 90.94 265 LEU B CA 1
ATOM 6326 C C . LEU B 1 265 ? -13.898 -20.734 11.648 1 90.94 265 LEU B C 1
ATOM 6328 O O . LEU B 1 265 ? -14.469 -20.812 12.734 1 90.94 265 LEU B O 1
ATOM 6332 N N . ALA B 1 266 ? -12.703 -21.094 11.375 1 91.06 266 ALA B N 1
ATOM 6333 C CA . ALA B 1 266 ? -11.93 -21.734 12.445 1 91.06 266 ALA B CA 1
ATOM 6334 C C . ALA B 1 266 ? -11.703 -20.75 13.594 1 91.06 266 ALA B C 1
ATOM 6336 O O . ALA B 1 266 ? -11.898 -21.109 14.758 1 91.06 266 ALA B O 1
ATOM 6337 N N . ARG B 1 267 ? -11.289 -19.562 13.289 1 88.62 267 ARG B N 1
ATOM 6338 C CA . ARG B 1 267 ? -11.023 -18.562 14.328 1 88.62 267 ARG B CA 1
ATOM 6339 C C . ARG B 1 267 ? -12.312 -18.156 15.031 1 88.62 267 ARG B C 1
ATOM 6341 O O . ARG B 1 267 ? -12.312 -17.922 16.25 1 88.62 267 ARG B O 1
ATOM 6348 N N . PHE B 1 268 ? -13.367 -18 14.289 1 91.56 268 PHE B N 1
ATOM 6349 C CA . PHE B 1 268 ? -14.664 -17.672 14.859 1 91.56 268 PHE B CA 1
ATOM 6350 C C . PHE B 1 268 ? -15.094 -18.734 15.867 1 91.56 268 PHE B C 1
ATOM 6352 O O . PHE B 1 268 ? -15.586 -18.406 16.953 1 91.56 268 PHE B O 1
ATOM 6359 N N . PHE B 1 269 ? -14.891 -19.969 15.516 1 94.38 269 PHE B N 1
ATOM 6360 C CA . PHE B 1 269 ? -15.242 -21.062 16.406 1 94.38 269 PHE B CA 1
ATOM 6361 C C . PHE B 1 269 ? -14.406 -21.016 17.672 1 94.38 269 PHE B C 1
ATOM 6363 O O . PHE B 1 269 ? -14.93 -21.188 18.781 1 94.38 269 PHE B O 1
ATOM 6370 N N . GLU B 1 270 ? -13.094 -20.75 17.562 1 91.88 270 GLU B N 1
ATOM 6371 C CA . GLU B 1 270 ? -12.188 -20.719 18.703 1 91.88 270 GLU B CA 1
ATOM 6372 C C . GLU B 1 270 ? -12.531 -19.562 19.641 1 91.88 270 GLU B C 1
ATOM 6374 O O . GLU B 1 270 ? -12.344 -19.672 20.859 1 91.88 270 GLU B O 1
ATOM 6379 N N . LEU B 1 271 ? -13.062 -18.516 19.031 1 90.75 271 LEU B N 1
ATOM 6380 C CA . LEU B 1 271 ? -13.367 -17.312 19.812 1 90.75 271 LEU B CA 1
ATOM 6381 C C . LEU B 1 271 ? -14.859 -17.203 20.078 1 90.75 271 LEU B C 1
ATOM 6383 O O . LEU B 1 271 ? -15.352 -16.141 20.469 1 90.75 271 LEU B O 1
ATOM 6387 N N . ARG B 1 272 ? -15.586 -18.25 19.875 1 92.81 272 ARG B N 1
ATOM 6388 C CA . ARG B 1 272 ? -17.047 -18.188 19.891 1 92.81 272 ARG B CA 1
ATOM 6389 C C . ARG B 1 272 ? -17.547 -17.672 21.234 1 92.81 272 ARG B C 1
ATOM 6391 O O . ARG B 1 272 ? -18.516 -16.906 21.297 1 92.81 272 ARG B O 1
ATOM 6398 N N . THR B 1 273 ? -16.875 -18.016 22.328 1 90.62 273 THR B N 1
ATOM 6399 C CA . THR B 1 273 ? -17.297 -17.578 23.656 1 90.62 273 THR B CA 1
ATOM 6400 C C . THR B 1 273 ? -17.016 -16.094 23.828 1 90.62 273 THR B C 1
ATOM 6402 O O . THR B 1 273 ? -17.875 -15.352 24.328 1 90.62 273 THR B O 1
ATOM 6405 N N . GLU B 1 274 ? -15.805 -15.688 23.453 1 89.31 274 GLU B N 1
ATOM 6406 C CA . GLU B 1 274 ? -15.422 -14.281 23.547 1 89.31 274 GLU B CA 1
ATOM 6407 C C . GLU B 1 274 ? -16.328 -13.406 22.688 1 89.31 274 GLU B C 1
ATOM 6409 O O . GLU B 1 274 ? -16.734 -12.32 23.109 1 89.31 274 GLU B O 1
ATOM 6414 N N . ILE B 1 275 ? -16.656 -13.914 21.547 1 90.69 275 ILE B N 1
ATOM 6415 C CA . ILE B 1 275 ? -17.516 -13.164 20.625 1 90.69 275 ILE B CA 1
ATOM 6416 C C . ILE B 1 275 ? -18.906 -13 21.219 1 90.69 275 ILE B C 1
ATOM 6418 O O . ILE B 1 275 ? -19.484 -11.914 21.156 1 90.69 275 ILE B O 1
ATOM 6422 N N . GLU B 1 276 ? -19.391 -14.055 21.766 1 91.06 276 GLU B N 1
ATOM 6423 C CA . GLU B 1 276 ? -20.719 -14.008 22.391 1 91.06 276 GLU B CA 1
ATOM 6424 C C . GLU B 1 276 ? -20.766 -12.961 23.5 1 91.06 276 GLU B C 1
ATOM 6426 O O . GLU B 1 276 ? -21.703 -12.148 23.562 1 91.06 276 GLU B O 1
ATOM 6431 N N . ILE B 1 277 ? -19.797 -12.984 24.359 1 89.31 277 ILE B N 1
ATOM 6432 C CA . ILE B 1 277 ? -19.719 -12.055 25.484 1 89.31 277 ILE B CA 1
ATOM 6433 C C . ILE B 1 277 ? -19.641 -10.617 24.969 1 89.31 277 ILE B C 1
ATOM 6435 O O . ILE B 1 277 ? -20.359 -9.734 25.453 1 89.31 277 ILE B O 1
ATOM 6439 N N . PHE B 1 278 ? -18.828 -10.469 24 1 88.56 278 PHE B N 1
ATOM 6440 C CA . PHE B 1 278 ? -18.625 -9.141 23.438 1 88.56 278 PHE B CA 1
ATOM 6441 C C . PHE B 1 278 ? -19.906 -8.617 22.812 1 88.56 278 PHE B C 1
ATOM 6443 O O . PHE B 1 278 ? -20.297 -7.465 23.031 1 88.56 278 PHE B O 1
ATOM 6450 N N . LEU B 1 279 ? -20.516 -9.477 22.078 1 90.94 279 LEU B N 1
ATOM 6451 C CA . LEU B 1 279 ? -21.734 -9.07 21.391 1 90.94 279 LEU B CA 1
ATOM 6452 C C . LEU B 1 279 ? -22.844 -8.75 22.391 1 90.94 279 LEU B C 1
ATOM 6454 O O . LEU B 1 279 ? -23.625 -7.816 22.172 1 90.94 279 LEU B O 1
ATOM 6458 N N . ASN B 1 280 ? -22.906 -9.492 23.375 1 89 280 ASN B N 1
ATOM 6459 C CA . ASN B 1 280 ? -23.891 -9.227 24.422 1 89 280 ASN B CA 1
ATOM 6460 C C . ASN B 1 280 ? -23.641 -7.879 25.094 1 89 280 ASN B C 1
ATOM 6462 O O . ASN B 1 280 ? -24.578 -7.152 25.406 1 89 280 ASN B O 1
ATOM 6466 N N . GLU B 1 281 ? -22.359 -7.609 25.328 1 85.38 281 GLU B N 1
ATOM 6467 C CA . GLU B 1 281 ? -22 -6.324 25.906 1 85.38 281 GLU B CA 1
ATOM 6468 C C . GLU B 1 281 ? -22.406 -5.164 25.016 1 85.38 281 GLU B C 1
ATOM 6470 O O . GLU B 1 281 ? -22.719 -4.078 25.5 1 85.38 281 GLU B O 1
ATOM 6475 N N . LYS B 1 282 ? -22.438 -5.426 23.734 1 85.44 282 LYS B N 1
ATOM 6476 C CA . LYS B 1 282 ? -22.781 -4.383 22.781 1 85.44 282 LYS B CA 1
ATOM 6477 C C . LYS B 1 282 ? -24.266 -4.43 22.422 1 85.44 282 LYS B C 1
ATOM 6479 O O . LYS B 1 282 ? -24.719 -3.744 21.5 1 85.44 282 LYS B O 1
ATOM 6484 N N . ASN B 1 283 ? -25.062 -5.258 23 1 87.88 283 ASN B N 1
ATOM 6485 C CA . ASN B 1 283 ? -26.5 -5.426 22.797 1 87.88 283 ASN B CA 1
ATOM 6486 C C . ASN B 1 283 ? -26.812 -5.859 21.359 1 87.88 283 ASN B C 1
ATOM 6488 O O . ASN B 1 283 ? -27.734 -5.344 20.734 1 87.88 283 ASN B O 1
ATOM 6492 N N . HIS B 1 284 ? -25.906 -6.504 20.797 1 88.12 284 HIS B N 1
ATOM 6493 C CA . HIS B 1 284 ? -26.047 -7.109 19.469 1 88.12 284 HIS B CA 1
ATOM 6494 C C . HIS B 1 284 ? -25.906 -8.625 19.547 1 88.12 284 HIS B C 1
ATOM 6496 O O . HIS B 1 284 ? -25.094 -9.211 18.844 1 88.12 284 HIS B O 1
ATOM 6502 N N . SER B 1 285 ? -26.797 -9.125 20.25 1 85.69 285 SER B N 1
ATOM 6503 C CA . SER B 1 285 ? -26.688 -10.555 20.547 1 85.69 285 SER B CA 1
ATOM 6504 C C . SER B 1 285 ? -26.922 -11.391 19.281 1 85.69 285 SER B C 1
ATOM 6506 O O . SER B 1 285 ? -27.781 -11.047 18.469 1 85.69 285 SER B O 1
ATOM 6508 N N . GLN B 1 286 ? -26.094 -12.359 19.109 1 87.5 286 GLN B N 1
ATOM 6509 C CA . GLN B 1 286 ? -26.25 -13.359 18.062 1 87.5 286 GLN B CA 1
ATOM 6510 C C . GLN B 1 286 ? -26.812 -14.664 18.625 1 87.5 286 GLN B C 1
ATOM 6512 O O . GLN B 1 286 ? -26.062 -15.477 19.188 1 87.5 286 GLN B O 1
ATOM 6517 N N . VAL B 1 287 ? -27.984 -14.938 18.297 1 87.81 287 VAL B N 1
ATOM 6518 C CA . VAL B 1 287 ? -28.719 -16.047 18.891 1 87.81 287 VAL B CA 1
ATOM 6519 C C . VAL B 1 287 ? -28.109 -17.375 18.484 1 87.81 287 VAL B C 1
ATOM 6521 O O . VAL B 1 287 ? -28.141 -18.344 19.234 1 87.81 287 VAL B O 1
ATOM 6524 N N . LEU B 1 288 ? -27.516 -17.391 17.406 1 92.75 288 LEU B N 1
ATOM 6525 C CA . LEU B 1 288 ? -26.969 -18.625 16.859 1 92.75 288 LEU B CA 1
ATOM 6526 C C . LEU B 1 288 ? -25.797 -19.125 17.719 1 92.75 288 LEU B C 1
ATOM 6528 O O . LEU B 1 288 ? -25.469 -20.312 17.688 1 92.75 288 LEU B O 1
ATOM 6532 N N . LEU B 1 289 ? -25.188 -18.25 18.453 1 93.56 289 LEU B N 1
ATOM 6533 C CA . LEU B 1 289 ? -24.047 -18.641 19.266 1 93.56 289 LEU B CA 1
ATOM 6534 C C . LEU B 1 289 ? -24.5 -19.469 20.469 1 93.56 289 LEU B C 1
ATOM 6536 O O . LEU B 1 289 ? -23.672 -20.109 21.125 1 93.56 289 LEU B O 1
ATOM 6540 N N . LYS B 1 290 ? -25.766 -19.438 20.672 1 92.81 290 LYS B N 1
ATOM 6541 C CA . LYS B 1 290 ? -26.328 -20.25 21.75 1 92.81 290 LYS B CA 1
ATOM 6542 C C . LYS B 1 290 ? -26.984 -21.516 21.203 1 92.81 290 LYS B C 1
ATOM 6544 O O . LYS B 1 290 ? -27.422 -22.375 21.984 1 92.81 290 LYS B O 1
ATOM 6549 N N . ASP B 1 291 ? -27.078 -21.594 19.922 1 95.06 291 ASP B N 1
ATOM 6550 C CA . ASP B 1 291 ? -27.688 -22.734 19.25 1 95.06 291 ASP B CA 1
ATOM 6551 C C . ASP B 1 291 ? -26.672 -23.859 19.078 1 95.06 291 ASP B C 1
ATOM 6553 O O . ASP B 1 291 ? -25.797 -23.797 18.203 1 95.06 291 ASP B O 1
ATOM 6557 N N . SER B 1 292 ? -26.875 -24.922 19.766 1 95.19 292 SER B N 1
ATOM 6558 C CA . SER B 1 292 ? -25.953 -26.047 19.75 1 95.19 292 SER B CA 1
ATOM 6559 C C . SER B 1 292 ? -25.875 -26.688 18.375 1 95.19 292 SER B C 1
ATOM 6561 O O . SER B 1 292 ? -24.797 -27.094 17.938 1 95.19 292 SER B O 1
ATOM 6563 N N . GLU B 1 293 ? -26.922 -26.734 17.703 1 95.5 293 GLU B N 1
ATOM 6564 C CA . GLU B 1 293 ? -26.938 -27.328 16.375 1 95.5 293 GLU B CA 1
ATOM 6565 C C . GLU B 1 293 ? -26.109 -26.484 15.398 1 95.5 293 GLU B C 1
ATOM 6567 O O . GLU B 1 293 ? -25.359 -27.016 14.578 1 95.5 293 GLU B O 1
ATOM 6572 N N . TRP B 1 294 ? -26.297 -25.234 15.523 1 96.56 294 TRP B N 1
ATOM 6573 C CA . TRP B 1 294 ? -25.562 -24.328 14.648 1 96.56 294 TRP B CA 1
ATOM 6574 C C . TRP B 1 294 ? -24.062 -24.391 14.953 1 96.56 294 TRP B C 1
ATOM 6576 O O . TRP B 1 294 ? -23.234 -24.328 14.039 1 96.56 294 TRP B O 1
ATOM 6586 N N . LEU B 1 295 ? -23.812 -24.531 16.172 1 97.12 295 LEU B N 1
ATOM 6587 C CA . LEU B 1 295 ? -22.406 -24.594 16.578 1 97.12 295 LEU B CA 1
ATOM 6588 C C . LEU B 1 295 ? -21.75 -25.875 16.047 1 97.12 295 LEU B C 1
ATOM 6590 O O . LEU B 1 295 ? -20.562 -25.875 15.711 1 97.12 295 LEU B O 1
ATOM 6594 N N . TRP B 1 296 ? -22.547 -26.906 15.945 1 96.69 296 TRP B N 1
ATOM 6595 C CA . TRP B 1 296 ? -22.062 -28.125 15.297 1 96.69 296 TRP B CA 1
ATOM 6596 C C . TRP B 1 296 ? -21.734 -27.859 13.828 1 96.69 296 TRP B C 1
ATOM 6598 O O . TRP B 1 296 ? -20.688 -28.266 13.336 1 96.69 296 TRP B O 1
ATOM 6608 N N . LYS B 1 297 ? -22.656 -27.234 13.219 1 96.81 297 LYS B N 1
ATOM 6609 C CA . LYS B 1 297 ? -22.453 -26.906 11.805 1 96.81 297 LYS B CA 1
ATOM 6610 C C . LYS B 1 297 ? -21.234 -26.031 11.602 1 96.81 297 LYS B C 1
ATOM 6612 O O . LYS B 1 297 ? -20.5 -26.188 10.625 1 96.81 297 LYS B O 1
ATOM 6617 N N . LEU B 1 298 ? -21.047 -25.125 12.516 1 96.69 298 LEU B N 1
ATOM 6618 C CA . LEU B 1 298 ? -19.891 -24.234 12.469 1 96.69 298 LEU B CA 1
ATOM 6619 C C . LEU B 1 298 ? -18.594 -25.031 12.633 1 96.69 298 LEU B C 1
ATOM 6621 O O . LEU B 1 298 ? -17.641 -24.859 11.859 1 96.69 298 LEU B O 1
ATOM 6625 N N . ALA B 1 299 ? -18.562 -25.828 13.586 1 96.56 299 ALA B N 1
ATOM 6626 C CA . ALA B 1 299 ? -17.375 -26.641 13.844 1 96.56 299 ALA B CA 1
ATOM 6627 C C . ALA B 1 299 ? -17.047 -27.531 12.648 1 96.56 299 ALA B C 1
ATOM 6629 O O . ALA B 1 299 ? -15.898 -27.594 12.211 1 96.56 299 ALA B O 1
ATOM 6630 N N . PHE B 1 300 ? -18.094 -28.172 12.141 1 96.31 300 PHE B N 1
ATOM 6631 C CA . PHE B 1 300 ? -17.938 -29.047 10.984 1 96.31 300 PHE B CA 1
ATOM 6632 C C . PHE B 1 300 ? -17.422 -28.266 9.781 1 96.31 300 PHE B C 1
ATOM 6634 O O . PHE B 1 300 ? -16.469 -28.703 9.125 1 96.31 300 PHE B O 1
ATOM 6641 N N . SER B 1 301 ? -18.062 -27.156 9.523 1 95 301 SER B N 1
ATOM 6642 C CA . SER B 1 301 ? -17.688 -26.344 8.375 1 95 301 SER B CA 1
ATOM 6643 C C . SER B 1 301 ? -16.25 -25.828 8.508 1 95 301 SER B C 1
ATOM 6645 O O . SER B 1 301 ? -15.516 -25.781 7.516 1 95 301 SER B O 1
ATOM 6647 N N . ALA B 1 302 ? -15.891 -25.453 9.664 1 94 302 ALA B N 1
ATOM 6648 C CA . ALA B 1 302 ? -14.531 -24.984 9.914 1 94 302 ALA B CA 1
ATOM 6649 C C . ALA B 1 302 ? -13.516 -26.094 9.633 1 94 302 ALA B C 1
ATOM 6651 O O . ALA B 1 302 ? -12.508 -25.859 8.961 1 94 302 ALA B O 1
ATOM 6652 N N . ASP B 1 303 ? -13.766 -27.234 10.125 1 95.75 303 ASP B N 1
ATOM 6653 C CA . ASP B 1 303 ? -12.859 -28.359 9.93 1 95.75 303 ASP B CA 1
ATOM 6654 C C . ASP B 1 303 ? -12.758 -28.734 8.445 1 95.75 303 ASP B C 1
ATOM 6656 O O . ASP B 1 303 ? -11.664 -28.938 7.926 1 95.75 303 ASP B O 1
ATOM 6660 N N . LEU B 1 304 ? -13.906 -28.906 7.852 1 94.12 304 LEU B N 1
ATOM 6661 C CA . LEU B 1 304 ? -13.93 -29.297 6.449 1 94.12 304 LEU B CA 1
ATOM 6662 C C . LEU B 1 304 ? -13.172 -28.297 5.59 1 94.12 304 LEU B C 1
ATOM 6664 O O . LEU B 1 304 ? -12.367 -28.688 4.734 1 94.12 304 LEU B O 1
ATOM 6668 N N . THR B 1 305 ? -13.5 -27.047 5.805 1 91.94 305 THR B N 1
ATOM 6669 C CA . THR B 1 305 ? -12.852 -26 5.016 1 91.94 305 THR B CA 1
ATOM 6670 C C . THR B 1 305 ? -11.352 -25.969 5.305 1 91.94 305 THR B C 1
ATOM 6672 O O . THR B 1 305 ? -10.547 -25.656 4.418 1 91.94 305 THR B O 1
ATOM 6675 N N . MET B 1 306 ? -10.938 -26.328 6.48 1 91.31 306 MET B N 1
ATOM 6676 C CA . MET B 1 306 ? -9.508 -26.406 6.797 1 91.31 306 MET B CA 1
ATOM 6677 C C . MET B 1 306 ? -8.844 -27.531 6.012 1 91.31 306 MET B C 1
ATOM 6679 O O . MET B 1 306 ? -7.691 -27.406 5.598 1 91.31 306 MET B O 1
ATOM 6683 N N . HIS B 1 307 ? -9.523 -28.641 5.867 1 93.44 307 HIS B N 1
ATOM 6684 C CA . HIS B 1 307 ? -9.016 -29.703 5.023 1 93.44 307 HIS B CA 1
ATOM 6685 C C . HIS B 1 307 ? -8.852 -29.25 3.58 1 93.44 307 HIS B C 1
ATOM 6687 O O . HIS B 1 307 ? -7.871 -29.609 2.918 1 93.44 307 HIS B O 1
ATOM 6693 N N . LEU B 1 308 ? -9.844 -28.531 3.158 1 91.88 308 LEU B N 1
ATOM 6694 C CA . LEU B 1 308 ? -9.773 -27.984 1.804 1 91.88 308 LEU B CA 1
ATOM 6695 C C . LEU B 1 308 ? -8.617 -27.016 1.666 1 91.88 308 LEU B C 1
ATOM 6697 O O . LEU B 1 308 ? -7.938 -26.984 0.634 1 91.88 308 LEU B O 1
ATOM 6701 N N . ASN B 1 309 ? -8.406 -26.219 2.705 1 89.12 309 ASN B N 1
ATOM 6702 C CA . ASN B 1 309 ? -7.27 -25.297 2.705 1 89.12 309 ASN B CA 1
ATOM 6703 C C . ASN B 1 309 ? -5.945 -26.047 2.641 1 89.12 309 ASN B C 1
ATOM 6705 O O . ASN B 1 309 ? -5.027 -25.641 1.93 1 89.12 309 ASN B O 1
ATOM 6709 N N . ASP B 1 310 ? -5.867 -27.047 3.377 1 90.75 310 ASP B N 1
ATOM 6710 C CA . ASP B 1 310 ? -4.664 -27.875 3.367 1 90.75 310 ASP B CA 1
ATOM 6711 C C . ASP B 1 310 ? -4.406 -28.453 1.977 1 90.75 310 ASP B C 1
ATOM 6713 O O . ASP B 1 310 ? -3.266 -28.469 1.509 1 90.75 310 ASP B O 1
ATOM 6717 N N . PHE B 1 311 ? -5.418 -28.984 1.41 1 93.31 311 PHE B N 1
ATOM 6718 C CA . PHE B 1 311 ? -5.309 -29.5 0.046 1 93.31 311 PHE B CA 1
ATOM 6719 C C . PHE B 1 311 ? -4.805 -28.406 -0.896 1 93.31 311 PHE B C 1
ATOM 6721 O O . PHE B 1 311 ? -3.914 -28.656 -1.712 1 93.31 311 PHE B O 1
ATOM 6728 N N . ASN B 1 312 ? -5.387 -27.234 -0.792 1 90.69 312 ASN B N 1
ATOM 6729 C CA . ASN B 1 312 ? -4.977 -26.094 -1.613 1 90.69 312 ASN B CA 1
ATOM 6730 C C . ASN B 1 312 ? -3.482 -25.812 -1.483 1 90.69 312 ASN B C 1
ATOM 6732 O O . ASN B 1 312 ? -2.795 -25.609 -2.486 1 90.69 312 ASN B O 1
ATOM 6736 N N . LEU B 1 313 ? -2.967 -25.812 -0.304 1 90.25 313 LEU B N 1
ATOM 6737 C CA . LEU B 1 313 ? -1.556 -25.547 -0.054 1 90.25 313 LEU B CA 1
ATOM 6738 C C . LEU B 1 313 ? -0.673 -26.625 -0.67 1 90.25 313 LEU B C 1
ATOM 6740 O O . LEU B 1 313 ? 0.417 -26.328 -1.168 1 90.25 313 LEU B O 1
ATOM 6744 N N . ARG B 1 314 ? -1.173 -27.797 -0.714 1 92.12 314 ARG B N 1
ATOM 6745 C CA . ARG B 1 314 ? -0.394 -28.922 -1.2 1 92.12 314 ARG B CA 1
ATOM 6746 C C . ARG B 1 314 ? -0.254 -28.875 -2.719 1 92.12 314 ARG B C 1
ATOM 6748 O O . ARG B 1 314 ? 0.694 -29.438 -3.275 1 92.12 314 ARG B O 1
ATOM 6755 N N . ILE B 1 315 ? -1.222 -28.281 -3.346 1 93.94 315 ILE B N 1
ATOM 6756 C CA . ILE B 1 315 ? -1.169 -28.281 -4.805 1 93.94 315 ILE B CA 1
ATOM 6757 C C . ILE B 1 315 ? -0.528 -26.984 -5.297 1 93.94 315 ILE B C 1
ATOM 6759 O O . ILE B 1 315 ? -0.513 -26.719 -6.5 1 93.94 315 ILE B O 1
ATOM 6763 N N . GLN B 1 316 ? -0.035 -26.219 -4.375 1 90.12 316 GLN B N 1
ATOM 6764 C CA . GLN B 1 316 ? 0.743 -25.031 -4.742 1 90.12 316 GLN B CA 1
ATOM 6765 C C . GLN B 1 316 ? 2.225 -25.375 -4.871 1 90.12 316 GLN B C 1
ATOM 6767 O O . GLN B 1 316 ? 2.674 -26.422 -4.391 1 90.12 316 GLN B O 1
ATOM 6772 N N . GLY B 1 317 ? 2.953 -24.609 -5.668 1 87.81 317 GLY B N 1
ATOM 6773 C CA . GLY B 1 317 ? 4.391 -24.812 -5.777 1 87.81 317 GLY B CA 1
ATOM 6774 C C . GLY B 1 317 ? 4.895 -24.719 -7.207 1 87.81 317 GLY B C 1
ATOM 6775 O O . GLY B 1 317 ? 4.109 -24.797 -8.156 1 87.81 317 GLY B O 1
ATOM 6776 N N . GLU B 1 318 ? 6.203 -24.625 -7.23 1 85.88 318 GLU B N 1
ATOM 6777 C CA . GLU B 1 318 ? 6.848 -24.547 -8.539 1 85.88 318 GLU B CA 1
ATOM 6778 C C . GLU B 1 318 ? 7.336 -25.922 -8.992 1 85.88 318 GLU B C 1
ATOM 6780 O O . GLU B 1 318 ? 7.621 -26.781 -8.164 1 85.88 318 GLU B O 1
ATOM 6785 N N . THR B 1 319 ? 7.348 -26.188 -10.195 1 84.44 319 THR B N 1
ATOM 6786 C CA . THR B 1 319 ? 7.934 -27.359 -10.852 1 84.44 319 THR B CA 1
ATOM 6787 C C . THR B 1 319 ? 7.211 -28.625 -10.438 1 84.44 319 THR B C 1
ATOM 6789 O O . THR B 1 319 ? 7.832 -29.688 -10.32 1 84.44 319 THR B O 1
ATOM 6792 N N . SER B 1 320 ? 5.98 -28.453 -10.133 1 90.69 320 SER B N 1
ATOM 6793 C CA . SER B 1 320 ? 5.191 -29.641 -9.828 1 90.69 320 SER B CA 1
ATOM 6794 C C . SER B 1 320 ? 4.801 -30.391 -11.102 1 90.69 320 SER B C 1
ATOM 6796 O O . SER B 1 320 ? 4.402 -29.766 -12.086 1 90.69 320 SER B O 1
ATOM 6798 N N . LEU B 1 321 ? 5.012 -31.688 -11.016 1 94.75 321 LEU B N 1
ATOM 6799 C CA . LEU B 1 321 ? 4.59 -32.5 -12.156 1 94.75 321 LEU B CA 1
ATOM 6800 C C . LEU B 1 321 ? 3.086 -32.75 -12.109 1 94.75 321 LEU B C 1
ATOM 6802 O O . LEU B 1 321 ? 2.508 -32.906 -11.039 1 94.75 321 LEU B O 1
ATOM 6806 N N . ILE B 1 322 ? 2.469 -32.844 -13.219 1 95.06 322 ILE B N 1
ATOM 6807 C CA . ILE B 1 322 ? 1.023 -33 -13.336 1 95.06 322 ILE B CA 1
ATOM 6808 C C . ILE B 1 322 ? 0.586 -34.312 -12.688 1 95.06 322 ILE B C 1
ATOM 6810 O O . ILE B 1 322 ? -0.496 -34.375 -12.102 1 95.06 322 ILE B O 1
ATOM 6814 N N . CYS B 1 323 ? 1.424 -35.344 -12.812 1 94.31 323 CYS B N 1
ATOM 6815 C CA . CYS B 1 323 ? 1.051 -36.625 -12.227 1 94.31 323 CYS B CA 1
ATOM 6816 C C . CYS B 1 323 ? 1.032 -36.531 -10.703 1 94.31 323 CYS B C 1
ATOM 6818 O O . CYS B 1 323 ? 0.202 -37.188 -10.055 1 94.31 323 CYS B O 1
ATOM 6820 N N . ASP B 1 324 ? 1.938 -35.781 -10.18 1 94.19 324 ASP B N 1
ATOM 6821 C CA . ASP B 1 324 ? 1.946 -35.562 -8.734 1 94.19 324 ASP B CA 1
ATOM 6822 C C . ASP B 1 324 ? 0.69 -34.812 -8.281 1 94.19 324 ASP B C 1
ATOM 6824 O O . ASP B 1 324 ? 0.099 -35.156 -7.254 1 94.19 324 ASP B O 1
ATOM 6828 N N . LEU B 1 325 ? 0.337 -33.812 -8.992 1 95.69 325 LEU B N 1
ATOM 6829 C CA . LEU B 1 325 ? -0.861 -33.031 -8.672 1 95.69 325 LEU B CA 1
ATOM 6830 C C . LEU B 1 325 ? -2.109 -33.906 -8.773 1 95.69 325 LEU B C 1
ATOM 6832 O O . LEU B 1 325 ? -2.994 -33.844 -7.922 1 95.69 325 LEU B O 1
ATOM 6836 N N . TYR B 1 326 ? -2.121 -34.688 -9.797 1 95.19 326 TYR B N 1
ATOM 6837 C CA . TYR B 1 326 ? -3.25 -35.594 -9.977 1 95.19 326 TYR B CA 1
ATOM 6838 C C . TYR B 1 326 ? -3.346 -36.594 -8.82 1 95.19 326 TYR B C 1
ATOM 6840 O O . TYR B 1 326 ? -4.441 -36.906 -8.344 1 95.19 326 TYR B O 1
ATOM 6848 N N . SER B 1 327 ? -2.25 -37.094 -8.414 1 94.62 327 SER B N 1
ATOM 6849 C CA . SER B 1 327 ? -2.215 -38 -7.273 1 94.62 327 SER B CA 1
ATOM 6850 C C . SER B 1 327 ? -2.781 -37.344 -6.02 1 94.62 327 SER B C 1
ATOM 6852 O O . SER B 1 327 ? -3.447 -37.969 -5.215 1 94.62 327 SER B O 1
ATOM 6854 N N . LYS B 1 328 ? -2.484 -36.094 -5.875 1 95.94 328 LYS B N 1
ATOM 6855 C CA . LYS B 1 328 ? -3.002 -35.344 -4.723 1 95.94 328 LYS B CA 1
ATOM 6856 C C . LYS B 1 328 ? -4.52 -35.188 -4.809 1 95.94 328 LYS B C 1
ATOM 6858 O O . LYS B 1 328 ? -5.211 -35.25 -3.789 1 95.94 328 LYS B O 1
ATOM 6863 N N . VAL B 1 329 ? -5.047 -35 -5.996 1 96.06 329 VAL B N 1
ATOM 6864 C CA . VAL B 1 329 ? -6.488 -34.906 -6.211 1 96.06 329 VAL B CA 1
ATOM 6865 C C . VAL B 1 329 ? -7.148 -36.25 -5.859 1 96.06 329 VAL B C 1
ATOM 6867 O O . VAL B 1 329 ? -8.148 -36.281 -5.141 1 96.06 329 VAL B O 1
ATOM 6870 N N . LYS B 1 330 ? -6.551 -37.312 -6.316 1 95.25 330 LYS B N 1
ATOM 6871 C CA . LYS B 1 330 ? -7.078 -38.656 -6.031 1 95.25 330 LYS B CA 1
ATOM 6872 C C . LYS B 1 330 ? -7.055 -38.938 -4.535 1 95.25 330 LYS B C 1
ATOM 6874 O O . LYS B 1 330 ? -8.016 -39.5 -3.984 1 95.25 330 LYS B O 1
ATOM 6879 N N . ALA B 1 331 ? -5.969 -38.562 -3.957 1 96.38 331 ALA B N 1
ATOM 6880 C CA . ALA B 1 331 ? -5.84 -38.75 -2.516 1 96.38 331 ALA B CA 1
ATOM 6881 C C . ALA B 1 331 ? -6.93 -38 -1.757 1 96.38 331 ALA B C 1
ATOM 6883 O O . ALA B 1 331 ? -7.512 -38.531 -0.807 1 96.38 331 ALA B O 1
ATOM 6884 N N . PHE B 1 332 ? -7.168 -36.812 -2.141 1 96.88 332 PHE B N 1
ATOM 6885 C CA . PHE B 1 332 ? -8.18 -36.031 -1.443 1 96.88 332 PHE B CA 1
ATOM 6886 C C . PHE B 1 332 ? -9.57 -36.625 -1.652 1 96.88 332 PHE B C 1
ATOM 6888 O O . PHE B 1 332 ? -10.391 -36.625 -0.737 1 96.88 332 PHE B O 1
ATOM 6895 N N . ARG B 1 333 ? -9.836 -37.156 -2.861 1 96.62 333 ARG B N 1
ATOM 6896 C CA . ARG B 1 333 ? -11.102 -37.844 -3.121 1 96.62 333 ARG B CA 1
ATOM 6897 C C . ARG B 1 333 ? -11.289 -39 -2.178 1 96.62 333 ARG B C 1
ATOM 6899 O O . ARG B 1 333 ? -12.391 -39.25 -1.667 1 96.62 333 ARG B O 1
ATOM 6906 N N . LYS B 1 334 ? -10.242 -39.688 -1.946 1 96.88 334 LYS B N 1
ATOM 6907 C CA . LYS B 1 334 ? -10.297 -40.812 -1.021 1 96.88 334 LYS B CA 1
ATOM 6908 C C . LYS B 1 334 ? -10.539 -40.344 0.409 1 96.88 334 LYS B C 1
ATOM 6910 O O . LYS B 1 334 ? -11.234 -41 1.181 1 96.88 334 LYS B O 1
ATOM 6915 N N . LYS B 1 335 ? -9.953 -39.25 0.724 1 96.69 335 LYS B N 1
ATOM 6916 C CA . LYS B 1 335 ? -10.195 -38.688 2.045 1 96.69 335 LYS B CA 1
ATOM 6917 C C . LYS B 1 335 ? -11.664 -38.312 2.229 1 96.69 335 LYS B C 1
ATOM 6919 O O . LYS B 1 335 ? -12.227 -38.5 3.314 1 96.69 335 LYS B O 1
ATOM 6924 N N . LEU B 1 336 ? -12.258 -37.812 1.189 1 96.5 336 LEU B N 1
ATOM 6925 C CA . LEU B 1 336 ? -13.664 -37.438 1.269 1 96.5 336 LEU B CA 1
ATOM 6926 C C . LEU B 1 336 ? -14.531 -38.656 1.547 1 96.5 336 LEU B C 1
ATOM 6928 O O . LEU B 1 336 ? -15.5 -38.562 2.305 1 96.5 336 LEU B O 1
ATOM 6932 N N . ILE B 1 337 ? -14.164 -39.75 0.991 1 96.31 337 ILE B N 1
ATOM 6933 C CA . ILE B 1 337 ? -14.883 -41 1.235 1 96.31 337 ILE B CA 1
ATOM 6934 C C . ILE B 1 337 ? -14.719 -41.438 2.695 1 96.31 337 ILE B C 1
ATOM 6936 O O . ILE B 1 337 ? -15.688 -41.812 3.352 1 96.31 337 ILE B O 1
ATOM 6940 N N . LEU B 1 338 ? -13.57 -41.281 3.135 1 96.44 338 LEU B N 1
ATOM 6941 C CA . LEU B 1 338 ? -13.289 -41.594 4.531 1 96.44 338 LEU B CA 1
ATOM 6942 C C . LEU B 1 338 ? -14.078 -40.688 5.461 1 96.44 338 LEU B C 1
ATOM 6944 O O . LEU B 1 338 ? -14.656 -41.156 6.453 1 96.44 338 LEU B O 1
ATOM 6948 N N . PHE B 1 339 ? -14.062 -39.375 5.168 1 96.25 339 PHE B N 1
ATOM 6949 C CA . PHE B 1 339 ? -14.789 -38.406 5.977 1 96.25 339 PHE B CA 1
ATOM 6950 C C . PHE B 1 339 ? -16.266 -38.781 6.055 1 96.25 339 PHE B C 1
ATOM 6952 O O . PHE B 1 339 ? -16.859 -38.75 7.129 1 96.25 339 PHE B O 1
ATOM 6959 N N . GLU B 1 340 ? -16.781 -39.094 4.934 1 94.62 340 GLU B N 1
ATOM 6960 C CA . GLU B 1 340 ? -18.188 -39.438 4.871 1 94.62 340 GLU B CA 1
ATOM 6961 C C . GLU B 1 340 ? -18.484 -40.625 5.789 1 94.62 340 GLU B C 1
ATOM 6963 O O . GLU B 1 340 ? -19.453 -40.594 6.562 1 94.62 340 GLU B O 1
ATOM 6968 N N . SER B 1 341 ? -17.672 -41.625 5.703 1 94.94 341 SER B N 1
ATOM 6969 C CA . SER B 1 341 ? -17.844 -42.812 6.504 1 94.94 341 SER B CA 1
ATOM 6970 C C . SER B 1 341 ? -17.703 -42.531 7.992 1 94.94 341 SER B C 1
ATOM 6972 O O . SER B 1 341 ? -18.484 -43 8.812 1 94.94 341 SER B O 1
ATOM 6974 N N . GLN B 1 342 ? -16.75 -41.75 8.336 1 93.69 342 GLN B N 1
ATOM 6975 C CA . GLN B 1 342 ? -16.469 -41.438 9.734 1 93.69 342 GLN B CA 1
ATOM 6976 C C . GLN B 1 342 ? -17.547 -40.531 10.328 1 93.69 342 GLN B C 1
ATOM 6978 O O . GLN B 1 342 ? -18 -40.75 11.453 1 93.69 342 GLN B O 1
ATOM 6983 N N . LEU B 1 343 ? -17.969 -39.594 9.641 1 93.44 343 LEU B N 1
ATOM 6984 C CA . LEU B 1 343 ? -18.969 -38.656 10.141 1 93.44 343 LEU B CA 1
ATOM 6985 C C . LEU B 1 343 ? -20.312 -39.344 10.344 1 93.44 343 LEU B C 1
ATOM 6987 O O . LEU B 1 343 ? -21.062 -39 11.258 1 93.44 343 LEU B O 1
ATOM 6991 N N . THR B 1 344 ? -20.625 -40.312 9.492 1 91.25 344 THR B N 1
ATOM 6992 C CA . THR B 1 344 ? -21.844 -41.094 9.625 1 91.25 344 THR B CA 1
ATOM 6993 C C . THR B 1 344 ? -21.859 -41.875 10.945 1 91.25 344 THR B C 1
ATOM 6995 O O . THR B 1 344 ? -22.906 -42.062 11.547 1 91.25 344 THR B O 1
ATOM 6998 N N . ARG B 1 345 ? -20.719 -42.156 11.461 1 91.75 345 ARG B N 1
ATOM 6999 C CA . ARG B 1 345 ? -20.594 -42.906 12.711 1 91.75 345 ARG B CA 1
ATOM 7000 C C . ARG B 1 345 ? -20.266 -41.969 13.867 1 91.75 345 ARG B C 1
ATOM 7002 O O . ARG B 1 345 ? -19.906 -42.406 14.961 1 91.75 345 ARG B O 1
ATOM 7009 N N . SER B 1 346 ? -20.266 -40.719 13.617 1 90.81 346 SER B N 1
ATOM 7010 C CA . SER B 1 346 ? -19.953 -39.688 14.602 1 90.81 346 SER B CA 1
ATOM 7011 C C . SER B 1 346 ? -18.531 -39.844 15.133 1 90.81 346 SER B C 1
ATOM 7013 O O . SER B 1 346 ? -18.312 -39.75 16.344 1 90.81 346 SER B O 1
ATOM 7015 N N . CYS B 1 347 ? -17.734 -40.312 14.242 1 93.44 347 CYS B N 1
ATOM 7016 C CA . CYS B 1 347 ? -16.312 -40.344 14.516 1 93.44 347 CYS B CA 1
ATOM 7017 C C . CYS B 1 347 ? -15.625 -39.062 14.039 1 93.44 347 CYS B C 1
ATOM 7019 O O . CYS B 1 347 ? -15.648 -38.75 12.852 1 93.44 347 CYS B O 1
ATOM 7021 N N . PHE B 1 348 ? -15.055 -38.344 14.969 1 95.62 348 PHE B N 1
ATOM 7022 C CA . PHE B 1 348 ? -14.523 -37.031 14.625 1 95.62 348 PHE B CA 1
ATOM 7023 C C . PHE B 1 348 ? -13.008 -37.031 14.703 1 95.62 348 PHE B C 1
ATOM 7025 O O . PHE B 1 348 ? -12.398 -36 15.016 1 95.62 348 PHE B O 1
ATOM 7032 N N . THR B 1 349 ? -12.328 -38.062 14.367 1 93.38 349 THR B N 1
ATOM 7033 C CA . THR B 1 349 ? -10.875 -38.219 14.469 1 93.38 349 THR B CA 1
ATOM 7034 C C . THR B 1 349 ? -10.156 -37.156 13.656 1 93.38 349 THR B C 1
ATOM 7036 O O . THR B 1 349 ? -9.125 -36.656 14.086 1 93.38 349 THR B O 1
ATOM 7039 N N . HIS B 1 350 ? -10.664 -36.781 12.508 1 95.62 350 HIS B N 1
ATOM 7040 C CA . HIS B 1 350 ? -10.008 -35.844 11.617 1 95.62 350 HIS B CA 1
ATOM 7041 C C . HIS B 1 350 ? -10.75 -34.5 11.602 1 95.62 350 HIS B C 1
ATOM 7043 O O . HIS B 1 350 ? -10.531 -33.688 10.711 1 95.62 350 HIS B O 1
ATOM 7049 N N . PHE B 1 351 ? -11.617 -34.375 12.523 1 96.69 351 PHE B N 1
ATOM 7050 C CA . PHE B 1 351 ? -12.375 -33.156 12.719 1 96.69 351 PHE B CA 1
ATOM 7051 C C . PHE B 1 351 ? -12.195 -32.625 14.133 1 96.69 351 PHE B C 1
ATOM 7053 O O . PHE B 1 351 ? -13.07 -32.781 14.984 1 96.69 351 PHE B O 1
ATOM 7060 N N . SER B 1 352 ? -11.109 -31.906 14.32 1 94.56 352 SER B N 1
ATOM 7061 C CA . SER B 1 352 ? -10.633 -31.531 15.648 1 94.56 352 SER B CA 1
ATOM 7062 C C . SER B 1 352 ? -11.625 -30.609 16.359 1 94.56 352 SER B C 1
ATOM 7064 O O . SER B 1 352 ? -11.836 -30.734 17.562 1 94.56 352 SER B O 1
ATOM 7066 N N . ARG B 1 353 ? -12.164 -29.703 15.625 1 95.31 353 ARG B N 1
ATOM 7067 C CA . ARG B 1 353 ? -13.102 -28.766 16.25 1 95.31 353 ARG B CA 1
ATOM 7068 C C . ARG B 1 353 ? -14.406 -29.469 16.609 1 95.31 353 ARG B C 1
ATOM 7070 O O . ARG B 1 353 ? -15 -29.188 17.641 1 95.31 353 ARG B O 1
ATOM 7077 N N . CYS B 1 354 ? -14.852 -30.391 15.758 1 96.44 354 CYS B N 1
ATOM 7078 C CA . CYS B 1 354 ? -16.016 -31.203 16.094 1 96.44 354 CYS B CA 1
ATOM 7079 C C . CYS B 1 354 ? -15.734 -32.062 17.328 1 96.44 354 CYS B C 1
ATOM 7081 O O . CYS B 1 354 ? -16.594 -32.188 18.203 1 96.44 354 CYS B O 1
ATOM 7083 N N . ASP B 1 355 ? -14.539 -32.562 17.344 1 95.56 355 ASP B N 1
ATOM 7084 C CA . ASP B 1 355 ? -14.156 -33.406 18.484 1 95.56 355 ASP B CA 1
ATOM 7085 C C . ASP B 1 355 ? -14.148 -32.594 19.781 1 95.56 355 ASP B C 1
ATOM 7087 O O . ASP B 1 355 ? -14.586 -33.062 20.828 1 95.56 355 ASP B O 1
ATOM 7091 N N . LYS B 1 356 ? -13.594 -31.438 19.734 1 93.56 356 LYS B N 1
ATOM 7092 C CA . LYS B 1 356 ? -13.562 -30.547 20.891 1 93.56 356 LYS B CA 1
ATOM 7093 C C . LYS B 1 356 ? -14.977 -30.172 21.328 1 93.56 356 LYS B C 1
ATOM 7095 O O . LYS B 1 356 ? -15.258 -30.094 22.531 1 93.56 356 LYS B O 1
ATOM 7100 N N . TYR B 1 357 ? -15.852 -29.938 20.359 1 95.5 357 TYR B N 1
ATOM 7101 C CA . TYR B 1 357 ? -17.188 -29.453 20.672 1 95.5 357 TYR B CA 1
ATOM 7102 C C . TYR B 1 357 ? -18.078 -30.578 21.188 1 95.5 357 TYR B C 1
ATOM 7104 O O . TYR B 1 357 ? -19.047 -30.328 21.906 1 95.5 357 TYR B O 1
ATOM 7112 N N . ARG B 1 358 ? -17.781 -31.781 20.828 1 94.12 358 ARG B N 1
ATOM 7113 C CA . ARG B 1 358 ? -18.562 -32.938 21.219 1 94.12 358 ARG B CA 1
ATOM 7114 C C . ARG B 1 358 ? -18.766 -33 22.719 1 94.12 358 ARG B C 1
ATOM 7116 O O . ARG B 1 358 ? -19.844 -33.375 23.203 1 94.12 358 ARG B O 1
ATOM 7123 N N . GLN B 1 359 ? -17.781 -32.5 23.422 1 90.44 359 GLN B N 1
ATOM 7124 C CA . GLN B 1 359 ? -17.828 -32.562 24.875 1 90.44 359 GLN B CA 1
ATOM 7125 C C . GLN B 1 359 ? -18.766 -31.484 25.438 1 90.44 359 GLN B C 1
ATOM 7127 O O . GLN B 1 359 ? -19.312 -31.641 26.516 1 90.44 359 GLN B O 1
ATOM 7132 N N . GLU B 1 360 ? -18.938 -30.469 24.703 1 91 360 GLU B N 1
ATOM 7133 C CA . GLU B 1 360 ? -19.688 -29.312 25.172 1 91 360 GLU B CA 1
ATOM 7134 C C . GLU B 1 360 ? -21.109 -29.312 24.594 1 91 360 GLU B C 1
ATOM 7136 O O . GLU B 1 360 ? -22 -28.641 25.125 1 91 360 GLU B O 1
ATOM 7141 N N . ALA B 1 361 ? -21.406 -30.109 23.594 1 91.25 361 ALA B N 1
ATOM 7142 C CA . ALA B 1 361 ? -22.609 -29.969 22.797 1 91.25 361 ALA B CA 1
ATOM 7143 C C . ALA B 1 361 ? -23.828 -30.531 23.531 1 91.25 361 ALA B C 1
ATOM 7145 O O . ALA B 1 361 ? -23.734 -31.562 24.188 1 91.25 361 ALA B O 1
ATOM 7146 N N . ALA B 1 362 ? -24.859 -29.797 23.422 1 91.12 362 ALA B N 1
ATOM 7147 C CA . ALA B 1 362 ? -26.125 -30.203 24.047 1 91.12 362 ALA B CA 1
ATOM 7148 C C . ALA B 1 362 ? -26.969 -31.031 23.078 1 91.12 362 ALA B C 1
ATOM 7150 O O . ALA B 1 362 ? -27.859 -31.766 23.484 1 91.12 362 ALA B O 1
ATOM 7151 N N . THR B 1 363 ? -26.75 -30.906 21.844 1 94.06 363 THR B N 1
ATOM 7152 C CA . THR B 1 363 ? -27.469 -31.609 20.797 1 94.06 363 THR B CA 1
ATOM 7153 C C . THR B 1 363 ? -26.547 -32.562 20.047 1 94.06 363 THR B C 1
ATOM 7155 O O . THR B 1 363 ? -25.328 -32.406 20.094 1 94.06 363 THR B O 1
ATOM 7158 N N . PRO B 1 364 ? -27.172 -33.531 19.438 1 93.81 364 PRO B N 1
ATOM 7159 C CA . PRO B 1 364 ? -26.344 -34.469 18.641 1 93.81 364 PRO B CA 1
ATOM 7160 C C . PRO B 1 364 ? -25.797 -33.812 17.375 1 93.81 364 PRO B C 1
ATOM 7162 O O . PRO B 1 364 ? -26.312 -32.781 16.906 1 93.81 364 PRO B O 1
ATOM 7165 N N . PHE B 1 365 ? -24.766 -34.406 16.859 1 95.81 365 PHE B N 1
ATOM 7166 C CA . PHE B 1 365 ? -24.141 -33.969 15.617 1 95.81 365 PHE B CA 1
ATOM 7167 C C . PHE B 1 365 ? -25.125 -34.031 14.461 1 95.81 365 PHE B C 1
ATOM 7169 O O . PHE B 1 365 ? -25.859 -35 14.305 1 95.81 365 PHE B O 1
ATOM 7176 N N . PRO B 1 366 ? -25.203 -32.969 13.719 1 94.56 366 PRO B N 1
ATOM 7177 C CA . PRO B 1 366 ? -26.125 -32.969 12.578 1 94.56 366 PRO B CA 1
ATOM 7178 C C . PRO B 1 366 ? -25.609 -33.781 11.391 1 94.56 366 PRO B C 1
ATOM 7180 O O . PRO B 1 366 ? -25.125 -33.188 10.406 1 94.56 366 PRO B O 1
ATOM 7183 N N . ASN B 1 367 ? -25.875 -35 11.336 1 94 367 ASN B N 1
ATOM 7184 C CA . ASN B 1 367 ? -25.359 -35.938 10.352 1 94 367 ASN B CA 1
ATOM 7185 C C . ASN B 1 367 ? -25.891 -35.625 8.953 1 94 367 ASN B C 1
ATOM 7187 O O . ASN B 1 367 ? -25.141 -35.719 7.973 1 94 367 ASN B O 1
ATOM 7191 N N . LEU B 1 368 ? -27.078 -35.312 8.867 1 93.62 368 LEU B N 1
ATOM 7192 C CA . LEU B 1 368 ? -27.688 -35.062 7.562 1 93.62 368 LEU B CA 1
ATOM 7193 C C . LEU B 1 368 ? -27.016 -33.875 6.875 1 93.62 368 LEU B C 1
ATOM 7195 O O . LEU B 1 368 ? -26.766 -33.906 5.672 1 93.62 368 LEU B O 1
ATOM 7199 N N . PHE B 1 369 ? -26.797 -32.875 7.613 1 94.38 369 PHE B N 1
ATOM 7200 C CA . PHE B 1 369 ? -26.141 -31.672 7.082 1 94.38 369 PHE B CA 1
ATOM 7201 C C . PHE B 1 369 ? -24.734 -32 6.59 1 94.38 369 PHE B C 1
ATOM 7203 O O . PHE B 1 369 ? -24.359 -31.641 5.477 1 94.38 369 PHE B O 1
ATOM 7210 N N . ALA B 1 370 ? -23.984 -32.656 7.375 1 94.94 370 ALA B N 1
ATOM 7211 C CA . ALA B 1 370 ? -22.609 -33.031 7.043 1 94.94 370 ALA B CA 1
ATOM 7212 C C . ALA B 1 370 ? -22.562 -33.938 5.812 1 94.94 370 ALA B C 1
ATOM 7214 O O . ALA B 1 370 ? -21.703 -33.75 4.941 1 94.94 370 ALA B O 1
ATOM 7215 N N . GLN B 1 371 ? -23.484 -34.812 5.793 1 94.25 371 GLN B N 1
ATOM 7216 C CA . GLN B 1 371 ? -23.531 -35.75 4.676 1 94.25 371 GLN B CA 1
ATOM 7217 C C . GLN B 1 371 ? -23.844 -35.031 3.369 1 94.25 371 GLN B C 1
ATOM 7219 O O . GLN B 1 371 ? -23.25 -35.344 2.328 1 94.25 371 GLN B O 1
ATOM 7224 N N . ASP B 1 372 ? -24.75 -34.188 3.445 1 94.5 372 ASP B N 1
ATOM 7225 C CA . ASP B 1 372 ? -25.125 -33.438 2.256 1 94.5 372 ASP B CA 1
ATOM 7226 C C . ASP B 1 372 ? -23.938 -32.625 1.729 1 94.5 372 ASP B C 1
ATOM 7228 O O . ASP B 1 372 ? -23.719 -32.562 0.52 1 94.5 372 ASP B O 1
ATOM 7232 N N . VAL B 1 373 ? -23.25 -32.031 2.605 1 94.94 373 VAL B N 1
ATOM 7233 C CA . VAL B 1 373 ? -22.109 -31.172 2.23 1 94.94 373 VAL B CA 1
ATOM 7234 C C . VAL B 1 373 ? -21 -32.031 1.623 1 94.94 373 VAL B C 1
ATOM 7236 O O . VAL B 1 373 ? -20.438 -31.688 0.587 1 94.94 373 VAL B O 1
ATOM 7239 N N . ILE B 1 374 ? -20.719 -33.156 2.221 1 95.75 374 ILE B N 1
ATOM 7240 C CA . ILE B 1 374 ? -19.641 -34.031 1.76 1 95.75 374 ILE B CA 1
ATOM 7241 C C . ILE B 1 374 ? -20.016 -34.625 0.408 1 95.75 374 ILE B C 1
ATOM 7243 O O . ILE B 1 374 ? -19.172 -34.719 -0.485 1 95.75 374 ILE B O 1
ATOM 7247 N N . LEU B 1 375 ? -21.297 -35 0.303 1 95.12 375 LEU B N 1
ATOM 7248 C CA . LEU B 1 375 ? -21.75 -35.562 -0.963 1 95.12 375 LEU B CA 1
ATOM 7249 C C . LEU B 1 375 ? -21.641 -34.531 -2.086 1 95.12 375 LEU B C 1
ATOM 7251 O O . LEU B 1 375 ? -21.234 -34.875 -3.201 1 95.12 375 LEU B O 1
ATOM 7255 N N . ALA B 1 376 ? -22.016 -33.375 -1.751 1 95.06 376 ALA B N 1
ATOM 7256 C CA . ALA B 1 376 ? -21.891 -32.312 -2.734 1 95.06 376 ALA B CA 1
ATOM 7257 C C . ALA B 1 376 ? -20.422 -32.094 -3.131 1 95.06 376 ALA B C 1
ATOM 7259 O O . ALA B 1 376 ? -20.125 -31.891 -4.309 1 95.06 376 ALA B O 1
ATOM 7260 N N . LEU B 1 377 ? -19.578 -32.062 -2.174 1 95.25 377 LEU B N 1
ATOM 7261 C CA . LEU B 1 377 ? -18.156 -31.875 -2.428 1 95.25 377 LEU B CA 1
ATOM 7262 C C . LEU B 1 377 ? -17.578 -33 -3.275 1 95.25 377 LEU B C 1
ATOM 7264 O O . LEU B 1 377 ? -16.797 -32.781 -4.191 1 95.25 377 LEU B O 1
ATOM 7268 N N . LYS B 1 378 ? -17.984 -34.188 -2.977 1 95.81 378 LYS B N 1
ATOM 7269 C CA . LYS B 1 378 ? -17.547 -35.344 -3.762 1 95.81 378 LYS B CA 1
ATOM 7270 C C . LYS B 1 378 ? -17.984 -35.219 -5.215 1 95.81 378 LYS B C 1
ATOM 7272 O O . LYS B 1 378 ? -17.203 -35.5 -6.133 1 95.81 378 LYS B O 1
ATOM 7277 N N . GLN B 1 379 ? -19.172 -34.812 -5.34 1 95.56 379 GLN B N 1
ATOM 7278 C CA . GLN B 1 379 ? -19.719 -34.625 -6.688 1 95.56 379 GLN B CA 1
ATOM 7279 C C . GLN B 1 379 ? -18.953 -33.562 -7.441 1 95.56 379 GLN B C 1
ATOM 7281 O O . GLN B 1 379 ? -18.625 -33.719 -8.625 1 95.56 379 GLN B O 1
ATOM 7286 N N . GLN B 1 380 ? -18.688 -32.5 -6.77 1 94.69 380 GLN B N 1
ATOM 7287 C CA . GLN B 1 380 ? -17.938 -31.406 -7.402 1 94.69 380 GLN B CA 1
ATOM 7288 C C . GLN B 1 380 ? -16.547 -31.859 -7.801 1 94.69 380 GLN B C 1
ATOM 7290 O O . GLN B 1 380 ? -16.062 -31.531 -8.891 1 94.69 380 GLN B O 1
ATOM 7295 N N . PHE B 1 381 ? -15.883 -32.562 -6.973 1 95.25 381 PHE B N 1
ATOM 7296 C CA . PHE B 1 381 ? -14.539 -33.031 -7.273 1 95.25 381 PHE B CA 1
ATOM 7297 C C . PHE B 1 381 ? -14.547 -33.969 -8.469 1 95.25 381 PHE B C 1
ATOM 7299 O O . PHE B 1 381 ? -13.609 -34 -9.266 1 95.25 381 PHE B O 1
ATOM 7306 N N . GLU B 1 382 ? -15.555 -34.719 -8.586 1 94.38 382 GLU B N 1
ATOM 7307 C CA . GLU B 1 382 ? -15.68 -35.656 -9.711 1 94.38 382 GLU B CA 1
ATOM 7308 C C . GLU B 1 382 ? -15.945 -34.906 -11.016 1 94.38 382 GLU B C 1
ATOM 7310 O O . GLU B 1 382 ? -15.352 -35.188 -12.047 1 94.38 382 GLU B O 1
ATOM 7315 N N . GLU B 1 383 ? -16.781 -33.969 -10.93 1 94.19 383 GLU B N 1
ATOM 7316 C CA . GLU B 1 383 ? -17.188 -33.25 -12.125 1 94.19 383 GLU B CA 1
ATOM 7317 C C . GLU B 1 383 ? -16.094 -32.281 -12.586 1 94.19 383 GLU B C 1
ATOM 7319 O O . GLU B 1 383 ? -15.75 -32.281 -13.773 1 94.19 383 GLU B O 1
ATOM 7324 N N . ARG B 1 384 ? -15.547 -31.609 -11.742 1 92.75 384 ARG B N 1
ATOM 7325 C CA . ARG B 1 384 ? -14.648 -30.516 -12.117 1 92.75 384 ARG B CA 1
ATOM 7326 C C . ARG B 1 384 ? -13.281 -31.047 -12.531 1 92.75 384 ARG B C 1
ATOM 7328 O O . ARG B 1 384 ? -12.617 -30.438 -13.383 1 92.75 384 ARG B O 1
ATOM 7335 N N . PHE B 1 385 ? -12.906 -32.156 -12.016 1 94.06 385 PHE B N 1
ATOM 7336 C CA . PHE B 1 385 ? -11.594 -32.688 -12.375 1 94.06 385 PHE B CA 1
ATOM 7337 C C . PHE B 1 385 ? -11.727 -33.781 -13.438 1 94.06 385 PHE B C 1
ATOM 7339 O O . PHE B 1 385 ? -10.836 -34.625 -13.594 1 94.06 385 PHE B O 1
ATOM 7346 N N . SER B 1 386 ? -12.805 -33.688 -14.188 1 90.81 386 SER B N 1
ATOM 7347 C CA . SER B 1 386 ? -13.055 -34.656 -15.234 1 90.81 386 SER B CA 1
ATOM 7348 C C . SER B 1 386 ? -12.031 -34.531 -16.359 1 90.81 386 SER B C 1
ATOM 7350 O O . SER B 1 386 ? -11.672 -35.531 -17 1 90.81 386 SER B O 1
ATOM 7352 N N . ASP B 1 387 ? -11.586 -33.375 -16.672 1 84.69 387 ASP B N 1
ATOM 7353 C CA . ASP B 1 387 ? -10.57 -33.188 -17.703 1 84.69 387 ASP B CA 1
ATOM 7354 C C . ASP B 1 387 ? -9.266 -33.906 -17.328 1 84.69 387 ASP B C 1
ATOM 7356 O O . ASP B 1 387 ? -8.594 -34.469 -18.188 1 84.69 387 ASP B O 1
ATOM 7360 N N . LEU B 1 388 ? -8.945 -33.812 -16.078 1 89.56 388 LEU B N 1
ATOM 7361 C CA . LEU B 1 388 ? -7.758 -34.5 -15.586 1 89.56 388 LEU B CA 1
ATOM 7362 C C . LEU B 1 388 ? -7.938 -36.031 -15.664 1 89.56 388 LEU B C 1
ATOM 7364 O O . LEU B 1 388 ? -7.004 -36.75 -16.016 1 89.56 388 LEU B O 1
ATOM 7368 N N . ASP B 1 389 ? -9.133 -36.406 -15.414 1 93.25 389 ASP B N 1
ATOM 7369 C CA . ASP B 1 389 ? -9.453 -37.812 -15.469 1 93.25 389 ASP B CA 1
ATOM 7370 C C . ASP B 1 389 ? -9.359 -38.344 -16.906 1 93.25 389 ASP B C 1
ATOM 7372 O O . ASP B 1 389 ? -8.992 -39.5 -17.125 1 93.25 389 ASP B O 1
ATOM 7376 N N . ALA B 1 390 ? -9.664 -37.5 -17.75 1 89.88 390 ALA B N 1
ATOM 7377 C CA . ALA B 1 390 ? -9.625 -37.875 -19.156 1 89.88 390 ALA B CA 1
ATOM 7378 C C . ALA B 1 390 ? -8.203 -38.188 -19.594 1 89.88 390 ALA B C 1
ATOM 7380 O O . ALA B 1 390 ? -7.988 -39 -20.516 1 89.88 390 ALA B O 1
ATOM 7381 N N . CYS B 1 391 ? -7.25 -37.656 -18.984 1 89.88 391 CYS B N 1
ATOM 7382 C CA . CYS B 1 391 ? -5.855 -37.875 -19.328 1 89.88 391 CYS B CA 1
ATOM 7383 C C . CYS B 1 391 ? -5.219 -38.906 -18.406 1 89.88 391 CYS B C 1
ATOM 7385 O O . CYS B 1 391 ? -4.008 -39.125 -18.438 1 89.88 391 CYS B O 1
ATOM 7387 N N . SER B 1 392 ? -5.961 -39.562 -17.641 1 91.44 392 SER B N 1
ATOM 7388 C CA . SER B 1 392 ? -5.461 -40.438 -16.578 1 91.44 392 SER B CA 1
ATOM 7389 C C . SER B 1 392 ? -4.629 -41.562 -17.141 1 91.44 392 SER B C 1
ATOM 7391 O O . SER B 1 392 ? -3.617 -41.969 -16.562 1 91.44 392 SER B O 1
ATOM 7393 N N . SER B 1 393 ? -5.07 -42.125 -18.234 1 91 393 SER B N 1
ATOM 7394 C CA . SER B 1 393 ? -4.359 -43.25 -18.812 1 91 393 SER B CA 1
ATOM 7395 C C . SER B 1 393 ? -2.949 -42.875 -19.234 1 91 393 SER B C 1
ATOM 7397 O O . SER B 1 393 ? -1.987 -43.594 -18.953 1 91 393 SER B O 1
ATOM 7399 N N . LYS B 1 394 ? -2.846 -41.781 -19.875 1 92.06 394 LYS B N 1
ATOM 7400 C CA . LYS B 1 394 ? -1.542 -41.312 -20.312 1 92.06 394 LYS B CA 1
ATOM 7401 C C . LYS B 1 394 ? -0.67 -40.906 -19.125 1 92.06 394 LYS B C 1
ATOM 7403 O O . LYS B 1 394 ? 0.542 -41.156 -19.141 1 92.06 394 LYS B O 1
ATOM 7408 N N . LEU B 1 395 ? -1.282 -40.406 -18.156 1 93.56 395 LEU B N 1
ATOM 7409 C CA . LEU B 1 395 ? -0.554 -40 -16.953 1 93.56 395 LEU B CA 1
ATOM 7410 C C . LEU B 1 395 ? 0.014 -41.219 -16.234 1 93.56 395 LEU B C 1
ATOM 7412 O O . LEU B 1 395 ? 1.116 -41.156 -15.68 1 93.56 395 LEU B O 1
ATOM 7416 N N . ARG B 1 396 ? -0.711 -42.25 -16.312 1 92.25 396 ARG B N 1
ATOM 7417 C CA . ARG B 1 396 ? -0.25 -43.5 -15.68 1 92.25 396 ARG B CA 1
ATOM 7418 C C . ARG B 1 396 ? 0.976 -44.062 -16.391 1 92.25 396 ARG B C 1
ATOM 7420 O O . ARG B 1 396 ? 1.901 -44.562 -15.758 1 92.25 396 ARG B O 1
ATOM 7427 N N . ILE B 1 397 ? 0.88 -43.938 -17.703 1 93.94 397 ILE B N 1
ATOM 7428 C CA . ILE B 1 397 ? 2.02 -44.406 -18.484 1 93.94 397 ILE B CA 1
ATOM 7429 C C . ILE B 1 397 ? 3.254 -43.562 -18.125 1 93.94 397 ILE B C 1
ATOM 7431 O O . ILE B 1 397 ? 4.332 -44.125 -17.906 1 93.94 397 ILE B O 1
ATOM 7435 N N . PHE B 1 398 ? 3.115 -42.375 -18.062 1 95.19 398 PHE B N 1
ATOM 7436 C CA . PHE B 1 398 ? 4.199 -41.438 -17.734 1 95.19 398 PHE B CA 1
ATOM 7437 C C . PHE B 1 398 ? 4.746 -41.719 -16.344 1 95.19 398 PHE B C 1
ATOM 7439 O O . PHE B 1 398 ? 5.965 -41.781 -16.141 1 95.19 398 PHE B O 1
ATOM 7446 N N . GLU B 1 399 ? 3.82 -41.844 -15.422 1 94.31 399 GLU B N 1
ATOM 7447 C CA . GLU B 1 399 ? 4.191 -42.031 -14.023 1 94.31 399 GLU B CA 1
ATOM 7448 C C . GLU B 1 399 ? 4.914 -43.344 -13.805 1 94.31 399 GLU B C 1
ATOM 7450 O O . GLU B 1 399 ? 5.863 -43.438 -13.023 1 94.31 399 GLU B O 1
ATOM 7455 N N . ASN B 1 400 ? 4.352 -44.406 -14.477 1 93.94 400 ASN B N 1
ATOM 7456 C CA . ASN B 1 400 ? 4.93 -45.75 -14.312 1 93.94 400 ASN B CA 1
ATOM 7457 C C . ASN B 1 400 ? 4.809 -46.562 -15.594 1 93.94 400 ASN B C 1
ATOM 7459 O O . ASN B 1 400 ? 3.949 -47.438 -15.695 1 93.94 400 ASN B O 1
ATOM 7463 N N . PRO B 1 401 ? 5.777 -46.406 -16.438 1 94 401 PRO B N 1
ATOM 7464 C CA . PRO B 1 401 ? 5.727 -47.188 -17.688 1 94 401 PRO B CA 1
ATOM 7465 C C . PRO B 1 401 ? 5.957 -48.656 -17.484 1 94 401 PRO B C 1
ATOM 7467 O O . PRO B 1 401 ? 5.605 -49.469 -18.344 1 94 401 PRO B O 1
ATOM 7470 N N . PHE B 1 402 ? 6.473 -49.125 -16.344 1 94.5 402 PHE B N 1
ATOM 7471 C CA . PHE B 1 402 ? 6.77 -50.531 -16.094 1 94.5 402 PHE B CA 1
ATOM 7472 C C . PHE B 1 402 ? 5.492 -51.312 -15.828 1 94.5 402 PHE B C 1
ATOM 7474 O O . PHE B 1 402 ? 5.445 -52.531 -16.047 1 94.5 402 PHE B O 1
ATOM 7481 N N . ASN B 1 403 ? 4.543 -50.562 -15.391 1 91.25 403 ASN B N 1
ATOM 7482 C CA . ASN B 1 403 ? 3.289 -51.219 -15.023 1 91.25 403 ASN B CA 1
ATOM 7483 C C . ASN B 1 403 ? 2.266 -51.156 -16.156 1 91.25 403 ASN B C 1
ATOM 7485 O O . ASN B 1 403 ? 1.13 -51.594 -16 1 91.25 403 ASN B O 1
ATOM 7489 N N . SER B 1 404 ? 2.633 -50.656 -17.25 1 92.69 404 SER B N 1
ATOM 7490 C CA . SER B 1 404 ? 1.699 -50.469 -18.344 1 92.69 404 SER B CA 1
ATOM 7491 C C . SER B 1 404 ? 1.46 -51.75 -19.109 1 92.69 404 SER B C 1
ATOM 7493 O O . SER B 1 404 ? 2.367 -52.594 -19.234 1 92.69 404 SER B O 1
ATOM 7495 N N . VAL B 1 405 ? 0.188 -51.812 -19.531 1 92.5 405 VAL B N 1
ATOM 7496 C CA . VAL B 1 405 ? -0.164 -52.938 -20.406 1 92.5 405 VAL B CA 1
ATOM 7497 C C . VAL B 1 405 ? 0.178 -52.594 -21.859 1 92.5 405 VAL B C 1
ATOM 7499 O O . VAL B 1 405 ? -0.314 -51.594 -22.391 1 92.5 405 VAL B O 1
ATOM 7502 N N . ILE B 1 406 ? 0.943 -53.469 -22.453 1 91.94 406 ILE B N 1
ATOM 7503 C CA . ILE B 1 406 ? 1.527 -53.188 -23.766 1 91.94 406 ILE B CA 1
ATOM 7504 C C . ILE B 1 406 ? 0.418 -52.938 -24.781 1 91.94 406 ILE B C 1
ATOM 7506 O O . ILE B 1 406 ? 0.523 -52.031 -25.625 1 91.94 406 ILE B O 1
ATOM 7510 N N . GLY B 1 407 ? -0.604 -53.656 -24.672 1 89.62 407 GLY B N 1
ATOM 7511 C CA . GLY B 1 407 ? -1.7 -53.562 -25.625 1 89.62 407 GLY B CA 1
ATOM 7512 C C . GLY B 1 407 ? -2.443 -52.25 -25.547 1 89.62 407 GLY B C 1
ATOM 7513 O O . GLY B 1 407 ? -3.062 -51.812 -26.516 1 89.62 407 GLY B O 1
ATOM 7514 N N . ASP B 1 408 ? -2.314 -51.594 -24.469 1 88.81 408 ASP B N 1
ATOM 7515 C CA . ASP B 1 408 ? -3.062 -50.344 -24.25 1 88.81 408 ASP B CA 1
ATOM 7516 C C . ASP B 1 408 ? -2.229 -49.125 -24.625 1 88.81 408 ASP B C 1
ATOM 7518 O O . ASP B 1 408 ? -2.74 -48 -24.656 1 88.81 408 ASP B O 1
ATOM 7522 N N . LEU B 1 409 ? -1.054 -49.375 -24.953 1 92.81 409 LEU B N 1
ATOM 7523 C CA . LEU B 1 409 ? -0.142 -48.281 -25.25 1 92.81 409 LEU B CA 1
ATOM 7524 C C . LEU B 1 409 ? -0.248 -47.875 -26.719 1 92.81 409 LEU B C 1
ATOM 7526 O O . LEU B 1 409 ? -0.625 -48.656 -27.562 1 92.81 409 LEU B O 1
ATOM 7530 N N . PRO B 1 410 ? -0.026 -46.625 -26.906 1 90.81 410 PRO B N 1
ATOM 7531 C CA . PRO B 1 410 ? 0.128 -46.25 -28.312 1 90.81 410 PRO B CA 1
ATOM 7532 C C . PRO B 1 410 ? 1.178 -47.094 -29.031 1 90.81 410 PRO B C 1
ATOM 7534 O O . PRO B 1 410 ? 2.184 -47.469 -28.438 1 90.81 410 PRO B O 1
ATOM 7537 N N . SER B 1 411 ? 1.026 -47.188 -30.281 1 92.94 411 SER B N 1
ATOM 7538 C CA . SER B 1 411 ? 1.855 -48.094 -31.094 1 92.94 411 SER B CA 1
ATOM 7539 C C . SER B 1 411 ? 3.322 -47.656 -31.047 1 92.94 411 SER B C 1
ATOM 7541 O O . SER B 1 411 ? 4.215 -48.531 -31.016 1 92.94 411 SER B O 1
ATOM 7543 N N . GLU B 1 412 ? 3.477 -46.438 -30.969 1 91.94 412 GLU B N 1
ATOM 7544 C CA . GLU B 1 412 ? 4.84 -45.938 -31.031 1 91.94 412 GLU B CA 1
ATOM 7545 C C . GLU B 1 412 ? 5.613 -46.25 -29.75 1 91.94 412 GLU B C 1
ATOM 7547 O O . GLU B 1 412 ? 6.848 -46.25 -29.75 1 91.94 412 GLU B O 1
ATOM 7552 N N . LEU B 1 413 ? 4.93 -46.594 -28.719 1 95.19 413 LEU B N 1
ATOM 7553 C CA . LEU B 1 413 ? 5.578 -46.812 -27.422 1 95.19 413 LEU B CA 1
ATOM 7554 C C . LEU B 1 413 ? 5.711 -48.281 -27.125 1 95.19 413 LEU B C 1
ATOM 7556 O O . LEU B 1 413 ? 6.5 -48.688 -26.25 1 95.19 413 LEU B O 1
ATOM 7560 N N . GLN B 1 414 ? 5.035 -49.156 -27.828 1 95.12 414 GLN B N 1
ATOM 7561 C CA . GLN B 1 414 ? 4.871 -50.562 -27.453 1 95.12 414 GLN B CA 1
ATOM 7562 C C . GLN B 1 414 ? 6.215 -51.281 -27.422 1 95.12 414 GLN B C 1
ATOM 7564 O O . GLN B 1 414 ? 6.582 -51.875 -26.406 1 95.12 414 GLN B O 1
ATOM 7569 N N . MET B 1 415 ? 6.949 -51.125 -28.469 1 94.94 415 MET B N 1
ATOM 7570 C CA . MET B 1 415 ? 8.211 -51.844 -28.562 1 94.94 415 MET B CA 1
ATOM 7571 C C . MET B 1 415 ? 9.211 -51.312 -27.547 1 94.94 415 MET B C 1
ATOM 7573 O O . MET B 1 415 ? 9.938 -52.094 -26.922 1 94.94 415 MET B O 1
ATOM 7577 N N . GLU B 1 416 ? 9.156 -50.031 -27.344 1 95.94 416 GLU B N 1
ATOM 7578 C CA . GLU B 1 416 ? 10.094 -49.406 -26.406 1 95.94 416 GLU B CA 1
ATOM 7579 C C . GLU B 1 416 ? 9.773 -49.844 -24.969 1 95.94 416 GLU B C 1
ATOM 7581 O O . GLU B 1 416 ? 10.68 -50.094 -24.172 1 95.94 416 GLU B O 1
ATOM 7586 N N . VAL B 1 417 ? 8.539 -49.969 -24.688 1 95.75 417 VAL B N 1
ATOM 7587 C CA . VAL B 1 417 ? 8.125 -50.281 -23.328 1 95.75 417 VAL B CA 1
ATOM 7588 C C . VAL B 1 417 ? 8.406 -51.75 -23.047 1 95.75 417 VAL B C 1
ATOM 7590 O O . VAL B 1 417 ? 8.75 -52.125 -21.922 1 95.75 417 VAL B O 1
ATOM 7593 N N . ILE B 1 418 ? 8.305 -52.562 -24.016 1 95.62 418 ILE B N 1
ATOM 7594 C CA . ILE B 1 418 ? 8.68 -53.969 -23.859 1 95.62 418 ILE B CA 1
ATOM 7595 C C . ILE B 1 418 ? 10.148 -54.062 -23.469 1 95.62 418 ILE B C 1
ATOM 7597 O O . ILE B 1 418 ? 10.508 -54.781 -22.531 1 95.62 418 ILE B O 1
ATOM 7601 N N . ASP B 1 419 ? 10.945 -53.312 -24.234 1 95.38 419 ASP B N 1
ATOM 7602 C CA . ASP B 1 419 ? 12.367 -53.281 -23.922 1 95.38 419 ASP B CA 1
ATOM 7603 C C . ASP B 1 419 ? 12.625 -52.75 -22.516 1 95.38 419 ASP B C 1
ATOM 7605 O O . ASP B 1 419 ? 13.484 -53.281 -21.797 1 95.38 419 ASP B O 1
ATOM 7609 N N . LEU B 1 420 ? 11.898 -51.781 -22.172 1 96.12 420 LEU B N 1
ATOM 7610 C CA . LEU B 1 420 ? 12.039 -51.156 -20.859 1 96.12 420 LEU B CA 1
ATOM 7611 C C . LEU B 1 420 ? 11.688 -52.125 -19.75 1 96.12 420 LEU B C 1
ATOM 7613 O O . LEU B 1 420 ? 12.438 -52.281 -18.781 1 96.12 420 LEU B O 1
ATOM 7617 N N . GLN B 1 421 ? 10.602 -52.812 -19.891 1 95 421 GLN B N 1
ATOM 7618 C CA . GLN B 1 421 ? 10.086 -53.688 -18.859 1 95 421 GLN B CA 1
ATOM 7619 C C . GLN B 1 421 ? 10.992 -54.906 -18.703 1 95 421 GLN B C 1
ATOM 7621 O O . GLN B 1 421 ? 10.977 -55.594 -17.672 1 95 421 GLN B O 1
ATOM 7626 N N . SER B 1 422 ? 11.766 -55.156 -19.719 1 94.31 422 SER B N 1
ATOM 7627 C CA . SER B 1 422 ? 12.648 -56.312 -19.703 1 94.31 422 SER B CA 1
ATOM 7628 C C . SER B 1 422 ? 14.039 -55.938 -19.219 1 94.31 422 SER B C 1
ATOM 7630 O O . SER B 1 422 ? 14.945 -56.781 -19.219 1 94.31 422 SER B O 1
ATOM 7632 N N . ASN B 1 423 ? 14.219 -54.75 -18.906 1 93.88 423 ASN B N 1
ATOM 7633 C CA . ASN B 1 423 ? 15.523 -54.25 -18.469 1 93.88 423 ASN B CA 1
ATOM 7634 C C . ASN B 1 423 ? 15.57 -54.031 -16.969 1 93.88 423 ASN B C 1
ATOM 7636 O O . ASN B 1 423 ? 15.086 -53 -16.484 1 93.88 423 ASN B O 1
ATOM 7640 N N . ASP B 1 424 ? 16.281 -54.812 -16.266 1 92.56 424 ASP B N 1
ATOM 7641 C CA . ASP B 1 424 ? 16.312 -54.75 -14.805 1 92.56 424 ASP B CA 1
ATOM 7642 C C . ASP B 1 424 ? 17.125 -53.562 -14.312 1 92.56 424 ASP B C 1
ATOM 7644 O O . ASP B 1 424 ? 16.828 -52.969 -13.258 1 92.56 424 ASP B O 1
ATOM 7648 N N . ILE B 1 425 ? 18 -53.188 -15.055 1 92.94 425 ILE B N 1
ATOM 7649 C CA . ILE B 1 425 ? 18.844 -52.031 -14.688 1 92.94 425 ILE B CA 1
ATOM 7650 C C . ILE B 1 425 ? 18 -50.75 -14.688 1 92.94 425 ILE B C 1
ATOM 7652 O O . ILE B 1 425 ? 18.078 -49.969 -13.758 1 92.94 425 ILE B O 1
ATOM 7656 N N . LEU B 1 426 ? 17.25 -50.625 -15.68 1 93.69 426 LEU B N 1
ATOM 7657 C CA . LEU B 1 426 ? 16.391 -49.438 -15.789 1 93.69 426 LEU B CA 1
ATOM 7658 C C . LEU B 1 426 ? 15.289 -49.469 -14.734 1 93.69 426 LEU B C 1
ATOM 7660 O O . LEU B 1 426 ? 14.867 -48.438 -14.242 1 93.69 426 LEU B O 1
ATOM 7664 N N . LYS B 1 427 ? 14.875 -50.625 -14.398 1 93.5 427 LYS B N 1
ATOM 7665 C CA . LYS B 1 427 ? 13.883 -50.781 -13.336 1 93.5 427 LYS B CA 1
ATOM 7666 C C . LYS B 1 427 ? 14.445 -50.312 -11.992 1 93.5 427 LYS B C 1
ATOM 7668 O O . LYS B 1 427 ? 13.734 -49.656 -11.211 1 93.5 427 LYS B O 1
ATOM 7673 N N . ASP B 1 428 ? 15.625 -50.625 -11.727 1 93.06 428 ASP B N 1
ATOM 7674 C CA . ASP B 1 428 ? 16.266 -50.219 -10.492 1 93.06 428 ASP B CA 1
ATOM 7675 C C . ASP B 1 428 ? 16.438 -48.688 -10.445 1 93.06 428 ASP B C 1
ATOM 7677 O O . ASP B 1 428 ? 16.328 -48.062 -9.383 1 93.06 428 ASP B O 1
ATOM 7681 N N . LYS B 1 429 ? 16.719 -48.125 -11.562 1 93.38 429 LYS B N 1
ATOM 7682 C CA . LYS B 1 429 ? 16.828 -46.688 -11.641 1 93.38 429 LYS B CA 1
ATOM 7683 C C . LYS B 1 429 ? 15.5 -46 -11.336 1 93.38 429 LYS B C 1
ATOM 7685 O O . LYS B 1 429 ? 15.461 -44.969 -10.688 1 93.38 429 LYS B O 1
ATOM 7690 N N . TYR B 1 430 ? 14.477 -46.531 -11.836 1 93.94 430 TYR B N 1
ATOM 7691 C CA . TYR B 1 430 ? 13.133 -46.031 -11.586 1 93.94 430 TYR B CA 1
ATOM 7692 C C . TYR B 1 430 ? 12.805 -46.062 -10.102 1 93.94 430 TYR B C 1
ATOM 7694 O O . TYR B 1 430 ? 12.172 -45.125 -9.578 1 93.94 430 TYR B O 1
ATOM 7702 N N . LYS B 1 431 ? 13.273 -47 -9.406 1 91.44 431 LYS B N 1
ATOM 7703 C CA . LYS B 1 431 ? 12.977 -47.219 -7.988 1 91.44 431 LYS B CA 1
ATOM 7704 C C . LYS B 1 431 ? 13.68 -46.156 -7.133 1 91.44 431 LYS B C 1
ATOM 7706 O O . LYS B 1 431 ? 13.305 -45.938 -5.977 1 91.44 431 LYS B O 1
ATOM 7711 N N . GLU B 1 432 ? 14.578 -45.438 -7.66 1 89.44 432 GLU B N 1
ATOM 7712 C CA . GLU B 1 432 ? 15.266 -44.375 -6.938 1 89.44 432 GLU B CA 1
ATOM 7713 C C . GLU B 1 432 ? 14.328 -43.219 -6.621 1 89.44 432 GLU B C 1
ATOM 7715 O O . GLU B 1 432 ? 14.594 -42.406 -5.715 1 89.44 432 GLU B O 1
ATOM 7720 N N . GLY B 1 433 ? 13.305 -43.094 -7.395 1 86.06 433 GLY B N 1
ATOM 7721 C CA . GLY B 1 433 ? 12.227 -42.219 -6.977 1 86.06 433 GLY B CA 1
ATOM 7722 C C . GLY B 1 433 ? 12.219 -40.906 -7.719 1 86.06 433 GLY B C 1
ATOM 7723 O O . GLY B 1 433 ? 11.266 -40.125 -7.59 1 86.06 433 GLY B O 1
ATOM 7724 N N . ASN B 1 434 ? 13.242 -40.531 -8.492 1 91.5 434 ASN B N 1
ATOM 7725 C CA . ASN B 1 434 ? 13.25 -39.312 -9.273 1 91.5 434 ASN B CA 1
ATOM 7726 C C . ASN B 1 434 ? 12.875 -39.562 -10.727 1 91.5 434 ASN B C 1
ATOM 7728 O O . ASN B 1 434 ? 13.711 -39.969 -11.531 1 91.5 434 ASN B O 1
ATOM 7732 N N . LEU B 1 435 ? 11.633 -39.25 -11.023 1 94.06 435 LEU B N 1
ATOM 7733 C CA . LEU B 1 435 ? 11.055 -39.562 -12.32 1 94.06 435 LEU B CA 1
ATOM 7734 C C . LEU B 1 435 ? 11.805 -38.875 -13.445 1 94.06 435 LEU B C 1
ATOM 7736 O O . LEU B 1 435 ? 12.039 -39.469 -14.508 1 94.06 435 LEU B O 1
ATOM 7740 N N . ILE B 1 436 ? 12.172 -37.625 -13.258 1 94.62 436 ILE B N 1
ATOM 7741 C CA . ILE B 1 436 ? 12.875 -36.844 -14.273 1 94.62 436 ILE B CA 1
ATOM 7742 C C . ILE B 1 436 ? 14.25 -37.469 -14.531 1 94.62 436 ILE B C 1
ATOM 7744 O O . ILE B 1 436 ? 14.648 -37.625 -15.68 1 94.62 436 ILE B O 1
ATOM 7748 N N . GLU B 1 437 ? 14.945 -37.75 -13.461 1 94.31 437 GLU B N 1
ATOM 7749 C CA . GLU B 1 437 ? 16.266 -38.375 -13.602 1 94.31 437 GLU B CA 1
ATOM 7750 C C . GLU B 1 437 ? 16.172 -39.75 -14.273 1 94.31 437 GLU B C 1
ATOM 7752 O O . GLU B 1 437 ? 17.062 -40.125 -15.031 1 94.31 437 GLU B O 1
ATOM 7757 N N . PHE B 1 438 ? 15.141 -40.5 -14.102 1 96.19 438 PHE B N 1
ATOM 7758 C CA . PHE B 1 438 ? 14.914 -41.812 -14.727 1 96.19 438 PHE B CA 1
ATOM 7759 C C . PHE B 1 438 ? 14.805 -41.656 -16.234 1 96.19 438 PHE B C 1
ATOM 7761 O O . PHE B 1 438 ? 15.516 -42.344 -16.984 1 96.19 438 PHE B O 1
ATOM 7768 N N . TYR B 1 439 ? 13.93 -40.75 -16.594 1 96.25 439 TYR B N 1
ATOM 7769 C CA . TYR B 1 439 ? 13.75 -40.594 -18.047 1 96.25 439 TYR B CA 1
ATOM 7770 C C . TYR B 1 439 ? 15.008 -40.031 -18.703 1 96.25 439 TYR B C 1
ATOM 7772 O O . TYR B 1 439 ? 15.32 -40.375 -19.844 1 96.25 439 TYR B O 1
ATOM 7780 N N . LYS B 1 440 ? 15.711 -39.188 -17.953 1 94.62 440 LYS B N 1
ATOM 7781 C CA . LYS B 1 440 ? 16.953 -38.625 -18.453 1 94.62 440 LYS B CA 1
ATOM 7782 C C . LYS B 1 440 ? 17.984 -39.719 -18.719 1 94.62 440 LYS B C 1
ATOM 7784 O O . LYS B 1 440 ? 18.766 -39.625 -19.672 1 94.62 440 LYS B O 1
ATOM 7789 N N . CYS B 1 441 ? 17.969 -40.75 -18.016 1 94.19 441 CYS B N 1
ATOM 7790 C CA . CYS B 1 441 ? 18.984 -41.812 -18.094 1 94.19 441 CYS B CA 1
ATOM 7791 C C . CYS B 1 441 ? 18.672 -42.781 -19.234 1 94.19 441 CYS B C 1
ATOM 7793 O O . CYS B 1 441 ? 19.547 -43.562 -19.641 1 94.19 441 CYS B O 1
ATOM 7795 N N . LEU B 1 442 ? 17.469 -42.75 -19.766 1 95.94 442 LEU B N 1
ATOM 7796 C CA . LEU B 1 442 ? 17.125 -43.656 -20.875 1 95.94 442 LEU B CA 1
ATOM 7797 C C . LEU B 1 442 ? 17.922 -43.312 -22.125 1 95.94 442 LEU B C 1
ATOM 7799 O O . LEU B 1 442 ? 18.016 -42.156 -22.516 1 95.94 442 LEU B O 1
ATOM 7803 N N . PRO B 1 443 ? 18.516 -44.312 -22.672 1 93.75 443 PRO B N 1
ATOM 7804 C CA . PRO B 1 443 ? 19.25 -44.062 -23.906 1 93.75 443 PRO B CA 1
ATOM 7805 C C . PRO B 1 443 ? 18.359 -43.531 -25.031 1 93.75 443 PRO B C 1
ATOM 7807 O O . PRO B 1 443 ? 17.312 -44.125 -25.344 1 93.75 443 PRO B O 1
ATOM 7810 N N . SER B 1 444 ? 18.703 -42.469 -25.656 1 92.06 444 SER B N 1
ATOM 7811 C CA . SER B 1 444 ? 17.891 -41.781 -26.641 1 92.06 444 SER B CA 1
ATOM 7812 C C . SER B 1 444 ? 17.703 -42.625 -27.906 1 92.06 444 SER B C 1
ATOM 7814 O O . SER B 1 444 ? 16.688 -42.5 -28.578 1 92.06 444 SER B O 1
ATOM 7816 N N . ASP B 1 445 ? 18.656 -43.438 -28.234 1 92.12 445 ASP B N 1
ATOM 7817 C CA . ASP B 1 445 ? 18.609 -44.219 -29.453 1 92.12 445 ASP B CA 1
ATOM 7818 C C . ASP B 1 445 ? 17.594 -45.375 -29.312 1 92.12 445 ASP B C 1
ATOM 7820 O O . ASP B 1 445 ? 16.969 -45.781 -30.297 1 92.12 445 ASP B O 1
ATOM 7824 N N . GLN B 1 446 ? 17.406 -45.844 -28.109 1 93.56 446 GLN B N 1
ATOM 7825 C CA . GLN B 1 446 ? 16.547 -47 -27.875 1 93.56 446 GLN B CA 1
ATOM 7826 C C . GLN B 1 446 ? 15.148 -46.562 -27.438 1 93.56 446 GLN B C 1
ATOM 7828 O O . GLN B 1 446 ? 14.18 -47.281 -27.641 1 93.56 446 GLN B O 1
ATOM 7833 N N . PHE B 1 447 ? 15.055 -45.438 -26.75 1 96.25 447 PHE B N 1
ATOM 7834 C CA . PHE B 1 447 ? 13.789 -45.031 -26.141 1 96.25 447 PHE B CA 1
ATOM 7835 C C . PHE B 1 447 ? 13.398 -43.625 -26.578 1 96.25 447 PHE B C 1
ATOM 7837 O O . PHE B 1 447 ? 13.023 -42.812 -25.75 1 96.25 447 PHE B O 1
ATOM 7844 N N . LEU B 1 448 ? 13.469 -43.375 -27.844 1 94.75 448 LEU B N 1
ATOM 7845 C CA . LEU B 1 448 ? 13.211 -42.062 -28.391 1 94.75 448 LEU B CA 1
ATOM 7846 C C . LEU B 1 448 ? 11.773 -41.625 -28.125 1 94.75 448 LEU B C 1
ATOM 7848 O O . LEU B 1 448 ? 11.531 -40.5 -27.688 1 94.75 448 LEU B O 1
ATOM 7852 N N . HIS B 1 449 ? 10.875 -42.5 -28.391 1 95.19 449 HIS B N 1
ATOM 7853 C CA . HIS B 1 449 ? 9.461 -42.156 -28.281 1 95.19 449 HIS B CA 1
ATOM 7854 C C . HIS B 1 449 ? 9.039 -42.031 -26.812 1 95.19 449 HIS B C 1
ATOM 7856 O O . HIS B 1 449 ? 8.242 -41.156 -26.469 1 95.19 449 HIS B O 1
ATOM 7862 N N . LEU B 1 450 ? 9.555 -42.875 -26.016 1 96.19 450 LEU B N 1
ATOM 7863 C CA . LEU B 1 450 ? 9.242 -42.812 -24.578 1 96.19 450 LEU B CA 1
ATOM 7864 C C . LEU B 1 450 ? 9.797 -41.531 -23.953 1 96.19 450 LEU B C 1
ATOM 7866 O O . LEU B 1 450 ? 9.148 -40.938 -23.109 1 96.19 450 LEU B O 1
ATOM 7870 N N . ARG B 1 451 ? 10.953 -41.156 -24.375 1 96.38 451 ARG B N 1
ATOM 7871 C CA . ARG B 1 451 ? 11.57 -39.906 -23.906 1 96.38 451 ARG B CA 1
ATOM 7872 C C . ARG B 1 451 ? 10.742 -38.688 -24.312 1 96.38 451 ARG B C 1
ATOM 7874 O O . ARG B 1 451 ? 10.5 -37.812 -23.5 1 96.38 451 ARG B O 1
ATOM 7881 N N . ARG B 1 452 ? 10.336 -38.719 -25.516 1 94.94 452 ARG B N 1
ATOM 7882 C CA . ARG B 1 452 ? 9.523 -37.625 -26.016 1 94.94 452 ARG B CA 1
ATOM 7883 C C . ARG B 1 452 ? 8.195 -37.531 -25.266 1 94.94 452 ARG B C 1
ATOM 7885 O O . ARG B 1 452 ? 7.734 -36.438 -24.922 1 94.94 452 ARG B O 1
ATOM 7892 N N . PHE B 1 453 ? 7.66 -38.719 -25.078 1 95.19 453 PHE B N 1
ATOM 7893 C CA . PHE B 1 453 ? 6.414 -38.812 -24.328 1 95.19 453 PHE B CA 1
ATOM 7894 C C . PHE B 1 453 ? 6.574 -38.219 -22.938 1 95.19 453 PHE B C 1
ATOM 7896 O O . PHE B 1 453 ? 5.723 -37.469 -22.469 1 95.19 453 PHE B O 1
ATOM 7903 N N . ALA B 1 454 ? 7.609 -38.531 -22.328 1 96.56 454 ALA B N 1
ATOM 7904 C CA . ALA B 1 454 ? 7.887 -38.031 -20.969 1 96.56 454 ALA B CA 1
ATOM 7905 C C . ALA B 1 454 ? 8.07 -36.531 -20.984 1 96.56 454 ALA B C 1
ATOM 7907 O O . ALA B 1 454 ? 7.574 -35.812 -20.094 1 96.56 454 ALA B O 1
ATOM 7908 N N . CYS B 1 455 ? 8.789 -36 -21.953 1 96.88 455 CYS B N 1
ATOM 7909 C CA . CYS B 1 455 ? 9.031 -34.562 -22.062 1 96.88 455 CYS B CA 1
ATOM 7910 C C . CYS B 1 455 ? 7.715 -33.781 -22.156 1 96.88 455 CYS B C 1
ATOM 7912 O O . CYS B 1 455 ? 7.57 -32.719 -21.578 1 96.88 455 CYS B O 1
ATOM 7914 N N . GLU B 1 456 ? 6.785 -34.344 -22.812 1 95.81 456 GLU B N 1
ATOM 7915 C CA . GLU B 1 456 ? 5.492 -33.688 -23 1 95.81 456 GLU B CA 1
ATOM 7916 C C . GLU B 1 456 ? 4.785 -33.5 -21.656 1 95.81 456 GLU B C 1
ATOM 7918 O O . GLU B 1 456 ? 4.309 -32.375 -21.375 1 95.81 456 GLU B O 1
ATOM 7923 N N . PHE B 1 457 ? 4.84 -34.5 -20.875 1 95.62 457 PHE B N 1
ATOM 7924 C CA . PHE B 1 457 ? 4.094 -34.406 -19.625 1 95.62 457 PHE B CA 1
ATOM 7925 C C . PHE B 1 457 ? 4.879 -33.625 -18.562 1 95.62 457 PHE B C 1
ATOM 7927 O O . PHE B 1 457 ? 4.297 -33 -17.688 1 95.62 457 PHE B O 1
ATOM 7934 N N . ILE B 1 458 ? 6.219 -33.688 -18.672 1 96.88 458 ILE B N 1
ATOM 7935 C CA . ILE B 1 458 ? 7.043 -32.906 -17.766 1 96.88 458 ILE B CA 1
ATOM 7936 C C . ILE B 1 458 ? 6.832 -31.406 -18.016 1 96.88 458 ILE B C 1
ATOM 7938 O O . ILE B 1 458 ? 6.859 -30.594 -17.078 1 96.88 458 ILE B O 1
ATOM 7942 N N . SER B 1 459 ? 6.531 -31.016 -19.203 1 97.12 459 SER B N 1
ATOM 7943 C CA . SER B 1 459 ? 6.398 -29.609 -19.578 1 97.12 459 SER B CA 1
ATOM 7944 C C . SER B 1 459 ? 5.027 -29.062 -19.188 1 97.12 459 SER B C 1
ATOM 7946 O O . SER B 1 459 ? 4.816 -27.859 -19.188 1 97.12 459 SER B O 1
ATOM 7948 N N . VAL B 1 460 ? 4.09 -29.875 -18.75 1 96 460 VAL B N 1
ATOM 7949 C CA . VAL B 1 460 ? 2.705 -29.484 -18.516 1 96 460 VAL B CA 1
ATOM 7950 C C . VAL B 1 460 ? 2.594 -28.734 -17.188 1 96 460 VAL B C 1
ATOM 7952 O O . VAL B 1 460 ? 3.16 -29.156 -16.188 1 96 460 VAL B O 1
ATOM 7955 N N . PHE B 1 461 ? 1.834 -27.578 -17.203 1 94.62 461 PHE B N 1
ATOM 7956 C CA . PHE B 1 461 ? 1.442 -26.875 -15.984 1 94.62 461 PHE B CA 1
ATOM 7957 C C . PHE B 1 461 ? 0.139 -27.453 -15.438 1 94.62 461 PHE B C 1
ATOM 7959 O O . PHE B 1 461 ? -0.886 -27.438 -16.125 1 94.62 461 PHE B O 1
ATOM 7966 N N . GLY B 1 462 ? 0.258 -27.922 -14.242 1 92.75 462 GLY B N 1
ATOM 7967 C CA . GLY B 1 462 ? -0.997 -28.344 -13.641 1 92.75 462 GLY B CA 1
ATOM 7968 C C . GLY B 1 462 ? -1.768 -27.203 -13.008 1 92.75 462 GLY B C 1
ATOM 7969 O O . GLY B 1 462 ? -2.98 -27.297 -12.812 1 92.75 462 GLY B O 1
ATOM 7970 N N . THR B 1 463 ? -1.038 -26.156 -12.695 1 94.25 463 THR B N 1
ATOM 7971 C CA . THR B 1 463 ? -1.649 -25.016 -12.016 1 94.25 463 THR B CA 1
ATOM 7972 C C . THR B 1 463 ? -1.122 -23.703 -12.586 1 94.25 463 THR B C 1
ATOM 7974 O O . THR B 1 463 ? -0.171 -23.703 -13.367 1 94.25 463 THR B O 1
ATOM 7977 N N . THR B 1 464 ? -1.876 -22.609 -12.234 1 93.81 464 THR B N 1
ATOM 7978 C CA . THR B 1 464 ? -1.399 -21.266 -12.523 1 93.81 464 THR B CA 1
ATOM 7979 C C . THR B 1 464 ? -0.829 -20.609 -11.273 1 93.81 464 THR B C 1
ATOM 7981 O O . THR B 1 464 ? -1.015 -19.406 -11.055 1 93.81 464 THR B O 1
ATOM 7984 N N . TYR B 1 465 ? -0.234 -21.406 -10.43 1 92.56 465 TYR B N 1
ATOM 7985 C CA . TYR B 1 465 ? 0.329 -20.938 -9.172 1 92.56 465 TYR B CA 1
ATOM 7986 C C . TYR B 1 465 ? 1.347 -19.828 -9.406 1 92.56 465 TYR B C 1
ATOM 7988 O O . TYR B 1 465 ? 1.367 -18.828 -8.68 1 92.56 465 TYR B O 1
ATOM 7996 N N . LEU B 1 466 ? 2.17 -19.969 -10.398 1 94.81 466 LEU B N 1
ATOM 7997 C CA . LEU B 1 466 ? 3.197 -18.984 -10.703 1 94.81 466 LEU B CA 1
ATOM 7998 C C . LEU B 1 466 ? 2.572 -17.641 -11.047 1 94.81 466 LEU B C 1
ATOM 8000 O O . LEU B 1 466 ? 3.104 -16.594 -10.672 1 94.81 466 LEU B O 1
ATOM 8004 N N . CYS B 1 467 ? 1.445 -17.688 -11.719 1 94.88 467 CYS B N 1
ATOM 8005 C CA . CYS B 1 467 ? 0.734 -16.453 -12.039 1 94.88 467 CYS B CA 1
ATOM 8006 C C . CYS B 1 467 ? 0.219 -15.789 -10.766 1 94.88 467 CYS B C 1
ATOM 8008 O O . CYS B 1 467 ? 0.396 -14.578 -10.586 1 94.88 467 CYS B O 1
ATOM 8010 N N . GLU B 1 468 ? -0.322 -16.609 -9.914 1 90.62 468 GLU B N 1
ATOM 8011 C CA . GLU B 1 468 ? -0.848 -16.078 -8.664 1 90.62 468 GLU B CA 1
ATOM 8012 C C . GLU B 1 468 ? 0.259 -15.445 -7.824 1 90.62 468 GLU B C 1
ATOM 8014 O O . GLU B 1 468 ? 0.074 -14.367 -7.25 1 90.62 468 GLU B O 1
ATOM 8019 N N . LYS B 1 469 ? 1.265 -16.172 -7.73 1 92.44 469 LYS B N 1
ATOM 8020 C CA . LYS B 1 469 ? 2.418 -15.68 -6.992 1 92.44 469 LYS B CA 1
ATOM 8021 C C . LYS B 1 469 ? 2.922 -14.367 -7.582 1 92.44 469 LYS B C 1
ATOM 8023 O O . LYS B 1 469 ? 3.248 -13.43 -6.844 1 92.44 469 LYS B O 1
ATOM 8028 N N . THR B 1 470 ? 2.988 -14.281 -8.867 1 95.75 470 THR B N 1
ATOM 8029 C CA . THR B 1 470 ? 3.465 -13.086 -9.555 1 95.75 470 THR B CA 1
ATOM 8030 C C . THR B 1 470 ? 2.49 -11.93 -9.375 1 95.75 470 THR B C 1
ATOM 8032 O O . THR B 1 470 ? 2.906 -10.773 -9.25 1 95.75 470 THR B O 1
ATOM 8035 N N . PHE B 1 471 ? 1.187 -12.227 -9.391 1 94.06 471 PHE B N 1
ATOM 8036 C CA . PHE B 1 471 ? 0.192 -11.195 -9.141 1 94.06 471 PHE B CA 1
ATOM 8037 C C . PHE B 1 471 ? 0.372 -10.594 -7.75 1 94.06 471 PHE B C 1
ATOM 8039 O O . PHE B 1 471 ? 0.17 -9.391 -7.555 1 94.06 471 PHE B O 1
ATOM 8046 N N . SER B 1 472 ? 0.695 -11.445 -6.836 1 89.12 472 SER B N 1
ATOM 8047 C CA . SER B 1 472 ? 0.985 -10.953 -5.492 1 89.12 472 SER B CA 1
ATOM 8048 C C . SER B 1 472 ? 2.17 -9.992 -5.5 1 89.12 472 SER B C 1
ATOM 8050 O O . SER B 1 472 ? 2.131 -8.945 -4.852 1 89.12 472 SER B O 1
ATOM 8052 N N . LYS B 1 473 ? 3.143 -10.344 -6.18 1 92.88 473 LYS B N 1
ATOM 8053 C CA . LYS B 1 473 ? 4.309 -9.469 -6.324 1 92.88 473 LYS B CA 1
ATOM 8054 C C . LYS B 1 473 ? 3.938 -8.172 -7.027 1 92.88 473 LYS B C 1
ATOM 8056 O O . LYS B 1 473 ? 4.461 -7.105 -6.691 1 92.88 473 LYS B O 1
ATOM 8061 N N . MET B 1 474 ? 3.098 -8.289 -7.992 1 94.88 474 MET B N 1
ATOM 8062 C CA . MET B 1 474 ? 2.656 -7.121 -8.75 1 94.88 474 MET B CA 1
ATOM 8063 C C . MET B 1 474 ? 1.957 -6.113 -7.844 1 94.88 474 MET B C 1
ATOM 8065 O O . MET B 1 474 ? 2.168 -4.906 -7.969 1 94.88 474 MET B O 1
ATOM 8069 N N . LYS B 1 475 ? 1.18 -6.633 -6.941 1 89.44 475 LYS B N 1
ATOM 8070 C CA . LYS B 1 475 ? 0.458 -5.766 -6.016 1 89.44 475 LYS B CA 1
ATOM 8071 C C . LYS B 1 475 ? 1.424 -4.945 -5.16 1 89.44 475 LYS B C 1
ATOM 8073 O O . LYS B 1 475 ? 1.147 -3.789 -4.84 1 89.44 475 LYS B O 1
ATOM 8078 N N . TYR B 1 476 ? 2.457 -5.496 -4.855 1 88.5 476 TYR B N 1
ATOM 8079 C CA . TYR B 1 476 ? 3.479 -4.816 -4.062 1 88.5 476 TYR B CA 1
ATOM 8080 C C . TYR B 1 476 ? 4.281 -3.85 -4.926 1 88.5 476 TYR B C 1
ATOM 8082 O O . TYR B 1 476 ? 4.598 -2.738 -4.496 1 88.5 476 TYR B O 1
ATOM 8090 N N . THR B 1 477 ? 4.629 -4.34 -6.086 1 92.94 477 THR B N 1
ATOM 8091 C CA . THR B 1 477 ? 5.473 -3.57 -6.992 1 92.94 477 THR B CA 1
ATOM 8092 C C . THR B 1 477 ? 4.734 -2.338 -7.508 1 92.94 477 THR B C 1
ATOM 8094 O O . THR B 1 477 ? 5.305 -1.249 -7.582 1 92.94 477 THR B O 1
ATOM 8097 N N . LYS B 1 478 ? 3.508 -2.551 -7.895 1 92.31 478 LYS B N 1
ATOM 8098 C CA . LYS B 1 478 ? 2.648 -1.468 -8.367 1 92.31 478 LYS B CA 1
ATOM 8099 C C . LYS B 1 478 ? 1.512 -1.202 -7.379 1 92.31 478 LYS B C 1
ATOM 8101 O O . LYS B 1 478 ? 0.369 -1.598 -7.621 1 92.31 478 LYS B O 1
ATOM 8106 N N . SER B 1 479 ? 1.874 -0.529 -6.344 1 86.94 479 SER B N 1
ATOM 8107 C CA . SER B 1 479 ? 0.932 -0.221 -5.273 1 86.94 479 SER B CA 1
ATOM 8108 C C . SER B 1 479 ? 0.261 1.129 -5.5 1 86.94 479 SER B C 1
ATOM 8110 O O . SER B 1 479 ? 0.507 1.789 -6.512 1 86.94 479 SER B O 1
ATOM 8112 N N . CYS B 1 480 ? -0.546 1.58 -4.586 1 81.38 480 CYS B N 1
ATOM 8113 C CA . CYS B 1 480 ? -1.229 2.865 -4.684 1 81.38 480 CYS B CA 1
ATOM 8114 C C . CYS B 1 480 ? -0.234 4.016 -4.605 1 81.38 480 CYS B C 1
ATOM 8116 O O . CYS B 1 480 ? -0.511 5.117 -5.086 1 81.38 480 CYS B O 1
ATOM 8118 N N . TYR B 1 481 ? 0.948 3.754 -4.047 1 78.44 481 TYR B N 1
ATOM 8119 C CA . TYR B 1 481 ? 1.977 4.781 -3.92 1 78.44 481 TYR B CA 1
ATOM 8120 C C . TYR B 1 481 ? 2.838 4.844 -5.176 1 78.44 481 TYR B C 1
ATOM 8122 O O . TYR B 1 481 ? 3.604 5.793 -5.363 1 78.44 481 TYR B O 1
ATOM 8130 N N . ARG B 1 482 ? 2.701 3.807 -6.078 1 86 482 ARG B N 1
ATOM 8131 C CA . ARG B 1 482 ? 3.473 3.684 -7.309 1 86 482 ARG B CA 1
ATOM 8132 C C . ARG B 1 482 ? 2.574 3.322 -8.484 1 86 482 ARG B C 1
ATOM 8134 O O . ARG B 1 482 ? 2.848 2.365 -9.211 1 86 482 ARG B O 1
ATOM 8141 N N . SER B 1 483 ? 1.516 3.963 -8.594 1 77 483 SER B N 1
ATOM 8142 C CA . SER B 1 483 ? 0.479 3.59 -9.547 1 77 483 SER B CA 1
ATOM 8143 C C . SER B 1 483 ? 0.834 4.051 -10.953 1 77 483 SER B C 1
ATOM 8145 O O . SER B 1 483 ? 0.237 3.596 -11.938 1 77 483 SER B O 1
ATOM 8147 N N . GLN B 1 484 ? 1.935 4.902 -11.039 1 79.81 484 GLN B N 1
ATOM 8148 C CA . GLN B 1 484 ? 2.264 5.477 -12.336 1 79.81 484 GLN B CA 1
ATOM 8149 C C . GLN B 1 484 ? 3.361 4.676 -13.031 1 79.81 484 GLN B C 1
ATOM 8151 O O . GLN B 1 484 ? 3.918 5.117 -14.039 1 79.81 484 GLN B O 1
ATOM 8156 N N . LEU B 1 485 ? 3.676 3.588 -12.516 1 89.81 485 LEU B N 1
ATOM 8157 C CA . LEU B 1 485 ? 4.668 2.715 -13.133 1 89.81 485 LEU B CA 1
ATOM 8158 C C . LEU B 1 485 ? 4.262 2.344 -14.555 1 89.81 485 LEU B C 1
ATOM 8160 O O . LEU B 1 485 ? 3.125 1.925 -14.789 1 89.81 485 LEU B O 1
ATOM 8164 N N . SER B 1 486 ? 5.152 2.572 -15.508 1 91.25 486 SER B N 1
ATOM 8165 C CA . SER B 1 486 ? 4.84 2.283 -16.906 1 91.25 486 SER B CA 1
ATOM 8166 C C . SER B 1 486 ? 4.688 0.783 -17.141 1 91.25 486 SER B C 1
ATOM 8168 O O . SER B 1 486 ? 5.148 -0.026 -16.328 1 91.25 486 SER B O 1
ATOM 8170 N N . ASP B 1 487 ? 4.039 0.407 -18.234 1 92.38 487 ASP B N 1
ATOM 8171 C CA . ASP B 1 487 ? 3.861 -0.998 -18.594 1 92.38 487 ASP B CA 1
ATOM 8172 C C . ASP B 1 487 ? 5.211 -1.689 -18.781 1 92.38 487 ASP B C 1
ATOM 8174 O O . ASP B 1 487 ? 5.402 -2.82 -18.344 1 92.38 487 ASP B O 1
ATOM 8178 N N . GLU B 1 488 ? 6.141 -0.981 -19.391 1 94.31 488 GLU B N 1
ATOM 8179 C CA . GLU B 1 488 ? 7.453 -1.547 -19.672 1 94.31 488 GLU B CA 1
ATOM 8180 C C . GLU B 1 488 ? 8.227 -1.82 -18.391 1 94.31 488 GLU B C 1
ATOM 8182 O O . GLU B 1 488 ? 8.852 -2.873 -18.25 1 94.31 488 GLU B O 1
ATOM 8187 N N . HIS B 1 489 ? 8.148 -0.893 -17.531 1 95.62 489 HIS B N 1
ATOM 8188 C CA . HIS B 1 489 ? 8.875 -1.055 -16.266 1 95.62 489 HIS B CA 1
ATOM 8189 C C . HIS B 1 489 ? 8.219 -2.113 -15.391 1 95.62 489 HIS B C 1
ATOM 8191 O O . HIS B 1 489 ? 8.906 -2.842 -14.672 1 95.62 489 HIS B O 1
ATOM 8197 N N . LEU B 1 490 ? 6.883 -2.127 -15.422 1 96.12 490 LEU B N 1
ATOM 8198 C CA . LEU B 1 490 ? 6.203 -3.184 -14.688 1 96.12 490 LEU B CA 1
ATOM 8199 C C . LEU B 1 490 ? 6.617 -4.559 -15.195 1 96.12 490 LEU B C 1
ATOM 8201 O O . LEU B 1 490 ? 6.918 -5.453 -14.406 1 96.12 490 LEU B O 1
ATOM 8205 N N . ASN B 1 491 ? 6.617 -4.684 -16.484 1 95.62 491 ASN B N 1
ATOM 8206 C CA . ASN B 1 491 ? 7.059 -5.938 -17.094 1 95.62 491 ASN B CA 1
ATOM 8207 C C . ASN B 1 491 ? 8.477 -6.293 -16.672 1 95.62 491 ASN B C 1
ATOM 8209 O O . ASN B 1 491 ? 8.742 -7.426 -16.266 1 95.62 491 ASN B O 1
ATOM 8213 N N . ALA B 1 492 ? 9.359 -5.324 -16.734 1 96.75 492 ALA B N 1
ATOM 8214 C CA . ALA B 1 492 ? 10.758 -5.559 -16.406 1 96.75 492 ALA B CA 1
ATOM 8215 C C . ALA B 1 492 ? 10.906 -6.008 -14.945 1 96.75 492 ALA B C 1
ATOM 8217 O O . ALA B 1 492 ? 11.625 -6.973 -14.664 1 96.75 492 ALA B O 1
ATOM 8218 N N . LEU B 1 493 ? 10.227 -5.352 -14.109 1 97.31 493 LEU B N 1
ATOM 8219 C CA . LEU B 1 493 ? 10.344 -5.637 -12.688 1 97.31 493 LEU B CA 1
ATOM 8220 C C . LEU B 1 493 ? 9.773 -7.016 -12.359 1 97.31 493 LEU B C 1
ATOM 8222 O O . LEU B 1 493 ? 10.336 -7.742 -11.539 1 97.31 493 LEU B O 1
ATOM 8226 N N . LEU B 1 494 ? 8.688 -7.387 -12.977 1 97.56 494 LEU B N 1
ATOM 8227 C CA . LEU B 1 494 ? 8.078 -8.688 -12.695 1 97.56 494 LEU B CA 1
ATOM 8228 C C . LEU B 1 494 ? 8.922 -9.812 -13.289 1 97.56 494 LEU B C 1
ATOM 8230 O O . LEU B 1 494 ? 9.062 -10.875 -12.672 1 97.56 494 LEU B O 1
ATOM 8234 N N . VAL B 1 495 ? 9.477 -9.57 -14.461 1 97.44 495 VAL B N 1
ATOM 8235 C CA . VAL B 1 495 ? 10.344 -10.562 -15.078 1 97.44 495 VAL B CA 1
ATOM 8236 C C . VAL B 1 495 ? 11.562 -10.812 -14.188 1 97.44 495 VAL B C 1
ATOM 8238 O O . VAL B 1 495 ? 11.875 -11.961 -13.859 1 97.44 495 VAL B O 1
ATOM 8241 N N . ILE B 1 496 ? 12.18 -9.742 -13.773 1 97.5 496 ILE B N 1
ATOM 8242 C CA . ILE B 1 496 ? 13.375 -9.859 -12.945 1 97.5 496 ILE B CA 1
ATOM 8243 C C . ILE B 1 496 ? 13 -10.453 -11.594 1 97.5 496 ILE B C 1
ATOM 8245 O O . ILE B 1 496 ? 13.758 -11.25 -11.031 1 97.5 496 ILE B O 1
ATOM 8249 N N . GLY B 1 497 ? 11.867 -10.117 -11.117 1 96.31 497 GLY B N 1
ATOM 8250 C CA . GLY B 1 497 ? 11.43 -10.555 -9.797 1 96.31 497 GLY B CA 1
ATOM 8251 C C . GLY B 1 497 ? 11.055 -12.016 -9.758 1 96.31 497 GLY B C 1
ATOM 8252 O O . GLY B 1 497 ? 10.984 -12.617 -8.68 1 96.31 497 GLY B O 1
ATOM 8253 N N . THR B 1 498 ? 10.828 -12.633 -10.898 1 96.06 498 THR B N 1
ATOM 8254 C CA . THR B 1 498 ? 10.32 -14 -10.891 1 96.06 498 THR B CA 1
ATOM 8255 C C . THR B 1 498 ? 11.297 -14.945 -11.586 1 96.06 498 THR B C 1
ATOM 8257 O O . THR B 1 498 ? 11.203 -16.156 -11.445 1 96.06 498 THR B O 1
ATOM 8260 N N . THR B 1 499 ? 12.281 -14.453 -12.273 1 96.81 499 THR B N 1
ATOM 8261 C CA . THR B 1 499 ? 13.148 -15.258 -13.133 1 96.81 499 THR B CA 1
ATOM 8262 C C . THR B 1 499 ? 14.125 -16.078 -12.297 1 96.81 499 THR B C 1
ATOM 8264 O O . THR B 1 499 ? 14.414 -15.727 -11.156 1 96.81 499 THR B O 1
ATOM 8267 N N . HIS B 1 500 ? 14.547 -17.172 -12.859 1 94.94 500 HIS B N 1
ATOM 8268 C CA . HIS B 1 500 ? 15.609 -17.984 -12.273 1 94.94 500 HIS B CA 1
ATOM 8269 C C . HIS B 1 500 ? 16.969 -17.656 -12.898 1 94.94 500 HIS B C 1
ATOM 8271 O O . HIS B 1 500 ? 18 -18.156 -12.445 1 94.94 500 HIS B O 1
ATOM 8277 N N . PHE B 1 501 ? 16.938 -16.766 -13.883 1 96.31 501 PHE B N 1
ATOM 8278 C CA . PHE B 1 501 ? 18.172 -16.359 -14.547 1 96.31 501 PHE B CA 1
ATOM 8279 C C . PHE B 1 501 ? 18.891 -15.273 -13.758 1 96.31 501 PHE B C 1
ATOM 8281 O O . PHE B 1 501 ? 18.25 -14.406 -13.164 1 96.31 501 PHE B O 1
ATOM 8288 N N . GLU B 1 502 ? 20.172 -15.391 -13.734 1 96.31 502 GLU B N 1
ATOM 8289 C CA . GLU B 1 502 ? 21 -14.297 -13.242 1 96.31 502 GLU B CA 1
ATOM 8290 C C . GLU B 1 502 ? 21.5 -13.414 -14.383 1 96.31 502 GLU B C 1
ATOM 8292 O O . GLU B 1 502 ? 21.875 -13.922 -15.445 1 96.31 502 GLU B O 1
ATOM 8297 N N . PRO B 1 503 ? 21.453 -12.188 -14.133 1 96.25 503 PRO B N 1
ATOM 8298 C CA . PRO B 1 503 ? 21.953 -11.312 -15.203 1 96.25 503 PRO B CA 1
ATOM 8299 C C . PRO B 1 503 ? 23.438 -11.531 -15.508 1 96.25 503 PRO B C 1
ATOM 8301 O O . PRO B 1 503 ? 24.234 -11.68 -14.586 1 96.25 503 PRO B O 1
ATOM 8304 N N . GLN B 1 504 ? 23.75 -11.602 -16.781 1 96.62 504 GLN B N 1
ATOM 8305 C CA . GLN B 1 504 ? 25.125 -11.688 -17.234 1 96.62 504 GLN B CA 1
ATOM 8306 C C . GLN B 1 504 ? 25.734 -10.297 -17.406 1 96.62 504 GLN B C 1
ATOM 8308 O O . GLN B 1 504 ? 25.75 -9.766 -18.516 1 96.62 504 GLN B O 1
ATOM 8313 N N . LEU B 1 505 ? 26.281 -9.781 -16.391 1 94.56 505 LEU B N 1
ATOM 8314 C CA . LEU B 1 505 ? 26.719 -8.391 -16.359 1 94.56 505 LEU B CA 1
ATOM 8315 C C . LEU B 1 505 ? 27.828 -8.141 -17.375 1 94.56 505 LEU B C 1
ATOM 8317 O O . LEU B 1 505 ? 27.891 -7.066 -17.969 1 94.56 505 LEU B O 1
ATOM 8321 N N . ASP B 1 506 ? 28.656 -9.094 -17.547 1 92.69 506 ASP B N 1
ATOM 8322 C CA . ASP B 1 506 ? 29.734 -8.938 -18.516 1 92.69 506 ASP B CA 1
ATOM 8323 C C . ASP B 1 506 ? 29.188 -8.688 -19.922 1 92.69 506 ASP B C 1
ATOM 8325 O O . ASP B 1 506 ? 29.688 -7.832 -20.641 1 92.69 506 ASP B O 1
ATOM 8329 N N . LYS B 1 507 ? 28.203 -9.492 -20.188 1 93.62 507 LYS B N 1
ATOM 8330 C CA . LYS B 1 507 ? 27.578 -9.328 -21.5 1 93.62 507 LYS B CA 1
ATOM 8331 C C . LYS B 1 507 ? 26.875 -7.98 -21.609 1 93.62 507 LYS B C 1
ATOM 8333 O O . LYS B 1 507 ? 26.953 -7.312 -22.641 1 93.62 507 LYS B O 1
ATOM 8338 N N . ILE B 1 508 ? 26.234 -7.555 -20.578 1 94.25 508 ILE B N 1
ATOM 8339 C CA . ILE B 1 508 ? 25.516 -6.289 -20.562 1 94.25 508 ILE B CA 1
ATOM 8340 C C . ILE B 1 508 ? 26.484 -5.129 -20.766 1 94.25 508 ILE B C 1
ATOM 8342 O O . ILE B 1 508 ? 26.234 -4.23 -21.562 1 94.25 508 ILE B O 1
ATOM 8346 N N . LEU B 1 509 ? 27.578 -5.188 -20.031 1 92.25 509 LEU B N 1
ATOM 8347 C CA . LEU B 1 509 ? 28.562 -4.105 -20.062 1 92.25 509 LEU B CA 1
ATOM 8348 C C . LEU B 1 509 ? 29.25 -4.039 -21.422 1 92.25 509 LEU B C 1
ATOM 8350 O O . LEU B 1 509 ? 29.594 -2.951 -21.891 1 92.25 509 LEU B O 1
ATOM 8354 N N . SER B 1 510 ? 29.438 -5.152 -22.016 1 89.19 510 SER B N 1
ATOM 8355 C CA . SER B 1 510 ? 30.094 -5.184 -23.328 1 89.19 510 SER B CA 1
ATOM 8356 C C . SER B 1 510 ? 29.219 -4.52 -24.391 1 89.19 510 SER B C 1
ATOM 8358 O O . SER B 1 510 ? 29.734 -3.969 -25.359 1 89.19 510 SER B O 1
ATOM 8360 N N . GLU B 1 511 ? 27.953 -4.586 -24.141 1 85.19 511 GLU B N 1
ATOM 8361 C CA . GLU B 1 511 ? 27.031 -4.012 -25.094 1 85.19 511 GLU B CA 1
ATOM 8362 C C . GLU B 1 511 ? 26.844 -2.518 -24.859 1 85.19 511 GLU B C 1
ATOM 8364 O O . GLU B 1 511 ? 26.312 -1.807 -25.719 1 85.19 511 GLU B O 1
ATOM 8369 N N . MET B 1 512 ? 27.328 -2.154 -23.688 1 81.62 512 MET B N 1
ATOM 8370 C CA . MET B 1 512 ? 27.172 -0.742 -23.359 1 81.62 512 MET B CA 1
ATOM 8371 C C . MET B 1 512 ? 28.266 0.099 -24 1 81.62 512 MET B C 1
ATOM 8373 O O . MET B 1 512 ? 29.438 -0.297 -24 1 81.62 512 MET B O 1
ATOM 8377 N N . LYS B 1 513 ? 28.031 1.189 -24.641 1 66.06 513 LYS B N 1
ATOM 8378 C CA . LYS B 1 513 ? 28.984 2.057 -25.328 1 66.06 513 LYS B CA 1
ATOM 8379 C C . LYS B 1 513 ? 29.688 2.988 -24.344 1 66.06 513 LYS B C 1
ATOM 8381 O O . LYS B 1 513 ? 30.859 3.328 -24.531 1 66.06 513 LYS B O 1
ATOM 8386 N N . GLN B 1 514 ? 28.922 3.52 -23.359 1 71.81 514 GLN B N 1
ATOM 8387 C CA . GLN B 1 514 ? 29.469 4.508 -22.438 1 71.81 514 GLN B CA 1
ATOM 8388 C C . GLN B 1 514 ? 29.031 4.211 -21 1 71.81 514 GLN B C 1
ATOM 8390 O O . GLN B 1 514 ? 27.922 3.744 -20.766 1 71.81 514 GLN B O 1
ATOM 8395 N N . PHE B 1 515 ? 30.141 4.234 -20.094 1 70.38 515 PHE B N 1
ATOM 8396 C CA . PHE B 1 515 ? 29.875 4.074 -18.672 1 70.38 515 PHE B CA 1
ATOM 8397 C C . PHE B 1 515 ? 29.656 5.43 -18 1 70.38 515 PHE B C 1
ATOM 8399 O O . PHE B 1 515 ? 30.375 6.387 -18.281 1 70.38 515 PHE B O 1
ATOM 8406 N N . HIS B 1 516 ? 28.438 5.691 -17.422 1 58.81 516 HIS B N 1
ATOM 8407 C CA . HIS B 1 516 ? 28.141 6.969 -16.781 1 58.81 516 HIS B CA 1
ATOM 8408 C C . HIS B 1 516 ? 28.312 6.891 -15.273 1 58.81 516 HIS B C 1
ATOM 8410 O O . HIS B 1 516 ? 27.844 5.941 -14.641 1 58.81 516 HIS B O 1
ATOM 8416 N N . VAL B 1 517 ? 29.312 7.691 -14.703 1 63.06 517 VAL B N 1
ATOM 8417 C CA . VAL B 1 517 ? 29.531 7.77 -13.258 1 63.06 517 VAL B CA 1
ATOM 8418 C C . VAL B 1 517 ? 28.906 9.047 -12.711 1 63.06 517 VAL B C 1
ATOM 8420 O O . VAL B 1 517 ? 28.719 10.016 -13.445 1 63.06 517 VAL B O 1
ATOM 8423 N N . SER B 1 518 ? 28.234 9.039 -11.438 1 64.88 518 SER B N 1
ATOM 8424 C CA . SER B 1 518 ? 27.656 10.203 -10.789 1 64.88 518 SER B CA 1
ATOM 8425 C C . SER B 1 518 ? 28.703 11.289 -10.562 1 64.88 518 SER B C 1
ATOM 8427 O O . SER B 1 518 ? 29.859 10.992 -10.258 1 64.88 518 SER B O 1
ATOM 8429 N N . PRO B 1 519 ? 28.312 12.586 -10.906 1 54.84 519 PRO B N 1
ATOM 8430 C CA . PRO B 1 519 ? 29.266 13.641 -10.586 1 54.84 519 PRO B CA 1
ATOM 8431 C C . PRO B 1 519 ? 29.531 13.781 -9.086 1 54.84 519 PRO B C 1
ATOM 8433 O O . PRO B 1 519 ? 28.641 13.508 -8.281 1 54.84 519 PRO B O 1
ATOM 8436 N N . ILE B 1 520 ? 30.719 13.758 -8.578 1 47.88 520 ILE B N 1
ATOM 8437 C CA . ILE B 1 520 ? 31.125 13.945 -7.188 1 47.88 520 ILE B CA 1
ATOM 8438 C C . ILE B 1 520 ? 30.547 15.258 -6.66 1 47.88 520 ILE B C 1
ATOM 8440 O O . ILE B 1 520 ? 30.75 16.312 -7.254 1 47.88 520 ILE B O 1
ATOM 8444 N N . ASP B 1 521 ? 29.562 15.25 -5.918 1 38.91 521 ASP B N 1
ATOM 8445 C CA . ASP B 1 521 ? 29.047 16.484 -5.316 1 38.91 521 ASP B CA 1
ATOM 8446 C C . ASP B 1 521 ? 30.156 17.203 -4.547 1 38.91 521 ASP B C 1
ATOM 8448 O O . ASP B 1 521 ? 30.75 16.656 -3.631 1 38.91 521 ASP B O 1
ATOM 8452 N N . GLN B 1 522 ? 30.953 18.141 -5.098 1 34.31 522 GLN B N 1
ATOM 8453 C CA . GLN B 1 522 ? 31.812 19.078 -4.379 1 34.31 522 GLN B CA 1
ATOM 8454 C C . GLN B 1 522 ? 30.984 19.969 -3.451 1 34.31 522 GLN B C 1
ATOM 8456 O O . GLN B 1 522 ? 30.469 21.016 -3.875 1 34.31 522 GLN B O 1
ATOM 8461 N N . SER B 1 523 ? 30.078 19.531 -2.723 1 28.12 523 SER B N 1
ATOM 8462 C CA . SER B 1 523 ? 29.797 20.547 -1.714 1 28.12 523 SER B CA 1
ATOM 8463 C C . SER B 1 523 ? 30.844 20.516 -0.601 1 28.12 523 SER B C 1
ATOM 8465 O O . SER B 1 523 ? 31.344 19.453 -0.227 1 28.12 523 SER B O 1
#

Nearest PDB structures (foldseek):
  7ygn-assembly1_A  TM=4.001E-01  e=3.240E-02  Mus musculus
  9ij5-assembly1_A  TM=4.285E-01  e=7.733E-02  Mus musculus
  4q25-assembly1_B  TM=2.555E-01  e=8.112E+00  Pseudomonas aeruginosa PAO1
  8qag-assembly2_B  TM=1.612E-01  e=6.816E+00  synthetic construct
  2v0o-assembly2_C  TM=1.256E-01  e=8.472E+00  Homo sapiens

Organism: Octopus vulgaris (NCBI:txid6645)

Foldseek 3Di:
DVVVVVVVVVLLLVLLLVLLVVLLVCLLLLHALQCLVVVLVVQLVVCVVPPVPCSLSSNFRDRHSVSSLVSLLLLLVQLLVVLLVVQVQFQAKEWEWEWDAAPLRWIKIWIWMWTAGLLRDIFIATQWIDTDPDDLAQVSVLVVVVVSCVSSVHDLQRYAEYEYQPDCQDPPLPTHVLVVSQVVQVVVVHDRHQYAHFPLNLLLVLLVPFPLCVQQVVLLVLLCVQVVDPVSVVVLQVLCVVVVPPDRHADDDDVPDLLSRLRNLVVCLSCLVSSQVSCVVVVNHDPLSVPLQSSLSSLLSNLVSVLSNVLSVVLADPLDFLLNNVVSLVVVLVVLVVVLVCVLVPHCPSRVSNVVCVVVGPDDRPSVSSNVRSVSSSVSSCVSCVSVVVCVLLSCCLL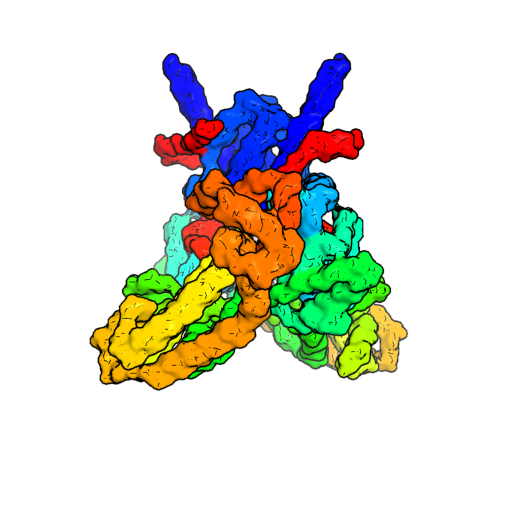DVLPDDLVPDPPVQNVLSVVQNPDVVLVVVVVVPDSSVSLSPDDCVRGVPSNSSNSSRSNDDNHPNLVVVLVVSLCVSCDPVNVPDDSSSSGSSSRSNRGPDDGPVVVSVVPDPDRRIDDNPPD/DVVVVVVVVVLLLVLLLVLLVVLLVCLLLLHALQCLVVVLVVQLVVCVVPPVPCSLSSNFRDRHSVSSLVSLLLLLVQLLVVLLVVQVQFQAKEWEWEWDAAPLRWIKIWIWMWTAGLLRDIFIATQWIDTDDDDLAQVSVLVVVVVSCVSSVHDLQRYAEYEYQPDCQDPPLPTHVLVVSQVVQVVVVHDRHQYAHFPLNLLQVLLVPFPLCVQQVVLLVLLCVQVVDPVSVVVLQVLCVVVVPPDRHADDDDVPGLLSRLRNLVVCLSCLVSSQVSCVVVVNHDVLSVPLQSSLSSLLSNLVSVLSNVLSVVLADPLDFLLNNVVSLVVVLVVLVVVLVCVLVPHCPSRVSNVVCVVVGPDDRDSVSSNVRSVSSSVSSCVSCVSVVVCVLLSCCLLDVLPDDLVPDDPVQNVLSVVQNPDVVLVVVVVVPDSSVSLSPDDCVRGVPSNSSNSSRSNDDNHPNLVVVLVVSLCVSCDPVNVPDDSSSSGSSSRSNRGPDDGPVVVSVVPDPDRRIDDNPPD

Solvent-accessible surface area (backbone atoms only — not comparable to full-atom values): 55319 Å² total; per-residue (Å²): 109,69,62,59,51,49,49,48,49,52,48,40,49,28,26,42,51,26,34,43,53,41,29,50,54,36,28,44,70,39,50,63,42,58,52,32,44,54,51,49,53,39,49,44,53,32,26,53,51,72,37,59,89,49,33,67,64,56,45,26,38,41,30,44,38,68,51,27,49,52,44,38,51,52,43,35,52,48,46,53,50,52,48,33,59,54,47,66,51,39,65,32,29,13,35,30,41,48,73,47,66,48,80,78,33,38,36,36,36,38,36,33,37,24,29,23,31,91,78,64,49,74,46,69,39,66,73,46,58,44,74,42,58,57,70,75,43,10,60,53,49,38,52,54,50,50,50,51,35,59,72,39,62,55,58,65,63,34,36,44,28,43,21,30,73,58,46,64,38,44,57,26,68,71,60,5,26,50,20,48,50,43,52,53,22,52,75,68,71,28,66,77,50,46,76,42,62,14,47,64,49,47,52,47,50,40,60,67,67,52,85,48,55,89,48,45,48,60,50,52,51,50,51,44,61,37,59,75,35,45,55,50,33,30,39,49,34,50,50,26,56,75,66,62,43,93,54,71,71,81,68,77,83,50,93,84,42,67,62,39,50,19,53,36,39,40,50,47,60,77,37,42,66,60,50,49,54,51,26,49,75,67,73,53,68,60,70,58,81,73,32,47,59,53,48,44,50,38,26,46,50,13,36,54,35,40,52,52,41,50,51,53,57,67,69,50,67,80,91,54,43,38,59,59,49,49,50,51,52,54,51,50,54,52,47,52,53,49,48,52,58,31,46,73,69,70,45,41,88,90,24,60,51,41,46,62,40,60,78,70,47,83,52,73,78,60,48,68,62,55,49,52,52,49,52,50,44,52,51,36,54,54,59,66,44,38,69,59,55,69,45,40,67,62,41,44,40,65,74,40,56,73,76,51,57,60,87,77,43,58,75,78,38,32,67,41,42,53,55,49,63,70,30,66,68,60,50,55,48,51,68,71,68,47,67,67,61,35,54,56,68,50,56,62,89,71,33,47,56,54,44,52,53,43,47,50,52,63,19,30,54,45,44,52,46,68,51,53,56,47,51,54,49,42,50,63,45,35,24,89,92,37,59,78,63,47,69,67,56,49,32,31,33,51,39,52,43,63,43,85,72,73,70,58,59,71,63,54,55,69,71,46,89,73,77,73,62,35,76,69,79,83,118,108,71,64,60,52,48,49,48,48,52,48,39,49,29,28,42,52,25,35,43,52,41,26,50,54,36,27,43,70,40,48,64,43,59,51,32,43,54,50,48,52,40,48,43,52,32,25,52,50,72,37,58,90,48,32,65,65,56,46,27,38,41,30,44,37,67,52,27,49,52,44,38,51,52,42,35,52,47,44,52,50,53,49,31,59,54,47,65,50,40,66,32,28,14,36,30,41,48,73,47,66,47,79,78,33,39,38,35,36,38,35,33,38,25,30,23,30,92,77,64,50,74,46,71,39,64,73,46,59,43,72,42,80,43,68,76,43,10,58,53,51,38,53,54,49,50,51,52,36,58,73,39,61,56,59,66,62,33,37,46,28,43,20,29,74,59,47,64,39,44,55,25,70,71,61,5,26,51,21,49,50,43,53,54,22,52,74,69,71,29,65,78,49,47,77,40,61,14,46,62,49,47,52,48,51,40,60,68,67,50,85,48,54,88,52,47,47,59,50,52,52,51,51,44,62,37,60,72,36,47,59,50,34,25,41,51,35,46,50,26,58,75,64,62,44,93,55,71,71,80,70,76,84,50,90,85,44,66,62,38,51,19,53,35,39,40,50,47,61,76,38,44,65,62,50,50,55,50,25,48,74,65,73,53,68,59,70,58,82,75,33,47,57,52,47,42,51,39,27,46,51,15,35,53,36,41,53,52,42,50,52,54,60,67,68,49,68,80,91,53,43,37,60,59,50,48,49,51,54,53,51,48,55,51,47,51,54,49,50,52,57,31,44,73,69,72,45,41,86,89,23,63,51,41,46,63,41,60,78,71,48,84,51,73,77,62,49,68,62,55,48,52,51,50,52,49,45,52,50,36,55,55,60,66,44,37,70,61,55,70,44,41,68,62,40,45,39,66,76,38,52,72,76,50,57,58,85,76,42,58,76,77,38,32,67,42,42,53,54,47,62,70,30,66,68,60,51,57,47,51,69,71,66,47,66,68,62,36,55,56,66,49,54,61,90,71,34,47,56,55,43,51,53,42,49,50,52,63,18,30,54,45,44,52,44,68,49,54,55,48,50,54,48,43,49,64,44,36,24,90,91,38,58,78,63,48,67,67,56,50,33,32,32,52,40,51,42,64,41,84,72,75,71,58,59,67,62,54,54,70,71,47,90,74,79,74,61,35,76,71,79,84,120

Sequence (1046 aa):
MQFVFKKKAVEKERATRASFHVANLLAKKGKPFTDGELIKKCLNEVAKEMCPENVDLFSAISLSANTVARRVEHIERNIKSQLKDKASKFVCFSVALDESIDVSDTSQLLLFIRGINANFEITEELVSVHSMHGTTTGIDIFREVEKSVAEYNLEWKKLKCITTDGGRNMCGTKKGLVGQINKVIENSGGLKPLVLHCILHQQALCGKHLDLSSVLDPVISTVNYIRSHGLKHRQFRDFLEEMNAEFPDLPYYTSVRWLSYGKILARFFELRTEIEIFLNEKNHSQVLLKDSEWLWKLAFSADLTMHLNDFNLRIQGETSLICDLYSKVKAFRKKLILFESQLTRSCFTHFSRCDKYRQEAATPFPNLFAQDVILALKQQFEERFSDLDACSSKLRIFENPFNSVIGDLPSELQMEVIDLQSNDILKDKYKEGNLIEFYKCLPSDQFLHLRRFACEFISVFGTTYLCEKTFSKMKYTKSCYRSQLSDEHLNALLVIGTTHFEPQLDKILSEMKQFHVSPIDQSMQFVFKKKAVEKERATRASFHVANLLAKKGKPFTDGELIKKCLNEVAKEMCPENVDLFSAISLSANTVARRVEHIERNIKSQLKDKASKFVCFSVALDESIDVSDTSQLLLFIRGINANFEITEELVSVHSMHGTTTGIDIFREVEKSVAEYNLEWKKLKCITTDGGRNMCGTKKGLVGQINKVIENSGGLKPLVLHCILHQQALCGKHLDLSSVLDPVISTVNYIRSHGLKHRQFRDFLEEMNAEFPDLPYYTSVRWLSYGKILARFFELRTEIEIFLNEKNHSQVLLKDSEWLWKLAFSADLTMHLNDFNLRIQGETSLICDLYSKVKAFRKKLILFESQLTRSCFTHFSRCDKYRQEAATPFPNLFAQDVILALKQQFEERFSDLDACSSKLRIFENPFNSVIGDLPSELQMEVIDLQSNDILKDKYKEGNLIEFYKCLPSDQFLHLRRFACEFISVFGTTYLCEKTFSKMKYTKSCYRSQLSDEHLNALLVIGTTHFEPQLDKILSEMKQFHVSPIDQS

InterPro domains:
  IPR008906 HAT, C-terminal dimerisation domain [PF05699] (420-496)
  IPR012337 Ribonuclease H-like superfamily [SSF53098] (77-496)